Protein AF-0000000068242937 (afdb_homodimer)

Radius of gyration: 44.59 Å; Cα contacts (8 Å, |Δi|>4): 2232; chains: 2; bounding box: 60×172×94 Å

InterPro domains:
  IPR029035 DHS-like NAD/FAD-binding domain superfamily [SSF52467] (7-217)

Sequence (1218 aa):
MIARNAFDYTVDRILRRRCVPVAGAGISMTSKPRSGEWVHNVKWMVTTLKKELFKLRFARYKAEAHGTICKCWCSHELEALGHKITGDICKGVCFFCDITKAASANQLGCLSELYLWEFVSPDIGYKSLVDILKIDQYRDLCPTPAHYYIAKLSREGLINEVITTNYDCNFEKAYVELSGGSNSDVISCLDDYRKKGAEIGEDNVNRLKVFKVNGCAEKLTDTTVEKRYESILLTERQLQKWRNRQWAADVFRDRLRSKSLMFVGFGSDEPQVHHTLQTVLDEYIDELENNNHDVLETHSAPIVAVYDAYPTFHQQQIVNTYALHHKKSPLDGDKLIIRHPDRGPNLTADELWKSIYERVARTLIVEALKTSILSMNASFTSVLPFSEVILHQVISTLEGTLKDDSDYCTATPTWLDSISGVISDQEAYSALAASLSKLNGRKAKEYDPINENKALVSELVTLLFLFEGLLSPSSEQELEGGIALSFKHSEAKFTGDKLLYLNADPSFVSSGDEVNVPRGNNHLALALGQAGARIRPSLRRVVNKDTAAGSITPKIIVTLGWQHIFYQKPYDGNKDTVAETILDAVDSPTNYFYANQPSIKRRTYLREAMIARNAFDYTVDRILRRRCVPVAGAGISMTSKPRSGEWVHNVKWMVTTLKKELFKLRFARYKAEAHGTICKCWCSHELEALGHKITGDICKGVCFFCDITKAASANQLGCLSELYLWEFVSPDIGYKSLVDILKIDQYRDLCPTPAHYYIAKLSREGLINEVITTNYDCNFEKAYVELSGGSNSDVISCLDDYRKKGAEIGEDNVNRLKVFKVNGCAEKLTDTTVEKRYESILLTERQLQKWRNRQWAADVFRDRLRSKSLMFVGFGSDEPQVHHTLQTVLDEYIDELENNNHDVLETHSAPIVAVYDAYPTFHQQQIVNTYALHHKKSPLDGDKLIIRHPDRGPNLTADELWKSIYERVARTLIVEALKTSILSMNASFTSVLPFSEVILHQVISTLEGTLKDDSDYCTATPTWLDSISGVISDQEAYSALAASLSKLNGRKAKEYDPINENKALVSELVTLLFLFEGLLSPSSEQELEGGIALSFKHSEAKFTGDKLLYLNADPSFVSSGDEVNVPRGNNHLALALGQAGARIRPSLRRVVNKDTAAGSITPKIIVTLGWQHIFYQKPYDGNKDTVAETILDAVDSPTNYFYANQPSIKRRTYLREA

Structure (mmCIF, N/CA/C/O backbone):
data_AF-0000000068242937-model_v1
#
loop_
_entity.id
_entity.type
_entity.pdbx_description
1 polymer 'Uncharacterized protein'
#
loop_
_atom_site.group_PDB
_atom_site.id
_atom_site.type_symbol
_atom_site.label_atom_id
_atom_site.label_alt_id
_atom_site.label_comp_id
_atom_site.label_asym_id
_atom_site.label_entity_id
_atom_site.label_seq_id
_atom_site.pdbx_PDB_ins_code
_atom_site.Cartn_x
_atom_site.Cartn_y
_atom_site.Cartn_z
_atom_site.occupancy
_atom_site.B_iso_or_equiv
_atom_site.auth_seq_id
_atom_site.auth_comp_id
_atom_site.auth_asym_id
_atom_site.auth_atom_id
_atom_site.pdbx_PDB_model_num
ATOM 1 N N . MET A 1 1 ? 24.203 -28.625 -11.43 1 56.53 1 MET A N 1
ATOM 2 C CA . MET A 1 1 ? 24.141 -27.828 -12.648 1 56.53 1 MET A CA 1
ATOM 3 C C . MET A 1 1 ? 23.281 -26.594 -12.445 1 56.53 1 MET A C 1
ATOM 5 O O . MET A 1 1 ? 22.219 -26.672 -11.82 1 56.53 1 MET A O 1
ATOM 9 N N . ILE A 1 2 ? 23.766 -25.469 -12.703 1 71.31 2 ILE A N 1
ATOM 10 C CA . ILE A 1 2 ? 23.062 -24.203 -12.586 1 71.31 2 ILE A CA 1
ATOM 11 C C . ILE A 1 2 ? 21.953 -24.125 -13.625 1 71.31 2 ILE A C 1
ATOM 13 O O . ILE A 1 2 ? 22.172 -24.422 -14.805 1 71.31 2 ILE A O 1
ATOM 17 N N . ALA A 1 3 ? 20.797 -23.875 -13.133 1 84.75 3 ALA A N 1
ATOM 18 C CA . ALA A 1 3 ? 19.656 -23.75 -14.039 1 84.75 3 ALA A CA 1
ATOM 19 C C . ALA A 1 3 ? 19.922 -22.688 -15.102 1 84.75 3 ALA A C 1
ATOM 21 O O . ALA A 1 3 ? 20.516 -21.641 -14.812 1 84.75 3 ALA A O 1
ATOM 22 N N . ARG A 1 4 ? 19.547 -22.969 -16.266 1 85.5 4 ARG A N 1
ATOM 23 C CA . ARG A 1 4 ? 19.797 -22.062 -17.375 1 85.5 4 ARG A CA 1
ATOM 24 C C . ARG A 1 4 ? 18.844 -20.875 -17.344 1 85.5 4 ARG A C 1
ATOM 26 O O . ARG A 1 4 ? 19.156 -19.797 -17.875 1 85.5 4 ARG A O 1
ATOM 33 N N . ASN A 1 5 ? 17.656 -21.031 -16.875 1 92.38 5 ASN A N 1
ATOM 34 C CA . ASN A 1 5 ? 16.625 -20 -16.797 1 92.38 5 ASN A CA 1
ATOM 35 C C . ASN A 1 5 ? 15.641 -20.281 -15.664 1 92.38 5 ASN A C 1
ATOM 37 O O . ASN A 1 5 ? 15.805 -21.25 -14.914 1 92.38 5 ASN A O 1
ATOM 41 N N . ALA A 1 6 ? 14.742 -19.422 -15.508 1 95.31 6 ALA A N 1
ATOM 42 C CA . ALA A 1 6 ? 13.789 -19.5 -14.398 1 95.31 6 ALA A CA 1
ATOM 43 C C . ALA A 1 6 ? 12.898 -20.734 -14.539 1 95.31 6 ALA A C 1
ATOM 45 O O . ALA A 1 6 ? 12.516 -21.344 -13.539 1 95.31 6 ALA A O 1
ATOM 46 N N . PHE A 1 7 ? 12.578 -21.125 -15.75 1 95.81 7 PHE A N 1
ATOM 47 C CA . PHE A 1 7 ? 11.75 -22.312 -15.992 1 95.81 7 PHE A CA 1
ATOM 48 C C . PHE A 1 7 ? 12.461 -23.578 -15.516 1 95.81 7 PHE A C 1
ATOM 50 O O . PHE A 1 7 ? 11.883 -24.359 -14.766 1 95.81 7 PHE A O 1
ATOM 57 N N . ASP A 1 8 ? 13.719 -23.75 -15.898 1 94.56 8 ASP A N 1
ATOM 58 C CA . ASP A 1 8 ? 14.5 -24.906 -15.484 1 94.56 8 ASP A CA 1
ATOM 59 C C . ASP A 1 8 ? 14.695 -24.922 -13.969 1 94.56 8 ASP A C 1
ATOM 61 O O . ASP A 1 8 ? 14.695 -26 -13.352 1 94.56 8 ASP A O 1
ATOM 65 N N . TYR A 1 9 ? 14.906 -23.719 -13.5 1 96 9 TYR A N 1
ATOM 66 C CA . TYR A 1 9 ? 15.039 -23.594 -12.055 1 96 9 TYR A CA 1
ATOM 67 C C . TYR A 1 9 ? 13.781 -24.094 -11.344 1 96 9 TYR A C 1
ATOM 69 O O . TYR A 1 9 ? 13.867 -24.844 -10.367 1 96 9 TYR A O 1
ATOM 77 N N . THR A 1 10 ? 12.688 -23.75 -11.812 1 96.81 10 THR A N 1
ATOM 78 C CA . THR A 1 10 ? 11.414 -24.125 -11.219 1 96.81 10 THR A CA 1
ATOM 79 C C . THR A 1 10 ? 11.211 -25.641 -11.297 1 96.81 10 THR A C 1
ATOM 81 O O . THR A 1 10 ? 10.797 -26.266 -10.312 1 96.81 10 THR A O 1
ATOM 84 N N . VAL A 1 11 ? 11.461 -26.188 -12.453 1 96.56 11 VAL A N 1
ATOM 85 C CA . VAL A 1 11 ? 11.328 -27.625 -12.641 1 96.56 11 VAL A CA 1
ATOM 86 C C . VAL A 1 11 ? 12.219 -28.359 -11.641 1 96.56 11 VAL A C 1
ATOM 88 O O . VAL A 1 11 ? 11.789 -29.328 -11.008 1 96.56 11 VAL A O 1
ATOM 91 N N . ASP A 1 12 ? 13.406 -27.875 -11.5 1 95.56 12 ASP A N 1
ATOM 92 C CA . ASP A 1 12 ? 14.352 -28.469 -10.562 1 95.56 12 ASP A CA 1
ATOM 93 C C . ASP A 1 12 ? 13.828 -28.391 -9.125 1 95.56 12 ASP A C 1
ATOM 95 O O . ASP A 1 12 ? 13.914 -29.375 -8.375 1 95.56 12 ASP A O 1
ATOM 99 N N . ARG A 1 13 ? 13.305 -27.281 -8.781 1 96.12 13 ARG A N 1
ATOM 100 C CA . ARG A 1 13 ? 12.789 -27.094 -7.43 1 96.12 13 ARG A CA 1
ATOM 101 C C . ARG A 1 13 ? 11.57 -27.984 -7.184 1 96.12 13 ARG A C 1
ATOM 103 O O . ARG A 1 13 ? 11.359 -28.469 -6.074 1 96.12 13 ARG A O 1
ATOM 110 N N . ILE A 1 14 ? 10.75 -28.156 -8.18 1 97.31 14 ILE A N 1
ATOM 111 C CA . ILE A 1 14 ? 9.594 -29.047 -8.055 1 97.31 14 ILE A CA 1
ATOM 112 C C . ILE A 1 14 ? 10.062 -30.469 -7.832 1 97.31 14 ILE A C 1
ATOM 114 O O . ILE A 1 14 ? 9.586 -31.156 -6.922 1 97.31 14 ILE A O 1
ATOM 118 N N . LEU A 1 15 ? 11.031 -30.938 -8.617 1 96.31 15 LEU A N 1
ATOM 119 C CA . LEU A 1 15 ? 11.547 -32.312 -8.539 1 96.31 15 LEU A CA 1
ATOM 120 C C . LEU A 1 15 ? 12.188 -32.562 -7.18 1 96.31 15 LEU A C 1
ATOM 122 O O . LEU A 1 15 ? 12.195 -33.688 -6.695 1 96.31 15 LEU A O 1
ATOM 126 N N . ARG A 1 16 ? 12.617 -31.516 -6.516 1 94.56 16 ARG A N 1
ATOM 127 C CA . ARG A 1 16 ? 13.25 -31.641 -5.211 1 94.56 16 ARG A CA 1
ATOM 128 C C . ARG A 1 16 ? 12.258 -31.359 -4.086 1 94.56 16 ARG A C 1
ATOM 130 O O . ARG A 1 16 ? 12.641 -31.297 -2.916 1 94.56 16 ARG A O 1
ATOM 137 N N . ARG A 1 17 ? 11.031 -31.156 -4.387 1 94.12 17 ARG A N 1
ATOM 138 C CA . ARG A 1 17 ? 9.953 -30.922 -3.432 1 94.12 17 ARG A CA 1
ATOM 139 C C . ARG A 1 17 ? 10.188 -29.641 -2.645 1 94.12 17 ARG A C 1
ATOM 141 O O . ARG A 1 17 ? 9.992 -29.609 -1.428 1 94.12 17 ARG A O 1
ATOM 148 N N . ARG A 1 18 ? 10.688 -28.594 -3.387 1 94.5 18 ARG A N 1
ATOM 149 C CA . ARG A 1 18 ? 11.031 -27.328 -2.744 1 94.5 18 ARG A CA 1
ATOM 150 C C . ARG A 1 18 ? 10.281 -26.156 -3.381 1 94.5 18 ARG A C 1
ATOM 152 O O . ARG A 1 18 ? 10.656 -25 -3.195 1 94.5 18 ARG A O 1
ATOM 159 N N . CYS A 1 19 ? 9.312 -26.484 -4.129 1 96.5 19 CYS A N 1
ATOM 160 C CA . CYS A 1 19 ? 8.555 -25.438 -4.801 1 96.5 19 CYS A CA 1
ATOM 161 C C . CYS A 1 19 ? 7.164 -25.297 -4.199 1 96.5 19 CYS A C 1
ATOM 163 O O . CYS A 1 19 ? 6.484 -26.297 -3.955 1 96.5 19 CYS A O 1
ATOM 165 N N . VAL A 1 20 ? 6.75 -24.078 -3.896 1 95.94 20 VAL A N 1
ATOM 166 C CA . VAL A 1 20 ? 5.402 -23.766 -3.434 1 95.94 20 VAL A CA 1
ATOM 167 C C . VAL A 1 20 ? 4.742 -22.766 -4.375 1 95.94 20 VAL A C 1
ATOM 169 O O . VAL A 1 20 ? 5.125 -21.594 -4.406 1 95.94 20 VAL A O 1
ATOM 172 N N . PRO A 1 21 ? 3.73 -23.188 -5.094 1 96.62 21 PRO A N 1
ATOM 173 C CA . PRO A 1 21 ? 3.01 -22.234 -5.934 1 96.62 21 PRO A CA 1
ATOM 174 C C . PRO A 1 21 ? 2.215 -21.219 -5.121 1 96.62 21 PRO A C 1
ATOM 176 O O . PRO A 1 21 ? 1.569 -21.578 -4.133 1 96.62 21 PRO A O 1
ATOM 179 N N . VAL A 1 22 ? 2.344 -20 -5.465 1 93.56 22 VAL A N 1
ATOM 180 C CA . VAL A 1 22 ? 1.523 -18.906 -4.973 1 93.56 22 VAL A CA 1
ATOM 181 C C . VAL A 1 22 ? 0.642 -18.359 -6.098 1 93.56 22 VAL A C 1
ATOM 183 O O . VAL A 1 22 ? 1.12 -17.656 -6.988 1 93.56 22 VAL A O 1
ATOM 186 N N . ALA A 1 23 ? -0.646 -18.625 -6.023 1 94.38 23 ALA A N 1
ATOM 187 C CA . ALA A 1 23 ? -1.532 -18.375 -7.156 1 94.38 23 ALA A CA 1
ATOM 188 C C . ALA A 1 23 ? -2.465 -17.203 -6.879 1 94.38 23 ALA A C 1
ATOM 190 O O . ALA A 1 23 ? -3.041 -17.109 -5.793 1 94.38 23 ALA A O 1
ATOM 191 N N . GLY A 1 24 ? -2.533 -16.375 -7.863 1 91.88 24 GLY A N 1
ATOM 192 C CA . GLY A 1 24 ? -3.508 -15.289 -7.824 1 91.88 24 GLY A CA 1
ATOM 193 C C . GLY A 1 24 ? -4.691 -15.523 -8.742 1 91.88 24 GLY A C 1
ATOM 194 O O . GLY A 1 24 ? -4.871 -16.625 -9.266 1 91.88 24 GLY A O 1
ATOM 195 N N . ALA A 1 25 ? -5.496 -14.484 -8.977 1 91.06 25 ALA A N 1
ATOM 196 C CA . ALA A 1 25 ? -6.758 -14.578 -9.703 1 91.06 25 ALA A CA 1
ATOM 197 C C . ALA A 1 25 ? -6.52 -14.969 -11.164 1 91.06 25 ALA A C 1
ATOM 199 O O . ALA A 1 25 ? -7.395 -15.555 -11.805 1 91.06 25 ALA A O 1
ATOM 200 N N . GLY A 1 26 ? -5.332 -14.758 -11.695 1 92 26 GLY A N 1
ATOM 201 C CA . GLY A 1 26 ? -5.047 -15.023 -13.094 1 92 26 GLY A CA 1
ATOM 202 C C . GLY A 1 26 ? -5.168 -16.5 -13.461 1 92 26 GLY A C 1
ATOM 203 O O . GLY A 1 26 ? -5.492 -16.828 -14.602 1 92 26 GLY A O 1
ATOM 204 N N . ILE A 1 27 ? -4.941 -17.359 -12.531 1 94.94 27 ILE A N 1
ATOM 205 C CA . ILE A 1 27 ? -4.945 -18.797 -12.812 1 94.94 27 ILE A CA 1
ATOM 206 C C . ILE A 1 27 ? -6.375 -19.266 -13.062 1 94.94 27 ILE A C 1
ATOM 208 O O . ILE A 1 27 ? -6.598 -20.266 -13.742 1 94.94 27 ILE A O 1
ATOM 212 N N . SER A 1 28 ? -7.371 -18.5 -12.5 1 95.56 28 SER A N 1
ATOM 213 C CA . SER A 1 28 ? -8.766 -18.922 -12.57 1 95.56 28 SER A CA 1
ATOM 214 C C . SER A 1 28 ? -9.555 -18.062 -13.562 1 95.56 28 SER A C 1
ATOM 216 O O . SER A 1 28 ? -10.781 -18.156 -13.633 1 95.56 28 SER A O 1
ATOM 218 N N . MET A 1 29 ? -8.906 -17.25 -14.336 1 91.75 29 MET A N 1
ATOM 219 C CA . MET A 1 29 ? -9.586 -16.297 -15.219 1 91.75 29 MET A CA 1
ATOM 220 C C . MET A 1 29 ? -10.422 -17.031 -16.266 1 91.75 29 MET A C 1
ATOM 222 O O . MET A 1 29 ? -11.477 -16.547 -16.672 1 91.75 29 MET A O 1
ATOM 226 N N . THR A 1 30 ? -9.961 -18.219 -16.688 1 92.06 30 THR A N 1
ATOM 227 C CA . THR A 1 30 ? -10.656 -18.938 -17.75 1 92.06 30 THR A CA 1
ATOM 228 C C . THR A 1 30 ? -11.586 -20 -17.156 1 92.06 30 THR A C 1
ATOM 230 O O . THR A 1 30 ? -12.141 -20.812 -17.891 1 92.06 30 THR A O 1
ATOM 233 N N . SER A 1 31 ? -11.711 -19.984 -15.844 1 95.19 31 SER A N 1
ATOM 234 C CA . SER A 1 31 ? -12.609 -20.953 -15.211 1 95.19 31 SER A CA 1
ATOM 235 C C . SER A 1 31 ? -14.055 -20.734 -15.664 1 95.19 31 SER A C 1
ATOM 237 O O . SER A 1 31 ? -14.539 -19.594 -15.695 1 95.19 31 SER A O 1
ATOM 239 N N . LYS A 1 32 ? -14.719 -21.75 -16.016 1 89.94 32 LYS A N 1
ATOM 240 C CA . LYS A 1 32 ? -16.109 -21.656 -16.438 1 89.94 32 LYS A CA 1
ATOM 241 C C . LYS A 1 32 ? -17.047 -21.625 -15.25 1 89.94 32 LYS A C 1
ATOM 243 O O . LYS A 1 32 ? -16.984 -22.469 -14.359 1 89.94 32 LYS A O 1
ATOM 248 N N . PRO A 1 33 ? -17.906 -20.625 -15.25 1 89.31 33 PRO A N 1
ATOM 249 C CA . PRO A 1 33 ? -18.906 -20.578 -14.18 1 89.31 33 PRO A CA 1
ATOM 250 C C . PRO A 1 33 ? -20.109 -21.484 -14.453 1 89.31 33 PRO A C 1
ATOM 252 O O . PRO A 1 33 ? -20.516 -21.656 -15.609 1 89.31 33 PRO A O 1
ATOM 255 N N . ARG A 1 34 ? -20.656 -22.109 -13.469 1 85.44 34 ARG A N 1
ATOM 256 C CA . ARG A 1 34 ? -21.844 -22.953 -13.633 1 85.44 34 ARG A CA 1
ATOM 257 C C . ARG A 1 34 ? -23.078 -22.125 -13.969 1 85.44 34 ARG A C 1
ATOM 259 O O . ARG A 1 34 ? -23.953 -22.562 -14.711 1 85.44 34 ARG A O 1
ATOM 266 N N . SER A 1 35 ? -23.109 -20.906 -13.391 1 84.69 35 SER A N 1
ATOM 267 C CA . SER A 1 35 ? -24.25 -20.016 -13.586 1 84.69 35 SER A CA 1
ATOM 268 C C . SER A 1 35 ? -24.219 -19.375 -14.969 1 84.69 35 SER A C 1
ATOM 270 O O . SER A 1 35 ? -25.234 -18.844 -15.43 1 84.69 35 SER A O 1
ATOM 272 N N . GLY A 1 36 ? -23.078 -19.422 -15.656 1 86.31 36 GLY A N 1
ATOM 273 C CA . GLY A 1 36 ? -22.953 -18.781 -16.953 1 86.31 36 GLY A CA 1
ATOM 274 C C . GLY A 1 36 ? -22.562 -17.312 -16.859 1 86.31 36 GLY A C 1
ATOM 275 O O . GLY A 1 36 ? -22.234 -16.688 -17.859 1 86.31 36 GLY A O 1
ATOM 276 N N . GLU A 1 37 ? -22.531 -16.766 -15.688 1 90.19 37 GLU A N 1
ATOM 277 C CA . GLU A 1 37 ? -22.156 -15.367 -15.492 1 90.19 37 GLU A CA 1
ATOM 278 C C . GLU A 1 37 ? -20.672 -15.242 -15.141 1 90.19 37 GLU A C 1
ATOM 280 O O . GLU A 1 37 ? -20.203 -15.844 -14.172 1 90.19 37 GLU A O 1
ATOM 285 N N . TRP A 1 38 ? -19.969 -14.477 -15.859 1 90.88 38 TRP A N 1
ATOM 286 C CA . TRP A 1 38 ? -18.547 -14.273 -15.641 1 90.88 38 TRP A CA 1
ATOM 287 C C . TRP A 1 38 ? -18.297 -13.133 -14.656 1 90.88 38 TRP A C 1
ATOM 289 O O . TRP A 1 38 ? -17.828 -12.062 -15.047 1 90.88 38 TRP A O 1
ATOM 299 N N . VAL A 1 39 ? -18.453 -13.453 -13.43 1 93 39 VAL A N 1
ATOM 300 C CA . VAL A 1 39 ? -18.438 -12.398 -12.414 1 93 39 VAL A CA 1
ATOM 301 C C . VAL A 1 39 ? -17.109 -12.414 -11.672 1 93 39 VAL A C 1
ATOM 303 O O . VAL A 1 39 ? -16.781 -11.461 -10.961 1 93 39 VAL A O 1
ATOM 306 N N . HIS A 1 40 ? -16.312 -13.492 -11.914 1 92 40 HIS A N 1
ATOM 307 C CA . HIS A 1 40 ? -15.102 -13.68 -11.117 1 92 40 HIS A CA 1
ATOM 308 C C . HIS A 1 40 ? -13.906 -12.984 -11.758 1 92 40 HIS A C 1
ATOM 310 O O . HIS A 1 40 ? -12.867 -13.609 -11.977 1 92 40 HIS A O 1
ATOM 316 N N . ASN A 1 41 ? -14 -11.727 -12.078 1 90.56 41 ASN A N 1
ATOM 317 C CA . ASN A 1 41 ? -12.906 -10.906 -12.586 1 90.56 41 ASN A CA 1
ATOM 318 C C . ASN A 1 41 ? -12.969 -9.484 -12.031 1 90.56 41 ASN A C 1
ATOM 320 O O . ASN A 1 41 ? -14.055 -8.961 -11.781 1 90.56 41 ASN A O 1
ATOM 324 N N . VAL A 1 42 ? -11.852 -8.844 -11.969 1 89.5 42 VAL A N 1
ATOM 325 C CA . VAL A 1 42 ? -11.703 -7.562 -11.289 1 89.5 42 VAL A CA 1
ATOM 326 C C . VAL A 1 42 ? -12.484 -6.484 -12.039 1 89.5 42 VAL A C 1
ATOM 328 O O . VAL A 1 42 ? -13.094 -5.609 -11.43 1 89.5 42 VAL A O 1
ATOM 331 N N . LYS A 1 43 ? -12.453 -6.551 -13.359 1 91 43 LYS A N 1
ATOM 332 C CA . LYS A 1 43 ? -13.141 -5.539 -14.156 1 91 43 LYS A CA 1
ATOM 333 C C . LYS A 1 43 ? -14.641 -5.531 -13.859 1 91 43 LYS A C 1
ATOM 335 O O . LYS A 1 43 ? -15.242 -4.469 -13.688 1 91 43 LYS A O 1
ATOM 340 N N . TRP A 1 44 ? -15.156 -6.688 -13.82 1 95 44 TRP A N 1
ATOM 341 C CA . TRP A 1 44 ? -16.578 -6.797 -13.508 1 95 44 TRP A CA 1
ATOM 342 C C . TRP A 1 44 ? -16.859 -6.305 -12.094 1 95 44 TRP A C 1
ATOM 344 O O . TRP A 1 44 ? -17.844 -5.586 -11.867 1 95 44 TRP A O 1
ATOM 354 N N . MET A 1 45 ? -16.078 -6.711 -11.133 1 96.19 45 MET A N 1
ATOM 355 C CA . MET A 1 45 ? -16.266 -6.324 -9.734 1 96.19 45 MET A CA 1
ATOM 356 C C . MET A 1 45 ? -16.203 -4.812 -9.578 1 96.19 45 MET A C 1
ATOM 358 O O . MET A 1 45 ? -17.031 -4.219 -8.883 1 96.19 45 MET A O 1
ATOM 362 N N . VAL A 1 46 ? -15.219 -4.184 -10.234 1 96.38 46 VAL A N 1
ATOM 363 C CA . VAL A 1 46 ? -15.016 -2.742 -10.164 1 96.38 46 VAL A CA 1
ATOM 364 C C . VAL A 1 46 ? -16.219 -2.018 -10.766 1 96.38 46 VAL A C 1
ATOM 366 O O . VAL A 1 46 ? -16.734 -1.071 -10.172 1 96.38 46 VAL A O 1
ATOM 369 N N . THR A 1 47 ? -16.656 -2.471 -11.883 1 96 47 THR A N 1
ATOM 370 C CA . THR A 1 47 ? -17.797 -1.852 -12.555 1 96 47 THR A CA 1
ATOM 371 C C . THR A 1 47 ? -19.062 -1.975 -11.711 1 96 47 THR A C 1
ATOM 373 O O . THR A 1 47 ? -19.828 -1.021 -11.594 1 96 47 THR A O 1
ATOM 376 N N . THR A 1 48 ? -19.25 -3.119 -11.148 1 97.56 48 THR A N 1
ATOM 377 C CA . THR A 1 48 ? -20.422 -3.373 -10.32 1 97.56 48 THR A CA 1
ATOM 378 C C . THR A 1 48 ? -20.422 -2.459 -9.102 1 97.56 48 THR A C 1
ATOM 380 O O . THR A 1 48 ? -21.438 -1.832 -8.789 1 97.56 48 THR A O 1
ATOM 383 N N . LEU A 1 49 ? -19.312 -2.387 -8.414 1 98 49 LEU A N 1
ATOM 384 C CA . LEU A 1 49 ? -19.203 -1.555 -7.219 1 98 49 LEU A CA 1
ATOM 385 C C . LEU A 1 49 ? -19.344 -0.077 -7.57 1 98 49 LEU A C 1
ATOM 387 O O . LEU A 1 49 ? -19.984 0.685 -6.836 1 98 49 LEU A O 1
ATOM 391 N N . LYS A 1 50 ? -18.672 0.337 -8.672 1 96.94 50 LYS A N 1
ATOM 392 C CA . LYS A 1 50 ? -18.766 1.725 -9.109 1 96.94 50 LYS A CA 1
ATOM 393 C C . LYS A 1 50 ? -20.234 2.129 -9.312 1 96.94 50 LYS A C 1
ATOM 395 O O . LYS A 1 50 ? -20.672 3.16 -8.797 1 96.94 50 LYS A O 1
ATOM 400 N N . LYS A 1 51 ? -20.984 1.333 -10.008 1 95.94 51 LYS A N 1
ATOM 401 C CA . LYS A 1 51 ? -22.391 1.617 -10.297 1 95.94 51 LYS A CA 1
ATOM 402 C C . LYS A 1 51 ? -23.203 1.704 -9.016 1 95.94 51 LYS A C 1
ATOM 404 O O . LYS A 1 51 ? -23.984 2.641 -8.836 1 95.94 51 LYS A O 1
ATOM 409 N N . GLU A 1 52 ? -23.016 0.747 -8.148 1 97.19 52 GLU A N 1
ATOM 410 C CA . GLU A 1 52 ? -23.797 0.708 -6.918 1 97.19 52 GLU A CA 1
ATOM 411 C C . GLU A 1 52 ? -23.438 1.867 -5.996 1 97.19 52 GLU A C 1
ATOM 413 O O . GLU A 1 52 ? -24.297 2.422 -5.312 1 97.19 52 GLU A O 1
ATOM 418 N N . LEU A 1 53 ? -22.188 2.227 -5.938 1 97.69 53 LEU A N 1
ATOM 419 C CA . LEU A 1 53 ? -21.734 3.326 -5.098 1 97.69 53 LEU A CA 1
ATOM 420 C C . LEU A 1 53 ? -22.312 4.652 -5.57 1 97.69 53 LEU A C 1
ATOM 422 O O . LEU A 1 53 ? -22.719 5.488 -4.758 1 97.69 53 LEU A O 1
ATOM 426 N N . PHE A 1 54 ? -22.297 4.855 -6.867 1 95.25 54 PHE A N 1
ATOM 427 C CA . PHE A 1 54 ? -22.891 6.07 -7.41 1 95.25 54 PHE A CA 1
ATOM 428 C C . PHE A 1 54 ? -24.359 6.16 -7.039 1 95.25 54 PHE A C 1
ATOM 430 O O . PHE A 1 54 ? -24.859 7.234 -6.691 1 95.25 54 PHE A O 1
ATOM 437 N N . LYS A 1 55 ? -25.062 5.043 -7.121 1 94.75 55 LYS A N 1
ATOM 438 C CA . LYS A 1 55 ? -26.484 5 -6.781 1 94.75 55 LYS A CA 1
ATOM 439 C C . LYS A 1 55 ? -26.703 5.344 -5.312 1 94.75 55 LYS A C 1
ATOM 441 O O . LYS A 1 55 ? -27.531 6.195 -4.984 1 94.75 55 LYS A O 1
ATOM 446 N N . LEU A 1 56 ? -25.984 4.695 -4.426 1 94.88 56 LEU A N 1
ATOM 447 C CA . LEU A 1 56 ? -26.141 4.891 -2.99 1 94.88 56 LEU A CA 1
ATOM 448 C C . LEU A 1 56 ? -25.797 6.324 -2.598 1 94.88 56 LEU A C 1
ATOM 450 O O . LEU A 1 56 ? -26.5 6.949 -1.813 1 94.88 56 LEU A O 1
ATOM 454 N N . ARG A 1 57 ? -24.688 6.855 -3.127 1 94.56 57 ARG A N 1
ATOM 455 C CA . ARG A 1 57 ? -24.25 8.195 -2.766 1 94.56 57 ARG A CA 1
ATOM 456 C C . ARG A 1 57 ? -25.188 9.258 -3.33 1 94.56 57 ARG A C 1
ATOM 458 O O . ARG A 1 57 ? -25.406 10.289 -2.695 1 94.56 57 ARG A O 1
ATOM 465 N N . PHE A 1 58 ? -25.641 9.023 -4.496 1 92.69 58 PHE A N 1
ATOM 466 C CA . PHE A 1 58 ? -26.562 9.977 -5.094 1 92.69 58 PHE A CA 1
ATOM 467 C C . PHE A 1 58 ? -27.859 10.062 -4.285 1 92.69 58 PHE A C 1
ATOM 469 O O . PHE A 1 58 ? -28.453 11.133 -4.18 1 92.69 58 PHE A O 1
ATOM 476 N N . ALA A 1 59 ? -28.281 8.984 -3.74 1 92.69 59 ALA A N 1
ATOM 477 C CA . ALA A 1 59 ? -29.516 8.945 -2.945 1 92.69 59 ALA A CA 1
ATOM 478 C C . ALA A 1 59 ? -29.422 9.898 -1.756 1 92.69 59 ALA A C 1
ATOM 480 O O . ALA A 1 59 ? -30.438 10.422 -1.297 1 92.69 59 ALA A O 1
ATOM 481 N N . ARG A 1 60 ? -28.219 10.219 -1.295 1 91.31 60 ARG A N 1
ATOM 482 C CA . ARG A 1 60 ? -28.094 11.117 -0.15 1 91.31 60 ARG A CA 1
ATOM 483 C C . ARG A 1 60 ? -27.438 12.43 -0.555 1 91.31 60 ARG A C 1
ATOM 485 O O . ARG A 1 60 ? -27.031 13.219 0.303 1 91.31 60 ARG A O 1
ATOM 492 N N . TYR A 1 61 ? -27.266 12.633 -1.837 1 91.06 61 TYR A N 1
ATOM 493 C CA . TYR A 1 61 ? -26.641 13.844 -2.346 1 91.06 61 TYR A CA 1
ATOM 494 C C . TYR A 1 61 ? -27.578 15.031 -2.271 1 91.06 61 TYR A C 1
ATOM 496 O O . TYR A 1 61 ? -28.75 14.938 -2.668 1 91.06 61 TYR A O 1
ATOM 504 N N . LYS A 1 62 ? -27.109 16.062 -1.681 1 89 62 LYS A N 1
ATOM 505 C CA . LYS A 1 62 ? -27.766 17.359 -1.666 1 89 62 LYS A CA 1
ATOM 506 C C . LYS A 1 62 ? -26.844 18.469 -2.174 1 89 62 LYS A C 1
ATOM 508 O O . LYS A 1 62 ? -25.75 18.672 -1.626 1 89 62 LYS A O 1
ATOM 513 N N . ALA A 1 63 ? -27.25 19.188 -3.117 1 83.31 63 ALA A N 1
ATOM 514 C CA . ALA A 1 63 ? -26.422 20.203 -3.748 1 83.31 63 ALA A CA 1
ATOM 515 C C . ALA A 1 63 ? -25.953 21.25 -2.732 1 83.31 63 ALA A C 1
ATOM 517 O O . ALA A 1 63 ? -24.828 21.734 -2.807 1 83.31 63 ALA A O 1
ATOM 518 N N . GLU A 1 64 ? -26.812 21.625 -1.789 1 83.12 64 GLU A N 1
ATOM 519 C CA . GLU A 1 64 ? -26.516 22.656 -0.801 1 83.12 64 GLU A CA 1
ATOM 520 C C . GLU A 1 64 ? -25.438 22.172 0.172 1 83.12 64 GLU A C 1
ATOM 522 O O . GLU A 1 64 ? -24.562 22.953 0.565 1 83.12 64 GLU A O 1
ATOM 527 N N . ALA A 1 65 ? -25.469 20.922 0.438 1 85.75 65 ALA A N 1
ATOM 528 C CA . ALA A 1 65 ? -24.578 20.391 1.463 1 85.75 65 ALA A CA 1
ATOM 529 C C . ALA A 1 65 ? -23.297 19.844 0.842 1 85.75 65 ALA A C 1
ATOM 531 O O . ALA A 1 65 ? -22.234 19.891 1.468 1 85.75 65 ALA A O 1
ATOM 532 N N . HIS A 1 66 ? -23.453 19.344 -0.418 1 88.44 66 HIS A N 1
ATOM 533 C CA . HIS A 1 66 ? -22.344 18.578 -0.968 1 88.44 66 HIS A CA 1
ATOM 534 C C . HIS A 1 66 ? -21.688 19.312 -2.135 1 88.44 66 HIS A C 1
ATOM 536 O O . HIS A 1 66 ? -20.625 18.906 -2.617 1 88.44 66 HIS A O 1
ATOM 542 N N . GLY A 1 67 ? -22.234 20.406 -2.498 1 84.12 67 GLY A N 1
ATOM 543 C CA . GLY A 1 67 ? -21.641 21.219 -3.551 1 84.12 67 GLY A CA 1
ATOM 544 C C . GLY A 1 67 ? -21.953 20.688 -4.945 1 84.12 67 GLY A C 1
ATOM 545 O O . GLY A 1 67 ? -22.766 19.797 -5.109 1 84.12 67 GLY A O 1
ATOM 546 N N . THR A 1 68 ? -21.219 21.266 -5.941 1 83.69 68 THR A N 1
ATOM 547 C CA . THR A 1 68 ? -21.5 20.953 -7.34 1 83.69 68 THR A CA 1
ATOM 548 C C . THR A 1 68 ? -20.766 19.688 -7.762 1 83.69 68 THR A C 1
ATOM 550 O O . THR A 1 68 ? -19.734 19.328 -7.18 1 83.69 68 THR A O 1
ATOM 553 N N . ILE A 1 69 ? -21.391 19.031 -8.758 1 87.19 69 ILE A N 1
ATOM 554 C CA . ILE A 1 69 ? -20.812 17.812 -9.305 1 87.19 69 ILE A CA 1
ATOM 555 C C . ILE A 1 69 ? -19.938 18.141 -10.508 1 87.19 69 ILE A C 1
ATOM 557 O O . ILE A 1 69 ? -20.297 18.984 -11.344 1 87.19 69 ILE A O 1
ATOM 561 N N . CYS A 1 70 ? -18.781 17.531 -10.555 1 83.25 70 CYS A N 1
ATOM 562 C CA . CYS A 1 70 ? -17.828 17.859 -11.602 1 83.25 70 CYS A CA 1
ATOM 563 C C . CYS A 1 70 ? -18.328 17.422 -12.969 1 83.25 70 CYS A C 1
ATOM 565 O O . CYS A 1 70 ? -19 16.391 -13.086 1 83.25 70 CYS A O 1
ATOM 567 N N . LYS A 1 71 ? -18 18.203 -14.031 1 76.25 71 LYS A N 1
ATOM 568 C CA . LYS A 1 71 ? -18.406 17.922 -15.406 1 76.25 71 LYS A CA 1
ATOM 569 C C . LYS A 1 71 ? -17.516 16.859 -16.047 1 76.25 71 LYS A C 1
ATOM 571 O O . LYS A 1 71 ? -17.875 16.281 -17.078 1 76.25 71 LYS A O 1
ATOM 576 N N . CYS A 1 72 ? -16.578 16.641 -15.43 1 70.81 72 CYS A N 1
ATOM 577 C CA . CYS A 1 72 ? -15.609 15.727 -16.016 1 70.81 72 CYS A CA 1
ATOM 578 C C . CYS A 1 72 ? -16.172 14.305 -16.078 1 70.81 72 CYS A C 1
ATOM 580 O O . CYS A 1 72 ? -17.078 14.031 -16.875 1 70.81 72 CYS A O 1
ATOM 582 N N . TRP A 1 73 ? -16 13.352 -15.047 1 76 73 TRP A N 1
ATOM 583 C CA . TRP A 1 73 ? -16.312 11.93 -15.086 1 76 73 TRP A CA 1
ATOM 584 C C . TRP A 1 73 ? -17.562 11.617 -14.266 1 76 73 TRP A C 1
ATOM 586 O O . TRP A 1 73 ? -18.391 10.789 -14.664 1 76 73 TRP A O 1
ATOM 596 N N . CYS A 1 74 ? -17.812 12.375 -13.297 1 86.88 74 CYS A N 1
ATOM 597 C CA . CYS A 1 74 ? -18.844 11.992 -12.344 1 86.88 74 CYS A CA 1
ATOM 598 C C . CYS A 1 74 ? -20.234 12.32 -12.875 1 86.88 74 CYS A C 1
ATOM 600 O O . CYS A 1 74 ? -21.172 11.547 -12.695 1 86.88 74 CYS A O 1
ATOM 602 N N . SER A 1 75 ? -20.344 13.438 -13.648 1 82.31 75 SER A N 1
ATOM 603 C CA . SER A 1 75 ? -21.625 13.805 -14.234 1 82.31 75 SER A CA 1
ATOM 604 C C . SER A 1 75 ? -22.047 12.812 -15.312 1 82.31 75 SER A C 1
ATOM 606 O O . SER A 1 75 ? -23.234 12.477 -15.43 1 82.31 75 SER A O 1
ATOM 608 N N . HIS A 1 76 ? -21.078 12.383 -16.016 1 82.81 76 HIS A N 1
ATOM 609 C CA . HIS A 1 76 ? -21.344 11.43 -17.094 1 82.81 76 HIS A CA 1
ATOM 610 C C . HIS A 1 76 ? -21.828 10.102 -16.531 1 82.81 76 HIS A C 1
ATOM 612 O O . HIS A 1 76 ? -22.734 9.477 -17.078 1 82.81 76 HIS A O 1
ATOM 618 N N . GLU A 1 77 ? -21.203 9.727 -15.477 1 86.31 77 GLU A N 1
ATOM 619 C CA . GLU A 1 77 ? -21.594 8.469 -14.852 1 86.31 77 GLU A CA 1
ATOM 620 C C . GLU A 1 77 ? -23 8.547 -14.281 1 86.31 77 GLU A C 1
ATOM 622 O O . GLU A 1 77 ? -23.766 7.59 -14.375 1 86.31 77 GLU A O 1
ATOM 627 N N . LEU A 1 78 ? -23.328 9.641 -13.688 1 88.44 78 LEU A N 1
ATOM 628 C CA . LEU A 1 78 ? -24.641 9.82 -13.102 1 88.44 78 LEU A CA 1
ATOM 629 C C . LEU A 1 78 ? -25.719 9.922 -14.18 1 88.44 78 LEU A C 1
ATOM 631 O O . LEU A 1 78 ? -26.828 9.406 -14.016 1 88.44 78 LEU A O 1
ATOM 635 N N . GLU A 1 79 ? -25.344 10.523 -15.281 1 86.19 79 GLU A N 1
ATOM 636 C CA . GLU A 1 79 ? -26.281 10.586 -16.406 1 86.19 79 GLU A CA 1
ATOM 637 C C . GLU A 1 79 ? -26.547 9.203 -16.969 1 86.19 79 GLU A C 1
ATOM 639 O O . GLU A 1 79 ? -27.688 8.883 -17.344 1 86.19 79 GLU A O 1
ATOM 644 N N . ALA A 1 80 ? -25.5 8.523 -17.047 1 84.56 80 ALA A N 1
ATOM 645 C CA . ALA A 1 80 ? -25.625 7.16 -17.547 1 84.56 80 ALA A CA 1
ATOM 646 C C . ALA A 1 80 ? -26.516 6.324 -16.625 1 84.56 80 ALA A C 1
ATOM 648 O O . ALA A 1 80 ? -27.188 5.395 -17.094 1 84.56 80 ALA A O 1
ATOM 649 N N . LEU A 1 81 ? -26.578 6.766 -15.367 1 85 81 LEU A N 1
ATOM 650 C CA . LEU A 1 81 ? -27.406 6.055 -14.398 1 85 81 LEU A CA 1
ATOM 651 C C . LEU A 1 81 ? -28.812 6.629 -14.375 1 85 81 LEU A C 1
ATOM 653 O O . LEU A 1 81 ? -29.672 6.176 -13.602 1 85 81 LEU A O 1
ATOM 657 N N . GLY A 1 82 ? -29.016 7.688 -15.203 1 79.94 82 GLY A N 1
ATOM 658 C CA . GLY A 1 82 ? -30.359 8.203 -15.383 1 79.94 82 GLY A CA 1
ATOM 659 C C . GLY A 1 82 ? -30.625 9.453 -14.562 1 79.94 82 GLY A C 1
ATOM 660 O O . GLY A 1 82 ? -31.781 9.867 -14.43 1 79.94 82 GLY A O 1
ATOM 661 N N . HIS A 1 83 ? -29.5 9.961 -14.023 1 78.25 83 HIS A N 1
ATOM 662 C CA . HIS A 1 83 ? -29.719 11.156 -13.211 1 78.25 83 HIS A CA 1
ATOM 663 C C . HIS A 1 83 ? -29.391 12.422 -13.992 1 78.25 83 HIS A C 1
ATOM 665 O O . HIS A 1 83 ? -28.438 12.438 -14.781 1 78.25 83 HIS A O 1
ATOM 671 N N . LYS A 1 84 ? -30.266 13.461 -14.016 1 70.31 84 LYS A N 1
ATOM 672 C CA . LYS A 1 84 ? -30.031 14.719 -14.719 1 70.31 84 LYS A CA 1
ATOM 673 C C . LYS A 1 84 ? -29.266 15.703 -13.844 1 70.31 84 LYS A C 1
ATOM 675 O O . LYS A 1 84 ? -29.719 16.062 -12.75 1 70.31 84 LYS A O 1
ATOM 680 N N . ILE A 1 85 ? -28.062 15.867 -14.133 1 69.06 85 ILE A N 1
ATOM 681 C CA . ILE A 1 85 ? -27.234 16.75 -13.336 1 69.06 85 ILE A CA 1
ATOM 682 C C . ILE A 1 85 ? -27.078 18.094 -14.047 1 69.06 85 ILE A C 1
ATOM 684 O O . ILE A 1 85 ? -26.766 18.141 -15.242 1 69.06 85 ILE A O 1
ATOM 688 N N . THR A 1 86 ? -27.797 19.141 -13.641 1 57.84 86 THR A N 1
ATOM 689 C CA . THR A 1 86 ? -27.734 20.484 -14.195 1 57.84 86 THR A CA 1
ATOM 690 C C . THR A 1 86 ? -26.672 21.312 -13.484 1 57.84 86 THR A C 1
ATOM 692 O O . THR A 1 86 ? -26.672 21.406 -12.25 1 57.84 86 THR A O 1
ATOM 695 N N . GLY A 1 87 ? -25.5 20.859 -13.211 1 55.12 87 GLY A N 1
ATOM 696 C CA . GLY A 1 87 ? -24.766 21.812 -12.391 1 55.12 87 GLY A CA 1
ATOM 697 C C . GLY A 1 87 ? -23.516 22.328 -13.062 1 55.12 87 GLY A C 1
ATOM 698 O O . GLY A 1 87 ? -23.078 21.797 -14.086 1 55.12 87 GLY A O 1
ATOM 699 N N . ASP A 1 88 ? -23 23.453 -12.586 1 57.19 88 ASP A N 1
ATOM 700 C CA . ASP A 1 88 ? -21.859 24.297 -12.938 1 57.19 88 ASP A CA 1
ATOM 701 C C . ASP A 1 88 ? -20.562 23.5 -12.891 1 57.19 88 ASP A C 1
ATOM 703 O O . ASP A 1 88 ? -20.516 22.406 -12.312 1 57.19 88 ASP A O 1
ATOM 707 N N . ILE A 1 89 ? -19.5 24.125 -13.477 1 58.28 89 ILE A N 1
ATOM 708 C CA . ILE A 1 89 ? -18.141 23.656 -13.68 1 58.28 89 ILE A CA 1
ATOM 709 C C . ILE A 1 89 ? -17.484 23.406 -12.32 1 58.28 89 ILE A C 1
ATOM 711 O O . ILE A 1 89 ? -17.391 24.312 -11.492 1 58.28 89 ILE A O 1
ATOM 715 N N . CYS A 1 90 ? -17.516 22.172 -12.023 1 61.59 90 CYS A N 1
ATOM 716 C CA . CYS A 1 90 ? -16.75 21.828 -10.828 1 61.59 90 CYS A CA 1
ATOM 717 C C . CYS A 1 90 ? -15.266 22.109 -11.031 1 61.59 90 CYS A C 1
ATOM 719 O O . CYS A 1 90 ? -14.672 21.672 -12.016 1 61.59 90 CYS A O 1
ATOM 721 N N . LYS A 1 91 ? -14.758 23.188 -10.422 1 59.22 91 LYS A N 1
ATOM 722 C CA . LYS A 1 91 ? -13.352 23.578 -10.484 1 59.22 91 LYS A CA 1
ATOM 723 C C . LYS A 1 91 ? -12.453 22.531 -9.828 1 59.22 91 LYS A C 1
ATOM 725 O O . LYS A 1 91 ? -11.234 22.562 -10.016 1 59.22 91 LYS A O 1
ATOM 730 N N . GLY A 1 92 ? -13.133 21.422 -9.125 1 70.31 92 GLY A N 1
ATOM 731 C CA . GLY A 1 92 ? -12.227 20.562 -8.383 1 70.31 92 GLY A CA 1
ATOM 732 C C . GLY A 1 92 ? -12.797 19.188 -8.086 1 70.31 92 GLY A C 1
ATOM 733 O O . GLY A 1 92 ? -13.516 18.625 -8.914 1 70.31 92 GLY A O 1
ATOM 734 N N . VAL A 1 93 ? -12.391 18.609 -7.012 1 84.62 93 VAL A N 1
ATOM 735 C CA . VAL A 1 93 ? -12.805 17.281 -6.539 1 84.62 93 VAL A CA 1
ATOM 736 C C . VAL A 1 93 ? -14.227 17.359 -5.984 1 84.62 93 VAL A C 1
ATOM 738 O O . VAL A 1 93 ? -14.516 18.188 -5.113 1 84.62 93 VAL A O 1
ATOM 741 N N . CYS A 1 94 ? -15.141 16.672 -6.641 1 89.44 94 CYS A N 1
ATOM 742 C CA . CYS A 1 94 ? -16.531 16.719 -6.188 1 89.44 94 CYS A CA 1
ATOM 743 C C . CYS A 1 94 ? -16.844 15.547 -5.262 1 89.44 94 CYS A C 1
ATOM 745 O O . CYS A 1 94 ? -15.945 14.766 -4.918 1 89.44 94 CYS A O 1
ATOM 747 N N . PHE A 1 95 ? -18.172 15.414 -4.914 1 91.19 95 PHE A N 1
ATOM 748 C CA . PHE A 1 95 ? -18.672 14.477 -3.914 1 91.19 95 PHE A CA 1
ATOM 749 C C . PHE A 1 95 ? -18.484 13.039 -4.383 1 91.19 95 PHE A C 1
ATOM 751 O O . PHE A 1 95 ? -18.438 12.117 -3.566 1 91.19 95 PHE A O 1
ATOM 758 N N . PHE A 1 96 ? -18.234 12.812 -5.734 1 92.94 96 PHE A N 1
ATOM 759 C CA . PHE A 1 96 ? -18.234 11.469 -6.309 1 92.94 96 PHE A CA 1
ATOM 760 C C . PHE A 1 96 ? -16.844 11.109 -6.828 1 92.94 96 PHE A C 1
ATOM 762 O O . PHE A 1 96 ? -16.609 9.969 -7.23 1 92.94 96 PHE A O 1
ATOM 769 N N . CYS A 1 97 ? -15.906 11.977 -6.723 1 91.31 97 CYS A N 1
ATOM 770 C CA . CYS A 1 97 ? -14.641 11.844 -7.441 1 91.31 97 CYS A CA 1
ATOM 771 C C . CYS A 1 97 ? -13.797 10.719 -6.852 1 91.31 97 CYS A C 1
ATOM 773 O O . CYS A 1 97 ? -13.016 10.086 -7.566 1 91.31 97 CYS A O 1
ATOM 775 N N . ASP A 1 98 ? -13.922 10.5 -5.535 1 92.75 98 ASP A N 1
ATOM 776 C CA . ASP A 1 98 ? -13.141 9.406 -4.949 1 92.75 98 ASP A CA 1
ATOM 777 C C . ASP A 1 98 ? -13.539 8.062 -5.551 1 92.75 98 ASP A C 1
ATOM 779 O O . ASP A 1 98 ? -12.695 7.191 -5.758 1 92.75 98 ASP A O 1
ATOM 783 N N . ILE A 1 99 ? -14.82 7.879 -5.922 1 95.25 99 ILE A N 1
ATOM 784 C CA . ILE A 1 99 ? -15.305 6.664 -6.562 1 95.25 99 ILE A CA 1
ATOM 785 C C . ILE A 1 99 ? -14.703 6.543 -7.961 1 95.25 99 ILE A C 1
ATOM 787 O O . ILE A 1 99 ? -14.18 5.488 -8.328 1 95.25 99 ILE A O 1
ATOM 791 N N . THR A 1 100 ? -14.75 7.625 -8.688 1 92.19 100 THR A N 1
ATOM 792 C CA . THR A 1 100 ? -14.266 7.641 -10.062 1 92.19 100 THR A CA 1
ATOM 793 C C . THR A 1 100 ? -12.766 7.371 -10.117 1 92.19 100 THR A C 1
ATOM 795 O O . THR A 1 100 ? -12.289 6.633 -10.977 1 92.19 100 THR A O 1
ATOM 798 N N . LYS A 1 101 ? -12.102 8.023 -9.227 1 89.75 101 LYS A N 1
ATOM 799 C CA . LYS A 1 101 ? -10.656 7.84 -9.18 1 89.75 101 LYS A CA 1
ATOM 800 C C . LYS A 1 101 ? -10.297 6.391 -8.859 1 89.75 101 LYS A C 1
ATOM 802 O O . LYS A 1 101 ? -9.422 5.805 -9.508 1 89.75 101 LYS A O 1
ATOM 807 N N . ALA A 1 102 ? -10.93 5.789 -7.871 1 92.56 102 ALA A N 1
ATOM 808 C CA . ALA A 1 102 ? -10.664 4.406 -7.492 1 92.56 102 ALA A CA 1
ATOM 809 C C . 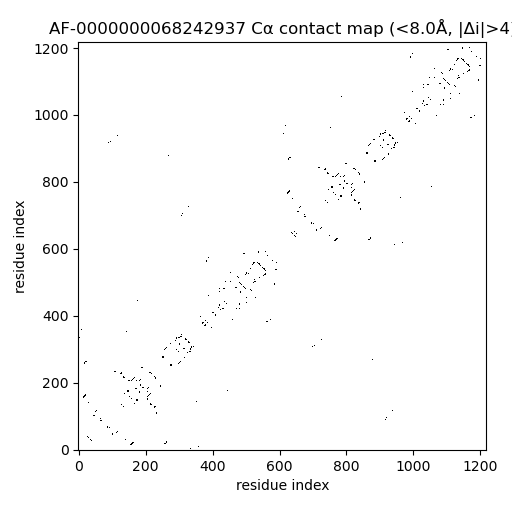ALA A 1 102 ? -11.031 3.447 -8.625 1 92.56 102 ALA A C 1
ATOM 811 O O . ALA A 1 102 ? -10.297 2.494 -8.898 1 92.56 102 ALA A O 1
ATOM 812 N N . ALA A 1 103 ? -12.141 3.693 -9.258 1 93.44 103 ALA A N 1
ATOM 813 C CA . ALA A 1 103 ? -12.609 2.83 -10.336 1 93.44 103 ALA A CA 1
ATOM 814 C C . ALA A 1 103 ? -11.68 2.906 -11.539 1 93.44 103 ALA A C 1
ATOM 816 O O . ALA A 1 103 ? -11.352 1.885 -12.148 1 93.44 103 ALA A O 1
ATOM 817 N N . SER A 1 104 ? -11.258 4.125 -11.883 1 88.88 104 SER A N 1
ATOM 818 C CA . SER A 1 104 ? -10.391 4.316 -13.031 1 88.88 104 SER A CA 1
ATOM 819 C C . SER A 1 104 ? -9.039 3.641 -12.828 1 88.88 104 SER A C 1
ATOM 821 O O . SER A 1 104 ? -8.406 3.189 -13.781 1 88.88 104 SER A O 1
ATOM 823 N N . ALA A 1 105 ? -8.672 3.494 -11.633 1 85.12 105 ALA A N 1
ATOM 824 C CA . ALA A 1 105 ? -7.387 2.873 -11.305 1 85.12 105 ALA A CA 1
ATOM 825 C C . ALA A 1 105 ? -7.562 1.395 -10.977 1 85.12 105 ALA A C 1
ATOM 827 O O . ALA A 1 105 ? -6.609 0.724 -10.578 1 85.12 105 ALA A O 1
ATOM 828 N N . ASN A 1 106 ? -8.727 0.827 -11.039 1 88.94 106 ASN A N 1
ATOM 829 C CA . ASN A 1 106 ? -9.062 -0.562 -10.742 1 88.94 106 ASN A CA 1
ATOM 830 C C . ASN A 1 106 ? -8.664 -0.942 -9.312 1 88.94 106 ASN A C 1
ATOM 832 O O . ASN A 1 106 ? -8.109 -2.016 -9.086 1 88.94 106 ASN A O 1
ATOM 836 N N . GLN A 1 107 ? -8.875 0.005 -8.43 1 89.69 107 GLN A N 1
ATOM 837 C CA . GLN A 1 107 ? -8.578 -0.25 -7.023 1 89.69 107 GLN A CA 1
ATOM 838 C C . GLN A 1 107 ? -9.758 -0.9 -6.316 1 89.69 107 GLN A C 1
ATOM 840 O O . GLN A 1 107 ? -10.5 -0.23 -5.594 1 89.69 107 GLN A O 1
ATOM 845 N N . LEU A 1 108 ? -9.859 -2.164 -6.426 1 92.75 108 LEU A N 1
ATOM 846 C CA . LEU A 1 108 ? -10.984 -2.924 -5.895 1 92.75 108 LEU A CA 1
ATOM 847 C C . LEU A 1 108 ? -11.07 -2.779 -4.379 1 92.75 108 LEU A C 1
ATOM 849 O O . LEU A 1 108 ? -12.164 -2.664 -3.822 1 92.75 108 LEU A O 1
ATOM 853 N N . GLY A 1 109 ? -9.898 -2.822 -3.656 1 91.38 109 GLY A N 1
ATOM 854 C CA . GLY A 1 109 ? -9.891 -2.674 -2.209 1 91.38 109 GLY A CA 1
ATOM 855 C C . GLY A 1 109 ? -10.477 -1.354 -1.742 1 91.38 109 GLY A C 1
ATOM 856 O O . GLY A 1 109 ? -11.25 -1.319 -0.786 1 91.38 109 GLY A O 1
ATOM 857 N N . CYS A 1 110 ? -10.164 -0.287 -2.455 1 92.69 110 CYS A N 1
ATOM 858 C CA . CYS A 1 110 ? -10.68 1.038 -2.129 1 92.69 110 CYS A CA 1
ATOM 859 C C . CYS A 1 110 ? -12.18 1.111 -2.365 1 92.69 110 CYS A C 1
ATOM 861 O O . CYS A 1 110 ? -12.922 1.599 -1.512 1 92.69 110 CYS A O 1
ATOM 863 N N . LEU A 1 111 ? -12.617 0.606 -3.492 1 96.81 111 LEU A N 1
ATOM 864 C CA . LEU A 1 111 ? -14.039 0.645 -3.824 1 96.81 111 LEU A CA 1
ATOM 865 C C . LEU A 1 111 ? -14.852 -0.177 -2.832 1 96.81 111 LEU A C 1
ATOM 867 O O . LEU A 1 111 ? -15.953 0.222 -2.443 1 96.81 111 LEU A O 1
ATOM 871 N N . SER A 1 112 ? -14.281 -1.322 -2.479 1 97.06 112 SER A N 1
ATOM 872 C CA . SER A 1 112 ? -14.961 -2.172 -1.507 1 97.06 112 SER A CA 1
ATOM 873 C C . SER A 1 112 ? -15.125 -1.462 -0.167 1 97.06 112 SER A C 1
ATOM 875 O O . SER A 1 112 ? -16.156 -1.58 0.483 1 97.06 112 SER A O 1
ATOM 877 N N . GLU A 1 113 ? -14.125 -0.777 0.233 1 94.94 113 GLU A N 1
ATOM 878 C CA . GLU A 1 113 ? -14.188 -0.06 1.503 1 94.94 113 GLU A CA 1
ATOM 879 C C . GLU A 1 113 ? -15.133 1.135 1.415 1 94.94 113 GLU A C 1
ATOM 881 O O . GLU A 1 113 ? -15.883 1.41 2.354 1 94.94 113 GLU A O 1
ATOM 886 N N . LEU A 1 114 ? -15.094 1.896 0.308 1 97.38 114 LEU A N 1
ATOM 887 C CA . LEU A 1 114 ? -16.062 2.963 0.079 1 97.38 114 LEU A CA 1
ATOM 888 C C . LEU A 1 114 ? -17.484 2.438 0.197 1 97.38 114 LEU A C 1
ATOM 890 O O . LEU A 1 114 ? -18.344 3.096 0.782 1 97.38 114 LEU A O 1
ATOM 894 N N . TYR A 1 115 ? -17.75 1.239 -0.387 1 97.81 115 TYR A N 1
ATOM 895 C CA . TYR A 1 115 ? -19.062 0.604 -0.326 1 97.81 115 TYR A CA 1
ATOM 896 C C . TYR A 1 115 ? -19.438 0.279 1.112 1 97.81 115 TYR A C 1
ATOM 898 O O . TY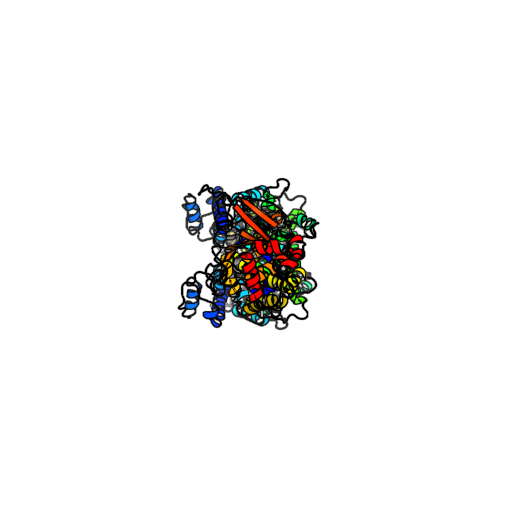R A 1 115 ? -20.578 0.524 1.531 1 97.81 115 TYR A O 1
ATOM 906 N N . LEU A 1 116 ? -18.484 -0.23 1.84 1 96.62 116 LEU A N 1
ATOM 907 C CA . LEU A 1 116 ? -18.734 -0.605 3.227 1 96.62 116 LEU A CA 1
ATOM 908 C C . LEU A 1 116 ? -19.109 0.614 4.062 1 96.62 116 LEU A C 1
ATOM 910 O O . LEU A 1 116 ? -19.906 0.512 4.992 1 96.62 116 LEU A O 1
ATOM 914 N N . TRP A 1 117 ? -18.5 1.733 3.744 1 96.31 117 TRP A N 1
ATOM 915 C CA . TRP A 1 117 ? -18.719 2.947 4.523 1 96.31 117 TRP A CA 1
ATOM 916 C C . TRP A 1 117 ? -20.156 3.443 4.359 1 96.31 117 TRP A C 1
ATOM 918 O O . TRP A 1 117 ? -20.625 4.281 5.133 1 96.31 117 TRP A O 1
ATOM 928 N N . GLU A 1 118 ? -20.875 2.971 3.363 1 95.88 118 GLU A N 1
ATOM 929 C CA . GLU A 1 118 ? -22.25 3.395 3.109 1 95.88 118 GLU A CA 1
ATOM 930 C C . GLU A 1 118 ? -23.219 2.742 4.09 1 95.88 118 GLU A C 1
ATOM 932 O O . GLU A 1 118 ? -24.391 3.129 4.168 1 95.88 118 GLU A O 1
ATOM 937 N N . PHE A 1 119 ? -22.734 1.823 4.879 1 94.81 119 PHE A N 1
ATOM 938 C CA . PHE A 1 119 ? -23.578 1.095 5.812 1 94.81 119 PHE A CA 1
ATOM 939 C C . PHE A 1 119 ? -23.266 1.481 7.25 1 94.81 119 PHE A C 1
ATOM 941 O O . PHE A 1 119 ? -22.109 1.713 7.594 1 94.81 119 PHE A O 1
ATOM 948 N N . VAL A 1 120 ? -24.281 1.511 8.078 1 89.94 120 VAL A N 1
ATOM 949 C CA . VAL A 1 120 ? -24.109 1.861 9.484 1 89.94 120 VAL A CA 1
ATOM 950 C C . VAL A 1 120 ? -23.453 0.7 10.234 1 89.94 120 VAL A C 1
ATOM 952 O O . VAL A 1 120 ? -22.531 0.902 11.023 1 89.94 120 VAL A O 1
ATOM 955 N N . SER A 1 121 ? -23.906 -0.483 9.914 1 89.25 121 SER A N 1
ATOM 956 C CA . SER A 1 121 ? -23.375 -1.686 10.539 1 89.25 121 SER A CA 1
ATOM 957 C C . SER A 1 121 ? -22.375 -2.387 9.617 1 89.25 121 SER A C 1
ATOM 959 O O . SER A 1 121 ? -22.719 -2.75 8.492 1 89.25 121 SER A O 1
ATOM 961 N N . PRO A 1 122 ? -21.188 -2.605 10.109 1 88.31 122 PRO A N 1
ATOM 962 C CA . PRO A 1 122 ? -20.188 -3.295 9.281 1 88.31 122 PRO A CA 1
ATOM 963 C C . PRO A 1 122 ? -20.625 -4.699 8.883 1 88.31 122 PRO A C 1
ATOM 965 O O . PRO A 1 122 ? -20.328 -5.152 7.773 1 88.31 122 PRO A O 1
ATOM 968 N N . ASP A 1 123 ? -21.344 -5.387 9.766 1 90.44 123 ASP A N 1
ATOM 969 C CA . ASP A 1 123 ? -21.781 -6.746 9.469 1 90.44 123 ASP A CA 1
ATOM 970 C C . ASP A 1 123 ? -22.719 -6.77 8.273 1 90.44 123 ASP A C 1
ATOM 972 O O . ASP A 1 123 ? -22.594 -7.621 7.387 1 90.44 123 ASP A O 1
ATOM 976 N N . ILE A 1 124 ? -23.594 -5.824 8.305 1 94.31 124 ILE A N 1
ATOM 977 C CA . ILE A 1 124 ? -24.531 -5.719 7.188 1 94.31 124 ILE A CA 1
ATOM 978 C C . ILE A 1 124 ? -23.766 -5.312 5.922 1 94.31 124 ILE A C 1
ATOM 980 O O . ILE A 1 124 ? -24.078 -5.797 4.828 1 94.31 124 ILE A O 1
ATOM 984 N N . GLY A 1 125 ? -22.844 -4.449 6.09 1 95.44 125 GLY A N 1
ATOM 985 C CA . GLY A 1 125 ? -22.031 -4.004 4.965 1 95.44 125 GLY A CA 1
ATOM 986 C C . GLY A 1 125 ? -21.25 -5.129 4.312 1 95.44 125 GLY A C 1
ATOM 987 O O . GLY A 1 125 ? -21.234 -5.25 3.086 1 95.44 125 GLY A O 1
ATOM 988 N N . TYR A 1 126 ? -20.625 -5.961 5.152 1 95.88 126 TYR A N 1
ATOM 989 C CA . TYR A 1 126 ? -19.844 -7.074 4.629 1 95.88 126 TYR A CA 1
ATOM 990 C C . TYR A 1 126 ? -20.734 -8.07 3.895 1 95.88 126 TYR A C 1
ATOM 992 O O . TYR A 1 126 ? -20.359 -8.578 2.834 1 95.88 126 TYR A O 1
ATOM 1000 N N . LYS A 1 127 ? -21.828 -8.398 4.496 1 96.31 127 LYS A N 1
ATOM 1001 C CA . LYS A 1 127 ? -22.766 -9.297 3.828 1 96.31 127 LYS A CA 1
ATOM 1002 C C . LYS A 1 127 ? -23.203 -8.727 2.477 1 96.31 127 LYS A C 1
ATOM 1004 O O . LYS A 1 127 ? -23.188 -9.438 1.47 1 96.31 127 LYS A O 1
ATOM 1009 N N . SER A 1 128 ? -23.547 -7.434 2.477 1 97.62 128 SER A N 1
ATOM 1010 C CA . SER A 1 128 ? -23.969 -6.781 1.243 1 97.62 128 SER A CA 1
ATOM 1011 C C . SER A 1 128 ? -22.859 -6.797 0.198 1 97.62 128 SER A C 1
ATOM 1013 O O . SER A 1 128 ? -23.125 -6.984 -0.992 1 97.62 128 SER A O 1
ATOM 1015 N N . LEU A 1 129 ? -21.672 -6.578 0.631 1 97.88 129 LEU A N 1
ATOM 1016 C CA . LEU A 1 129 ? -20.516 -6.559 -0.256 1 97.88 129 LEU A CA 1
ATOM 1017 C C . LEU A 1 129 ? -20.312 -7.922 -0.904 1 97.88 129 LEU A C 1
ATOM 1019 O O . LEU A 1 129 ? -20.094 -8.016 -2.115 1 97.88 129 LEU A O 1
ATOM 1023 N N . VAL A 1 130 ? -20.375 -8.984 -0.135 1 97.5 130 VAL A N 1
ATOM 1024 C CA . VAL A 1 130 ? -20.203 -10.344 -0.625 1 97.5 130 VAL A CA 1
ATOM 1025 C C . VAL A 1 130 ? -21.328 -10.688 -1.595 1 97.5 130 VAL A C 1
ATOM 1027 O O . VAL A 1 130 ? -21.094 -11.32 -2.629 1 97.5 130 VAL A O 1
ATOM 1030 N N . ASP A 1 131 ? -22.484 -10.211 -1.29 1 97.12 131 ASP A N 1
ATOM 1031 C CA . ASP A 1 131 ? -23.656 -10.5 -2.111 1 97.12 131 ASP A CA 1
ATOM 1032 C C . ASP A 1 131 ? -23.578 -9.789 -3.461 1 97.12 131 ASP A C 1
ATOM 1034 O O . ASP A 1 131 ? -23.812 -10.398 -4.504 1 97.12 131 ASP A O 1
ATOM 1038 N N . ILE A 1 132 ? -23.25 -8.539 -3.414 1 97.81 132 ILE A N 1
ATOM 1039 C CA . ILE A 1 132 ? -23.266 -7.758 -4.648 1 97.81 132 ILE A CA 1
ATOM 1040 C C . ILE A 1 132 ? -22.156 -8.258 -5.582 1 97.81 132 ILE A C 1
ATOM 1042 O O . ILE A 1 132 ? -22.312 -8.219 -6.805 1 97.81 132 ILE A O 1
ATOM 1046 N N . LEU A 1 133 ? -21.078 -8.758 -5.027 1 97.56 133 LEU A N 1
ATOM 1047 C CA . LEU A 1 133 ? -19.969 -9.242 -5.832 1 97.56 133 LEU A CA 1
ATOM 1048 C C . LEU A 1 133 ? -20.125 -10.727 -6.129 1 97.56 133 LEU A C 1
ATOM 1050 O O . LEU A 1 133 ? -19.266 -11.328 -6.793 1 97.56 133 LEU A O 1
ATOM 1054 N N . LYS A 1 134 ? -21.125 -11.336 -5.594 1 96.31 134 LYS A N 1
ATOM 1055 C CA . LYS A 1 134 ? -21.5 -12.727 -5.852 1 96.31 134 LYS A CA 1
ATOM 1056 C C . LYS A 1 134 ? -20.328 -13.664 -5.566 1 96.31 134 LYS A C 1
ATOM 1058 O O . LYS A 1 134 ? -20 -14.523 -6.387 1 96.31 134 LYS A O 1
ATOM 1063 N N . ILE A 1 135 ? -19.656 -13.461 -4.469 1 96.5 135 ILE A N 1
ATOM 1064 C CA . ILE A 1 135 ? -18.469 -14.234 -4.109 1 96.5 135 ILE A CA 1
ATOM 1065 C C . ILE A 1 135 ? -18.875 -15.68 -3.826 1 96.5 135 ILE A C 1
ATOM 1067 O O . ILE A 1 135 ? -18.078 -16.594 -4.047 1 96.5 135 ILE A O 1
ATOM 1071 N N . ASP A 1 136 ? -20.062 -15.906 -3.338 1 93.31 136 ASP A N 1
ATOM 1072 C CA . ASP A 1 136 ? -20.562 -17.25 -3.027 1 93.31 136 ASP A CA 1
ATOM 1073 C C . ASP A 1 136 ? -20.562 -18.141 -4.27 1 93.31 136 ASP A C 1
ATOM 1075 O O . ASP A 1 136 ? -20.422 -19.359 -4.168 1 93.31 136 ASP A O 1
ATOM 1079 N N . GLN A 1 137 ? -20.641 -17.562 -5.438 1 94.44 137 GLN A N 1
ATOM 1080 C CA . GLN A 1 137 ? -20.703 -18.328 -6.684 1 94.44 137 GLN A CA 1
ATOM 1081 C C . GLN A 1 137 ? -19.328 -18.844 -7.082 1 94.44 137 GLN A C 1
ATOM 1083 O O . GLN A 1 137 ? -19.219 -19.719 -7.941 1 94.44 137 GLN A O 1
ATOM 1088 N N . TYR A 1 138 ? -18.312 -18.344 -6.449 1 95.5 138 TYR A N 1
ATOM 1089 C CA . TYR A 1 138 ? -16.953 -18.719 -6.828 1 95.5 138 TYR A CA 1
ATOM 1090 C C . TYR A 1 138 ? -16.672 -20.172 -6.453 1 95.5 138 TYR A C 1
ATOM 1092 O O . TYR A 1 138 ? -15.742 -20.797 -6.992 1 95.5 138 TYR A O 1
ATOM 1100 N N . ARG A 1 139 ? -17.391 -20.766 -5.48 1 93.31 139 ARG A N 1
ATOM 1101 C CA . ARG A 1 139 ? -17.219 -22.156 -5.086 1 93.31 139 ARG A CA 1
ATOM 1102 C C . ARG A 1 139 ? -17.609 -23.094 -6.219 1 93.31 139 ARG A C 1
ATOM 1104 O O . ARG A 1 139 ? -17.156 -24.25 -6.258 1 93.31 139 ARG A O 1
ATOM 1111 N N . ASP A 1 140 ? -18.359 -22.547 -7.152 1 93.88 140 ASP A N 1
ATOM 1112 C CA . ASP A 1 140 ? -18.922 -23.391 -8.203 1 93.88 140 ASP A CA 1
ATOM 1113 C C . ASP A 1 140 ? -18.109 -23.281 -9.492 1 93.88 140 ASP A C 1
ATOM 1115 O O . ASP A 1 140 ? -18.453 -23.859 -10.508 1 93.88 140 ASP A O 1
ATOM 1119 N N . LEU A 1 141 ? -17.078 -22.562 -9.469 1 95.69 141 LEU A N 1
ATOM 1120 C CA . LEU A 1 141 ? -16.219 -22.453 -10.641 1 95.69 141 LEU A CA 1
ATOM 1121 C C . LEU A 1 141 ? -15.547 -23.781 -10.938 1 95.69 141 LEU A C 1
ATOM 1123 O O . LEU A 1 141 ? -15.336 -24.594 -10.031 1 95.69 141 LEU A O 1
ATOM 1127 N N . CYS A 1 142 ? -15.25 -24 -12.195 1 95.62 142 CYS A N 1
ATOM 1128 C CA . CYS A 1 142 ? -14.578 -25.219 -12.609 1 95.62 142 CYS A CA 1
ATOM 1129 C C . CYS A 1 142 ? -13.062 -25.016 -12.68 1 95.62 142 CYS A C 1
ATOM 1131 O O . CYS A 1 142 ? -12.594 -23.969 -13.102 1 95.62 142 CYS A O 1
ATOM 1133 N N . PRO A 1 143 ? -12.344 -26.062 -12.234 1 96.38 143 PRO A N 1
ATOM 1134 C CA . PRO A 1 143 ? -10.891 -25.953 -12.312 1 96.38 143 PRO A CA 1
ATOM 1135 C C . PRO A 1 143 ? -10.391 -25.781 -13.75 1 96.38 143 PRO A C 1
ATOM 1137 O O . PRO A 1 143 ? -10.992 -26.328 -14.688 1 96.38 143 PRO A O 1
ATOM 1140 N N . THR A 1 144 ? -9.344 -25.031 -13.898 1 97.25 144 THR A N 1
ATOM 1141 C CA . THR A 1 144 ? -8.664 -24.875 -15.18 1 97.25 144 THR A CA 1
ATOM 1142 C C . THR A 1 144 ? -7.574 -25.938 -15.336 1 97.25 144 THR A C 1
ATOM 1144 O O . THR A 1 144 ? -7.262 -26.656 -14.383 1 97.25 144 THR A O 1
ATOM 1147 N N . PRO A 1 145 ? -6.98 -26.125 -16.578 1 96.62 145 PRO A N 1
ATOM 1148 C CA . PRO A 1 145 ? -5.895 -27.078 -16.766 1 96.62 145 PRO A CA 1
ATOM 1149 C C . PRO A 1 145 ? -4.738 -26.859 -15.789 1 96.62 145 PRO A C 1
ATOM 1151 O O . PRO A 1 145 ? -4.141 -27.828 -15.312 1 96.62 145 PRO A O 1
ATOM 1154 N N . ALA A 1 146 ? -4.457 -25.656 -15.492 1 97.88 146 ALA A N 1
ATOM 1155 C CA . ALA A 1 146 ? -3.373 -25.359 -14.555 1 97.88 146 ALA A CA 1
ATOM 1156 C C . ALA A 1 146 ? -3.625 -26.016 -13.203 1 97.88 146 ALA A C 1
ATOM 1158 O O . ALA A 1 146 ? -2.711 -26.578 -12.602 1 97.88 146 ALA A O 1
ATOM 1159 N N . HIS A 1 147 ? -4.863 -25.922 -12.742 1 97.69 147 HIS A N 1
ATOM 1160 C CA . HIS A 1 147 ? -5.219 -26.547 -11.477 1 97.69 147 HIS A CA 1
ATOM 1161 C C . HIS A 1 147 ? -4.992 -28.062 -11.531 1 97.69 147 HIS A C 1
ATOM 1163 O O . HIS A 1 147 ? -4.469 -28.641 -10.586 1 97.69 147 HIS A O 1
ATOM 1169 N N . TYR A 1 148 ? -5.348 -28.641 -12.617 1 96.25 148 TYR A N 1
ATOM 1170 C CA . TYR A 1 148 ? -5.207 -30.094 -12.766 1 96.25 148 TYR A CA 1
ATOM 1171 C C . TYR A 1 148 ? -3.738 -30.484 -12.805 1 96.25 148 TYR A C 1
ATOM 1173 O O . TYR A 1 148 ? -3.352 -31.5 -12.211 1 96.25 148 TYR A O 1
ATOM 1181 N N . TYR A 1 149 ? -2.906 -29.734 -13.5 1 97.19 149 TYR A N 1
ATOM 1182 C CA . TYR A 1 149 ? -1.485 -30.062 -13.562 1 97.19 149 TYR A CA 1
ATOM 1183 C C . TYR A 1 149 ? -0.842 -29.953 -12.18 1 97.19 149 TYR A C 1
ATOM 1185 O O . TYR A 1 149 ? 0.002 -30.781 -11.82 1 97.19 149 TYR A O 1
ATOM 1193 N N . ILE A 1 150 ? -1.227 -28.953 -11.422 1 97.5 150 ILE A N 1
ATOM 1194 C CA . ILE A 1 150 ? -0.701 -28.797 -10.07 1 97.5 150 ILE A CA 1
ATOM 1195 C C . ILE A 1 150 ? -1.166 -29.969 -9.211 1 97.5 150 ILE A C 1
ATOM 1197 O O . ILE A 1 150 ? -0.39 -30.516 -8.422 1 97.5 150 IL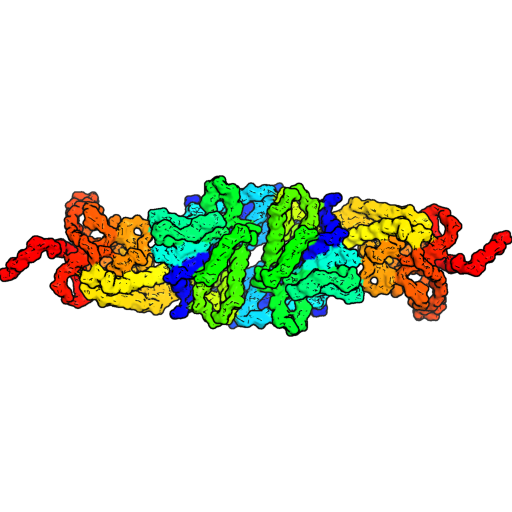E A O 1
ATOM 1201 N N . ALA A 1 151 ? -2.41 -30.344 -9.383 1 95.81 151 ALA A N 1
ATOM 1202 C CA . ALA A 1 151 ? -2.943 -31.5 -8.656 1 95.81 151 ALA A CA 1
ATOM 1203 C C . ALA A 1 151 ? -2.195 -32.781 -9.023 1 95.81 151 ALA A C 1
ATOM 1205 O O . ALA A 1 151 ? -1.939 -33.625 -8.156 1 95.81 151 ALA A O 1
ATOM 1206 N N . LYS A 1 152 ? -1.901 -32.938 -10.328 1 95.56 152 LYS A N 1
ATOM 1207 C CA . LYS A 1 152 ? -1.126 -34.094 -10.766 1 95.56 152 LYS A CA 1
ATOM 1208 C C . LYS A 1 152 ? 0.238 -34.156 -10.078 1 95.56 152 LYS A C 1
ATOM 1210 O O . LYS A 1 152 ? 0.682 -35.188 -9.625 1 95.56 152 LYS A O 1
ATOM 1215 N N . LEU A 1 153 ? 0.869 -33 -10 1 97.06 153 LEU A N 1
ATOM 1216 C CA . LEU A 1 153 ? 2.182 -32.938 -9.367 1 97.06 153 LEU A CA 1
ATOM 1217 C C . LEU A 1 153 ? 2.078 -33.188 -7.867 1 97.06 153 LEU A C 1
ATOM 1219 O O . LEU A 1 153 ? 3.006 -33.75 -7.266 1 97.06 153 LEU A O 1
ATOM 1223 N N . SER A 1 154 ? 0.959 -32.781 -7.352 1 94.62 154 SER A N 1
ATOM 1224 C CA . SER A 1 154 ? 0.718 -33.125 -5.953 1 94.62 154 SER A CA 1
ATOM 1225 C C . SER A 1 154 ? 0.579 -34.625 -5.758 1 94.62 154 SER A C 1
ATOM 1227 O O . SER A 1 154 ? 1.142 -35.188 -4.816 1 94.62 154 SER A O 1
ATOM 1229 N N . ARG A 1 155 ? -0.153 -35.281 -6.637 1 92.94 155 ARG A N 1
ATOM 1230 C CA . ARG A 1 155 ? -0.324 -36.75 -6.578 1 92.94 155 ARG A CA 1
ATOM 1231 C C . ARG A 1 155 ? 1.012 -37.438 -6.738 1 92.94 155 ARG A C 1
ATOM 1233 O O . ARG A 1 155 ? 1.214 -38.531 -6.18 1 92.94 155 ARG A O 1
ATOM 1240 N N . GLU A 1 156 ? 1.938 -36.844 -7.477 1 94.88 156 GLU A N 1
ATOM 1241 C CA . GLU A 1 156 ? 3.285 -37.375 -7.633 1 94.88 156 GLU A CA 1
ATOM 1242 C C . GLU A 1 156 ? 4.109 -37.188 -6.367 1 94.88 156 GLU A C 1
ATOM 1244 O O . GLU A 1 156 ? 5.227 -37.688 -6.262 1 94.88 156 GLU A O 1
ATOM 1249 N N . GLY A 1 157 ? 3.58 -36.406 -5.367 1 92.38 157 GLY A N 1
ATOM 1250 C CA . GLY A 1 157 ? 4.297 -36.094 -4.137 1 92.38 157 GLY A CA 1
ATOM 1251 C C . GLY A 1 157 ? 5.312 -35 -4.285 1 92.38 157 GLY A C 1
ATOM 1252 O O . GLY A 1 157 ? 6.176 -34.812 -3.422 1 92.38 157 GLY A O 1
ATOM 1253 N N . LEU A 1 158 ? 5.184 -34.25 -5.332 1 95.56 158 LEU A N 1
ATOM 1254 C CA . LEU A 1 158 ? 6.211 -33.25 -5.641 1 95.56 158 LEU A CA 1
ATOM 1255 C C . LEU A 1 158 ? 5.793 -31.859 -5.145 1 95.56 158 LEU A C 1
ATOM 1257 O O . LEU A 1 158 ? 6.645 -31.047 -4.801 1 95.56 158 LEU A O 1
ATOM 1261 N N . ILE A 1 159 ? 4.516 -31.5 -5.176 1 95.38 159 ILE A N 1
ATOM 1262 C CA . ILE A 1 159 ? 3.938 -30.266 -4.637 1 95.38 159 ILE A CA 1
ATOM 1263 C C . ILE A 1 159 ? 2.912 -30.609 -3.559 1 95.38 159 ILE A C 1
ATOM 1265 O O . ILE A 1 159 ? 1.874 -31.219 -3.848 1 95.38 159 ILE A O 1
ATOM 1269 N N . ASN A 1 160 ? 3.193 -30.188 -2.369 1 90.88 160 ASN A N 1
ATOM 1270 C CA . ASN A 1 160 ? 2.32 -30.609 -1.277 1 90.88 160 ASN A CA 1
ATOM 1271 C C . ASN A 1 160 ? 1.519 -29.438 -0.722 1 90.88 160 ASN A C 1
ATOM 1273 O O . ASN A 1 160 ? 0.635 -29.625 0.117 1 90.88 160 ASN A O 1
ATOM 1277 N N . GLU A 1 161 ? 1.777 -28.312 -1.17 1 93.31 161 GLU A N 1
ATOM 1278 C CA . GLU A 1 161 ? 1.044 -27.141 -0.683 1 93.31 161 GLU A CA 1
ATOM 1279 C C . GLU A 1 161 ? 0.937 -26.062 -1.761 1 93.31 161 GLU A C 1
ATOM 1281 O O . GLU A 1 161 ? 1.79 -25.984 -2.646 1 93.31 161 GLU A O 1
ATOM 1286 N N . VAL A 1 162 ? -0.126 -25.344 -1.698 1 95.06 162 VAL A N 1
ATOM 1287 C CA . VAL A 1 162 ? -0.359 -24.172 -2.535 1 95.06 162 VAL A CA 1
ATOM 1288 C C . VAL A 1 162 ? -0.887 -23.031 -1.682 1 95.06 162 VAL A C 1
ATOM 1290 O O . VAL A 1 162 ? -1.688 -23.234 -0.769 1 95.06 162 VAL A O 1
ATOM 1293 N N . ILE A 1 163 ? -0.396 -21.844 -1.93 1 91.5 163 ILE A N 1
ATOM 1294 C CA . ILE A 1 163 ? -0.92 -20.625 -1.312 1 91.5 163 ILE A CA 1
ATOM 1295 C C . ILE A 1 163 ? -1.69 -19.812 -2.35 1 91.5 163 ILE A C 1
ATOM 1297 O O . ILE A 1 163 ? -1.206 -19.594 -3.463 1 91.5 163 ILE A O 1
ATOM 1301 N N . THR A 1 164 ? -2.885 -19.359 -2.029 1 92.06 164 THR A N 1
ATOM 1302 C CA . THR A 1 164 ? -3.652 -18.609 -3.016 1 92.06 164 THR A CA 1
ATOM 1303 C C . THR A 1 164 ? -4.438 -17.484 -2.35 1 92.06 164 THR A C 1
ATOM 1305 O O . THR A 1 164 ? -4.789 -17.578 -1.173 1 92.06 164 THR A O 1
ATOM 1308 N N . THR A 1 165 ? -4.602 -16.438 -3.111 1 89.44 165 THR A N 1
ATOM 1309 C CA . THR A 1 165 ? -5.438 -15.336 -2.67 1 89.44 165 THR A CA 1
ATOM 1310 C C . THR A 1 165 ? -6.852 -15.469 -3.229 1 89.44 165 THR A C 1
ATOM 1312 O O . THR A 1 165 ? -7.695 -14.594 -3.006 1 89.44 165 THR A O 1
ATOM 1315 N N . ASN A 1 166 ? -7.094 -16.531 -3.975 1 92.06 166 ASN A N 1
ATOM 1316 C CA . ASN A 1 166 ? -8.398 -16.719 -4.598 1 92.06 166 ASN A CA 1
ATOM 1317 C C . ASN A 1 166 ? -9.414 -17.266 -3.598 1 92.06 166 ASN A C 1
ATOM 1319 O O . ASN A 1 166 ? -9.055 -17.984 -2.664 1 92.06 166 ASN A O 1
ATOM 1323 N N . TYR A 1 167 ? -10.633 -16.969 -3.906 1 94.38 167 TYR A N 1
ATOM 1324 C CA . TYR A 1 167 ? -11.719 -17.438 -3.049 1 94.38 167 TYR A CA 1
ATOM 1325 C C . TYR A 1 167 ? -12.273 -18.766 -3.545 1 94.38 167 TYR A C 1
ATOM 1327 O O . TYR A 1 167 ? -12.945 -19.484 -2.801 1 94.38 167 TYR A O 1
ATOM 1335 N N . ASP A 1 168 ? -12.031 -19.047 -4.773 1 96.19 168 ASP A N 1
ATOM 1336 C CA . ASP A 1 168 ? -12.656 -20.219 -5.406 1 96.19 168 ASP A CA 1
ATOM 1337 C C . ASP A 1 168 ? -12.109 -21.516 -4.82 1 96.19 168 ASP A C 1
ATOM 1339 O O . ASP A 1 168 ? -11.219 -21.5 -3.971 1 96.19 168 ASP A O 1
ATOM 1343 N N . CYS A 1 169 ? -12.695 -22.641 -5.262 1 96.06 169 CYS A N 1
ATOM 1344 C CA . CYS A 1 169 ? -12.328 -23.953 -4.73 1 96.06 169 CYS A CA 1
ATOM 1345 C C . CYS A 1 169 ? -11.734 -24.844 -5.82 1 96.06 169 CYS A C 1
ATOM 1347 O O . CYS A 1 169 ? -11.898 -26.062 -5.793 1 96.06 169 CYS A O 1
ATOM 1349 N N . ASN A 1 170 ? -11.078 -24.188 -6.766 1 97.19 170 ASN A N 1
ATOM 1350 C CA . ASN A 1 170 ? -10.617 -24.906 -7.949 1 97.19 170 ASN A CA 1
ATOM 1351 C C . ASN A 1 170 ? -9.477 -25.859 -7.617 1 97.19 170 ASN A C 1
ATOM 1353 O O . ASN A 1 170 ? -9.406 -26.969 -8.172 1 97.19 170 ASN A O 1
ATOM 1357 N N . PHE A 1 171 ? -8.578 -25.469 -6.727 1 97.12 171 PHE A N 1
ATOM 1358 C CA . PHE A 1 171 ? -7.48 -26.359 -6.352 1 97.12 171 PHE A CA 1
ATOM 1359 C C . PHE A 1 171 ? -8.008 -27.609 -5.668 1 97.12 171 PHE A C 1
ATOM 1361 O O . PHE A 1 171 ? -7.574 -28.719 -5.98 1 97.12 171 PHE A O 1
ATOM 1368 N N . GLU A 1 172 ? -8.914 -27.469 -4.758 1 94.44 172 GLU A N 1
ATOM 1369 C CA . GLU A 1 172 ? -9.531 -28.562 -4.02 1 94.44 172 GLU A CA 1
ATOM 1370 C C . GLU A 1 172 ? -10.281 -29.516 -4.961 1 94.44 172 GLU A C 1
ATOM 1372 O O . GLU A 1 172 ? -10.117 -30.734 -4.879 1 94.44 172 GLU A O 1
ATOM 1377 N N . LYS A 1 173 ? -11.008 -28.938 -5.77 1 94.19 173 LYS A N 1
ATOM 1378 C CA . LYS A 1 173 ? -11.812 -29.719 -6.699 1 94.19 173 LYS A CA 1
ATOM 1379 C C . LYS A 1 173 ? -10.93 -30.531 -7.645 1 94.19 173 LYS A C 1
ATOM 1381 O O . LYS A 1 173 ? -11.188 -31.703 -7.887 1 94.19 173 LYS A O 1
ATOM 1386 N N . ALA A 1 174 ? -9.93 -29.844 -8.219 1 95.25 174 ALA A N 1
ATOM 1387 C CA . ALA A 1 174 ? -9.016 -30.547 -9.117 1 95.25 174 ALA A CA 1
ATOM 1388 C C . ALA A 1 174 ? -8.352 -31.734 -8.406 1 95.25 174 ALA A C 1
ATOM 1390 O O . ALA A 1 174 ? -8.219 -32.812 -8.977 1 95.25 174 ALA A O 1
ATOM 1391 N N . TYR A 1 175 ? -7.941 -31.531 -7.188 1 94.31 175 TYR A N 1
ATOM 1392 C CA . TYR A 1 175 ? -7.273 -32.594 -6.426 1 94.31 175 TYR A CA 1
ATOM 1393 C C . TYR A 1 175 ? -8.227 -33.75 -6.137 1 94.31 175 TYR A C 1
ATOM 1395 O O . TYR A 1 175 ? -7.852 -34.906 -6.27 1 94.31 175 TYR A O 1
ATOM 1403 N N . VAL A 1 176 ? -9.445 -33.438 -5.738 1 91.62 176 VAL A N 1
ATOM 1404 C CA . VAL A 1 176 ? -10.445 -34.469 -5.418 1 91.62 176 VAL A CA 1
ATOM 1405 C C . VAL A 1 176 ? -10.766 -35.281 -6.664 1 91.62 176 VAL A C 1
ATOM 1407 O O . VAL A 1 176 ? -10.852 -36.5 -6.594 1 91.62 176 VAL A O 1
ATOM 1410 N N . GLU A 1 177 ? -10.898 -34.656 -7.734 1 90.69 177 GLU A N 1
ATOM 1411 C CA . GLU A 1 177 ? -11.227 -35.344 -8.984 1 90.69 177 GLU A CA 1
ATOM 1412 C C . GLU A 1 177 ? -10.109 -36.281 -9.398 1 90.69 177 GLU A C 1
ATOM 1414 O O . GLU A 1 177 ? -10.375 -37.406 -9.844 1 90.69 177 GLU A O 1
ATOM 1419 N N . LEU A 1 178 ? -8.922 -35.875 -9.258 1 91.62 178 LEU A N 1
ATOM 1420 C CA . LEU A 1 178 ? -7.785 -36.656 -9.719 1 91.62 178 LEU A CA 1
ATOM 1421 C C . LEU A 1 178 ? -7.445 -37.75 -8.719 1 91.62 178 LEU A C 1
ATOM 1423 O O . LEU A 1 178 ? -6.809 -38.75 -9.078 1 91.62 178 LEU A O 1
ATOM 1427 N N . SER A 1 179 ? -7.809 -37.562 -7.438 1 87.19 179 SER A N 1
ATOM 1428 C CA . SER A 1 179 ? -7.457 -38.531 -6.402 1 87.19 179 SER A CA 1
ATOM 1429 C C . SER A 1 179 ? -8.555 -39.562 -6.219 1 87.19 179 SER A C 1
ATOM 1431 O O . SER A 1 179 ? -8.414 -40.5 -5.426 1 87.19 179 SER A O 1
ATOM 1433 N N . GLY A 1 180 ? -9.617 -39.531 -6.941 1 77.75 180 GLY A N 1
ATOM 1434 C CA . GLY A 1 180 ? -10.727 -40.469 -6.773 1 77.75 180 GLY A CA 1
ATOM 1435 C C . GLY A 1 180 ? -11.516 -40.219 -5.496 1 77.75 180 GLY A C 1
ATOM 1436 O O . GLY A 1 180 ? -12.07 -41.188 -4.926 1 77.75 180 GLY A O 1
ATOM 1437 N N . GLY A 1 181 ? -11.375 -39.094 -4.91 1 73.44 181 GLY A N 1
ATOM 1438 C CA . GLY A 1 181 ? -12.273 -38.75 -3.812 1 73.44 181 GLY A CA 1
ATOM 1439 C C . GLY A 1 181 ? -11.547 -38.312 -2.564 1 73.44 181 GLY A C 1
ATOM 1440 O O . GLY A 1 181 ? -12.172 -37.844 -1.609 1 73.44 181 GLY A O 1
ATOM 1441 N N . SER A 1 182 ? -10.25 -38.406 -2.527 1 71.56 182 SER A N 1
ATOM 1442 C CA . SER A 1 182 ? -9.531 -37.906 -1.362 1 71.56 182 SER A CA 1
ATOM 1443 C C . SER A 1 182 ? -9.531 -36.375 -1.323 1 71.56 182 SER A C 1
ATOM 1445 O O . SER A 1 182 ? -9.312 -35.75 -2.346 1 71.56 182 SER A O 1
ATOM 1447 N N . ASN A 1 183 ? -9.773 -35.906 -0.144 1 74 183 ASN A N 1
ATOM 1448 C CA . ASN A 1 183 ? -9.914 -34.438 -0.04 1 74 183 ASN A CA 1
ATOM 1449 C C . ASN A 1 183 ? -8.578 -33.781 0.26 1 74 183 ASN A C 1
ATOM 1451 O O . ASN A 1 183 ? -7.695 -34.375 0.867 1 74 183 ASN A O 1
ATOM 1455 N N . SER A 1 184 ? -8.391 -32.625 -0.247 1 78.94 184 SER A N 1
ATOM 1456 C CA . SER A 1 184 ? -7.281 -31.766 0.148 1 78.94 184 SER A CA 1
ATOM 1457 C C . SER A 1 184 ? -7.539 -31.125 1.508 1 78.94 184 SER A C 1
ATOM 1459 O O . SER A 1 184 ? -8.656 -31.188 2.025 1 78.94 184 SER A O 1
ATOM 1461 N N . ASP A 1 185 ? -6.5 -30.656 2.127 1 80.19 185 ASP A N 1
ATOM 1462 C CA . ASP A 1 185 ? -6.621 -29.875 3.355 1 80.19 185 ASP A CA 1
ATOM 1463 C C . ASP A 1 185 ? -6.684 -28.375 3.053 1 80.19 185 ASP A C 1
ATOM 1465 O O . ASP A 1 185 ? -5.715 -27.797 2.562 1 80.19 185 ASP A O 1
ATOM 1469 N N . VAL A 1 186 ? -7.844 -27.875 3.363 1 79.69 186 VAL A N 1
ATOM 1470 C CA . VAL A 1 186 ? -8.039 -26.453 3.088 1 79.69 186 VAL A CA 1
ATOM 1471 C C . VAL A 1 186 ? -7.801 -25.641 4.363 1 79.69 186 VAL A C 1
ATOM 1473 O O . VAL A 1 186 ? -8.406 -25.922 5.402 1 79.69 186 VAL A O 1
ATOM 1476 N N . ILE A 1 187 ? -6.906 -24.688 4.352 1 77.56 187 ILE A N 1
ATOM 1477 C CA . ILE A 1 187 ? -6.586 -23.812 5.477 1 77.56 187 ILE A CA 1
ATOM 1478 C C . ILE A 1 187 ? -6.898 -22.359 5.113 1 77.56 187 ILE A C 1
ATOM 1480 O O . ILE A 1 187 ? -6.258 -21.781 4.23 1 77.56 187 ILE A O 1
ATOM 1484 N N . SER A 1 188 ? -7.875 -21.797 5.723 1 72.62 188 SER A N 1
ATOM 1485 C CA . SER A 1 188 ? -8.289 -20.438 5.375 1 72.62 188 SER A CA 1
ATOM 1486 C C . SER A 1 188 ? -8.32 -19.547 6.609 1 72.62 188 SER A C 1
ATOM 1488 O O . SER A 1 188 ? -8.656 -18.359 6.512 1 72.62 188 SER A O 1
ATOM 1490 N N . CYS A 1 189 ? -8.016 -20.062 7.781 1 70.62 189 CYS A N 1
ATOM 1491 C CA . CYS A 1 189 ? -7.977 -19.312 9.031 1 70.62 189 CYS A CA 1
ATOM 1492 C C . CYS A 1 189 ? -7.051 -19.969 10.039 1 70.62 189 CYS A C 1
ATOM 1494 O O . CYS A 1 189 ? -6.504 -21.047 9.773 1 70.62 189 CYS A O 1
ATOM 1496 N N . LEU A 1 190 ? -6.895 -19.266 11.172 1 67.06 190 LEU A N 1
ATOM 1497 C CA . LEU A 1 190 ? -6 -19.75 12.211 1 67.06 190 LEU A CA 1
ATOM 1498 C C . LEU A 1 190 ? -6.473 -21.109 12.742 1 67.06 190 LEU A C 1
ATOM 1500 O O . LEU A 1 190 ? -5.66 -21.984 13.016 1 67.06 190 LEU A O 1
ATOM 1504 N N . ASP A 1 191 ? -7.742 -21.219 12.867 1 69.75 191 ASP A N 1
ATOM 1505 C CA . ASP A 1 191 ? -8.289 -22.469 13.383 1 69.75 191 ASP A CA 1
ATOM 1506 C C . ASP A 1 191 ? -8 -23.641 12.445 1 69.75 191 ASP A C 1
ATOM 1508 O O . ASP A 1 191 ? -7.68 -24.734 12.891 1 69.75 191 ASP A O 1
ATOM 1512 N N . ASP A 1 192 ? -8.195 -23.391 11.141 1 73.44 192 ASP A N 1
ATOM 1513 C CA . ASP A 1 192 ? -7.844 -24.406 10.148 1 73.44 192 ASP A CA 1
ATOM 1514 C C . ASP A 1 192 ? -6.367 -24.781 10.242 1 73.44 192 ASP A C 1
ATOM 1516 O O . ASP A 1 192 ? -6.004 -25.953 10.141 1 73.44 192 ASP A O 1
ATOM 1520 N N . TYR A 1 193 ? -5.574 -23.781 10.445 1 72.62 193 TYR A N 1
ATOM 1521 C CA . TYR A 1 193 ? -4.129 -23.969 10.484 1 72.62 193 TYR A CA 1
ATOM 1522 C C . TYR A 1 193 ? -3.727 -24.844 11.664 1 72.62 193 TYR A C 1
ATOM 1524 O O . TYR A 1 193 ? -2.889 -25.734 11.531 1 72.62 193 TYR A O 1
ATOM 1532 N N . ARG A 1 194 ? -4.301 -24.578 12.75 1 66.56 194 ARG A N 1
ATOM 1533 C CA . ARG A 1 194 ? -4.02 -25.359 13.953 1 66.56 194 ARG A CA 1
ATOM 1534 C C . ARG A 1 194 ? -4.422 -26.812 13.773 1 66.56 194 ARG A C 1
ATOM 1536 O O . ARG A 1 194 ? -3.715 -27.719 14.219 1 66.56 194 ARG A O 1
ATOM 1543 N N . LYS A 1 195 ? -5.477 -27.031 13.078 1 66.06 195 LYS A N 1
ATOM 1544 C CA . LYS A 1 195 ? -6.035 -28.359 12.922 1 66.06 195 LYS A CA 1
ATOM 1545 C C . LYS A 1 195 ? -5.348 -29.125 11.789 1 66.06 195 LYS A C 1
ATOM 1547 O O . LYS A 1 195 ? -5.07 -30.312 11.906 1 66.06 195 LYS A O 1
ATOM 1552 N N . LYS A 1 196 ? -5.078 -28.406 10.734 1 71.19 196 LYS A N 1
ATOM 1553 C CA . LYS A 1 196 ? -4.707 -29.094 9.5 1 71.19 196 LYS A CA 1
ATOM 1554 C C . LYS A 1 196 ? -3.273 -28.766 9.094 1 71.19 196 LYS A C 1
ATOM 1556 O O . LYS A 1 196 ? -2.693 -29.438 8.242 1 71.19 196 LYS A O 1
ATOM 1561 N N . GLY A 1 197 ? -2.758 -27.766 9.727 1 67.81 197 GLY A N 1
ATOM 1562 C CA . GLY A 1 197 ? -1.453 -27.297 9.289 1 67.81 197 GLY A CA 1
ATOM 1563 C C . GLY A 1 197 ? -0.366 -28.344 9.422 1 67.81 197 GLY A C 1
ATOM 1564 O O . GLY A 1 197 ? 0.487 -28.484 8.539 1 67.81 197 GLY A O 1
ATOM 1565 N N . ALA A 1 198 ? -0.38 -29.078 10.492 1 59.91 198 ALA A N 1
ATOM 1566 C CA . ALA A 1 198 ? 0.688 -30.047 10.773 1 59.91 198 ALA A CA 1
ATOM 1567 C C . ALA A 1 198 ? 0.217 -31.469 10.539 1 59.91 198 ALA A C 1
ATOM 1569 O O . ALA A 1 198 ? 0.997 -32.406 10.672 1 59.91 198 ALA A O 1
ATOM 1570 N N . GLU A 1 199 ? -1.049 -31.594 10.164 1 55.12 199 GLU A N 1
ATOM 1571 C CA . GLU A 1 199 ? -1.592 -32.938 10.07 1 55.12 199 GLU A CA 1
ATOM 1572 C C . GLU A 1 199 ? -1.032 -33.688 8.859 1 55.12 199 GLU A C 1
ATOM 1574 O O . GLU A 1 199 ? -0.955 -33.125 7.766 1 55.12 199 GLU A O 1
ATOM 1579 N N . ILE A 1 200 ? -0.259 -34.719 9.172 1 52.44 200 ILE A N 1
ATOM 1580 C CA . ILE A 1 200 ? 0.106 -35.688 8.125 1 52.44 200 ILE A CA 1
ATOM 1581 C C . ILE A 1 200 ? -1.014 -36.688 7.941 1 52.44 200 ILE A C 1
ATOM 1583 O O . ILE A 1 200 ? -1.556 -37.219 8.922 1 52.44 200 ILE A O 1
ATOM 1587 N N . GLY A 1 201 ? -1.822 -36.531 6.887 1 50 201 GLY A N 1
ATOM 1588 C CA . GLY A 1 201 ? -2.965 -37.438 6.684 1 50 201 GLY A CA 1
ATOM 1589 C C . GLY A 1 201 ? -2.701 -38.844 7.113 1 50 201 GLY A C 1
ATOM 1590 O O . GLY A 1 201 ? -1.547 -39.281 7.215 1 50 201 GLY A O 1
ATOM 1591 N N . GLU A 1 202 ? -3.779 -39.531 7.898 1 46.22 202 GLU A N 1
ATOM 1592 C CA . GLU A 1 202 ? -3.736 -40.906 8.375 1 46.22 202 GLU A CA 1
ATOM 1593 C C . GLU A 1 202 ? -3.068 -41.812 7.352 1 46.22 202 GLU A C 1
ATOM 1595 O O . GLU A 1 202 ? -2.385 -42.781 7.723 1 46.22 202 GLU A O 1
ATOM 1600 N N . ASP A 1 203 ? -3.5 -41.75 6.141 1 46.06 203 ASP A N 1
ATOM 1601 C CA . ASP A 1 203 ? -3.049 -42.781 5.191 1 46.06 203 ASP A CA 1
ATOM 1602 C C . ASP A 1 203 ? -1.69 -42.406 4.602 1 46.06 203 ASP A C 1
ATOM 1604 O O . ASP A 1 203 ? -1.315 -42.906 3.537 1 46.06 203 ASP A O 1
ATOM 1608 N N . ASN A 1 204 ? -0.897 -41.688 5.281 1 47.19 204 ASN A N 1
ATOM 1609 C CA . ASN A 1 204 ? 0.473 -41.406 4.867 1 47.19 204 ASN A CA 1
ATOM 1610 C C . ASN A 1 204 ? 0.519 -40.719 3.502 1 47.19 204 ASN A C 1
ATOM 1612 O O . ASN A 1 204 ? 1.451 -40.938 2.727 1 47.19 204 ASN A O 1
ATOM 1616 N N . VAL A 1 205 ? -0.712 -40.406 2.984 1 52.84 205 VAL A N 1
ATOM 1617 C CA . VAL A 1 205 ? -0.716 -39.812 1.661 1 52.84 205 VAL A CA 1
ATOM 1618 C C . VAL A 1 205 ? -0.559 -38.281 1.791 1 52.84 205 VAL A C 1
ATOM 1620 O O . VAL A 1 205 ? -1.249 -37.656 2.592 1 52.84 205 VAL A O 1
ATOM 1623 N N . ASN A 1 206 ? 0.534 -37.781 1.439 1 63.31 206 ASN A N 1
ATOM 1624 C CA . ASN A 1 206 ? 0.861 -36.344 1.408 1 63.31 206 ASN A CA 1
ATOM 1625 C C . ASN A 1 206 ? -0.193 -35.562 0.648 1 63.31 206 ASN A C 1
ATOM 1627 O O . ASN A 1 206 ? -0.126 -35.438 -0.577 1 63.31 206 ASN A O 1
ATOM 1631 N N . ARG A 1 207 ? -1.343 -35.188 1.324 1 80 207 ARG A N 1
ATOM 1632 C CA . ARG A 1 207 ? -2.453 -34.438 0.764 1 80 207 ARG A CA 1
ATOM 1633 C C . ARG A 1 207 ? -2.031 -33 0.448 1 80 207 ARG A C 1
ATOM 1635 O O . ARG A 1 207 ? -1.116 -32.469 1.078 1 80 207 ARG A O 1
ATOM 1642 N N . LEU A 1 208 ? -2.68 -32.562 -0.638 1 90.94 208 LEU A N 1
ATOM 1643 C CA . LEU A 1 208 ? -2.443 -31.172 -1.008 1 90.94 208 LEU A CA 1
ATOM 1644 C C . LEU A 1 208 ? -3.027 -30.234 0.034 1 90.94 208 LEU A C 1
ATOM 1646 O O . LEU A 1 208 ? -4.203 -30.344 0.389 1 90.94 208 LEU A O 1
ATOM 1650 N N . LYS A 1 209 ? -2.223 -29.453 0.62 1 92.12 209 LYS A N 1
ATOM 1651 C CA . LYS A 1 209 ? -2.676 -28.375 1.501 1 92.12 209 LYS A CA 1
ATOM 1652 C C . LYS A 1 209 ? -2.904 -27.078 0.722 1 92.12 209 LYS A C 1
ATOM 1654 O O . LYS A 1 209 ? -2.004 -26.609 0.032 1 92.12 209 LYS A O 1
ATOM 1659 N N . VAL A 1 210 ? -4.102 -26.562 0.821 1 94.12 210 VAL A N 1
ATOM 1660 C CA . VAL A 1 210 ? -4.43 -25.312 0.128 1 94.12 210 VAL A CA 1
ATOM 1661 C C . VAL A 1 210 ? -4.602 -24.188 1.143 1 94.12 210 VAL A C 1
ATOM 1663 O O . VAL A 1 210 ? -5.598 -24.141 1.869 1 94.12 210 VAL A O 1
ATOM 1666 N N . PHE A 1 211 ? -3.682 -23.25 1.182 1 91.94 211 PHE A N 1
ATOM 1667 C CA . PHE A 1 211 ? -3.752 -22.078 2.053 1 91.94 211 PHE A CA 1
ATOM 1668 C C . PHE A 1 211 ? -4.473 -20.938 1.362 1 91.94 211 PHE A C 1
ATOM 1670 O O . PHE A 1 211 ? -3.92 -20.297 0.463 1 91.94 211 PHE A O 1
ATOM 1677 N N . LYS A 1 212 ? -5.633 -20.656 1.76 1 91.44 212 LYS A N 1
ATOM 1678 C CA . LYS A 1 212 ? -6.422 -19.547 1.219 1 91.44 212 LYS A CA 1
ATOM 1679 C C . LYS A 1 212 ? -6.34 -18.312 2.121 1 91.44 212 LYS A C 1
ATOM 1681 O O . LYS A 1 212 ? -7.223 -18.094 2.949 1 91.44 212 LYS A O 1
ATOM 1686 N N . VAL A 1 213 ? -5.539 -17.438 1.832 1 86.38 213 VAL A N 1
ATOM 1687 C CA . VAL A 1 213 ? -5.125 -16.391 2.771 1 86.38 213 VAL A CA 1
ATOM 1688 C C . VAL A 1 213 ? -6.129 -15.242 2.746 1 86.38 213 VAL A C 1
ATOM 1690 O O . VAL A 1 213 ? -6.199 -14.453 3.689 1 86.38 213 VAL A O 1
ATOM 1693 N N . ASN A 1 214 ? -6.973 -15.07 1.684 1 88.25 214 ASN A N 1
ATOM 1694 C CA . ASN A 1 214 ? -7.938 -13.977 1.605 1 88.25 214 ASN A CA 1
ATOM 1695 C C . ASN A 1 214 ? -9.359 -14.461 1.888 1 88.25 214 ASN A C 1
ATOM 1697 O O . ASN A 1 214 ? -10.312 -13.68 1.815 1 88.25 214 ASN A O 1
ATOM 1701 N N . GLY A 1 215 ? -9.461 -15.742 2.24 1 89.81 215 GLY A N 1
ATOM 1702 C CA . GLY A 1 215 ? -10.773 -16.297 2.537 1 89.81 215 GLY A CA 1
ATOM 1703 C C . GLY A 1 215 ? -11.203 -17.359 1.558 1 89.81 215 GLY A C 1
ATOM 1704 O O . GLY A 1 215 ? -10.555 -17.578 0.531 1 89.81 215 GLY A O 1
ATOM 1705 N N . CYS A 1 216 ? -12.297 -18.031 1.834 1 93.5 216 CYS A N 1
ATOM 1706 C CA . CYS A 1 216 ? -12.797 -19.156 1.056 1 93.5 216 CYS A CA 1
ATOM 1707 C C . CYS A 1 216 ? -14.289 -19.031 0.804 1 93.5 216 CYS A C 1
ATOM 1709 O O . CYS A 1 216 ? -15.07 -18.891 1.746 1 93.5 216 CYS A O 1
ATOM 1711 N N . ALA A 1 217 ? -14.625 -19.125 -0.439 1 94.75 217 ALA A N 1
ATOM 1712 C CA . ALA A 1 217 ? -16.031 -18.984 -0.813 1 94.75 217 ALA A CA 1
ATOM 1713 C C . ALA A 1 217 ? -16.875 -20.125 -0.22 1 94.75 217 ALA A C 1
ATOM 1715 O O . ALA A 1 217 ? -18.047 -19.922 0.085 1 94.75 217 ALA A O 1
ATOM 1716 N N . GLU A 1 218 ? -16.297 -21.266 -0.008 1 93.25 218 GLU A N 1
ATOM 1717 C CA . GLU A 1 218 ? -17.016 -22.406 0.557 1 93.25 218 GLU A CA 1
ATOM 1718 C C . GLU A 1 218 ? -17.5 -22.109 1.97 1 93.25 218 GLU A C 1
ATOM 1720 O O . GLU A 1 218 ? -18.562 -22.578 2.379 1 93.25 218 GLU A O 1
ATOM 1725 N N . LYS A 1 219 ? -16.828 -21.312 2.686 1 91 219 LYS A N 1
ATOM 1726 C CA . LYS A 1 219 ? -17.141 -21.016 4.078 1 91 219 LYS A CA 1
ATOM 1727 C C . LYS A 1 219 ? -18.359 -20.094 4.176 1 91 219 LYS A C 1
ATOM 1729 O O . LYS A 1 219 ? -18.969 -19.984 5.242 1 91 219 LYS A O 1
ATOM 1734 N N . LEU A 1 220 ? -18.656 -19.453 3.113 1 93.19 220 LEU A N 1
ATOM 1735 C CA . LEU A 1 220 ? -19.812 -18.547 3.109 1 93.19 220 LEU A CA 1
ATOM 1736 C C . LEU A 1 220 ? -21.109 -19.312 3.275 1 93.19 220 LEU A C 1
ATOM 1738 O O . LEU A 1 220 ? -22.125 -18.75 3.699 1 93.19 220 LEU A O 1
ATOM 1742 N N . THR A 1 221 ? -21.094 -20.594 2.971 1 88.75 221 THR A N 1
ATOM 1743 C CA . THR A 1 221 ? -22.297 -21.422 3.053 1 88.75 221 THR A CA 1
ATOM 1744 C C . THR A 1 221 ? -22.469 -21.984 4.457 1 88.75 221 THR A C 1
ATOM 1746 O O . THR A 1 221 ? -23.547 -22.453 4.816 1 88.75 221 THR A O 1
ATOM 1749 N N . ASP A 1 222 ? -21.469 -21.938 5.203 1 87.12 222 ASP A N 1
ATOM 1750 C CA . ASP A 1 222 ? -21.516 -22.438 6.57 1 87.12 222 ASP A CA 1
ATOM 1751 C C . ASP A 1 222 ? -22.125 -21.406 7.516 1 87.12 222 ASP A C 1
ATOM 1753 O O . ASP A 1 222 ? -21.438 -20.5 7.988 1 87.12 222 ASP A O 1
ATOM 1757 N N . THR A 1 223 ? -23.25 -21.562 7.93 1 85.5 223 THR A N 1
ATOM 1758 C CA . THR A 1 223 ? -24 -20.594 8.727 1 85.5 223 THR A CA 1
ATOM 1759 C C . THR A 1 223 ? -23.531 -20.609 10.18 1 85.5 223 THR A C 1
ATOM 1761 O O . THR A 1 223 ? -23.875 -19.734 10.969 1 85.5 223 THR A O 1
ATOM 1764 N N . THR A 1 224 ? -22.734 -21.609 10.57 1 81.38 224 THR A N 1
ATOM 1765 C CA . THR A 1 224 ? -22.25 -21.719 11.945 1 81.38 224 THR A CA 1
ATOM 1766 C C . THR A 1 224 ? -21.109 -20.734 12.195 1 81.38 224 THR A C 1
ATOM 1768 O O . THR A 1 224 ? -20.75 -20.469 13.344 1 81.38 224 THR A O 1
ATOM 1771 N N . VAL A 1 225 ? -20.672 -20.25 11.125 1 78.38 225 VAL A N 1
ATOM 1772 C CA . VAL A 1 225 ? -19.547 -19.312 11.258 1 78.38 225 VAL A CA 1
ATOM 1773 C C . VAL A 1 225 ? -20.078 -17.891 11.406 1 78.38 225 VAL A C 1
ATOM 1775 O O . VAL A 1 225 ? -20.719 -17.359 10.492 1 78.38 225 VAL A O 1
ATOM 1778 N N . GLU A 1 226 ? -19.984 -17.203 12.523 1 75.69 226 GLU A N 1
ATOM 1779 C CA . GLU A 1 226 ? -20.547 -15.898 12.844 1 75.69 226 GLU A CA 1
ATOM 1780 C C . GLU A 1 226 ? -20 -14.812 11.922 1 75.69 226 GLU A C 1
ATOM 1782 O O . GLU A 1 226 ? -20.75 -13.984 11.406 1 75.69 226 GLU A O 1
ATOM 1787 N N . LYS A 1 227 ? -18.703 -14.695 11.641 1 85.31 227 LYS A N 1
ATOM 1788 C CA . LYS A 1 227 ? -18.078 -13.641 10.844 1 85.31 227 LYS A CA 1
ATOM 1789 C C . LYS A 1 227 ? -17.594 -14.18 9.508 1 85.31 227 LYS A C 1
ATOM 1791 O O . LYS A 1 227 ? -16.484 -13.852 9.062 1 85.31 227 LYS A O 1
ATOM 1796 N N . ARG A 1 228 ? -18.656 -14.945 8.859 1 88.94 228 ARG A N 1
ATOM 1797 C CA . ARG A 1 228 ? -18.25 -15.609 7.621 1 88.94 228 ARG A CA 1
ATOM 1798 C C . ARG A 1 228 ? -18.062 -14.602 6.496 1 88.94 228 ARG A C 1
ATOM 1800 O O . ARG A 1 228 ? -17.156 -14.758 5.66 1 88.94 228 ARG A O 1
ATOM 1807 N N . TYR A 1 229 ? -18.797 -13.523 6.5 1 93.38 229 TYR A N 1
ATOM 1808 C CA . TYR A 1 229 ? -18.672 -12.539 5.43 1 93.38 229 TYR A CA 1
ATOM 1809 C C . TYR A 1 229 ? -17.422 -11.688 5.613 1 93.38 229 TYR A C 1
ATOM 1811 O O . TYR A 1 229 ? -16.75 -11.352 4.637 1 93.38 229 TYR A O 1
ATOM 1819 N N . GLU A 1 230 ? -17.141 -11.383 6.801 1 90.81 230 GLU A N 1
ATOM 1820 C CA . GLU A 1 230 ? -15.953 -10.586 7.109 1 90.81 230 GLU A CA 1
ATOM 1821 C C . GLU A 1 230 ? -14.68 -11.383 6.844 1 90.81 230 GLU A C 1
ATOM 1823 O O . GLU A 1 230 ? -13.602 -10.797 6.672 1 90.81 230 GLU A O 1
ATOM 1828 N N . SER A 1 231 ? -14.828 -12.688 6.805 1 88.94 231 SER A N 1
ATOM 1829 C CA . SER A 1 231 ? -13.656 -13.531 6.602 1 88.94 231 SER A CA 1
ATOM 1830 C C . SER A 1 231 ? -13.148 -13.438 5.168 1 88.94 231 SER A C 1
ATOM 1832 O O . SER A 1 231 ? -12.016 -13.844 4.879 1 88.94 231 SER A O 1
ATOM 1834 N N . ILE A 1 232 ? -13.961 -12.914 4.254 1 92.44 232 ILE A N 1
ATOM 1835 C CA . ILE A 1 232 ? -13.547 -12.656 2.879 1 92.44 232 ILE A CA 1
ATOM 1836 C C . ILE A 1 232 ? -12.867 -11.297 2.793 1 92.44 232 ILE A C 1
ATOM 1838 O O . ILE A 1 232 ? -13.5 -10.258 3.004 1 92.44 232 ILE A O 1
ATOM 1842 N N . LEU A 1 233 ? -11.602 -11.289 2.506 1 90.38 233 LEU A N 1
ATOM 1843 C CA . LEU A 1 233 ? -10.867 -10.031 2.463 1 90.38 233 LEU A CA 1
ATOM 1844 C C . LEU A 1 233 ? -11.117 -9.297 1.146 1 90.38 233 LEU A C 1
ATOM 1846 O O . LEU A 1 233 ? -10.781 -9.812 0.075 1 90.38 233 LEU A O 1
ATOM 1850 N N . LEU A 1 234 ? -11.75 -8.156 1.232 1 91.62 234 LEU A N 1
ATOM 1851 C CA . LEU A 1 234 ? -12.094 -7.387 0.041 1 91.62 234 LEU A CA 1
ATOM 1852 C C . LEU A 1 234 ? -11.648 -5.938 0.183 1 91.62 234 LEU A C 1
ATOM 1854 O O . LEU A 1 234 ? -11.156 -5.336 -0.776 1 91.62 234 LEU A O 1
ATOM 1858 N N . THR A 1 235 ? -11.719 -5.406 1.328 1 91.81 235 THR A N 1
ATOM 1859 C CA . THR A 1 235 ? -11.508 -3.979 1.531 1 91.81 235 THR A CA 1
ATOM 1860 C C . THR A 1 235 ? -10.023 -3.672 1.737 1 91.81 235 THR A C 1
ATOM 1862 O O . THR A 1 235 ? -9.258 -4.547 2.143 1 91.81 235 THR A O 1
ATOM 1865 N N . GLU A 1 236 ? -9.719 -2.428 1.426 1 86.88 236 GLU A N 1
ATOM 1866 C CA . GLU A 1 236 ? -8.344 -1.968 1.629 1 86.88 236 GLU A CA 1
ATOM 1867 C C . GLU A 1 236 ? -7.922 -2.127 3.086 1 86.88 236 GLU A C 1
ATOM 1869 O O . GLU A 1 236 ? -6.781 -2.512 3.367 1 86.88 236 GLU A O 1
ATOM 1874 N N . ARG A 1 237 ? -8.805 -1.864 3.975 1 84.12 237 ARG A N 1
ATOM 1875 C CA . ARG A 1 237 ? -8.508 -1.967 5.398 1 84.12 237 ARG A CA 1
ATOM 1876 C C . ARG A 1 237 ? -8.195 -3.406 5.793 1 84.12 237 ARG A C 1
ATOM 1878 O O . ARG A 1 237 ? -7.246 -3.662 6.535 1 84.12 237 ARG A O 1
ATOM 1885 N N . GLN A 1 238 ? -8.984 -4.348 5.348 1 84 238 GLN A N 1
ATOM 1886 C CA . GLN A 1 238 ? -8.742 -5.758 5.637 1 84 238 GLN A CA 1
ATOM 1887 C C . GLN A 1 238 ? -7.379 -6.203 5.121 1 84 238 GLN A C 1
ATOM 1889 O O . GLN A 1 238 ? -6.66 -6.934 5.809 1 84 238 GLN A O 1
ATOM 1894 N N . LEU A 1 239 ? -7.078 -5.742 3.957 1 79.31 239 LEU A N 1
ATOM 1895 C CA . LEU A 1 239 ? -5.832 -6.145 3.312 1 79.31 239 LEU A CA 1
ATOM 1896 C C . LEU A 1 239 ? -4.629 -5.539 4.027 1 79.31 239 LEU A C 1
ATOM 1898 O O . LEU A 1 239 ? -3.561 -6.148 4.074 1 79.31 239 LEU A O 1
ATOM 1902 N N . GLN A 1 240 ? -4.867 -4.371 4.586 1 73.06 240 GLN A N 1
ATOM 1903 C CA . GLN A 1 240 ? -3.799 -3.713 5.332 1 73.06 240 GLN A CA 1
ATOM 1904 C C . GLN A 1 240 ? -3.596 -4.367 6.695 1 73.06 240 GLN A C 1
ATOM 1906 O O . GLN A 1 240 ? -2.477 -4.406 7.211 1 73.06 240 GLN A O 1
ATOM 1911 N N . LYS A 1 241 ? -4.734 -4.781 7.375 1 66.62 241 LYS A N 1
ATOM 1912 C CA . LYS A 1 241 ? -4.715 -5.355 8.719 1 66.62 241 LYS A CA 1
ATOM 1913 C C . LYS A 1 241 ? -4.387 -6.844 8.672 1 66.62 241 LYS A C 1
ATOM 1915 O O . LYS A 1 241 ? -4.492 -7.539 9.688 1 66.62 241 LYS A O 1
ATOM 1920 N N . TRP A 1 242 ? -3.771 -7.301 7.781 1 59.06 242 TRP A N 1
ATOM 1921 C CA . TRP A 1 242 ? -3.533 -8.734 7.625 1 59.06 242 TRP A CA 1
ATOM 1922 C C . TRP A 1 242 ? -2.977 -9.336 8.914 1 59.06 242 TRP A C 1
ATOM 1924 O O . TRP A 1 242 ? -2.682 -10.531 8.969 1 59.06 242 TRP A O 1
ATOM 1934 N N . ARG A 1 243 ? -2.66 -8.461 9.938 1 49.28 243 ARG A N 1
ATOM 1935 C CA . ARG A 1 243 ? -2.045 -8.906 11.188 1 49.28 243 ARG A CA 1
ATOM 1936 C C . ARG A 1 243 ? -2.912 -9.953 11.883 1 49.28 243 ARG A C 1
ATOM 1938 O O . ARG A 1 243 ? -2.395 -10.922 12.445 1 49.28 243 ARG A O 1
ATOM 1945 N N . ASN A 1 244 ? -4.211 -9.703 11.688 1 52.19 244 ASN A N 1
ATOM 1946 C CA . ASN A 1 244 ? -5.027 -10.727 12.344 1 52.19 244 ASN A CA 1
ATOM 1947 C C . ASN A 1 244 ? -4.965 -12.055 11.594 1 52.19 244 ASN A C 1
ATOM 1949 O O . ASN A 1 244 ? -5.504 -13.062 12.055 1 52.19 244 ASN A O 1
ATOM 1953 N N . ARG A 1 245 ? -4.227 -11.93 10.547 1 62.91 245 ARG A N 1
ATOM 1954 C CA . ARG A 1 245 ? -3.945 -13.172 9.844 1 62.91 245 ARG A CA 1
ATOM 1955 C C . ARG A 1 245 ? -2.459 -13.508 9.891 1 62.91 245 ARG A C 1
ATOM 1957 O O . ARG A 1 245 ? -1.834 -13.75 8.859 1 62.91 245 ARG A O 1
ATOM 1964 N N . GLN A 1 246 ? -1.977 -13.312 11.125 1 67.25 246 GLN A N 1
ATOM 1965 C CA . GLN A 1 246 ? -0.575 -13.555 11.445 1 67.25 246 GLN A CA 1
ATOM 1966 C C . GLN A 1 246 ? -0.138 -14.938 10.969 1 67.25 246 GLN A C 1
ATOM 1968 O O . GLN A 1 246 ? 1.006 -15.125 10.547 1 67.25 246 GLN A O 1
ATOM 1973 N N . TRP A 1 247 ? -1.188 -15.805 10.859 1 75.19 247 TRP A N 1
ATOM 1974 C CA . TRP A 1 247 ? -0.838 -17.156 10.43 1 75.19 247 TRP A CA 1
ATOM 1975 C C . TRP A 1 247 ? -0.381 -17.172 8.977 1 75.19 247 TRP A C 1
ATOM 1977 O O . TRP A 1 247 ? 0.552 -17.891 8.617 1 75.19 247 TRP A O 1
ATOM 1987 N N . ALA A 1 248 ? -1.057 -16.359 8.188 1 75.38 248 ALA A N 1
ATOM 1988 C CA . ALA A 1 248 ? -0.703 -16.281 6.77 1 75.38 248 ALA A CA 1
ATOM 1989 C C . ALA A 1 248 ? 0.692 -15.703 6.582 1 75.38 248 ALA A C 1
ATOM 1991 O O . ALA A 1 248 ? 1.473 -16.188 5.762 1 75.38 248 ALA A O 1
ATOM 1992 N N . ALA A 1 249 ? 0.974 -14.68 7.332 1 75.69 249 ALA A N 1
ATOM 1993 C CA . ALA A 1 249 ? 2.305 -14.078 7.285 1 75.69 249 ALA A CA 1
ATOM 1994 C C . ALA A 1 249 ? 3.375 -15.086 7.703 1 75.69 249 ALA A C 1
ATOM 1996 O O . ALA A 1 249 ? 4.457 -15.125 7.117 1 75.69 249 ALA A O 1
ATOM 1997 N N . ASP A 1 250 ? 3.047 -15.859 8.664 1 77.5 250 ASP A N 1
ATOM 1998 C CA . ASP A 1 250 ? 3.99 -16.859 9.156 1 77.5 250 ASP A CA 1
ATOM 1999 C C . ASP A 1 250 ? 4.242 -17.938 8.109 1 77.5 250 ASP A C 1
ATOM 2001 O O . ASP A 1 250 ? 5.371 -18.406 7.949 1 77.5 250 ASP A O 1
ATOM 2005 N N . VAL A 1 251 ? 3.201 -18.312 7.426 1 79.12 251 VAL A N 1
ATOM 2006 C CA . VAL A 1 251 ? 3.34 -19.312 6.363 1 79.12 251 VAL A CA 1
ATOM 2007 C C . VAL A 1 251 ? 4.258 -18.766 5.27 1 79.12 251 VAL A C 1
ATOM 2009 O O . VAL A 1 251 ? 5.172 -19.469 4.816 1 79.12 251 VAL A O 1
ATOM 2012 N N . PHE A 1 252 ? 4.047 -17.547 4.891 1 78.44 252 PHE A N 1
ATOM 2013 C CA . PHE A 1 252 ? 4.875 -16.938 3.857 1 78.44 252 PHE A CA 1
ATOM 2014 C C . PHE A 1 252 ? 6.328 -16.844 4.309 1 78.44 252 PHE A C 1
ATOM 2016 O O . PHE A 1 252 ? 7.238 -17.156 3.541 1 78.44 252 PHE A O 1
ATOM 2023 N N . ARG A 1 253 ? 6.484 -16.422 5.523 1 78 253 ARG A N 1
ATOM 2024 C CA . ARG A 1 253 ? 7.828 -16.266 6.062 1 78 253 ARG A CA 1
ATOM 2025 C C . ARG A 1 253 ? 8.578 -17.594 6.082 1 78 253 ARG A C 1
ATOM 2027 O O . ARG A 1 253 ? 9.734 -17.656 5.652 1 78 253 ARG A O 1
ATOM 2034 N N . ASP A 1 254 ? 7.938 -18.547 6.547 1 82.75 254 ASP A N 1
ATOM 2035 C CA . ASP A 1 254 ? 8.555 -19.859 6.668 1 82.75 254 ASP A CA 1
ATOM 2036 C C . ASP A 1 254 ? 8.875 -20.453 5.293 1 82.75 254 ASP A C 1
ATOM 2038 O O . ASP A 1 254 ? 9.969 -20.969 5.082 1 82.75 254 ASP A O 1
ATOM 2042 N N . ARG A 1 255 ? 7.98 -20.359 4.402 1 86.5 255 ARG A N 1
ATOM 2043 C CA . ARG A 1 255 ? 8.172 -20.953 3.084 1 86.5 255 ARG A CA 1
ATOM 2044 C C . ARG A 1 255 ? 9.211 -20.188 2.279 1 86.5 255 ARG A C 1
ATOM 2046 O O . ARG A 1 255 ? 9.984 -20.781 1.523 1 86.5 255 ARG A O 1
ATOM 2053 N N . LEU A 1 256 ? 9.258 -18.922 2.41 1 82.06 256 LEU A N 1
ATOM 2054 C CA . LEU A 1 256 ? 10.211 -18.109 1.666 1 82.06 256 LEU A CA 1
ATOM 2055 C C . LEU A 1 256 ? 11.641 -18.406 2.102 1 82.06 256 LEU A C 1
ATOM 2057 O O . LEU A 1 256 ? 12.586 -18.219 1.329 1 82.06 256 LEU A O 1
ATOM 2061 N N . ARG A 1 257 ? 11.812 -18.875 3.273 1 79.56 257 ARG A N 1
ATOM 2062 C CA . ARG A 1 257 ? 13.141 -19.156 3.809 1 79.56 257 ARG A CA 1
ATOM 2063 C C . ARG A 1 257 ? 13.641 -20.516 3.322 1 79.56 257 ARG A C 1
ATOM 2065 O O . ARG A 1 257 ? 14.852 -20.703 3.15 1 79.56 257 ARG A O 1
ATOM 2072 N N . SER A 1 258 ? 12.703 -21.375 3.072 1 86.12 258 SER A N 1
ATOM 2073 C CA . SER A 1 258 ? 13.133 -22.766 2.885 1 86.12 258 SER A CA 1
ATOM 2074 C C . SER A 1 258 ? 12.789 -23.266 1.486 1 86.12 258 SER A C 1
ATOM 2076 O O . SER A 1 258 ? 13.352 -24.266 1.022 1 86.12 258 SER A O 1
ATOM 2078 N N . LYS A 1 259 ? 11.891 -22.578 0.823 1 91.81 259 LYS A N 1
ATOM 2079 C CA . LYS A 1 259 ? 11.406 -23.062 -0.465 1 91.81 259 LYS A CA 1
ATOM 2080 C C . LYS A 1 259 ? 11.383 -21.953 -1.503 1 91.81 259 LYS A C 1
ATOM 2082 O O . LYS A 1 259 ? 11.609 -20.781 -1.172 1 91.81 259 LYS A O 1
ATOM 2087 N N . SER A 1 260 ? 11.25 -22.359 -2.713 1 93.88 260 SER A N 1
ATOM 2088 C CA . SER A 1 260 ? 11.062 -21.422 -3.811 1 93.88 260 SER A CA 1
ATOM 2089 C C . SER A 1 260 ? 9.586 -21.141 -4.051 1 93.88 260 SER A C 1
ATOM 2091 O O . SER A 1 260 ? 8.836 -22.031 -4.449 1 93.88 260 SER A O 1
ATOM 2093 N N . LEU A 1 261 ? 9.211 -19.953 -3.768 1 93.38 261 LEU A N 1
ATOM 2094 C CA . LEU A 1 261 ? 7.836 -19.547 -4.051 1 93.38 261 LEU A CA 1
ATOM 2095 C C . LEU A 1 261 ? 7.668 -19.188 -5.523 1 93.38 261 LEU A C 1
ATOM 2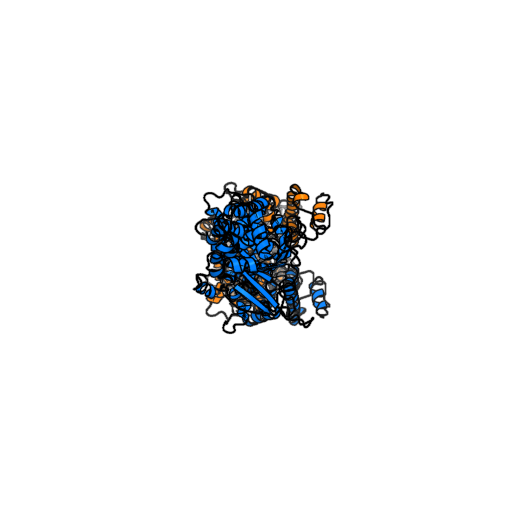097 O O . LEU A 1 261 ? 8.406 -18.359 -6.055 1 93.38 261 LEU A O 1
ATOM 2101 N N . MET A 1 262 ? 6.762 -19.844 -6.152 1 95.81 262 MET A N 1
ATOM 2102 C CA . MET A 1 262 ? 6.473 -19.578 -7.559 1 95.81 262 MET A CA 1
ATOM 2103 C C . MET A 1 262 ? 5.164 -18.812 -7.707 1 95.81 262 MET A C 1
ATOM 2105 O O . MET A 1 262 ? 4.082 -19.391 -7.641 1 95.81 262 MET A O 1
ATOM 2109 N N . PHE A 1 263 ? 5.309 -17.547 -8.086 1 93.5 263 PHE A N 1
ATOM 2110 C CA . PHE A 1 263 ? 4.141 -16.688 -8.25 1 93.5 263 PHE A CA 1
ATOM 2111 C C . PHE A 1 263 ? 3.557 -16.844 -9.648 1 93.5 263 PHE A C 1
ATOM 2113 O O . PHE A 1 263 ? 4.254 -16.641 -10.641 1 93.5 263 PHE A O 1
ATOM 2120 N N . VAL A 1 264 ? 2.242 -17.172 -9.703 1 94.94 264 VAL A N 1
ATOM 2121 C CA . VAL A 1 264 ? 1.557 -17.359 -10.977 1 94.94 264 VAL A CA 1
ATOM 2122 C C . VAL A 1 264 ? 0.162 -16.734 -10.906 1 94.94 264 VAL A C 1
ATOM 2124 O O . VAL A 1 264 ? -0.57 -16.953 -9.938 1 94.94 264 VAL A O 1
ATOM 2127 N N . GLY A 1 265 ? -0.148 -16.031 -11.961 1 90.5 265 GLY A N 1
ATOM 2128 C CA . GLY A 1 265 ? -1.439 -15.367 -11.953 1 90.5 265 GLY A CA 1
ATOM 2129 C C . GLY A 1 265 ? -1.553 -14.297 -10.883 1 90.5 265 GLY A C 1
ATOM 2130 O O . GLY A 1 265 ? -2.658 -13.914 -10.492 1 90.5 265 GLY A O 1
ATOM 2131 N N . PHE A 1 266 ? -0.472 -13.828 -10.43 1 80.94 266 PHE A N 1
ATOM 2132 C CA . PHE A 1 266 ? -0.399 -12.914 -9.305 1 80.94 266 PHE A CA 1
ATOM 2133 C C . PHE A 1 266 ? -0.062 -11.5 -9.773 1 80.94 266 PHE A C 1
ATOM 2135 O O . PHE A 1 266 ? 1.089 -11.211 -10.109 1 80.94 266 PHE A O 1
ATOM 2142 N N . GLY A 1 267 ? -1.034 -10.734 -9.953 1 72.12 267 GLY A N 1
ATOM 2143 C CA . GLY A 1 267 ? -0.816 -9.352 -10.352 1 72.12 267 GLY A CA 1
ATOM 2144 C C . GLY A 1 267 ? -1.188 -8.352 -9.273 1 72.12 267 GLY A C 1
ATOM 2145 O O . GLY A 1 267 ? -1.289 -7.152 -9.531 1 72.12 267 GLY A O 1
ATOM 2146 N N . SER A 1 268 ? -1.351 -8.938 -8.133 1 61.84 268 SER A N 1
ATOM 2147 C CA . SER A 1 268 ? -1.985 -8.164 -7.07 1 61.84 268 SER A CA 1
ATOM 2148 C C . SER A 1 268 ? -0.999 -7.191 -6.426 1 61.84 268 SER A C 1
ATOM 2150 O O . SER A 1 268 ? 0.188 -7.5 -6.301 1 61.84 268 SER A O 1
ATOM 2152 N N . ASP A 1 269 ? -1.42 -6.035 -6.305 1 64.5 269 ASP A N 1
ATOM 2153 C CA . ASP A 1 269 ? -0.673 -5.023 -5.57 1 64.5 269 ASP A CA 1
ATOM 2154 C C . ASP A 1 269 ? -1.087 -4.992 -4.102 1 64.5 269 ASP A C 1
ATOM 2156 O O . ASP A 1 269 ? -0.993 -3.953 -3.443 1 64.5 269 ASP A O 1
ATOM 2160 N N . GLU A 1 270 ? -1.484 -6.129 -3.609 1 69.38 270 GLU A N 1
ATOM 2161 C CA . GLU A 1 270 ? -1.948 -6.16 -2.227 1 69.38 270 GLU A CA 1
ATOM 2162 C C . GLU A 1 270 ? -0.821 -5.816 -1.257 1 69.38 270 GLU A C 1
ATOM 2164 O O . GLU A 1 270 ? 0.225 -6.473 -1.258 1 69.38 270 GLU A O 1
ATOM 2169 N N . PRO A 1 271 ? -1.043 -4.887 -0.418 1 64.69 271 PRO A N 1
ATOM 2170 C CA . PRO A 1 271 ? 0.026 -4.324 0.41 1 64.69 271 PRO A CA 1
ATOM 2171 C C . PRO A 1 271 ? 0.61 -5.336 1.391 1 64.69 271 PRO A C 1
ATOM 2173 O O . PRO A 1 271 ? 1.824 -5.367 1.604 1 64.69 271 PRO A O 1
ATOM 2176 N N . GLN A 1 272 ? -0.188 -6.219 1.902 1 63.22 272 GLN A N 1
ATOM 2177 C CA . GLN A 1 272 ? 0.323 -7.113 2.938 1 63.22 272 GLN A CA 1
ATOM 2178 C C . GLN A 1 272 ? 1.21 -8.195 2.336 1 63.22 272 GLN A C 1
ATOM 2180 O O . GLN A 1 272 ? 2.209 -8.594 2.939 1 63.22 272 GLN A O 1
ATOM 2185 N N . VAL A 1 273 ? 0.761 -8.664 1.191 1 66.25 273 VAL A N 1
ATOM 2186 C CA . VAL A 1 273 ? 1.584 -9.672 0.539 1 66.25 273 VAL A CA 1
ATOM 2187 C C . VAL A 1 273 ? 2.957 -9.094 0.211 1 66.25 273 VAL A C 1
ATOM 2189 O O . VAL A 1 273 ? 3.986 -9.711 0.501 1 66.25 273 VAL A O 1
ATOM 2192 N N . HIS A 1 274 ? 2.887 -7.914 -0.171 1 69.75 274 HIS A N 1
ATOM 2193 C CA . HIS A 1 274 ? 4.141 -7.273 -0.547 1 69.75 274 HIS A CA 1
ATOM 2194 C C . HIS A 1 274 ? 4.98 -6.941 0.682 1 69.75 274 HIS A C 1
ATOM 2196 O O . HIS A 1 274 ? 6.199 -7.133 0.676 1 69.75 274 HIS A O 1
ATOM 2202 N N . HIS A 1 275 ? 4.289 -6.523 1.706 1 67.5 275 HIS A N 1
ATOM 2203 C CA . HIS A 1 275 ? 5.008 -6.207 2.936 1 67.5 275 HIS A CA 1
ATOM 2204 C C . HIS A 1 275 ? 5.66 -7.453 3.527 1 67.5 275 HIS A C 1
ATOM 2206 O O . HIS A 1 275 ? 6.812 -7.402 3.965 1 67.5 275 HIS A O 1
ATOM 2212 N N . THR A 1 276 ? 4.918 -8.484 3.535 1 67.81 276 THR A N 1
ATOM 2213 C CA . THR A 1 276 ? 5.441 -9.727 4.102 1 67.81 276 THR A CA 1
ATOM 2214 C C . THR A 1 276 ? 6.609 -10.25 3.271 1 67.81 276 THR A C 1
ATOM 2216 O O . THR A 1 276 ? 7.637 -10.656 3.822 1 67.81 276 THR A O 1
ATOM 2219 N N . LEU A 1 277 ? 6.422 -10.18 2.033 1 72.81 277 LEU A N 1
ATOM 2220 C CA . LEU A 1 277 ? 7.477 -10.656 1.142 1 72.81 277 LEU A CA 1
ATOM 2221 C C . LEU A 1 277 ? 8.75 -9.836 1.327 1 72.81 277 LEU A C 1
ATOM 2223 O O . LEU A 1 277 ? 9.844 -10.391 1.434 1 72.81 277 LEU A O 1
ATOM 2227 N N . GLN A 1 278 ? 8.562 -8.586 1.438 1 71.06 278 GLN A N 1
ATOM 2228 C CA . GLN A 1 278 ? 9.719 -7.699 1.594 1 71.06 278 GLN A CA 1
ATOM 2229 C C . GLN A 1 278 ? 10.414 -7.934 2.932 1 71.06 278 GLN A C 1
ATOM 2231 O O . GLN A 1 278 ? 11.641 -7.922 3.01 1 71.06 278 GLN A O 1
ATOM 2236 N N . THR A 1 279 ? 9.617 -8.102 3.92 1 68 279 THR A N 1
ATOM 2237 C CA . THR A 1 279 ? 10.172 -8.328 5.25 1 68 279 THR A CA 1
ATOM 2238 C C . THR A 1 279 ? 11.016 -9.602 5.281 1 68 279 THR A C 1
ATOM 2240 O O . THR A 1 279 ? 12.086 -9.625 5.895 1 68 279 THR A O 1
ATOM 2243 N N . VAL A 1 280 ? 10.523 -10.586 4.66 1 67.94 280 VAL A N 1
ATOM 2244 C CA . VAL A 1 280 ? 11.242 -11.852 4.652 1 67.94 280 VAL A CA 1
ATOM 2245 C C . VAL A 1 280 ? 12.516 -11.719 3.818 1 67.94 280 VAL A C 1
ATOM 2247 O O . VAL A 1 280 ? 13.578 -12.211 4.211 1 67.94 280 VAL A O 1
ATOM 2250 N N . LEU A 1 281 ? 12.398 -11.047 2.736 1 70.5 281 LEU A N 1
ATOM 2251 C CA . LEU A 1 281 ? 13.57 -10.883 1.877 1 70.5 281 LEU A CA 1
ATOM 2252 C C . LEU A 1 281 ? 14.648 -10.062 2.572 1 70.5 281 LEU A C 1
ATOM 2254 O O . LEU A 1 281 ? 15.844 -10.297 2.375 1 70.5 281 LEU A O 1
ATOM 2258 N N . ASP A 1 282 ? 14.258 -9.164 3.381 1 69.31 282 ASP A N 1
ATOM 2259 C CA . ASP A 1 282 ? 15.211 -8.32 4.094 1 69.31 282 ASP A CA 1
ATOM 2260 C C . ASP A 1 282 ? 15.977 -9.125 5.141 1 69.31 282 ASP A C 1
ATOM 2262 O O . ASP A 1 282 ? 17.109 -8.781 5.477 1 69.31 282 ASP A O 1
ATOM 2266 N N . GLU A 1 283 ? 15.383 -10.109 5.613 1 63.34 283 GLU A N 1
ATOM 2267 C CA . GLU A 1 283 ? 16.047 -10.961 6.594 1 63.34 283 GLU A CA 1
ATOM 2268 C C . GLU A 1 283 ? 17.203 -11.719 5.969 1 63.34 283 GLU A C 1
ATOM 2270 O O . GLU A 1 283 ? 18.125 -12.148 6.672 1 63.34 283 GLU A O 1
ATOM 2275 N N . TYR A 1 284 ? 17.203 -11.852 4.656 1 61.41 284 TYR A N 1
ATOM 2276 C CA . TYR A 1 284 ? 18.281 -12.555 3.963 1 61.41 284 TYR A CA 1
ATOM 2277 C C . TYR A 1 284 ? 19.562 -11.734 3.973 1 61.41 284 TYR A C 1
ATOM 2279 O O . TYR A 1 284 ? 20.672 -12.289 3.949 1 61.41 284 TYR A O 1
ATOM 2287 N N . ILE A 1 285 ? 19.484 -10.453 3.885 1 57.25 285 ILE A N 1
ATOM 2288 C CA . ILE A 1 285 ? 20.641 -9.57 3.848 1 57.25 285 ILE A CA 1
ATOM 2289 C C . ILE A 1 285 ? 21.406 -9.672 5.16 1 57.25 285 ILE A C 1
ATOM 2291 O O . ILE A 1 285 ? 22.641 -9.727 5.164 1 57.25 285 ILE A O 1
ATOM 2295 N N . ASP A 1 286 ? 20.734 -9.695 6.164 1 55.06 286 ASP A N 1
ATOM 2296 C CA . ASP A 1 286 ? 21.391 -9.555 7.461 1 55.06 286 ASP A CA 1
ATOM 2297 C C . ASP A 1 286 ? 22.078 -10.859 7.871 1 55.06 286 ASP A C 1
ATOM 2299 O O . ASP A 1 286 ? 23.094 -10.836 8.57 1 55.06 286 ASP A O 1
ATOM 2303 N N . GLU A 1 287 ? 21.656 -11.922 7.184 1 54.88 287 GLU A N 1
ATOM 2304 C CA . GLU A 1 287 ? 22.062 -13.141 7.871 1 54.88 287 GLU A CA 1
ATOM 2305 C C . GLU A 1 287 ? 22.922 -14.023 6.965 1 54.88 287 GLU A C 1
ATOM 2307 O O . GLU A 1 287 ? 23.625 -14.914 7.445 1 54.88 287 GLU A O 1
ATOM 2312 N N . LEU A 1 288 ? 22.891 -13.719 5.66 1 58.03 288 LEU A N 1
ATOM 2313 C CA . LEU A 1 288 ? 23.547 -14.742 4.863 1 58.03 288 LEU A CA 1
ATOM 2314 C C . LEU A 1 288 ? 25.047 -14.492 4.801 1 58.03 288 LEU A C 1
ATOM 2316 O O . LEU A 1 288 ? 25.484 -13.359 4.559 1 58.03 288 LEU A O 1
ATOM 2320 N N . GLU A 1 289 ? 25.844 -15.289 5.387 1 57.09 289 GLU A N 1
ATOM 2321 C CA . GLU A 1 289 ? 27.297 -15.242 5.387 1 57.09 289 GLU A CA 1
ATOM 2322 C C . GLU A 1 289 ? 27.844 -15.141 3.965 1 57.09 289 GLU A C 1
ATOM 2324 O O . GLU A 1 289 ? 28.734 -14.328 3.697 1 57.09 289 GLU A O 1
ATOM 2329 N N . ASN A 1 290 ? 27.469 -16.141 3.021 1 60.47 290 ASN A N 1
ATOM 2330 C CA . ASN A 1 290 ? 27.938 -16.125 1.638 1 60.47 290 ASN A CA 1
ATOM 2331 C C . ASN A 1 290 ? 26.797 -15.844 0.667 1 60.47 290 ASN A C 1
ATOM 2333 O O . ASN A 1 290 ? 26.031 -16.75 0.309 1 60.47 290 ASN A O 1
ATOM 2337 N N . ASN A 1 291 ? 26.625 -14.5 0.262 1 63.91 291 ASN A N 1
ATOM 2338 C CA . ASN A 1 291 ? 25.438 -14.133 -0.511 1 63.91 291 ASN A CA 1
ATOM 2339 C C . ASN A 1 291 ? 25.812 -13.625 -1.901 1 63.91 291 ASN A C 1
ATOM 2341 O O . ASN A 1 291 ? 25.047 -12.875 -2.518 1 63.91 291 ASN A O 1
ATOM 2345 N N . ASN A 1 292 ? 27 -14.156 -2.363 1 75.62 292 ASN A N 1
ATOM 2346 C CA . ASN A 1 292 ? 27.406 -13.656 -3.674 1 75.62 292 ASN A CA 1
ATOM 2347 C C . ASN A 1 292 ? 27.281 -14.734 -4.746 1 75.62 292 ASN A C 1
ATOM 2349 O O . ASN A 1 292 ? 28.266 -15.133 -5.355 1 75.62 292 ASN A O 1
ATOM 2353 N N . HIS A 1 293 ? 26.156 -15.336 -4.879 1 82.31 293 HIS A N 1
ATOM 2354 C CA . HIS A 1 293 ? 25.859 -16.328 -5.895 1 82.31 293 HIS A CA 1
ATOM 2355 C C . HIS A 1 293 ? 24.859 -15.805 -6.91 1 82.31 293 HIS A C 1
ATOM 2357 O O . HIS A 1 293 ? 24.094 -14.891 -6.609 1 82.31 293 HIS A O 1
ATOM 2363 N N . ASP A 1 294 ? 25.016 -16.375 -8.062 1 90.38 294 ASP A N 1
ATOM 2364 C CA . ASP A 1 294 ? 23.984 -16.094 -9.047 1 90.38 294 ASP A CA 1
ATOM 2365 C C . ASP A 1 294 ? 22.594 -16.484 -8.523 1 90.38 294 ASP A C 1
ATOM 2367 O O . ASP A 1 294 ? 22.453 -17.484 -7.82 1 90.38 294 ASP A O 1
ATOM 2371 N N . VAL A 1 295 ? 21.641 -15.68 -8.812 1 91.81 295 VAL A N 1
ATOM 2372 C CA . VAL A 1 295 ? 20.312 -15.844 -8.242 1 91.81 295 VAL A CA 1
ATOM 2373 C C . VAL A 1 295 ? 19.781 -17.234 -8.586 1 91.81 295 VAL A C 1
ATOM 2375 O O . VAL A 1 295 ? 19.047 -17.828 -7.793 1 91.81 295 VAL A O 1
ATOM 2378 N N . LEU A 1 296 ? 20.188 -17.828 -9.742 1 93.44 296 LEU A N 1
ATOM 2379 C CA . LEU A 1 296 ? 19.688 -19.125 -10.164 1 93.44 296 LEU A CA 1
ATOM 2380 C C . LEU A 1 296 ? 20.453 -20.25 -9.484 1 93.44 296 LEU A C 1
ATOM 2382 O O . LEU A 1 296 ? 20.078 -21.422 -9.586 1 93.44 296 LEU A O 1
ATOM 2386 N N . GLU A 1 297 ? 21.469 -19.891 -8.773 1 91.06 297 GLU A N 1
ATOM 2387 C CA . GLU A 1 297 ? 22.266 -20.875 -8.047 1 91.06 297 GLU A CA 1
ATOM 2388 C C . GLU A 1 297 ? 21.797 -20.984 -6.594 1 91.06 297 GLU A C 1
ATOM 2390 O O . GLU A 1 297 ? 22.172 -21.938 -5.887 1 91.06 297 GLU A O 1
ATOM 2395 N N . THR A 1 298 ? 20.953 -20.078 -6.262 1 88.38 298 THR A N 1
ATOM 2396 C CA . THR A 1 298 ? 20.484 -20.094 -4.883 1 88.38 298 THR A CA 1
ATOM 2397 C C . THR A 1 298 ? 19.375 -21.125 -4.703 1 88.38 298 THR A C 1
ATOM 2399 O O . THR A 1 298 ? 18.797 -21.594 -5.684 1 88.38 298 THR A O 1
ATOM 2402 N N . HIS A 1 299 ? 19.047 -21.484 -3.5 1 85.38 299 HIS A N 1
ATOM 2403 C CA . HIS A 1 299 ? 18.188 -22.625 -3.236 1 85.38 299 HIS A CA 1
ATOM 2404 C C . HIS A 1 299 ? 16.719 -22.188 -3.102 1 85.38 299 HIS A C 1
ATOM 2406 O O . HIS A 1 299 ? 15.812 -23 -3.297 1 85.38 299 HIS A O 1
ATOM 2412 N N . SER A 1 300 ? 16.484 -20.969 -2.771 1 88.81 300 SER A N 1
ATOM 2413 C CA . SER A 1 300 ? 15.117 -20.594 -2.438 1 88.81 300 SER A CA 1
ATOM 2414 C C . SER A 1 300 ? 14.719 -19.297 -3.135 1 88.81 300 SER A C 1
ATOM 2416 O O . SER A 1 300 ? 14.078 -18.422 -2.527 1 88.81 300 SER A O 1
ATOM 2418 N N . ALA A 1 301 ? 15.133 -19.109 -4.375 1 91.69 301 ALA A N 1
ATOM 2419 C CA . ALA A 1 301 ? 14.773 -17.906 -5.121 1 91.69 301 ALA A CA 1
ATOM 2420 C C . ALA A 1 301 ? 13.281 -17.906 -5.465 1 91.69 301 ALA A C 1
ATOM 2422 O O . ALA A 1 301 ? 12.727 -18.938 -5.832 1 91.69 301 ALA A O 1
ATOM 2423 N N . PRO A 1 302 ? 12.664 -16.766 -5.234 1 92.75 302 PRO A N 1
ATOM 2424 C CA . PRO A 1 302 ? 11.297 -16.656 -5.738 1 92.75 302 PRO A CA 1
ATOM 2425 C C . PRO A 1 302 ? 11.234 -16.562 -7.262 1 92.75 302 PRO A C 1
ATOM 2427 O O . PRO A 1 302 ? 12.117 -15.977 -7.887 1 92.75 302 PRO A O 1
ATOM 2430 N N . ILE A 1 303 ? 10.281 -17.188 -7.836 1 95.56 303 ILE A N 1
ATOM 2431 C CA . ILE A 1 303 ? 10.07 -17.141 -9.281 1 95.56 303 ILE A CA 1
ATOM 2432 C C . ILE A 1 303 ? 8.742 -16.438 -9.57 1 95.56 303 ILE A C 1
ATOM 2434 O O . ILE A 1 303 ? 7.742 -16.672 -8.891 1 95.56 303 ILE A O 1
ATOM 2438 N N . VAL A 1 304 ? 8.805 -15.539 -10.547 1 94.69 304 VAL A N 1
ATOM 2439 C CA . VAL A 1 304 ? 7.586 -14.836 -10.938 1 94.69 304 VAL A CA 1
ATOM 2440 C C . VAL A 1 304 ? 7.242 -15.164 -12.391 1 94.69 304 VAL A C 1
ATOM 2442 O O . VAL A 1 304 ? 8.016 -14.852 -13.297 1 94.69 304 VAL A O 1
ATOM 2445 N N . ALA A 1 305 ? 6.117 -15.812 -12.555 1 95.88 305 ALA A N 1
ATOM 2446 C CA . ALA A 1 305 ? 5.594 -16.016 -13.906 1 95.88 305 ALA A CA 1
ATOM 2447 C C . ALA A 1 305 ? 4.664 -14.883 -14.312 1 95.88 305 ALA A C 1
ATOM 2449 O O . ALA A 1 305 ? 3.699 -14.578 -13.609 1 95.88 305 ALA A O 1
ATOM 2450 N N . VAL A 1 306 ? 4.957 -14.305 -15.445 1 92.94 306 VAL A N 1
ATOM 2451 C CA . VAL A 1 306 ? 4.188 -13.133 -15.852 1 92.94 306 VAL A CA 1
ATOM 2452 C C . VAL A 1 306 ? 3.338 -13.469 -17.078 1 92.94 306 VAL A C 1
ATOM 2454 O O . VAL A 1 306 ? 3.785 -14.188 -17.969 1 92.94 306 VAL A O 1
ATOM 2457 N N . TYR A 1 307 ? 2.117 -12.969 -17.078 1 92.19 307 TYR A N 1
ATOM 2458 C CA . TYR A 1 307 ? 1.195 -13.156 -18.203 1 92.19 307 TYR A CA 1
ATOM 2459 C C . TYR A 1 307 ? 1.61 -12.312 -19.406 1 92.19 307 TYR A C 1
ATOM 2461 O O . TYR A 1 307 ? 1.642 -12.812 -20.531 1 92.19 307 TYR A O 1
ATOM 2469 N N . ASP A 1 308 ? 1.937 -11.023 -19.141 1 89.38 308 ASP A N 1
ATOM 2470 C CA . ASP A 1 308 ? 2.348 -10.102 -20.188 1 89.38 308 ASP A CA 1
ATOM 2471 C C . ASP A 1 308 ? 3.836 -10.25 -20.5 1 89.38 308 ASP A C 1
ATOM 2473 O O . ASP A 1 308 ? 4.543 -11 -19.828 1 89.38 308 ASP A O 1
ATOM 2477 N N . ALA A 1 309 ? 4.227 -9.508 -21.5 1 88.44 309 ALA A N 1
ATOM 2478 C CA . ALA A 1 309 ? 5.625 -9.562 -21.906 1 88.44 309 ALA A CA 1
ATOM 2479 C C . ALA A 1 309 ? 6.539 -9.023 -20.812 1 88.44 309 ALA A C 1
ATOM 2481 O O . ALA A 1 309 ? 7.676 -9.477 -20.656 1 88.44 309 ALA A O 1
ATOM 2482 N N . TYR A 1 310 ? 6.027 -8.117 -20.078 1 90.81 310 TYR A N 1
ATOM 2483 C CA . TYR A 1 310 ? 6.848 -7.5 -19.047 1 90.81 310 TYR A CA 1
ATOM 2484 C C . TYR A 1 310 ? 6.102 -7.465 -17.719 1 90.81 310 TYR A C 1
ATOM 2486 O O . TYR A 1 310 ? 4.875 -7.355 -17.688 1 90.81 310 TYR A O 1
ATOM 2494 N N . PRO A 1 311 ? 6.867 -7.559 -16.672 1 91.62 311 PRO A N 1
ATOM 2495 C CA . PRO A 1 311 ? 6.289 -7.633 -15.336 1 91.62 311 PRO A CA 1
ATOM 2496 C C . PRO A 1 311 ? 5.781 -6.285 -14.836 1 91.62 311 PRO A C 1
ATOM 2498 O O . PRO A 1 311 ? 6.211 -5.238 -15.32 1 91.62 311 PRO A O 1
ATOM 2501 N N . THR A 1 312 ? 4.84 -6.352 -13.953 1 89.5 312 THR A N 1
ATOM 2502 C CA . THR A 1 312 ? 4.406 -5.164 -13.227 1 89.5 312 THR A CA 1
ATOM 2503 C C . THR A 1 312 ? 5.477 -4.711 -12.234 1 89.5 312 THR A C 1
ATOM 2505 O O . THR A 1 312 ? 6.449 -5.43 -11.992 1 89.5 312 THR A O 1
ATOM 2508 N N . PHE A 1 313 ? 5.309 -3.541 -11.664 1 90.25 313 PHE A N 1
ATOM 2509 C CA . PHE A 1 313 ? 6.254 -3.012 -10.688 1 90.25 313 PHE A CA 1
ATOM 2510 C C . PHE A 1 313 ? 6.414 -3.971 -9.516 1 90.25 313 PHE A C 1
ATOM 2512 O O . PHE A 1 313 ? 7.535 -4.277 -9.109 1 90.25 313 PHE A O 1
ATOM 2519 N N . HIS A 1 314 ? 5.363 -4.426 -9 1 87.12 314 HIS A N 1
ATOM 2520 C CA . HIS A 1 314 ? 5.41 -5.254 -7.797 1 87.12 314 HIS A CA 1
ATOM 2521 C C . HIS A 1 314 ? 6.031 -6.613 -8.086 1 87.12 314 HIS A C 1
ATOM 2523 O O . HIS A 1 314 ? 6.707 -7.191 -7.234 1 87.12 314 HIS A O 1
ATOM 2529 N N . GLN A 1 315 ? 5.789 -7.152 -9.234 1 90.12 315 GLN A N 1
ATOM 2530 C CA . GLN A 1 315 ? 6.445 -8.391 -9.641 1 90.12 315 GLN A CA 1
ATOM 2531 C C . GLN A 1 315 ? 7.957 -8.211 -9.727 1 90.12 315 GLN A C 1
ATOM 2533 O O . GLN A 1 315 ? 8.711 -9.078 -9.281 1 90.12 315 GLN A O 1
ATOM 2538 N N . GLN A 1 316 ? 8.328 -7.082 -10.242 1 92.44 316 GLN A N 1
ATOM 2539 C CA . GLN A 1 316 ? 9.75 -6.766 -10.305 1 92.44 316 GLN A CA 1
ATOM 2540 C C . GLN A 1 316 ? 10.344 -6.59 -8.914 1 92.44 316 GLN A C 1
ATOM 2542 O O . GLN A 1 316 ? 11.484 -6.984 -8.664 1 92.44 316 GLN A O 1
ATOM 2547 N N . GLN A 1 317 ? 9.562 -5.965 -8.078 1 89.31 317 GLN A N 1
ATOM 2548 C CA . GLN A 1 317 ? 10.047 -5.711 -6.73 1 89.31 317 GLN A CA 1
ATOM 2549 C C . GLN A 1 317 ? 10.438 -7.012 -6.035 1 89.31 317 GLN A C 1
ATOM 2551 O O . GLN A 1 317 ? 11.445 -7.062 -5.32 1 89.31 317 GLN A O 1
ATOM 2556 N N . ILE A 1 318 ? 9.711 -8.078 -6.246 1 88.5 318 ILE A N 1
ATOM 2557 C CA . ILE A 1 318 ? 9.969 -9.375 -5.617 1 88.5 318 ILE A CA 1
ATOM 2558 C C . ILE A 1 318 ? 11.328 -9.906 -6.062 1 88.5 318 ILE A C 1
ATOM 2560 O O . ILE A 1 318 ? 12.18 -10.227 -5.23 1 88.5 318 ILE A O 1
ATOM 2564 N N . VAL A 1 319 ? 11.562 -9.906 -7.328 1 92.56 319 VAL A N 1
ATOM 2565 C CA . VAL A 1 319 ? 12.742 -10.578 -7.863 1 92.56 319 VAL A CA 1
ATOM 2566 C C . VAL A 1 319 ? 13.953 -9.656 -7.742 1 92.56 319 VAL A C 1
ATOM 2568 O O . VAL A 1 319 ? 15.078 -10.125 -7.523 1 92.56 319 VAL A O 1
ATOM 2571 N N . ASN A 1 320 ? 13.75 -8.32 -7.922 1 92.25 320 ASN A N 1
ATOM 2572 C CA . ASN A 1 320 ? 14.867 -7.387 -7.812 1 92.25 320 ASN A CA 1
ATOM 2573 C C . ASN A 1 320 ? 15.383 -7.297 -6.379 1 92.25 320 ASN A C 1
ATOM 2575 O O . ASN A 1 320 ? 16.578 -7.145 -6.152 1 92.25 320 ASN A O 1
ATOM 2579 N N . THR A 1 321 ? 14.469 -7.32 -5.449 1 87.69 321 THR A N 1
ATOM 2580 C CA . THR A 1 321 ? 14.883 -7.305 -4.051 1 87.69 321 THR A CA 1
ATOM 2581 C C . THR A 1 321 ? 15.711 -8.539 -3.715 1 87.69 321 THR A C 1
ATOM 2583 O O . THR A 1 321 ? 16.703 -8.453 -2.98 1 87.69 321 THR A O 1
ATOM 2586 N N . TYR A 1 322 ? 15.297 -9.695 -4.211 1 89.31 322 TYR A N 1
ATOM 2587 C CA . TYR A 1 322 ? 16.047 -10.922 -3.979 1 89.31 322 TYR A CA 1
ATOM 2588 C C . TYR A 1 322 ? 17.453 -10.812 -4.551 1 89.31 322 TYR A C 1
ATOM 2590 O O . TYR A 1 322 ? 18.438 -11.219 -3.912 1 89.31 322 TYR A O 1
ATOM 2598 N N . ALA A 1 323 ? 17.547 -10.281 -5.781 1 90.62 323 ALA A N 1
ATOM 2599 C CA . ALA A 1 323 ? 18.859 -10.094 -6.398 1 90.62 323 ALA A CA 1
ATOM 2600 C C . ALA A 1 323 ? 19.734 -9.172 -5.551 1 90.62 323 ALA A C 1
ATOM 2602 O O . ALA A 1 323 ? 20.906 -9.469 -5.32 1 90.62 323 ALA A O 1
ATOM 2603 N N . LEU A 1 324 ? 19.141 -8.133 -5.117 1 86.38 324 LEU A N 1
ATOM 2604 C CA . LEU A 1 324 ? 19.859 -7.172 -4.301 1 86.38 324 LEU A CA 1
ATOM 2605 C C . LEU A 1 324 ? 20.375 -7.82 -3.018 1 86.38 324 LEU A C 1
ATOM 2607 O O . LEU A 1 324 ? 21.5 -7.551 -2.584 1 86.38 324 LEU A O 1
ATOM 2611 N N . HIS A 1 325 ? 19.578 -8.602 -2.457 1 83.25 325 HIS A N 1
ATOM 2612 C CA . HIS A 1 325 ? 19.938 -9.242 -1.196 1 83.25 325 HIS A CA 1
ATOM 2613 C C . HIS A 1 325 ? 21.031 -10.281 -1.396 1 83.25 325 HIS A C 1
ATOM 2615 O O . HIS A 1 325 ? 21.656 -10.719 -0.429 1 83.25 325 HIS A O 1
ATOM 2621 N N . HIS A 1 326 ? 21.234 -10.664 -2.555 1 85.31 326 HIS A N 1
ATOM 2622 C CA . HIS A 1 326 ? 22.328 -11.578 -2.871 1 85.31 326 HIS A CA 1
ATOM 2623 C C . HIS A 1 326 ? 23.484 -10.852 -3.541 1 85.31 326 HIS A C 1
ATOM 2625 O O . HIS A 1 326 ? 24.266 -11.453 -4.293 1 85.31 326 HIS A O 1
ATOM 2631 N N . LYS A 1 327 ? 23.484 -9.508 -3.346 1 84 327 LYS A N 1
ATOM 2632 C CA . LYS A 1 327 ? 24.562 -8.617 -3.742 1 84 327 LYS A CA 1
ATOM 2633 C C . LYS A 1 327 ? 24.75 -8.609 -5.258 1 84 327 LYS A C 1
ATOM 2635 O O . LYS A 1 327 ? 25.875 -8.586 -5.75 1 84 327 LYS A O 1
ATOM 2640 N N . LYS A 1 328 ? 23.672 -8.844 -5.926 1 89.31 328 LYS A N 1
ATOM 2641 C CA . LYS A 1 328 ? 23.656 -8.711 -7.379 1 89.31 328 LYS A CA 1
ATOM 2642 C C . LYS A 1 328 ? 22.938 -7.441 -7.812 1 89.31 328 LYS A C 1
ATOM 2644 O O . LYS A 1 328 ? 22.312 -6.762 -6.992 1 89.31 328 LYS A O 1
ATOM 2649 N N . SER A 1 329 ? 23.172 -7.125 -9.062 1 91.88 329 SER A N 1
ATOM 2650 C CA . SER A 1 329 ? 22.391 -6 -9.586 1 91.88 329 SER A CA 1
ATOM 2651 C C . SER A 1 329 ? 20.906 -6.285 -9.547 1 91.88 329 SER A C 1
ATOM 2653 O O . SER A 1 329 ? 20.469 -7.414 -9.781 1 91.88 329 SER A O 1
ATOM 2655 N N . PRO A 1 330 ? 20.188 -5.246 -9.203 1 92 330 PRO A N 1
ATOM 2656 C CA . PRO A 1 330 ? 18.734 -5.461 -9.172 1 92 330 PRO A CA 1
ATOM 2657 C C . PRO A 1 330 ? 18.188 -6.008 -10.492 1 92 330 PRO A C 1
ATOM 2659 O O . PRO A 1 330 ? 17.281 -6.84 -10.484 1 92 330 PRO A O 1
ATOM 2662 N N . LEU A 1 331 ? 18.75 -5.68 -11.555 1 93.12 331 LEU A N 1
ATOM 2663 C CA . LEU A 1 331 ? 18.266 -6.098 -12.867 1 93.12 331 LEU A CA 1
ATOM 2664 C C . LEU A 1 331 ? 18.516 -7.582 -13.094 1 93.12 331 LEU A C 1
ATOM 2666 O O . LEU A 1 331 ? 17.922 -8.188 -13.992 1 93.12 331 LEU A O 1
ATOM 2670 N N . ASP A 1 332 ? 19.359 -8.18 -12.273 1 93.88 332 ASP A N 1
ATOM 2671 C CA . ASP A 1 332 ? 19.562 -9.625 -12.336 1 93.88 332 ASP A CA 1
ATOM 2672 C C . ASP A 1 332 ? 18.312 -10.383 -11.891 1 93.88 332 ASP A C 1
ATOM 2674 O O . ASP A 1 332 ? 18.172 -11.578 -12.148 1 93.88 332 ASP A O 1
ATOM 2678 N N . GLY A 1 333 ? 17.422 -9.633 -11.258 1 94.5 333 GLY A N 1
ATOM 2679 C CA . GLY A 1 333 ? 16.141 -10.234 -10.891 1 94.5 333 GLY A CA 1
ATOM 2680 C C . GLY A 1 333 ? 15.344 -10.727 -12.078 1 94.5 333 GLY A C 1
ATOM 2681 O O . GLY A 1 333 ? 14.523 -11.641 -11.945 1 94.5 333 GLY A O 1
ATOM 2682 N N . ASP A 1 334 ? 15.656 -10.203 -13.203 1 94.5 334 ASP A N 1
ATOM 2683 C CA . ASP A 1 334 ? 14.945 -10.578 -14.422 1 94.5 334 ASP A CA 1
ATOM 2684 C C . ASP A 1 334 ? 15.172 -12.047 -14.758 1 94.5 334 ASP A C 1
ATOM 2686 O O . ASP A 1 334 ? 14.336 -12.672 -15.414 1 94.5 334 ASP A O 1
ATOM 2690 N N . LYS A 1 335 ? 16.266 -12.617 -14.297 1 95.31 335 LYS A N 1
ATOM 2691 C CA . LYS A 1 335 ? 16.578 -14.023 -14.523 1 95.31 335 LYS A CA 1
ATOM 2692 C C . LYS A 1 335 ? 15.562 -14.922 -13.82 1 95.31 335 LYS A C 1
ATOM 2694 O O . LYS A 1 335 ? 15.453 -16.109 -14.133 1 95.31 335 LYS A O 1
ATOM 2699 N N . LEU A 1 336 ? 14.836 -14.375 -12.867 1 96.31 336 LEU A N 1
ATOM 2700 C CA . LEU A 1 336 ? 13.914 -15.141 -12.039 1 96.31 336 LEU A CA 1
ATOM 2701 C C . LEU A 1 336 ? 12.484 -15 -12.555 1 96.31 336 LEU A C 1
ATOM 2703 O O . LEU A 1 336 ? 11.531 -15.391 -11.875 1 96.31 336 LEU A O 1
ATOM 2707 N N . ILE A 1 337 ? 12.352 -14.477 -13.742 1 95.19 337 ILE A N 1
ATOM 2708 C CA . ILE A 1 337 ? 11.031 -14.258 -14.336 1 95.19 337 ILE A CA 1
ATOM 2709 C C . ILE A 1 337 ? 10.797 -15.266 -15.453 1 95.19 337 ILE A C 1
ATOM 2711 O O . ILE A 1 337 ? 11.672 -15.5 -16.281 1 95.19 337 ILE A O 1
ATOM 2715 N N . ILE A 1 338 ? 9.625 -15.922 -15.398 1 95.75 338 ILE A N 1
ATOM 2716 C CA . ILE A 1 338 ? 9.18 -16.75 -16.516 1 95.75 338 ILE A CA 1
ATOM 2717 C C . ILE A 1 338 ? 8.188 -15.961 -17.375 1 95.75 338 ILE A C 1
ATOM 2719 O O . ILE A 1 338 ? 7.168 -15.477 -16.875 1 95.75 338 ILE A O 1
ATOM 2723 N N . ARG A 1 339 ? 8.469 -15.75 -18.578 1 92.12 339 ARG A N 1
ATOM 2724 C CA . ARG A 1 339 ? 7.605 -15.078 -19.547 1 92.12 339 ARG A CA 1
ATOM 2725 C C . ARG A 1 339 ? 7.676 -15.766 -20.906 1 92.12 339 ARG A C 1
ATOM 2727 O O . ARG A 1 339 ? 8.508 -16.641 -21.125 1 92.12 339 ARG A O 1
ATOM 2734 N N . HIS A 1 340 ? 6.758 -15.375 -21.75 1 89.38 340 HIS A N 1
ATOM 2735 C CA . HIS A 1 340 ? 6.809 -15.93 -23.094 1 89.38 340 HIS A CA 1
ATOM 2736 C C . HIS A 1 340 ? 8.109 -15.555 -23.797 1 89.38 340 HIS A C 1
ATOM 2738 O O . HIS A 1 340 ? 8.547 -14.406 -23.734 1 89.38 340 HIS A O 1
ATOM 2744 N N . PRO A 1 341 ? 8.742 -16.422 -24.438 1 82.12 341 PRO A N 1
ATOM 2745 C CA . PRO A 1 341 ? 10.055 -16.172 -25.031 1 82.12 341 PRO A CA 1
ATOM 2746 C C . PRO A 1 341 ? 10.023 -15.102 -26.125 1 82.12 341 PRO A C 1
ATOM 2748 O O . PRO A 1 341 ? 10.992 -14.344 -26.281 1 82.12 341 PRO A O 1
ATOM 2751 N N . ASP A 1 342 ? 8.969 -14.922 -26.906 1 78.25 342 ASP A N 1
ATOM 2752 C CA . ASP A 1 342 ? 8.898 -13.961 -28.016 1 78.25 342 ASP A CA 1
ATOM 2753 C C . ASP A 1 342 ? 8.43 -12.594 -27.516 1 78.25 342 ASP A C 1
ATOM 2755 O O . ASP A 1 342 ? 8.289 -11.664 -28.312 1 78.25 342 ASP A O 1
ATOM 2759 N N . ARG A 1 343 ? 8.352 -12.305 -26.312 1 77.06 343 ARG A N 1
ATOM 2760 C CA . ARG A 1 343 ? 7.992 -11.047 -25.672 1 77.06 343 ARG A CA 1
ATOM 2761 C C . ARG A 1 343 ? 6.742 -10.445 -26.297 1 77.06 343 ARG A C 1
ATOM 2763 O O . ARG A 1 343 ? 6.426 -9.273 -26.062 1 77.06 343 ARG A O 1
ATOM 2770 N N . GLY A 1 344 ? 6.012 -11 -27.188 1 75.06 344 GLY A N 1
ATOM 2771 C CA . GLY A 1 344 ? 4.781 -10.539 -27.812 1 75.06 344 GLY A CA 1
ATOM 2772 C C . GLY A 1 344 ? 3.547 -11.242 -27.281 1 75.06 344 GLY A C 1
ATOM 2773 O O . GLY A 1 344 ? 2.711 -10.625 -26.625 1 75.06 344 GLY A O 1
ATOM 2774 N N . PRO A 1 345 ? 3.639 -12.484 -27.391 1 81.94 345 PRO A N 1
ATOM 2775 C CA . PRO A 1 345 ? 2.463 -13.234 -26.922 1 81.94 345 PRO A CA 1
ATOM 2776 C C . PRO A 1 345 ? 2.381 -13.328 -25.406 1 81.94 345 PRO A C 1
ATOM 2778 O O . PRO A 1 345 ? 3.396 -13.188 -24.719 1 81.94 345 PRO A O 1
ATOM 2781 N N . ASN A 1 346 ? 1.181 -13.461 -24.891 1 89.88 346 ASN A N 1
ATOM 2782 C CA . ASN A 1 346 ? 0.955 -13.695 -23.469 1 89.88 346 ASN A CA 1
ATOM 2783 C C . ASN A 1 346 ? 1.271 -15.133 -23.078 1 89.88 346 ASN A C 1
ATOM 2785 O O . ASN A 1 346 ? 1.262 -16.031 -23.922 1 89.88 346 ASN A O 1
ATOM 2789 N N . LEU A 1 347 ? 1.661 -15.391 -21.906 1 92.38 347 LEU A N 1
ATOM 2790 C CA . LEU A 1 347 ? 1.846 -16.719 -21.344 1 92.38 347 LEU A CA 1
ATOM 2791 C C . LEU A 1 347 ? 0.79 -17.016 -20.281 1 92.38 347 LEU A C 1
ATOM 2793 O O . LEU A 1 347 ? 0.84 -16.453 -19.188 1 92.38 347 LEU A O 1
ATOM 2797 N N . THR A 1 348 ? -0.14 -17.859 -20.625 1 94 348 THR A N 1
ATOM 2798 C CA . THR A 1 348 ? -1.198 -18.203 -19.672 1 94 348 THR A CA 1
ATOM 2799 C C . THR A 1 348 ? -0.693 -19.188 -18.625 1 94 348 THR A C 1
ATOM 2801 O O . THR A 1 348 ? 0.274 -19.922 -18.875 1 94 348 THR A O 1
ATOM 2804 N N . ALA A 1 349 ? -1.353 -19.219 -17.469 1 96 349 ALA A N 1
ATOM 2805 C CA . ALA A 1 349 ? -1.018 -20.203 -16.438 1 96 349 ALA A CA 1
ATOM 2806 C C . ALA A 1 349 ? -1.196 -21.625 -16.953 1 96 349 ALA A C 1
ATOM 2808 O O . ALA A 1 349 ? -0.425 -22.516 -16.594 1 96 349 ALA A O 1
ATOM 2809 N N . ASP A 1 350 ? -2.186 -21.844 -17.75 1 96.25 350 ASP A N 1
ATOM 2810 C CA . ASP A 1 350 ? -2.467 -23.156 -18.312 1 96.25 350 ASP A CA 1
ATOM 2811 C C . ASP A 1 350 ? -1.301 -23.656 -19.172 1 96.25 350 ASP A C 1
ATOM 2813 O O . ASP A 1 350 ? -0.856 -24.797 -19.016 1 96.25 350 ASP A O 1
ATOM 2817 N N . GLU A 1 351 ? -0.862 -22.797 -20.016 1 94.62 351 GLU A N 1
ATOM 2818 C CA . GLU A 1 351 ? 0.26 -23.156 -20.891 1 94.62 351 GLU A CA 1
ATOM 2819 C C . GLU A 1 351 ? 1.528 -23.391 -20.062 1 94.62 351 GLU A C 1
ATOM 2821 O O . GLU A 1 351 ? 2.283 -24.328 -20.344 1 94.62 351 GLU A O 1
ATOM 2826 N N . LEU A 1 352 ? 1.764 -22.578 -19.125 1 96.06 352 LEU A N 1
ATOM 2827 C CA . LEU A 1 352 ? 2.963 -22.688 -18.297 1 96.06 352 LEU A CA 1
ATOM 2828 C C . LEU A 1 352 ? 2.977 -24.016 -17.547 1 96.06 352 LEU A C 1
ATOM 2830 O O . LEU A 1 352 ? 3.967 -24.75 -17.594 1 96.06 352 LEU A O 1
ATOM 2834 N N . TRP A 1 353 ? 1.925 -24.312 -16.844 1 97.12 353 TRP A N 1
ATOM 2835 C CA . TRP A 1 353 ? 1.9 -25.516 -16 1 97.12 353 TRP A CA 1
ATOM 2836 C C . TRP A 1 353 ? 1.854 -26.781 -16.859 1 97.12 353 TRP A C 1
ATOM 2838 O O . TRP A 1 353 ? 2.359 -27.828 -16.453 1 97.12 353 TRP A O 1
ATOM 2848 N N . LYS A 1 354 ? 1.235 -26.656 -18.031 1 96.06 354 LYS A N 1
ATOM 2849 C CA . LYS A 1 354 ? 1.336 -27.766 -18.984 1 96.06 354 LYS A CA 1
ATOM 2850 C C . LYS A 1 354 ? 2.793 -28.062 -19.312 1 96.06 354 LYS A C 1
ATOM 2852 O O . LYS A 1 354 ? 3.213 -29.219 -19.297 1 96.06 354 LYS A O 1
ATOM 2857 N N . SER A 1 355 ? 3.52 -27.016 -19.609 1 95.81 355 SER A N 1
ATOM 2858 C CA . SER A 1 355 ? 4.926 -27.156 -19.969 1 95.81 355 SER A CA 1
ATOM 2859 C C . SER A 1 355 ? 5.742 -27.703 -18.797 1 95.81 355 SER A C 1
ATOM 2861 O O . SER A 1 355 ? 6.629 -28.531 -18.984 1 95.81 355 SER A O 1
ATOM 2863 N N . ILE A 1 356 ? 5.469 -27.203 -17.625 1 97.19 356 ILE A N 1
ATOM 2864 C CA . ILE A 1 356 ? 6.172 -27.672 -16.438 1 97.19 356 ILE A CA 1
ATOM 2865 C C . ILE A 1 356 ? 5.895 -29.156 -16.219 1 97.19 356 ILE A C 1
ATOM 2867 O O . ILE A 1 356 ? 6.816 -29.938 -15.984 1 97.19 356 ILE A O 1
ATOM 2871 N N . TYR A 1 357 ? 4.605 -29.531 -16.312 1 97.12 357 TYR A N 1
ATOM 2872 C CA . TYR A 1 357 ? 4.227 -30.922 -16.094 1 97.12 357 TYR A CA 1
ATOM 2873 C C . TYR A 1 357 ? 4.91 -31.844 -17.109 1 97.12 357 TYR A C 1
ATOM 2875 O O . TYR A 1 357 ? 5.367 -32.938 -16.75 1 97.12 357 TYR A O 1
ATOM 2883 N N . GLU A 1 358 ? 4.969 -31.438 -18.344 1 95.62 358 GLU A N 1
ATOM 2884 C CA . GLU A 1 358 ? 5.605 -32.219 -19.391 1 95.62 358 GLU A CA 1
ATOM 2885 C C . GLU A 1 358 ? 7.062 -32.531 -19.047 1 95.62 358 GLU A C 1
ATOM 2887 O O . GLU A 1 358 ? 7.535 -33.656 -19.234 1 95.62 358 GLU A O 1
ATOM 2892 N N . ARG A 1 359 ? 7.73 -31.5 -18.641 1 96.06 359 ARG A N 1
ATOM 2893 C CA . ARG A 1 359 ? 9.141 -31.641 -18.297 1 96.06 359 ARG A CA 1
ATOM 2894 C C . ARG A 1 359 ? 9.312 -32.562 -17.078 1 96.06 359 ARG A C 1
ATOM 2896 O O . ARG A 1 359 ? 10.219 -33.406 -17.047 1 96.06 359 ARG A O 1
ATOM 2903 N N . VAL A 1 360 ? 8.531 -32.406 -16.109 1 97.12 360 VAL A N 1
ATOM 2904 C CA . VAL A 1 360 ? 8.609 -33.219 -14.891 1 97.12 360 VAL A CA 1
ATOM 2905 C C . VAL A 1 360 ? 8.25 -34.656 -15.211 1 97.12 360 VAL A C 1
ATOM 2907 O O . VAL A 1 360 ? 8.922 -35.594 -14.742 1 97.12 360 VAL A O 1
ATOM 2910 N N . ALA A 1 361 ? 7.156 -34.875 -16.016 1 96.44 361 ALA A N 1
ATOM 2911 C CA . ALA A 1 361 ? 6.734 -36.219 -16.406 1 96.44 361 ALA A CA 1
ATOM 2912 C C . ALA A 1 361 ? 7.855 -36.938 -17.125 1 96.44 361 ALA A C 1
ATOM 2914 O O . ALA A 1 361 ? 8.078 -38.125 -16.875 1 96.44 361 ALA A O 1
ATOM 2915 N N . ARG A 1 362 ? 8.562 -36.281 -18 1 96.19 362 ARG A N 1
ATOM 2916 C CA . ARG A 1 362 ? 9.695 -36.906 -18.672 1 96.19 362 ARG A CA 1
ATOM 2917 C C . ARG A 1 362 ? 10.719 -37.406 -17.656 1 96.19 362 ARG A C 1
ATOM 2919 O O . ARG A 1 362 ? 11.211 -38.531 -17.766 1 96.19 362 ARG A O 1
ATOM 2926 N N . THR A 1 363 ? 11.047 -36.5 -16.734 1 96.56 363 THR A N 1
ATOM 2927 C CA . THR A 1 363 ? 12.047 -36.844 -15.734 1 96.56 363 THR A CA 1
ATOM 2928 C C . THR A 1 363 ? 11.594 -38.031 -14.914 1 96.56 363 THR A C 1
ATOM 2930 O O . THR A 1 363 ? 12.383 -38.938 -14.641 1 96.56 363 THR A O 1
ATOM 2933 N N . LEU A 1 364 ? 10.359 -38.094 -14.531 1 97.25 364 LEU A N 1
ATOM 2934 C CA . LEU A 1 364 ? 9.828 -39.188 -13.734 1 97.25 364 LEU A CA 1
ATOM 2935 C C . LEU A 1 364 ? 9.844 -40.469 -14.523 1 97.25 364 LEU A C 1
ATOM 2937 O O . LEU A 1 364 ? 10.133 -41.531 -13.961 1 97.25 364 LEU A O 1
ATOM 2941 N N . ILE A 1 365 ? 9.516 -40.438 -15.797 1 96.44 365 ILE A N 1
ATOM 2942 C CA . ILE A 1 365 ? 9.5 -41.594 -16.656 1 96.44 365 ILE A CA 1
ATOM 2943 C C . ILE A 1 365 ? 10.914 -42.156 -16.812 1 96.44 365 ILE A C 1
ATOM 2945 O O . ILE A 1 365 ? 11.133 -43.375 -16.719 1 96.44 365 ILE A O 1
ATOM 2949 N N . VAL A 1 366 ? 11.875 -41.25 -17.031 1 96.75 366 VAL A N 1
ATOM 2950 C CA . VAL A 1 366 ? 13.266 -41.688 -17.141 1 96.75 366 VAL A CA 1
ATOM 2951 C C . VAL A 1 366 ? 13.727 -42.344 -15.844 1 96.75 366 VAL A C 1
ATOM 2953 O O . VAL A 1 366 ? 14.406 -43.375 -15.867 1 96.75 366 VAL A O 1
ATOM 2956 N N . GLU A 1 367 ? 13.359 -41.75 -14.773 1 95.88 367 GLU A N 1
ATOM 2957 C CA . GLU A 1 367 ? 13.703 -42.344 -13.477 1 95.88 367 GLU A CA 1
ATOM 2958 C C . GLU A 1 367 ? 13.062 -43.719 -13.297 1 95.88 367 GLU A C 1
ATOM 2960 O O . GLU A 1 367 ? 13.672 -44.625 -12.727 1 95.88 367 GLU A O 1
ATOM 2965 N N . ALA A 1 368 ? 11.828 -43.844 -13.703 1 94.31 368 ALA A N 1
ATOM 2966 C CA . ALA A 1 368 ? 11.141 -45.125 -13.633 1 94.31 368 ALA A CA 1
ATOM 2967 C C . ALA A 1 368 ? 11.875 -46.188 -14.445 1 94.31 368 ALA A C 1
ATOM 2969 O O . ALA A 1 368 ? 12.031 -47.344 -14 1 94.31 368 ALA A O 1
ATOM 2970 N N . LEU A 1 369 ? 12.328 -45.844 -15.602 1 94.5 369 LEU A N 1
ATOM 2971 C CA . LEU A 1 369 ? 13.07 -46.75 -16.469 1 94.5 369 LEU A CA 1
ATOM 2972 C C . LEU A 1 369 ? 14.391 -47.156 -15.828 1 94.5 369 LEU A C 1
ATOM 2974 O O . LEU A 1 369 ? 14.773 -48.312 -15.867 1 94.5 369 LEU A O 1
ATOM 2978 N N . LYS A 1 370 ? 15.031 -46.188 -15.258 1 94.12 370 LYS A N 1
ATOM 2979 C CA . LYS A 1 370 ? 16.297 -46.469 -14.594 1 94.12 370 LYS A CA 1
ATOM 2980 C C . LYS A 1 370 ? 16.109 -47.406 -13.398 1 94.12 370 LYS A C 1
ATOM 2982 O O . LYS A 1 370 ? 16.938 -48.25 -13.133 1 94.12 370 LYS A O 1
ATOM 2987 N N . THR A 1 371 ? 15.094 -47.188 -12.727 1 91.5 371 THR A N 1
ATOM 2988 C CA . THR A 1 371 ? 14.781 -48.031 -11.586 1 91.5 371 THR A CA 1
ATOM 2989 C C . THR A 1 371 ? 14.477 -49.469 -12.047 1 91.5 371 THR A C 1
ATOM 2991 O O . THR A 1 371 ? 14.828 -50.438 -11.367 1 91.5 371 THR A O 1
ATOM 2994 N N . SER A 1 372 ? 13.82 -49.594 -13.18 1 87.5 372 SER A N 1
ATOM 2995 C CA . SER A 1 372 ? 13.398 -50.906 -13.695 1 87.5 372 SER A CA 1
ATOM 2996 C C . SER A 1 372 ? 14.594 -51.719 -14.172 1 87.5 372 SER A C 1
ATOM 2998 O O . SER A 1 372 ? 14.523 -52.938 -14.258 1 87.5 372 SER A O 1
ATOM 3000 N N . ILE A 1 373 ? 15.672 -51.062 -14.477 1 86.5 373 ILE A N 1
ATOM 3001 C CA . ILE A 1 373 ? 16.875 -51.75 -14.945 1 86.5 373 ILE A CA 1
ATOM 3002 C C . ILE A 1 373 ? 17.578 -52.406 -13.758 1 86.5 373 ILE A C 1
ATOM 3004 O O . ILE A 1 373 ? 18.281 -53.406 -13.938 1 86.5 373 ILE A O 1
ATOM 3008 N N . LEU A 1 374 ? 17.281 -51.938 -12.656 1 82.62 374 LEU A N 1
ATOM 3009 C CA . LEU A 1 374 ? 17.969 -52.438 -11.484 1 82.62 374 LEU A CA 1
ATOM 3010 C C . LEU A 1 374 ? 17.516 -53.875 -11.18 1 82.62 374 LEU A C 1
ATOM 3012 O O . LEU A 1 374 ? 16.328 -54.188 -11.305 1 82.62 374 LEU A O 1
ATOM 3016 N N . SER A 1 375 ? 18.422 -54.75 -10.883 1 66.19 375 SER A N 1
ATOM 3017 C CA . SER A 1 375 ? 18.266 -56.188 -10.711 1 66.19 375 SER A CA 1
ATOM 3018 C C . SER A 1 375 ? 17.188 -56.5 -9.664 1 66.19 375 SER A C 1
ATOM 3020 O O . SER A 1 375 ? 16.453 -57.469 -9.805 1 66.19 375 SER A O 1
ATOM 3022 N N . MET A 1 376 ? 17.172 -55.719 -8.719 1 57.94 376 MET A N 1
ATOM 3023 C CA . MET A 1 376 ? 16.219 -55.938 -7.641 1 57.94 376 MET A CA 1
ATOM 3024 C C . MET A 1 376 ? 14.781 -55.781 -8.133 1 57.94 376 MET A C 1
ATOM 3026 O O . MET A 1 376 ? 13.852 -56.312 -7.523 1 57.94 376 MET A O 1
ATOM 3030 N N . ASN A 1 377 ? 14.578 -55.094 -9.125 1 59.56 377 ASN A N 1
ATOM 3031 C CA . ASN A 1 377 ? 13.25 -54.844 -9.688 1 59.56 377 ASN A CA 1
ATOM 3032 C C . ASN A 1 377 ? 13.008 -55.656 -10.945 1 59.56 377 ASN A C 1
ATOM 3034 O O . ASN A 1 377 ? 12.281 -55.25 -11.844 1 59.56 377 ASN A O 1
ATOM 3038 N N . ALA A 1 378 ? 13.523 -56.875 -10.953 1 64.38 378 ALA A N 1
ATOM 3039 C CA . ALA A 1 378 ? 13.938 -57.625 -12.125 1 64.38 378 ALA A CA 1
ATOM 3040 C C . ALA A 1 378 ? 12.766 -58.406 -12.719 1 64.38 378 ALA A C 1
ATOM 3042 O O . ALA A 1 378 ? 12.953 -59.25 -13.609 1 64.38 378 ALA A O 1
ATOM 3043 N N . SER A 1 379 ? 11.57 -58.062 -12.242 1 75.56 379 SER A N 1
ATOM 3044 C CA . SER A 1 379 ? 10.531 -58.969 -12.75 1 75.56 379 SER A CA 1
ATOM 3045 C C . SER A 1 379 ? 10.336 -58.781 -14.25 1 75.56 379 SER A C 1
ATOM 3047 O O . SER A 1 379 ? 10.242 -59.781 -14.992 1 75.56 379 SER A O 1
ATOM 3049 N N . PHE A 1 380 ? 10.352 -57.562 -14.68 1 82.44 380 PHE A N 1
ATOM 3050 C CA . PHE A 1 380 ? 10.164 -57.281 -16.094 1 82.44 380 PHE A CA 1
ATOM 3051 C C . PHE A 1 380 ? 11.438 -57.594 -16.891 1 82.44 380 PHE A C 1
ATOM 3053 O O . PHE A 1 380 ? 11.375 -58.219 -17.938 1 82.44 380 PHE A O 1
ATOM 3060 N N . THR A 1 381 ? 12.547 -57.25 -16.375 1 84.19 381 THR A N 1
ATOM 3061 C CA . THR A 1 381 ? 13.812 -57.438 -17.078 1 84.19 381 THR A CA 1
ATOM 3062 C C . THR A 1 381 ? 14.219 -58.906 -17.109 1 84.19 381 THR A C 1
ATOM 3064 O O . THR A 1 381 ? 15.008 -59.312 -17.953 1 84.19 381 THR A O 1
ATOM 3067 N N . SER A 1 382 ? 13.656 -59.656 -16.188 1 83.06 382 SER A N 1
ATOM 3068 C CA . SER A 1 382 ? 13.969 -61.062 -16.156 1 83.06 382 SER A CA 1
ATOM 3069 C C . SER A 1 382 ? 13.219 -61.844 -17.25 1 83.06 382 SER A C 1
ATOM 3071 O O . SER A 1 382 ? 13.625 -62.938 -17.641 1 83.06 382 SER A O 1
ATOM 3073 N N . VAL A 1 383 ? 12.195 -61.281 -17.719 1 85.62 383 VAL A N 1
ATOM 3074 C CA . VAL A 1 383 ? 11.32 -61.969 -18.641 1 85.62 383 VAL A CA 1
ATOM 3075 C C . VAL A 1 383 ? 11.562 -61.469 -20.078 1 85.62 383 VAL A C 1
ATOM 3077 O O . VAL A 1 383 ? 11.555 -62.281 -21.016 1 85.62 383 VAL A O 1
ATOM 3080 N N . LEU A 1 384 ? 11.75 -60.281 -20.281 1 88.94 384 LEU A N 1
ATOM 3081 C CA . LEU A 1 384 ? 11.961 -59.719 -21.609 1 88.94 384 LEU A CA 1
ATOM 3082 C C . LEU A 1 384 ? 13.398 -59.938 -22.062 1 88.94 384 LEU A C 1
ATOM 3084 O O . LEU A 1 384 ? 14.336 -59.469 -21.422 1 88.94 384 LEU A O 1
ATOM 3088 N N . PRO A 1 385 ? 13.5 -60.625 -23.141 1 90.25 385 PRO A N 1
ATOM 3089 C CA . PRO A 1 385 ? 14.859 -60.781 -23.672 1 90.25 385 PRO A CA 1
ATOM 3090 C C . PRO A 1 385 ? 15.531 -59.469 -24.016 1 90.25 385 PRO A C 1
ATOM 3092 O O . PRO A 1 385 ? 14.883 -58.562 -24.531 1 90.25 385 PRO A O 1
ATOM 3095 N N . PHE A 1 386 ? 16.875 -59.375 -23.688 1 90.25 386 PHE A N 1
ATOM 3096 C CA . PHE A 1 386 ? 17.719 -58.219 -23.984 1 90.25 386 PHE A CA 1
ATOM 3097 C C . PHE A 1 386 ? 17.172 -56.969 -23.312 1 90.25 386 PHE A C 1
ATOM 3099 O O . PHE A 1 386 ? 17.281 -55.844 -23.859 1 90.25 386 PHE A O 1
ATOM 3106 N N . SER A 1 387 ? 16.453 -57.125 -22.234 1 88.88 387 SER A N 1
ATOM 3107 C CA . SER A 1 387 ? 15.727 -56.062 -21.578 1 88.88 387 SER A CA 1
ATOM 3108 C C . SER A 1 387 ? 16.672 -54.938 -21.172 1 88.88 387 SER A C 1
ATOM 3110 O O . SER A 1 387 ? 16.359 -53.75 -21.375 1 88.88 387 SER A O 1
ATOM 3112 N N . GLU A 1 388 ? 17.828 -55.188 -20.641 1 88.12 388 GLU A N 1
ATOM 3113 C CA . GLU A 1 388 ? 18.781 -54.156 -20.188 1 88.12 388 GLU A CA 1
ATOM 3114 C C . GLU A 1 388 ? 19.219 -53.281 -21.344 1 88.12 388 GLU A C 1
ATOM 3116 O O . GLU A 1 388 ? 19.25 -52.062 -21.219 1 88.12 388 GLU A O 1
ATOM 3121 N N . VAL A 1 389 ? 19.547 -53.938 -22.406 1 91.56 389 VAL A N 1
ATOM 3122 C CA . VAL A 1 389 ? 20.016 -53.219 -23.578 1 91.56 389 VAL A CA 1
ATOM 3123 C C . VAL A 1 389 ? 18.875 -52.344 -24.125 1 91.56 389 VAL A C 1
ATOM 3125 O O . VAL A 1 389 ? 19.094 -51.188 -24.484 1 91.56 389 VAL A O 1
ATOM 3128 N N . ILE A 1 390 ? 17.75 -52.938 -24.234 1 93.94 390 ILE A N 1
ATOM 3129 C CA . ILE A 1 390 ? 16.594 -52.219 -24.797 1 93.94 390 ILE A CA 1
ATOM 3130 C C . ILE A 1 390 ? 16.25 -51.031 -23.906 1 93.94 390 ILE A C 1
ATOM 3132 O O . ILE A 1 390 ? 16.031 -49.938 -24.422 1 93.94 390 ILE A O 1
ATOM 3136 N N . LEU A 1 391 ? 16.172 -51.219 -22.641 1 93.88 391 LEU A N 1
ATOM 3137 C CA . LEU A 1 391 ? 15.828 -50.156 -21.703 1 93.88 391 LEU A CA 1
ATOM 3138 C C . LEU A 1 391 ? 16.875 -49.031 -21.75 1 93.88 391 LEU A C 1
ATOM 3140 O O . LEU A 1 391 ? 16.547 -47.844 -21.703 1 93.88 391 LEU A O 1
ATOM 3144 N N . HIS A 1 392 ? 18.125 -49.375 -21.891 1 94.94 392 HIS A N 1
ATOM 3145 C CA . HIS A 1 392 ? 19.172 -48.375 -22.031 1 94.94 392 HIS A CA 1
ATOM 3146 C C . HIS A 1 392 ? 19 -47.562 -23.312 1 94.94 392 HIS A C 1
ATOM 3148 O O . HIS A 1 392 ? 19.297 -46.344 -23.344 1 94.94 392 HIS A O 1
ATOM 3154 N N . GLN A 1 393 ? 18.641 -48.219 -24.312 1 95.19 393 GLN A N 1
ATOM 3155 C CA . GLN A 1 393 ? 18.406 -47.531 -25.562 1 95.19 393 GLN A CA 1
ATOM 3156 C C . GLN A 1 393 ? 17.25 -46.531 -25.422 1 95.19 393 GLN A C 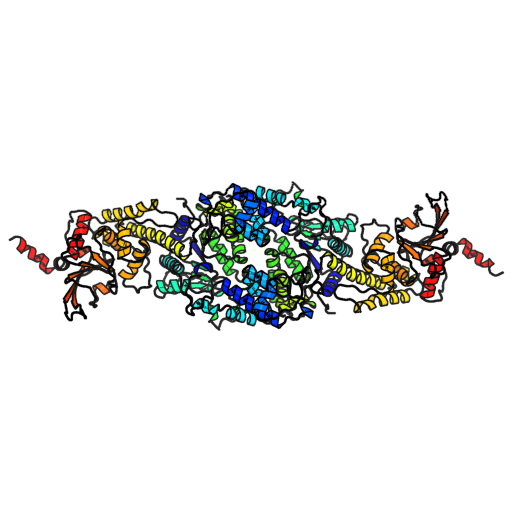1
ATOM 3158 O O . GLN A 1 393 ? 17.328 -45.406 -25.906 1 95.19 393 GLN A O 1
ATOM 3163 N N . VAL A 1 394 ? 16.188 -47 -24.797 1 95.75 394 VAL A N 1
ATOM 3164 C CA . VAL A 1 394 ? 15.039 -46.125 -24.562 1 95.75 394 VAL A CA 1
ATOM 3165 C C . VAL A 1 394 ? 15.477 -44.906 -23.766 1 95.75 394 VAL A C 1
ATOM 3167 O O . VAL A 1 394 ? 15.164 -43.781 -24.156 1 95.75 394 VAL A O 1
ATOM 3170 N N . ILE A 1 395 ? 16.203 -45.094 -22.672 1 96.69 395 ILE A N 1
ATOM 3171 C CA . ILE A 1 395 ? 16.656 -44.031 -21.812 1 96.69 395 ILE A CA 1
ATOM 3172 C C . ILE A 1 395 ? 17.547 -43.062 -22.594 1 96.69 395 ILE A C 1
ATOM 3174 O O . ILE A 1 395 ? 17.422 -41.844 -22.469 1 96.69 395 ILE A O 1
ATOM 3178 N N . SER A 1 396 ? 18.375 -43.625 -23.406 1 96.25 396 SER A N 1
ATOM 3179 C CA . SER A 1 396 ? 19.297 -42.812 -24.203 1 96.25 396 SER A CA 1
ATOM 3180 C C . SER A 1 396 ? 18.531 -41.906 -25.172 1 96.25 396 SER A C 1
ATOM 3182 O O . SER A 1 396 ? 18.938 -40.781 -25.422 1 96.25 396 SER A O 1
ATOM 3184 N N . THR A 1 397 ? 17.531 -42.406 -25.766 1 95.56 397 THR A N 1
ATOM 3185 C CA . THR A 1 397 ? 16.734 -41.625 -26.688 1 95.56 397 THR A CA 1
ATOM 3186 C C . THR A 1 397 ? 16.016 -40.5 -25.953 1 95.56 397 THR A C 1
ATOM 3188 O O . THR A 1 397 ? 15.891 -39.375 -26.469 1 95.56 397 THR A O 1
ATOM 3191 N N . LEU A 1 398 ? 15.531 -40.781 -24.812 1 95.5 398 LEU A N 1
ATOM 3192 C CA . LEU A 1 398 ? 14.828 -39.781 -24.031 1 95.5 398 LEU A CA 1
ATOM 3193 C C . LEU A 1 398 ? 15.797 -38.719 -23.516 1 95.5 398 LEU A C 1
ATOM 3195 O O . LEU A 1 398 ? 15.531 -37.5 -23.641 1 95.5 398 LEU A O 1
ATOM 3199 N N . GLU A 1 399 ? 16.891 -39.094 -22.969 1 94.38 399 GLU A N 1
ATOM 3200 C CA . GLU A 1 399 ? 17.875 -38.188 -22.422 1 94.38 399 GLU A CA 1
ATOM 3201 C C . GLU A 1 399 ? 18.594 -37.406 -23.531 1 94.38 399 GLU A C 1
ATOM 3203 O O . GLU A 1 399 ? 19.062 -36.281 -23.328 1 94.38 399 GLU A O 1
ATOM 3208 N N . GLY A 1 400 ? 18.656 -38 -24.656 1 91.19 400 GLY A N 1
ATOM 3209 C CA . GLY A 1 400 ? 19.297 -37.344 -25.797 1 91.19 400 GLY A CA 1
ATOM 3210 C C . GLY A 1 400 ? 18.531 -36.125 -26.266 1 91.19 400 GLY A C 1
ATOM 3211 O O . GLY A 1 400 ? 19.109 -35.25 -26.906 1 91.19 400 GLY A O 1
ATOM 3212 N N . THR A 1 401 ? 17.297 -36.094 -25.953 1 91.94 401 THR A N 1
ATOM 3213 C CA . THR A 1 401 ? 16.469 -34.969 -26.406 1 91.94 401 THR A CA 1
ATOM 3214 C C . THR A 1 401 ? 16.594 -33.781 -25.453 1 91.94 401 THR A C 1
ATOM 3216 O O . THR A 1 401 ? 16.094 -32.688 -25.734 1 91.94 401 THR A O 1
ATOM 3219 N N . LEU A 1 402 ? 17.328 -33.938 -24.375 1 90.31 402 LEU A N 1
ATOM 3220 C CA . LEU A 1 402 ? 17.453 -32.875 -23.359 1 90.31 402 LEU A CA 1
ATOM 3221 C C . LEU A 1 402 ? 18.078 -31.625 -23.969 1 90.31 402 LEU A C 1
ATOM 3223 O O . LEU A 1 402 ? 17.688 -30.516 -23.609 1 90.31 402 LEU A O 1
ATOM 3227 N N . LYS A 1 403 ? 18.984 -31.812 -24.875 1 87.31 403 LYS A N 1
ATOM 3228 C CA . LYS A 1 403 ? 19.688 -30.688 -25.484 1 87.31 403 LYS A CA 1
ATOM 3229 C C . LYS A 1 403 ? 18.766 -29.891 -26.406 1 87.31 403 LYS A C 1
ATOM 3231 O O . LYS A 1 403 ? 19.016 -28.719 -26.688 1 87.31 403 LYS A O 1
ATOM 3236 N N . ASP A 1 404 ? 17.719 -30.547 -26.812 1 89 404 ASP A N 1
ATOM 3237 C CA . ASP A 1 404 ? 16.812 -29.922 -27.766 1 89 404 ASP A CA 1
ATOM 3238 C C . ASP A 1 404 ? 15.68 -29.203 -27.031 1 89 404 ASP A C 1
ATOM 3240 O O . ASP A 1 404 ? 14.797 -28.625 -27.672 1 89 404 ASP A O 1
ATOM 3244 N N . ASP A 1 405 ? 15.742 -29.25 -25.766 1 89.69 405 ASP A N 1
ATOM 3245 C CA . ASP A 1 405 ? 14.742 -28.5 -25 1 89.69 405 ASP A CA 1
ATOM 3246 C C . ASP A 1 405 ? 14.828 -27 -25.281 1 89.69 405 ASP A C 1
ATOM 3248 O O . ASP A 1 405 ? 15.922 -26.469 -25.438 1 89.69 405 ASP A O 1
ATOM 3252 N N . SER A 1 406 ? 13.766 -26.375 -25.609 1 79.38 406 SER A N 1
ATOM 3253 C CA . SER A 1 406 ? 13.742 -24.938 -25.828 1 79.38 406 SER A CA 1
ATOM 3254 C C . SER A 1 406 ? 12.797 -24.25 -24.844 1 79.38 406 SER A C 1
ATOM 3256 O O . SER A 1 406 ? 11.617 -24.594 -24.766 1 79.38 406 SER A O 1
ATOM 3258 N N . ASP A 1 407 ? 13.266 -23.156 -24.234 1 76.44 407 ASP A N 1
ATOM 3259 C CA . ASP A 1 407 ? 12.539 -22.297 -23.297 1 76.44 407 ASP A CA 1
ATOM 3260 C C . ASP A 1 407 ? 11.586 -23.125 -22.438 1 76.44 407 ASP A C 1
ATOM 3262 O O . ASP A 1 407 ? 12.016 -23.844 -21.531 1 76.44 407 ASP A O 1
ATOM 3266 N N . TYR A 1 408 ? 10.273 -23.234 -22.922 1 82.06 408 TYR A N 1
ATOM 3267 C CA . TYR A 1 408 ? 9.273 -23.922 -22.109 1 82.06 408 TYR A CA 1
ATOM 3268 C C . TYR A 1 408 ? 8.766 -25.172 -22.812 1 82.06 408 TYR A C 1
ATOM 3270 O O . TYR A 1 408 ? 7.898 -25.875 -22.281 1 82.06 408 TYR A O 1
ATOM 3278 N N . CYS A 1 409 ? 9.477 -25.547 -23.906 1 85.12 409 CYS A N 1
ATOM 3279 C CA . CYS A 1 409 ? 9.047 -26.703 -24.656 1 85.12 409 CYS A CA 1
ATOM 3280 C C . CYS A 1 409 ? 9.938 -27.906 -24.359 1 85.12 409 CYS A C 1
ATOM 3282 O O . CYS A 1 409 ? 11.164 -27.797 -24.344 1 85.12 409 CYS A O 1
ATOM 3284 N N . THR A 1 410 ? 9.312 -29.016 -24.156 1 91.5 410 THR A N 1
ATOM 3285 C CA . THR A 1 410 ? 10.008 -30.266 -23.891 1 91.5 410 THR A CA 1
ATOM 3286 C C . THR A 1 410 ? 10.148 -31.078 -25.172 1 91.5 410 THR A C 1
ATOM 3288 O O . THR A 1 410 ? 9.156 -31.438 -25.797 1 91.5 410 THR A O 1
ATOM 3291 N N . ALA A 1 411 ? 11.391 -31.344 -25.484 1 92.25 411 ALA A N 1
ATOM 3292 C CA . ALA A 1 411 ? 11.648 -32.094 -26.703 1 92.25 411 ALA A CA 1
ATOM 3293 C C . ALA A 1 411 ? 11.289 -33.562 -26.531 1 92.25 411 ALA A C 1
ATOM 3295 O O . ALA A 1 411 ? 11.375 -34.094 -25.422 1 92.25 411 ALA A O 1
ATOM 3296 N N . THR A 1 412 ? 10.812 -34.188 -27.594 1 92.38 412 THR A N 1
ATOM 3297 C CA . THR A 1 412 ? 10.453 -35.594 -27.594 1 92.38 412 THR A CA 1
ATOM 3298 C C . THR A 1 412 ? 11.219 -36.344 -28.688 1 92.38 412 THR A C 1
ATOM 3300 O O . THR A 1 412 ? 11.508 -35.781 -29.75 1 92.38 412 THR A O 1
ATOM 3303 N N . PRO A 1 413 ? 11.648 -37.531 -28.375 1 92.88 413 PRO A N 1
ATOM 3304 C CA . PRO A 1 413 ? 12.258 -38.312 -29.453 1 92.88 413 PRO A CA 1
ATOM 3305 C C . PRO A 1 413 ? 11.266 -38.656 -30.562 1 92.88 413 PRO A C 1
ATOM 3307 O O . PRO A 1 413 ? 10.055 -38.656 -30.344 1 92.88 413 PRO A O 1
ATOM 3310 N N . THR A 1 414 ? 11.742 -39.031 -31.688 1 88.5 414 THR A N 1
ATOM 3311 C CA . THR A 1 414 ? 10.945 -39.25 -32.875 1 88.5 414 THR A CA 1
ATOM 3312 C C . THR A 1 414 ? 9.922 -40.344 -32.688 1 88.5 414 THR A C 1
ATOM 3314 O O . THR A 1 414 ? 8.781 -40.25 -33.125 1 88.5 414 THR A O 1
ATOM 3317 N N . TRP A 1 415 ? 10.359 -41.438 -32.031 1 88.62 415 TRP A N 1
ATOM 3318 C CA . TRP A 1 415 ? 9.453 -42.562 -31.844 1 88.62 415 TRP A CA 1
ATOM 3319 C C . TRP A 1 415 ? 8.273 -42.188 -30.969 1 88.62 415 TRP A C 1
ATOM 3321 O O . TRP A 1 415 ? 7.164 -42.688 -31.141 1 88.62 415 TRP A O 1
ATOM 3331 N N . LEU A 1 416 ? 8.461 -41.375 -30.016 1 88.56 416 LEU A N 1
ATOM 3332 C CA . LEU A 1 416 ? 7.395 -40.969 -29.094 1 88.56 416 LEU A CA 1
ATOM 3333 C C . LEU A 1 416 ? 6.465 -39.969 -29.766 1 88.56 416 LEU A C 1
ATOM 3335 O O . LEU A 1 416 ? 5.262 -39.969 -29.516 1 88.56 416 LEU A O 1
ATOM 3339 N N . ASP A 1 417 ? 6.945 -39.094 -30.594 1 83.88 417 ASP A N 1
ATOM 3340 C CA . ASP A 1 417 ? 6.137 -38.156 -31.375 1 83.88 417 ASP A CA 1
ATOM 3341 C C . ASP A 1 417 ? 5.145 -38.906 -32.281 1 83.88 417 ASP A C 1
ATOM 3343 O O . ASP A 1 417 ? 4.016 -38.438 -32.469 1 83.88 417 ASP A O 1
ATOM 3347 N N . SER A 1 418 ? 5.586 -39.938 -32.781 1 72.69 418 SER A N 1
ATOM 3348 C CA . SER A 1 418 ? 4.781 -40.719 -33.719 1 72.69 418 SER A CA 1
ATOM 3349 C C . SER A 1 418 ? 3.623 -41.406 -33 1 72.69 418 SER A C 1
ATOM 3351 O O . SER A 1 418 ? 2.613 -41.75 -33.625 1 72.69 418 SER A O 1
ATOM 3353 N N . ILE A 1 419 ? 3.77 -41.625 -31.703 1 71.75 419 ILE A N 1
ATOM 3354 C CA . ILE A 1 419 ? 2.783 -42.375 -30.969 1 71.75 419 ILE A CA 1
ATOM 3355 C C . ILE A 1 419 ? 1.811 -41.438 -30.25 1 71.75 419 ILE A C 1
ATOM 3357 O O . ILE A 1 419 ? 0.701 -41.844 -29.891 1 71.75 419 ILE A O 1
ATOM 3361 N N . SER A 1 420 ? 2.16 -40.156 -29.906 1 67.88 420 SER A N 1
ATOM 3362 C CA . SER A 1 420 ? 1.321 -39.219 -29.203 1 67.88 420 SER A CA 1
ATOM 3363 C C . SER A 1 420 ? -0.073 -39.125 -29.812 1 67.88 420 SER A C 1
ATOM 3365 O O . SER A 1 420 ? -1.068 -39.031 -29.094 1 67.88 420 SER A O 1
ATOM 3367 N N . GLY A 1 421 ? -0.214 -39.25 -31.016 1 64.19 421 GLY A N 1
ATOM 3368 C CA . GLY A 1 421 ? -1.514 -39.25 -31.672 1 64.19 421 GLY A CA 1
ATOM 3369 C C . GLY A 1 421 ? -2.242 -40.594 -31.547 1 64.19 421 GLY A C 1
ATOM 3370 O O . GLY A 1 421 ? -3.445 -40.656 -31.797 1 64.19 421 GLY A O 1
ATOM 3371 N N . VAL A 1 422 ? -1.557 -41.531 -30.984 1 63.19 422 VAL A N 1
ATOM 3372 C CA . VAL A 1 422 ? -2.109 -42.875 -30.922 1 63.19 422 VAL A CA 1
ATOM 3373 C C . VAL A 1 422 ? -2.809 -43.062 -29.578 1 63.19 422 VAL A C 1
ATOM 3375 O O . VAL A 1 422 ? -3.869 -43.719 -29.5 1 63.19 422 VAL A O 1
ATOM 3378 N N . ILE A 1 423 ? -2.229 -42.469 -28.578 1 63.88 423 ILE A N 1
ATOM 3379 C CA . ILE A 1 423 ? -2.719 -42.781 -27.234 1 63.88 423 ILE A CA 1
ATOM 3380 C C . ILE A 1 423 ? -3.633 -41.656 -26.75 1 63.88 423 ILE A C 1
ATOM 3382 O O . ILE A 1 423 ? -4.652 -41.906 -26.109 1 63.88 423 ILE A O 1
ATOM 3386 N N . SER A 1 424 ? -3.254 -40.438 -26.969 1 65.19 424 SER A N 1
ATOM 3387 C CA . SER A 1 424 ? -4.039 -39.312 -26.484 1 65.19 424 SER A CA 1
ATOM 3388 C C . SER A 1 424 ? -3.711 -38.031 -27.25 1 65.19 424 SER A C 1
ATOM 3390 O O . SER A 1 424 ? -2.686 -37.969 -27.938 1 65.19 424 SER A O 1
ATOM 3392 N N . ASP A 1 425 ? -4.633 -37.125 -27.156 1 66.5 425 ASP A N 1
ATOM 3393 C CA . ASP A 1 425 ? -4.453 -35.844 -27.781 1 66.5 425 ASP A CA 1
ATOM 3394 C C . ASP A 1 425 ? -3.586 -34.906 -26.922 1 66.5 425 ASP A C 1
ATOM 3396 O O . ASP A 1 425 ? -3.33 -33.781 -27.281 1 66.5 425 ASP A O 1
ATOM 3400 N N . GLN A 1 426 ? -3.043 -35.5 -25.922 1 78.06 426 GLN A N 1
ATOM 3401 C CA . GLN A 1 426 ? -2.188 -34.75 -25.031 1 78.06 426 GLN A CA 1
ATOM 3402 C C . GLN A 1 426 ? -0.738 -34.75 -25.5 1 78.06 426 GLN A C 1
ATOM 3404 O O . GLN A 1 426 ? -0.411 -35.406 -26.5 1 78.06 426 GLN A O 1
ATOM 3409 N N . GLU A 1 427 ? 0.029 -33.938 -24.922 1 85.31 427 GLU A N 1
ATOM 3410 C CA . GLU A 1 427 ? 1.466 -34 -25.188 1 85.31 427 GLU A CA 1
ATOM 3411 C C . GLU A 1 427 ? 2.043 -35.344 -24.812 1 85.31 427 GLU A C 1
ATOM 3413 O O . GLU A 1 427 ? 1.44 -36.094 -24.047 1 85.31 427 GLU A O 1
ATOM 3418 N N . ALA A 1 428 ? 3.164 -35.656 -25.328 1 88.25 428 ALA A N 1
ATOM 3419 C CA . ALA A 1 428 ? 3.713 -37 -25.328 1 88.25 428 ALA A CA 1
ATOM 3420 C C . ALA A 1 428 ? 3.832 -37.562 -23.922 1 88.25 428 ALA A C 1
ATOM 3422 O O . ALA A 1 428 ? 3.299 -38.625 -23.625 1 88.25 428 ALA A O 1
ATOM 3423 N N . TYR A 1 429 ? 4.438 -36.844 -23.109 1 92.75 429 TYR A N 1
ATOM 3424 C CA . TYR A 1 429 ? 4.699 -37.375 -21.766 1 92.75 429 TYR A CA 1
ATOM 3425 C C . TYR A 1 429 ? 3.434 -37.344 -20.922 1 92.75 429 TYR A C 1
ATOM 3427 O O . TYR A 1 429 ? 3.205 -38.25 -20.109 1 92.75 429 TYR A O 1
ATOM 3435 N N . SER A 1 430 ? 2.658 -36.344 -21.109 1 91.31 430 SER A N 1
ATOM 3436 C CA . SER A 1 430 ? 1.358 -36.281 -20.453 1 91.31 430 SER A CA 1
ATOM 3437 C C . SER A 1 430 ? 0.477 -37.469 -20.891 1 91.31 430 SER A C 1
ATOM 3439 O O . SER A 1 430 ? -0.275 -38 -20.078 1 91.31 430 SER A O 1
ATOM 3441 N N . ALA A 1 431 ? 0.583 -37.781 -22.109 1 89.25 431 ALA A N 1
ATOM 3442 C CA . ALA A 1 431 ? -0.187 -38.906 -22.641 1 89.25 431 ALA A CA 1
ATOM 3443 C C . ALA A 1 431 ? 0.247 -40.219 -22 1 89.25 431 ALA A C 1
ATOM 3445 O O . ALA A 1 431 ? -0.589 -41.094 -21.703 1 89.25 431 ALA A O 1
ATOM 3446 N N . LEU A 1 432 ? 1.542 -40.406 -21.891 1 91.56 432 LEU A N 1
ATOM 3447 C CA . LEU A 1 432 ? 2.057 -41.594 -21.25 1 91.56 432 LEU A CA 1
ATOM 3448 C C . LEU A 1 432 ? 1.567 -41.719 -19.812 1 91.56 432 LEU A C 1
ATOM 3450 O O . LEU A 1 432 ? 1.153 -42.781 -19.359 1 91.56 432 LEU A O 1
ATOM 3454 N N . ALA A 1 433 ? 1.581 -40.594 -19.156 1 92.12 433 ALA A N 1
ATOM 3455 C CA . ALA A 1 433 ? 1.121 -40.562 -17.766 1 92.12 433 ALA A CA 1
ATOM 3456 C C . ALA A 1 433 ? -0.37 -40.875 -17.688 1 92.12 433 ALA A C 1
ATOM 3458 O O . ALA A 1 433 ? -0.805 -41.625 -16.797 1 92.12 433 ALA A O 1
ATOM 3459 N N . ALA A 1 434 ? -1.103 -40.281 -18.547 1 88.88 434 ALA A N 1
ATOM 3460 C CA . ALA A 1 434 ? -2.549 -40.5 -18.562 1 88.88 434 ALA A CA 1
ATOM 3461 C C . ALA A 1 434 ? -2.893 -41.938 -18.875 1 88.88 434 ALA A C 1
ATOM 3463 O O . ALA A 1 434 ? -3.916 -42.469 -18.406 1 88.88 434 ALA A O 1
ATOM 3464 N N . SER A 1 435 ? -2.062 -42.656 -19.578 1 89.44 435 SER A N 1
ATOM 3465 C CA . SER A 1 435 ? -2.289 -44.031 -19.969 1 89.44 435 SER A CA 1
ATOM 3466 C C . SER A 1 435 ? -2.238 -44.969 -18.75 1 89.44 435 SER A C 1
ATOM 3468 O O . SER A 1 435 ? -2.852 -46.031 -18.75 1 89.44 435 SER A O 1
ATOM 3470 N N . LEU A 1 436 ? -1.52 -44.531 -17.797 1 91.69 436 LEU A N 1
ATOM 3471 C CA . LEU A 1 436 ? -1.388 -45.375 -16.609 1 91.69 436 LEU A CA 1
ATOM 3472 C C . LEU A 1 436 ? -2.738 -45.594 -15.93 1 91.69 436 LEU A C 1
ATOM 3474 O O . LEU A 1 436 ? -3.084 -46.688 -15.539 1 91.69 436 LEU A O 1
ATOM 3478 N N . SER A 1 437 ? -3.436 -44.531 -15.836 1 89.88 437 SER A N 1
ATOM 3479 C CA . SER A 1 437 ? -4.758 -44.625 -15.227 1 89.88 437 SER A CA 1
ATOM 3480 C C . SER A 1 437 ? -5.691 -45.5 -16.062 1 89.88 437 SER A C 1
ATOM 3482 O O . SER A 1 437 ? -6.469 -46.281 -15.516 1 89.88 437 SER A O 1
ATOM 3484 N N . LYS A 1 438 ? -5.59 -45.344 -17.328 1 86.25 438 LYS A N 1
ATOM 3485 C CA . LYS A 1 438 ? -6.391 -46.156 -18.219 1 86.25 438 LYS A CA 1
ATOM 3486 C C . LYS A 1 438 ? -6.039 -47.656 -18.078 1 86.25 438 LYS A C 1
ATOM 3488 O O . LYS A 1 438 ? -6.926 -48.5 -18.062 1 86.25 438 LYS A O 1
ATOM 3493 N N . LEU A 1 439 ? -4.816 -47.906 -18.062 1 88.44 439 LEU A N 1
ATOM 3494 C CA . LEU A 1 439 ? -4.332 -49.281 -17.969 1 88.44 439 LEU A CA 1
ATOM 3495 C C . LEU A 1 439 ? -4.734 -49.906 -16.641 1 88.44 439 LEU A C 1
ATOM 3497 O O . LEU A 1 439 ? -5.008 -51.094 -16.578 1 88.44 439 LEU A O 1
ATOM 3501 N N . ASN A 1 440 ? -4.742 -49.094 -15.641 1 88.88 440 ASN A N 1
ATOM 3502 C CA . ASN A 1 440 ? -5.109 -49.594 -14.312 1 88.88 440 ASN A CA 1
ATOM 3503 C C . ASN A 1 440 ? -6.625 -49.656 -14.141 1 88.88 440 ASN A C 1
ATOM 3505 O O . ASN A 1 440 ? -7.121 -49.969 -13.062 1 88.88 440 ASN A O 1
ATOM 3509 N N . GLY A 1 441 ? -7.359 -49.281 -15.148 1 81.25 441 GLY A N 1
ATOM 3510 C CA . GLY A 1 441 ? -8.812 -49.406 -15.141 1 81.25 441 GLY A CA 1
ATOM 3511 C C . GLY A 1 441 ? -9.484 -48.312 -14.32 1 81.25 441 GLY A C 1
ATOM 3512 O O . GLY A 1 441 ? -10.57 -48.531 -13.789 1 81.25 441 GLY A O 1
ATOM 3513 N N . ARG A 1 442 ? -8.812 -47.25 -14.148 1 82.81 442 ARG A N 1
ATOM 3514 C CA . ARG A 1 442 ? -9.391 -46.156 -13.367 1 82.81 442 ARG A CA 1
ATOM 3515 C C . ARG A 1 442 ? -10.43 -45.406 -14.18 1 82.81 442 ARG A C 1
ATOM 3517 O O . ARG A 1 442 ? -10.477 -45.5 -15.406 1 82.81 442 ARG A O 1
ATOM 3524 N N . LYS A 1 443 ? -11.266 -44.688 -13.406 1 77.12 443 LYS A N 1
ATOM 3525 C CA . LYS A 1 443 ? -12.211 -43.781 -14.062 1 77.12 443 LYS A CA 1
ATOM 3526 C C . LYS A 1 443 ? -11.477 -42.656 -14.789 1 77.12 443 LYS A C 1
ATOM 3528 O O . LYS A 1 443 ? -10.336 -42.312 -14.453 1 77.12 443 LYS A O 1
ATOM 3533 N N . ALA A 1 444 ? -12.078 -42.094 -15.75 1 68.5 444 ALA A N 1
ATOM 3534 C CA . ALA A 1 444 ? -11.484 -41.156 -16.703 1 68.5 444 ALA A CA 1
ATOM 3535 C C . ALA A 1 444 ? -10.836 -39.969 -15.984 1 68.5 444 ALA A C 1
ATOM 3537 O O . ALA A 1 444 ? -9.797 -39.469 -16.438 1 68.5 444 ALA A O 1
ATOM 3538 N N . LYS A 1 445 ? -11.148 -39.531 -14.844 1 80.75 445 LYS A N 1
ATOM 3539 C CA . LYS A 1 445 ? -10.594 -38.312 -14.266 1 80.75 445 LYS A CA 1
ATOM 3540 C C . LYS A 1 445 ? -9.555 -38.656 -13.203 1 80.75 445 LYS A C 1
ATOM 3542 O O . LYS A 1 445 ? -8.797 -37.781 -12.781 1 80.75 445 LYS A O 1
ATOM 3547 N N . GLU A 1 446 ? -9.375 -39.812 -12.984 1 88.44 446 GLU A N 1
ATOM 3548 C CA . GLU A 1 446 ? -8.43 -40.188 -11.938 1 88.44 446 GLU A CA 1
ATOM 3549 C C . GLU A 1 446 ? -7.004 -40.25 -12.484 1 88.44 446 GLU A C 1
ATOM 3551 O O . GLU A 1 446 ? -6.797 -40.562 -13.664 1 88.44 446 GLU A O 1
ATOM 3556 N N . TYR A 1 447 ? -6.125 -39.906 -11.617 1 91.88 447 TYR A N 1
ATOM 3557 C CA . TYR A 1 447 ? -4.715 -39.875 -11.992 1 91.88 447 TYR A CA 1
ATOM 3558 C C . TYR A 1 447 ? -3.902 -40.875 -11.188 1 91.88 447 TYR A C 1
ATOM 3560 O O . TYR A 1 447 ? -3.912 -40.844 -9.953 1 91.88 447 TYR A O 1
ATOM 3568 N N . ASP A 1 448 ? -3.281 -41.812 -11.859 1 92.31 448 ASP A N 1
ATOM 3569 C CA . ASP A 1 448 ? -2.318 -42.688 -11.234 1 92.31 448 ASP A CA 1
ATOM 3570 C C . ASP A 1 448 ? -0.892 -42.188 -11.398 1 92.31 448 ASP A C 1
ATOM 3572 O O . ASP A 1 448 ? -0.375 -42.125 -12.508 1 92.31 448 ASP A O 1
ATOM 3576 N N . PRO A 1 449 ? -0.285 -41.844 -10.305 1 94.19 449 PRO A N 1
ATOM 3577 C CA . PRO A 1 449 ? 1.044 -41.25 -10.367 1 94.19 449 PRO A CA 1
ATOM 3578 C C . PRO A 1 449 ? 2.08 -42.156 -11.031 1 94.19 449 PRO A C 1
ATOM 3580 O O . PRO A 1 449 ? 2.066 -43.375 -10.828 1 94.19 449 PRO A O 1
ATOM 3583 N N . ILE A 1 450 ? 2.984 -41.562 -11.773 1 95.69 450 ILE A N 1
ATOM 3584 C CA . ILE A 1 450 ? 4.098 -42.281 -12.398 1 95.69 450 ILE A CA 1
ATOM 3585 C C . ILE A 1 450 ? 4.969 -42.906 -11.32 1 95.69 450 ILE A C 1
ATOM 3587 O O . ILE A 1 450 ? 5.355 -44.094 -11.453 1 95.69 450 ILE A O 1
ATOM 3591 N N . ASN A 1 451 ? 5.172 -42.25 -10.281 1 93 451 ASN A N 1
ATOM 3592 C CA . ASN A 1 451 ? 6.059 -42.688 -9.211 1 93 451 ASN A CA 1
ATOM 3593 C C . ASN A 1 451 ? 5.531 -43.938 -8.531 1 93 451 ASN A C 1
ATOM 3595 O O . ASN A 1 451 ? 6.309 -44.719 -7.977 1 93 451 ASN A O 1
ATOM 3599 N N . GLU A 1 452 ? 4.297 -44.156 -8.578 1 91.38 452 GLU A N 1
ATOM 3600 C CA . GLU A 1 452 ? 3.697 -45.312 -7.953 1 91.38 452 GLU A CA 1
ATOM 3601 C C . GLU A 1 452 ? 3.504 -46.438 -8.969 1 91.38 452 GLU A C 1
ATOM 3603 O O . GLU A 1 452 ? 3.115 -47.562 -8.602 1 91.38 452 GLU A O 1
ATOM 3608 N N . ASN A 1 453 ? 3.752 -46.188 -10.172 1 92.81 453 ASN A N 1
ATOM 3609 C CA . ASN A 1 453 ? 3.551 -47.125 -11.258 1 92.81 453 ASN A CA 1
ATOM 3610 C C . ASN A 1 453 ? 4.793 -47.25 -12.141 1 92.81 453 ASN A C 1
ATOM 3612 O O . ASN A 1 453 ? 4.691 -47.219 -13.367 1 92.81 453 ASN A O 1
ATOM 3616 N N . LYS A 1 454 ? 5.906 -47.281 -11.523 1 92.31 454 LYS A N 1
ATOM 3617 C CA . LYS A 1 454 ? 7.18 -47.281 -12.242 1 92.31 454 LYS A CA 1
ATOM 3618 C C . LYS A 1 454 ? 7.312 -48.5 -13.156 1 92.31 454 LYS A C 1
ATOM 3620 O O . LYS A 1 454 ? 7.781 -48.375 -14.289 1 92.31 454 LYS A O 1
ATOM 3625 N N . ALA A 1 455 ? 6.949 -49.656 -12.648 1 89.94 455 ALA A N 1
ATOM 3626 C CA . ALA A 1 455 ? 7.047 -50.875 -13.453 1 89.94 455 ALA A CA 1
ATOM 3627 C C . ALA A 1 455 ? 6.133 -50.781 -14.672 1 89.94 455 ALA A C 1
ATOM 3629 O O . ALA A 1 455 ? 6.551 -51.125 -15.789 1 89.94 455 ALA A O 1
ATOM 3630 N N . LEU A 1 456 ? 4.961 -50.375 -14.422 1 92.12 456 LEU A N 1
ATOM 3631 C CA . LEU A 1 456 ? 3.961 -50.312 -15.484 1 92.12 456 LEU A CA 1
ATOM 3632 C C . LEU A 1 456 ? 4.391 -49.344 -16.578 1 92.12 456 LEU A C 1
ATOM 3634 O O . LEU A 1 456 ? 4.289 -49.656 -17.766 1 92.12 456 LEU A O 1
ATOM 3638 N N . VAL A 1 457 ? 4.836 -48.156 -16.156 1 94.88 457 VAL A N 1
ATOM 3639 C CA . VAL A 1 457 ? 5.219 -47.156 -17.141 1 94.88 457 VAL A CA 1
ATOM 3640 C C . VAL A 1 457 ? 6.445 -47.625 -17.906 1 94.88 457 VAL A C 1
ATOM 3642 O O . VAL A 1 457 ? 6.578 -47.375 -19.109 1 94.88 457 VAL A O 1
ATOM 3645 N N . SER A 1 458 ? 7.34 -48.312 -17.281 1 93.56 458 SER A N 1
ATOM 3646 C CA . SER A 1 458 ? 8.523 -48.844 -17.938 1 93.56 458 SER A CA 1
ATOM 3647 C C . SER A 1 458 ? 8.148 -49.875 -19.016 1 93.56 458 SER A C 1
ATOM 3649 O O . SER A 1 458 ? 8.711 -49.844 -20.109 1 93.56 458 SER A O 1
ATOM 3651 N N . GLU A 1 459 ? 7.223 -50.781 -18.672 1 93.31 459 GLU A N 1
ATOM 3652 C CA . GLU A 1 459 ? 6.75 -51.75 -19.641 1 93.31 459 GLU A CA 1
ATOM 3653 C C . GLU A 1 459 ? 6.066 -51.094 -20.828 1 93.31 459 GLU A C 1
ATOM 3655 O O . GLU A 1 459 ? 6.32 -51.469 -21.984 1 93.31 459 GLU A O 1
ATOM 3660 N N . LEU A 1 460 ? 5.238 -50.156 -20.516 1 93.25 460 LEU A N 1
ATOM 3661 C CA . LEU A 1 460 ? 4.5 -49.469 -21.562 1 93.25 460 LEU A CA 1
ATOM 3662 C C . LEU A 1 460 ? 5.453 -48.75 -22.516 1 93.25 460 LEU A C 1
ATOM 3664 O O . LEU A 1 460 ? 5.348 -48.875 -23.734 1 93.25 460 LEU A O 1
ATOM 3668 N N . VAL A 1 461 ? 6.344 -47.938 -21.969 1 94.69 461 VAL A N 1
ATOM 3669 C CA . VAL A 1 461 ? 7.266 -47.125 -22.75 1 94.69 461 VAL A CA 1
ATOM 3670 C C . VAL A 1 461 ? 8.156 -48.031 -23.609 1 94.69 461 VAL A C 1
ATOM 3672 O O . VAL A 1 461 ? 8.43 -47.719 -24.766 1 94.69 461 VAL A O 1
ATOM 3675 N N . THR A 1 462 ? 8.641 -49.125 -23.031 1 93.5 462 THR A N 1
ATOM 3676 C CA . THR A 1 462 ? 9.477 -50.062 -23.766 1 93.5 462 THR A CA 1
ATOM 3677 C C . THR A 1 462 ? 8.703 -50.656 -24.938 1 93.5 462 THR A C 1
ATOM 3679 O O . THR A 1 462 ? 9.242 -50.781 -26.047 1 93.5 462 THR A O 1
ATOM 3682 N N . LEU A 1 463 ? 7.496 -51.062 -24.625 1 92.94 463 LEU A N 1
ATOM 3683 C CA . LEU A 1 463 ? 6.645 -51.656 -25.672 1 92.94 463 LEU A CA 1
ATOM 3684 C C . LEU A 1 463 ? 6.449 -50.656 -26.812 1 92.94 463 LEU A C 1
ATOM 3686 O O . LEU A 1 463 ? 6.559 -51.031 -27.984 1 92.94 463 LEU A O 1
ATOM 3690 N N . LEU A 1 464 ? 6.141 -49.438 -26.5 1 92.12 464 LEU A N 1
ATOM 3691 C CA . LEU A 1 464 ? 5.918 -48.406 -27.5 1 92.12 464 LEU A CA 1
ATOM 3692 C C . LEU A 1 464 ? 7.195 -48.125 -28.297 1 92.12 464 LEU A C 1
ATOM 3694 O O . LEU A 1 464 ? 7.137 -47.875 -29.5 1 92.12 464 LEU A O 1
ATOM 3698 N N . PHE A 1 465 ? 8.297 -48.125 -27.641 1 93.12 465 PHE A N 1
ATOM 3699 C CA . PHE A 1 465 ? 9.586 -47.969 -28.297 1 93.12 465 PHE A CA 1
ATOM 3700 C C . PHE A 1 465 ? 9.828 -49.094 -29.297 1 93.12 465 PHE A C 1
ATOM 3702 O O . PHE A 1 465 ? 10.305 -48.844 -30.406 1 93.12 465 PHE A O 1
ATOM 3709 N N . LEU A 1 466 ? 9.492 -50.312 -28.938 1 92.69 466 LEU A N 1
ATOM 3710 C CA . LEU A 1 466 ? 9.688 -51.5 -29.781 1 92.69 466 LEU A CA 1
ATOM 3711 C C . LEU A 1 466 ? 8.773 -51.438 -31.016 1 92.69 466 LEU A C 1
ATOM 3713 O O . LEU A 1 466 ? 9.086 -52 -32.062 1 92.69 466 LEU A O 1
ATOM 3717 N N . PHE A 1 467 ? 7.688 -50.781 -30.875 1 90.12 467 PHE A N 1
ATOM 3718 C CA . PHE A 1 467 ? 6.703 -50.719 -31.953 1 90.12 467 PHE A CA 1
ATOM 3719 C C . PHE A 1 467 ? 6.895 -49.469 -32.781 1 90.12 467 PHE A C 1
ATOM 3721 O O . PHE A 1 467 ? 5.977 -49.031 -33.5 1 90.12 467 PHE A O 1
ATOM 3728 N N . GLU A 1 468 ? 7.953 -48.75 -32.688 1 88.44 468 GLU A N 1
ATOM 3729 C CA . GLU A 1 468 ? 8.219 -47.562 -33.469 1 88.44 468 GLU A CA 1
ATOM 3730 C C . GLU A 1 468 ? 7.902 -47.781 -34.938 1 88.44 468 GLU A C 1
ATOM 3732 O O . GLU A 1 468 ? 8.414 -48.719 -35.562 1 88.44 468 GLU A O 1
ATOM 3737 N N . GLY A 1 469 ? 7.059 -46.906 -35.438 1 81.94 469 GLY A N 1
ATOM 3738 C CA . GLY A 1 469 ? 6.758 -46.906 -36.844 1 81.94 469 GLY A CA 1
ATOM 3739 C C . GLY A 1 469 ? 5.742 -47.969 -37.25 1 81.94 469 GLY A C 1
ATOM 3740 O O . GLY A 1 469 ? 5.336 -48.062 -38.406 1 81.94 469 GLY A O 1
ATOM 3741 N N . LEU A 1 470 ? 5.273 -48.844 -36.312 1 85.25 470 LEU A N 1
ATOM 3742 C CA . LEU A 1 470 ? 4.406 -49.969 -36.625 1 85.25 470 LEU A CA 1
ATOM 3743 C C . LEU A 1 470 ? 2.953 -49.656 -36.312 1 85.25 470 LEU A C 1
ATOM 3745 O O . LEU A 1 470 ? 2.039 -50.344 -36.75 1 85.25 470 LEU A O 1
ATOM 3749 N N . LEU A 1 471 ? 2.779 -48.656 -35.5 1 84.44 471 LEU A N 1
ATOM 3750 C CA . LEU A 1 471 ? 1.446 -48.406 -34.969 1 84.44 471 LEU A CA 1
ATOM 3751 C C . LEU A 1 471 ? 0.682 -47.438 -35.875 1 84.44 471 LEU A C 1
ATOM 3753 O O . LEU A 1 471 ? 1.279 -46.531 -36.469 1 84.44 471 LEU A O 1
ATOM 3757 N N . SER A 1 472 ? -0.604 -47.656 -35.938 1 77.81 472 SER A N 1
ATOM 3758 C CA . SER A 1 472 ? -1.499 -46.75 -36.656 1 77.81 472 SER A CA 1
ATOM 3759 C C . SER A 1 472 ? -2.154 -45.75 -35.719 1 77.81 472 SER A C 1
ATOM 3761 O O . SER A 1 472 ? -2.291 -46.031 -34.531 1 77.81 472 SER A O 1
ATOM 3763 N N . PRO A 1 473 ? -2.426 -44.562 -36.25 1 68.81 473 PRO A N 1
ATOM 3764 C CA . PRO A 1 473 ? -3.1 -43.562 -35.375 1 68.81 473 PRO A CA 1
ATOM 3765 C C . PRO A 1 473 ? -4.422 -44.094 -34.812 1 68.81 473 PRO A C 1
ATOM 3767 O O . PRO A 1 473 ? -5.074 -44.938 -35.438 1 68.81 473 PRO A O 1
ATOM 3770 N N . SER A 1 474 ? -4.551 -43.906 -33.469 1 57.88 474 SER A N 1
ATOM 3771 C CA . SER A 1 474 ? -5.645 -44.438 -32.656 1 57.88 474 SER A CA 1
ATOM 3772 C C . SER A 1 474 ? -6.992 -44.219 -33.344 1 57.88 474 SER A C 1
ATOM 3774 O O . SER A 1 474 ? -7.312 -43.094 -33.719 1 57.88 474 SER A O 1
ATOM 3776 N N . SER A 1 475 ? -7.531 -45.188 -33.938 1 49.62 475 SER A N 1
ATOM 3777 C CA . SER A 1 475 ? -8.961 -45.156 -34.188 1 49.62 475 SER A CA 1
ATOM 3778 C C . SER A 1 475 ? -9.773 -45.125 -32.906 1 49.62 475 SER A C 1
ATOM 3780 O O . SER A 1 475 ? -9.32 -45.594 -31.875 1 49.62 475 SER A O 1
ATOM 3782 N N . GLU A 1 476 ? -10.68 -44.25 -32.719 1 47.25 476 GLU A N 1
ATOM 3783 C CA . GLU A 1 476 ? -11.625 -43.906 -31.656 1 47.25 476 GLU A CA 1
ATOM 3784 C C . GLU A 1 476 ? -12.086 -45.156 -30.891 1 47.25 476 GLU A C 1
ATOM 3786 O O . GLU A 1 476 ? -13.031 -45.062 -30.109 1 47.25 476 GLU A O 1
ATOM 3791 N N . GLN A 1 477 ? -11.602 -46.344 -31.047 1 44.66 477 GLN A N 1
ATOM 3792 C CA . GLN A 1 477 ? -12.445 -47.312 -30.391 1 44.66 477 GLN A CA 1
ATOM 3793 C C . GLN A 1 477 ? -12.117 -47.406 -28.891 1 44.66 477 GLN A C 1
ATOM 3795 O O . GLN A 1 477 ? -11 -47.75 -28.531 1 44.66 477 GLN A O 1
ATOM 3800 N N . GLU A 1 478 ? -12.688 -46.562 -28.125 1 47.78 478 GLU A N 1
ATOM 3801 C CA . GLU A 1 478 ? -12.617 -46.5 -26.672 1 47.78 478 GLU A CA 1
ATOM 3802 C C . GLU A 1 478 ? -13 -47.812 -26.031 1 47.78 478 GLU A C 1
ATOM 3804 O O . GLU A 1 478 ? -14.094 -48.344 -26.281 1 47.78 478 GLU A O 1
ATOM 3809 N N . LEU A 1 479 ? -12.125 -48.75 -25.859 1 49.12 479 LEU A N 1
ATOM 3810 C CA . LEU A 1 479 ? -12.477 -49.875 -25.016 1 49.12 479 LEU A CA 1
ATOM 3811 C C . LEU A 1 479 ? -12.617 -49.438 -23.562 1 49.12 479 LEU A C 1
ATOM 3813 O O . LEU A 1 479 ? -11.93 -48.5 -23.109 1 49.12 479 LEU A O 1
ATOM 3817 N N . GLU A 1 480 ? -13.727 -49.781 -23.109 1 55.41 480 GLU A N 1
ATOM 3818 C CA . GLU A 1 480 ? -13.922 -49.594 -21.672 1 55.41 480 GLU A CA 1
ATOM 3819 C C . GLU A 1 480 ? -12.789 -50.219 -20.875 1 55.41 480 GLU A C 1
ATOM 3821 O O . GLU A 1 480 ? -12.625 -51.469 -20.875 1 55.41 480 GLU A O 1
ATOM 3826 N N . GLY A 1 481 ? -11.672 -49.562 -20.547 1 65.31 481 GLY A N 1
ATOM 3827 C CA . GLY A 1 481 ? -10.578 -50.031 -19.703 1 65.31 481 GLY A CA 1
ATOM 3828 C C . GLY A 1 481 ? -9.367 -50.5 -20.5 1 65.31 481 GLY A C 1
ATOM 3829 O O . GLY A 1 481 ? -9.5 -51.188 -21.516 1 65.31 481 GLY A O 1
ATOM 3830 N N . GLY A 1 482 ? -8.211 -49.938 -20.328 1 79.06 482 GLY A N 1
ATOM 3831 C CA . GLY A 1 482 ? -6.98 -50.312 -21.016 1 79.06 482 GLY A CA 1
ATOM 3832 C C . GLY A 1 482 ? -6.715 -49.469 -22.25 1 79.06 482 GLY A C 1
ATOM 3833 O O . GLY A 1 482 ? -7.238 -48.375 -22.391 1 79.06 482 GLY A O 1
ATOM 3834 N N . ILE A 1 483 ? -5.789 -49.938 -23.078 1 84.25 483 ILE A N 1
ATOM 3835 C CA . ILE A 1 483 ? -5.383 -49.25 -24.297 1 84.25 483 ILE A CA 1
ATOM 3836 C C . ILE A 1 483 ? -5.344 -50.25 -25.469 1 84.25 483 ILE A C 1
ATOM 3838 O O . ILE A 1 483 ? -4.918 -51.375 -25.312 1 84.25 483 ILE A O 1
ATOM 3842 N N . ALA A 1 484 ? -5.93 -49.844 -26.516 1 82.38 484 ALA A N 1
ATOM 3843 C CA . ALA A 1 484 ? -5.871 -50.625 -27.734 1 82.38 484 ALA A CA 1
ATOM 3844 C C . ALA A 1 484 ? -4.895 -50.031 -28.75 1 82.38 484 ALA A C 1
ATOM 3846 O O . ALA A 1 484 ? -4.992 -48.875 -29.094 1 82.38 484 ALA A O 1
ATOM 3847 N N . LEU A 1 485 ? -3.9 -50.812 -29.125 1 84.75 485 LEU A N 1
ATOM 3848 C CA . LEU A 1 485 ? -2.947 -50.406 -30.141 1 84.75 485 LEU A CA 1
ATOM 3849 C C . LEU A 1 485 ? -3.266 -51.062 -31.484 1 84.75 485 LEU A C 1
ATOM 3851 O O . LEU A 1 485 ? -3.457 -52.281 -31.562 1 84.75 485 LEU A O 1
ATOM 3855 N N . SER A 1 486 ? -3.418 -50.219 -32.406 1 82.88 486 SER A N 1
ATOM 3856 C CA . SER A 1 486 ? -3.652 -50.719 -33.781 1 82.88 486 SER A CA 1
ATOM 3857 C C . SER A 1 486 ? -2.383 -50.656 -34.625 1 82.88 486 SER A C 1
ATOM 3859 O O . SER A 1 486 ? -1.605 -49.719 -34.5 1 82.88 486 SER A O 1
ATOM 3861 N N . PHE A 1 487 ? -2.244 -51.688 -35.438 1 84.31 487 PHE A N 1
ATOM 3862 C CA . PHE A 1 487 ? -1.021 -51.781 -36.219 1 84.31 487 PHE A CA 1
ATOM 3863 C C . PHE A 1 487 ? -1.299 -51.469 -37.688 1 84.31 487 PHE A C 1
ATOM 3865 O O . PHE A 1 487 ? -2.385 -51.781 -38.188 1 84.31 487 PHE A O 1
ATOM 3872 N N . LYS A 1 488 ? -0.246 -50.906 -38.281 1 77.69 488 LYS A N 1
ATOM 3873 C CA . LYS A 1 488 ? -0.319 -50.656 -39.719 1 77.69 488 LYS A CA 1
ATOM 3874 C C . LYS A 1 488 ? -0.276 -51.938 -40.531 1 77.69 488 LYS A C 1
ATOM 3876 O O . LYS A 1 488 ? 0.458 -52.875 -40.188 1 77.69 488 LYS A O 1
ATOM 3881 N N . HIS A 1 489 ? -1.223 -52.156 -41.5 1 66.62 489 HIS A N 1
ATOM 3882 C CA . HIS A 1 489 ? -1.364 -53.344 -42.344 1 66.62 489 HIS A CA 1
ATOM 3883 C C . HIS A 1 489 ? -0.061 -53.688 -43.062 1 66.62 489 HIS A C 1
ATOM 3885 O O . HIS A 1 489 ? 0.324 -54.844 -43.156 1 66.62 489 HIS A O 1
ATOM 3891 N N . SER A 1 490 ? 0.456 -52.75 -43.688 1 58.5 490 SER A N 1
ATOM 3892 C CA . SER A 1 490 ? 1.551 -53 -44.625 1 58.5 490 SER A CA 1
ATOM 3893 C C . SER A 1 490 ? 2.826 -53.406 -43.875 1 58.5 490 SER A C 1
ATOM 3895 O O . SER A 1 490 ? 3.609 -54.219 -44.406 1 58.5 490 SER A O 1
ATOM 3897 N N . GLU A 1 491 ? 3.033 -52.906 -42.781 1 55.22 491 GLU A N 1
ATOM 3898 C CA . GLU A 1 491 ? 4.371 -53 -42.188 1 55.22 491 GLU A CA 1
ATOM 3899 C C . GLU A 1 491 ? 4.488 -54.156 -41.25 1 55.22 491 GLU A C 1
ATOM 3901 O O . GLU A 1 491 ? 5.555 -54.781 -41.125 1 55.22 491 GLU A O 1
ATOM 3906 N N . ALA A 1 492 ? 3.4 -54.5 -40.5 1 54.06 492 ALA A N 1
ATOM 3907 C CA . ALA A 1 492 ? 3.533 -55.5 -39.469 1 54.06 492 ALA A CA 1
ATOM 3908 C C . ALA A 1 492 ? 3.195 -56.906 -40 1 54.06 492 ALA A C 1
ATOM 3910 O O . ALA A 1 492 ? 3.17 -57.875 -39.25 1 54.06 492 ALA A O 1
ATOM 3911 N N . LYS A 1 493 ? 3.318 -57.188 -41.375 1 61.88 493 LYS A N 1
ATOM 3912 C CA . LYS A 1 493 ? 3.107 -58.469 -42.031 1 61.88 493 LYS A CA 1
ATOM 3913 C C . LYS A 1 493 ? 1.839 -59.125 -41.5 1 61.88 493 LYS A C 1
ATOM 3915 O O . LYS A 1 493 ? 1.792 -60.375 -41.375 1 61.88 493 LYS A O 1
ATOM 3920 N N . PHE A 1 494 ? 0.914 -58.344 -40.969 1 60 494 PHE A N 1
ATOM 3921 C CA . PHE A 1 494 ? -0.301 -58.938 -40.406 1 60 494 PHE A CA 1
ATOM 3922 C C . PHE A 1 494 ? -1.294 -59.25 -41.531 1 60 494 PHE A C 1
ATOM 3924 O O . PHE A 1 494 ? -1.35 -58.531 -42.531 1 60 494 PHE A O 1
ATOM 3931 N N . THR A 1 495 ? -1.773 -60.469 -41.531 1 55.03 495 THR A N 1
ATOM 3932 C CA . THR A 1 495 ? -2.938 -60.781 -42.344 1 55.03 495 THR A CA 1
ATOM 3933 C C . THR A 1 495 ? -4.188 -60.125 -41.781 1 55.03 495 THR A C 1
ATOM 3935 O O . THR A 1 495 ? -4.738 -60.562 -40.781 1 55.03 495 THR A O 1
ATOM 3938 N N . GLY A 1 496 ? -4.578 -58.75 -42.156 1 58.34 496 GLY A N 1
ATOM 3939 C CA . GLY A 1 496 ? -5.77 -58.031 -41.75 1 58.34 496 GLY A CA 1
ATOM 3940 C C . GLY A 1 496 ? -5.496 -57 -40.656 1 58.34 496 GLY A C 1
ATOM 3941 O O . GLY A 1 496 ? -4.336 -56.719 -40.344 1 58.34 496 GLY A O 1
ATOM 3942 N N . ASP A 1 497 ? -6.562 -56.375 -40.094 1 65.19 497 ASP A N 1
ATOM 3943 C CA . ASP A 1 497 ? -6.488 -55.344 -39.062 1 65.19 497 ASP A CA 1
ATOM 3944 C C . ASP A 1 497 ? -6.324 -56 -37.688 1 65.19 497 ASP A C 1
ATOM 3946 O O . ASP A 1 497 ? -7.191 -56.75 -37.219 1 65.19 497 ASP A O 1
ATOM 3950 N N . LYS A 1 498 ? -5.074 -56 -37.094 1 75.19 498 LYS A N 1
ATOM 3951 C CA . LYS A 1 498 ? -4.844 -56.594 -35.781 1 75.19 498 LYS A CA 1
ATOM 3952 C C . LYS A 1 498 ? -4.754 -55.531 -34.688 1 75.19 498 LYS A C 1
ATOM 3954 O O . LYS A 1 498 ? -4.285 -54.438 -34.938 1 75.19 498 LYS A O 1
ATOM 3959 N N . LEU A 1 499 ? -5.312 -55.906 -33.594 1 81.62 499 LEU A N 1
ATOM 3960 C CA . LEU A 1 499 ? -5.301 -55.031 -32.438 1 81.62 499 LEU A CA 1
ATOM 3961 C C . LEU A 1 499 ? -4.598 -55.719 -31.25 1 81.62 499 LEU A C 1
ATOM 3963 O O . LEU A 1 499 ? -4.711 -56.938 -31.078 1 81.62 499 LEU A O 1
ATOM 3967 N N . LEU A 1 500 ? -3.791 -54.938 -30.594 1 87.19 500 LEU A N 1
ATOM 3968 C CA . LEU A 1 500 ? -3.211 -55.375 -29.328 1 87.19 500 LEU A CA 1
ATOM 3969 C C . LEU A 1 500 ? -3.84 -54.625 -28.156 1 87.19 500 LEU A C 1
ATOM 3971 O O . LEU A 1 500 ? -3.787 -53.406 -28.094 1 87.19 500 LEU A O 1
ATOM 3975 N N . TYR A 1 501 ? -4.422 -55.406 -27.266 1 85.88 501 TYR A N 1
ATOM 3976 C CA . TYR A 1 501 ? -5.012 -54.781 -26.062 1 85.88 501 TYR A CA 1
ATOM 3977 C C . TYR A 1 501 ? -4.031 -54.812 -24.906 1 85.88 501 TYR A C 1
ATOM 3979 O O . TYR A 1 501 ? -3.389 -55.844 -24.656 1 85.88 501 TYR A O 1
ATOM 3987 N N . LEU A 1 502 ? -3.895 -53.688 -24.312 1 89.06 502 LEU A N 1
ATOM 3988 C CA . LEU A 1 502 ? -3.045 -53.594 -23.141 1 89.06 502 LEU A CA 1
ATOM 3989 C C . LEU A 1 502 ? -3.883 -53.344 -21.891 1 89.06 502 LEU A C 1
ATOM 3991 O O . LEU A 1 502 ? -4.828 -52.562 -21.906 1 89.06 502 LEU A O 1
ATOM 3995 N N . ASN A 1 503 ? -3.59 -54.031 -20.844 1 87.81 503 ASN A N 1
ATOM 3996 C CA . ASN A 1 503 ? -4.309 -53.875 -19.594 1 87.81 503 ASN A CA 1
ATOM 3997 C C . ASN A 1 503 ? -3.428 -54.25 -18.391 1 87.81 503 ASN A C 1
ATOM 3999 O O . ASN A 1 503 ? -2.633 -55.188 -18.469 1 87.81 503 ASN A O 1
ATOM 4003 N N . ALA A 1 504 ? -3.543 -53.438 -17.359 1 87.88 504 ALA A N 1
ATOM 4004 C CA . ALA A 1 504 ? -2.77 -53.688 -16.156 1 87.88 504 ALA A CA 1
ATOM 4005 C C . ALA A 1 504 ? -3.684 -54.094 -15 1 87.88 504 ALA A C 1
ATOM 4007 O O . ALA A 1 504 ? -3.209 -54.438 -13.914 1 87.88 504 ALA A O 1
ATOM 4008 N N . ASP A 1 505 ? -4.969 -54.031 -15.227 1 80.44 505 ASP A N 1
ATOM 4009 C CA . ASP A 1 505 ? -5.938 -54.406 -14.211 1 80.44 505 ASP A CA 1
ATOM 4010 C C . ASP A 1 505 ? -6.059 -55.938 -14.125 1 80.44 505 ASP A C 1
ATOM 4012 O O . ASP A 1 505 ? -6.477 -56.594 -15.086 1 80.44 505 ASP A O 1
ATOM 4016 N N . PRO A 1 506 ? -5.832 -56.469 -13.047 1 69.75 506 PRO A N 1
ATOM 4017 C CA . PRO A 1 506 ? -5.895 -57.938 -12.922 1 69.75 506 PRO A CA 1
ATOM 4018 C C . PRO A 1 506 ? -7.305 -58.469 -13.133 1 69.75 506 PRO A C 1
ATOM 4020 O O . PRO A 1 506 ? -7.465 -59.625 -13.547 1 69.75 506 PRO A O 1
ATOM 4023 N N . SER A 1 507 ? -8.289 -57.656 -12.789 1 66.56 507 SER A N 1
ATOM 4024 C CA . SER A 1 507 ? -9.664 -58.094 -12.93 1 66.56 507 SER A CA 1
ATOM 4025 C C . SER A 1 507 ? -10.039 -58.312 -14.398 1 66.56 507 SER A C 1
ATOM 4027 O O . SER A 1 507 ? -10.914 -59.125 -14.711 1 66.56 507 SER A O 1
ATOM 4029 N N . PHE A 1 508 ? -9.531 -57.469 -15.188 1 62.12 508 PHE A N 1
ATOM 4030 C CA . PHE A 1 508 ? -9.781 -57.625 -16.609 1 62.12 508 PHE A CA 1
ATOM 4031 C C . PHE A 1 508 ? -9.305 -58.969 -17.125 1 62.12 508 PHE A C 1
ATOM 4033 O O . PHE A 1 508 ? -9.969 -59.594 -17.953 1 62.12 508 PHE A O 1
ATOM 4040 N N . VAL A 1 509 ? -8.219 -59.312 -16.531 1 56.03 509 VAL A N 1
ATOM 4041 C CA . VAL A 1 509 ? -7.582 -60.562 -16.969 1 56.03 509 VAL A CA 1
ATOM 4042 C C . VAL A 1 509 ? -8.438 -61.75 -16.547 1 56.03 509 VAL A C 1
ATOM 4044 O O . VAL A 1 509 ? -8.539 -62.719 -17.281 1 56.03 509 VAL A O 1
ATOM 4047 N N . SER A 1 510 ? -9.094 -61.438 -15.367 1 51.31 510 SER A N 1
ATOM 4048 C CA . SER A 1 510 ? -9.836 -62.594 -14.836 1 51.31 510 SER A CA 1
ATOM 4049 C C . SER A 1 510 ? -11.305 -62.531 -15.25 1 51.31 510 SER A C 1
ATOM 4051 O O . SER A 1 510 ? -11.984 -63.562 -15.281 1 51.31 510 SER A O 1
ATOM 4053 N N . SER A 1 511 ? -11.797 -61.188 -15.328 1 50.25 511 SER A N 1
ATOM 4054 C CA . SER A 1 511 ? -13.25 -61.062 -15.422 1 50.25 511 SER A CA 1
ATOM 4055 C C . SER A 1 511 ? -13.734 -61.312 -16.844 1 50.25 511 SER A C 1
ATOM 4057 O O . SER A 1 511 ? -13.047 -60.969 -17.812 1 50.25 511 SER A O 1
ATOM 4059 N N . GLY A 1 512 ? -14.422 -62.25 -17.109 1 41.91 512 GLY A N 1
ATOM 4060 C CA . GLY A 1 512 ? -15.102 -62.688 -18.312 1 41.91 512 GLY A CA 1
ATOM 4061 C C . GLY A 1 512 ? -15.883 -61.562 -19 1 41.91 512 GLY A C 1
ATOM 4062 O O . GLY A 1 512 ? -16.828 -61.844 -19.734 1 41.91 512 GLY A O 1
ATOM 4063 N N . ASP A 1 513 ? -15.617 -60.312 -18.703 1 43.69 513 ASP A N 1
ATOM 4064 C CA . ASP A 1 513 ? -16.594 -59.312 -19.156 1 43.69 513 ASP A CA 1
ATOM 4065 C C . ASP A 1 513 ? -16.453 -59.062 -20.656 1 43.69 513 ASP A C 1
ATOM 4067 O O . ASP A 1 513 ? -15.398 -59.344 -21.25 1 43.69 513 ASP A O 1
ATOM 4071 N N . GLU A 1 514 ? -17.625 -58.562 -21.312 1 42.47 514 GLU A N 1
ATOM 4072 C CA . GLU A 1 514 ? -17.953 -58.25 -22.703 1 42.47 514 GLU A CA 1
ATOM 4073 C C . GLU A 1 514 ? -17.031 -57.156 -23.234 1 42.47 514 GLU A C 1
ATOM 4075 O O . GLU A 1 514 ? -16.906 -56.094 -22.641 1 42.47 514 GLU A O 1
ATOM 4080 N N . VAL A 1 515 ? -15.938 -57.469 -23.625 1 44.56 515 VAL A N 1
ATOM 4081 C CA . VAL A 1 515 ? -15.125 -56.438 -24.266 1 44.56 515 VAL A CA 1
ATOM 4082 C C . VAL A 1 515 ? -15.609 -56.219 -25.703 1 44.56 515 VAL A C 1
ATOM 4084 O O . VAL A 1 515 ? -15.852 -57.188 -26.438 1 44.56 515 VAL A O 1
ATOM 4087 N N . ASN A 1 516 ? -16.188 -55.125 -25.891 1 43 516 ASN A N 1
ATOM 4088 C CA . ASN A 1 516 ? -16.547 -54.719 -27.25 1 43 516 ASN A CA 1
ATOM 4089 C C . ASN A 1 516 ? -15.32 -54.594 -28.141 1 43 516 ASN A C 1
ATOM 4091 O O . ASN A 1 516 ? -14.562 -53.625 -28 1 43 516 ASN A O 1
ATOM 4095 N N . VAL A 1 517 ? -14.727 -55.594 -28.516 1 45.59 517 VAL A N 1
ATOM 4096 C CA . VAL A 1 517 ? -13.555 -55.531 -29.375 1 45.59 517 VAL A CA 1
ATOM 4097 C C . VAL A 1 517 ? -13.992 -55.438 -30.844 1 45.59 517 VAL A C 1
ATOM 4099 O O . VAL A 1 517 ? -14.984 -56.062 -31.234 1 45.59 517 VAL A O 1
ATOM 4102 N N . PRO A 1 518 ? -13.414 -54.469 -31.562 1 44.12 518 PRO A N 1
ATOM 4103 C CA . PRO A 1 518 ? -13.812 -54.344 -32.969 1 44.12 518 PRO A CA 1
ATOM 4104 C C . PRO A 1 518 ? -13.68 -55.656 -33.75 1 44.12 518 PRO A C 1
ATOM 4106 O O . PRO A 1 518 ? -13.164 -56.625 -33.219 1 44.12 518 PRO A O 1
ATOM 4109 N N . ARG A 1 519 ? -13.594 -55.531 -35.219 1 46.34 519 ARG A N 1
ATOM 4110 C CA . ARG A 1 519 ? -13.57 -56.5 -36.312 1 46.34 519 ARG A CA 1
ATOM 4111 C C . ARG A 1 519 ? -12.258 -57.281 -36.312 1 46.34 519 ARG A C 1
ATOM 4113 O O . ARG A 1 519 ? -11.203 -56.75 -35.969 1 46.34 519 ARG A O 1
ATOM 4120 N N . GLY A 1 520 ? -12.117 -58.75 -36.125 1 52.84 520 GLY A N 1
ATOM 4121 C CA . GLY A 1 520 ? -11.102 -59.781 -36.219 1 52.84 520 GLY A CA 1
ATOM 4122 C C . GLY A 1 520 ? -11.312 -60.906 -35.219 1 52.84 520 GLY A C 1
ATOM 4123 O O . GLY A 1 520 ? -12.102 -60.781 -34.281 1 52.84 520 GLY A O 1
ATOM 4124 N N . ASN A 1 521 ? -10.922 -62.219 -35.531 1 58.38 521 ASN A N 1
ATOM 4125 C CA . ASN A 1 521 ? -11.383 -63.406 -34.812 1 58.38 521 ASN A CA 1
ATOM 4126 C C . ASN A 1 521 ? -10.586 -63.656 -33.531 1 58.38 521 ASN A C 1
ATOM 4128 O O . ASN A 1 521 ? -11.133 -64.125 -32.531 1 58.38 521 ASN A O 1
ATOM 4132 N N . ASN A 1 522 ? -9.164 -63.375 -33.562 1 67.31 522 ASN A N 1
ATOM 4133 C CA . ASN A 1 522 ? -8.375 -63.656 -32.375 1 67.31 522 ASN A CA 1
ATOM 4134 C C . ASN A 1 522 ? -7.504 -62.469 -31.969 1 67.31 522 ASN A C 1
ATOM 4136 O O . ASN A 1 522 ? -6.637 -62.031 -32.719 1 67.31 522 ASN A O 1
ATOM 4140 N N . HIS A 1 523 ? -7.781 -61.969 -30.734 1 80.88 523 HIS A N 1
ATOM 4141 C CA . HIS A 1 523 ? -7.027 -60.781 -30.297 1 80.88 523 HIS A CA 1
ATOM 4142 C C . HIS A 1 523 ? -6.203 -61.094 -29.062 1 80.88 523 HIS A C 1
ATOM 4144 O O . HIS A 1 523 ? -6.609 -61.906 -28.219 1 80.88 523 HIS A O 1
ATOM 4150 N N . LEU A 1 524 ? -5.043 -60.438 -29.031 1 87.5 524 LEU A N 1
ATOM 4151 C CA . LEU A 1 524 ? -4.16 -60.594 -27.891 1 87.5 524 LEU A CA 1
ATOM 4152 C C . LEU A 1 524 ? -4.387 -59.5 -26.875 1 87.5 524 LEU A C 1
ATOM 4154 O O . LEU A 1 524 ? -4.445 -58.312 -27.234 1 87.5 524 LEU A O 1
ATOM 4158 N N . ALA A 1 525 ? -4.598 -59.844 -25.656 1 87 525 ALA A N 1
ATOM 4159 C CA . ALA A 1 525 ? -4.52 -58.938 -24.516 1 87 525 ALA A CA 1
ATOM 4160 C C . ALA A 1 525 ? -3.246 -59.188 -23.703 1 87 525 ALA A C 1
ATOM 4162 O O . ALA A 1 525 ? -3.051 -60.281 -23.156 1 87 525 ALA A O 1
ATOM 4163 N N . LEU A 1 526 ? -2.439 -58.188 -23.75 1 89.94 526 LEU A N 1
ATOM 4164 C CA . LEU A 1 526 ? -1.193 -58.312 -23 1 89.94 526 LEU A CA 1
ATOM 4165 C C . LEU A 1 526 ? -1.346 -57.719 -21.609 1 89.94 526 LEU A C 1
ATOM 4167 O O . LEU A 1 526 ? -1.734 -56.531 -21.469 1 89.94 526 LEU A O 1
ATOM 4171 N N . ALA A 1 527 ? -1.087 -58.469 -20.609 1 87.75 527 ALA A N 1
ATOM 4172 C CA . ALA A 1 527 ? -1.118 -58 -19.234 1 87.75 527 ALA A CA 1
ATOM 4173 C C . ALA A 1 527 ? 0.17 -57.281 -18.859 1 87.75 527 ALA A C 1
ATOM 4175 O O . ALA A 1 527 ? 1.244 -57.875 -18.828 1 87.75 527 ALA A O 1
ATOM 4176 N N . LEU A 1 528 ? 0.007 -56 -18.594 1 88.44 528 LEU A N 1
ATOM 4177 C CA . LEU A 1 528 ? 1.149 -55.156 -18.203 1 88.44 528 LEU A CA 1
ATOM 4178 C C . LEU A 1 528 ? 1.218 -55 -16.688 1 88.44 528 LEU A C 1
ATOM 4180 O O . LEU A 1 528 ? 0.21 -55.156 -16 1 88.44 528 LEU A O 1
ATOM 4184 N N . GLY A 1 529 ? 2.383 -54.625 -16.188 1 80.69 529 GLY A N 1
ATOM 4185 C CA . GLY A 1 529 ? 2.568 -54.344 -14.781 1 80.69 529 GLY A CA 1
ATOM 4186 C C . GLY A 1 529 ? 2.574 -55.562 -13.898 1 80.69 529 GLY A C 1
ATOM 4187 O O . GLY A 1 529 ? 2.605 -55.469 -12.672 1 80.69 529 GLY A O 1
ATOM 4188 N N . GLN A 1 530 ? 2.521 -56.688 -14.5 1 70.81 530 GLN A N 1
ATOM 4189 C CA . GLN A 1 530 ? 2.395 -57.938 -13.75 1 70.81 530 GLN A CA 1
ATOM 4190 C C . GLN A 1 530 ? 3.51 -58.906 -14.109 1 70.81 530 GLN A C 1
ATOM 4192 O O . GLN A 1 530 ? 3.314 -60.125 -14.07 1 70.81 530 GLN A O 1
ATOM 4197 N N . ALA A 1 531 ? 4.535 -58.312 -14.508 1 68.94 531 ALA A N 1
ATOM 4198 C CA . ALA A 1 531 ? 5.609 -59.188 -14.984 1 68.94 531 ALA A CA 1
ATOM 4199 C C . ALA A 1 531 ? 6.102 -60.094 -13.875 1 68.94 531 ALA A C 1
ATOM 4201 O O . ALA A 1 531 ? 6.59 -61.219 -14.148 1 68.94 531 ALA A O 1
ATOM 4202 N N . GLY A 1 532 ? 5.941 -59.719 -12.664 1 62.81 532 GLY A N 1
ATOM 4203 C CA . GLY A 1 532 ? 6.379 -60.562 -11.562 1 62.81 532 GLY A CA 1
ATOM 4204 C C . GLY A 1 532 ? 5.273 -61.438 -11.016 1 62.81 532 GLY A C 1
ATOM 4205 O O . GLY A 1 532 ? 5.531 -62.344 -10.195 1 62.81 532 GLY A O 1
ATOM 4206 N N . ALA A 1 533 ? 4.129 -61.188 -11.531 1 65.56 533 ALA A N 1
ATOM 4207 C CA . ALA A 1 533 ? 2.998 -61.938 -10.977 1 65.56 533 ALA A CA 1
ATOM 4208 C C . ALA A 1 533 ? 2.705 -63.188 -11.805 1 65.56 533 ALA A C 1
ATOM 4210 O O . ALA A 1 533 ? 3.062 -63.25 -12.984 1 65.56 533 ALA A O 1
ATOM 4211 N N . ARG A 1 534 ? 2.332 -64.25 -11.164 1 68.88 534 ARG A N 1
ATOM 4212 C CA . ARG A 1 534 ? 1.932 -65.5 -11.852 1 68.88 534 ARG A CA 1
ATOM 4213 C C . ARG A 1 534 ? 0.577 -65.312 -12.531 1 68.88 534 ARG A C 1
ATOM 4215 O O . ARG A 1 534 ? -0.463 -65.312 -11.867 1 68.88 534 ARG A O 1
ATOM 4222 N N . ILE A 1 535 ? 0.664 -64.812 -13.773 1 74.12 535 ILE A N 1
ATOM 4223 C CA . ILE A 1 535 ? -0.549 -64.688 -14.57 1 74.12 535 ILE A CA 1
ATOM 4224 C C . ILE A 1 535 ? -0.806 -66 -15.328 1 74.12 535 ILE A C 1
ATOM 4226 O O . ILE A 1 535 ? 0.125 -66.625 -15.859 1 74.12 535 ILE A O 1
ATOM 4230 N N . ARG A 1 536 ? -2.01 -66.438 -15.234 1 79.75 536 ARG A N 1
ATOM 4231 C CA . ARG A 1 536 ? -2.395 -67.625 -16.047 1 79.75 536 ARG A CA 1
ATOM 4232 C C . ARG A 1 536 ? -2.947 -67.188 -17.406 1 79.75 536 ARG A C 1
ATOM 4234 O O . ARG A 1 536 ? -3.773 -66.25 -17.469 1 79.75 536 ARG A O 1
ATOM 4241 N N . PRO A 1 537 ? -2.301 -67.688 -18.406 1 86.12 537 PRO A N 1
ATOM 4242 C CA . PRO A 1 537 ? -2.883 -67.312 -19.719 1 86.12 537 PRO A CA 1
ATOM 4243 C C . PRO A 1 537 ? -4.359 -67.688 -19.812 1 86.12 537 PRO A C 1
ATOM 4245 O O . PRO A 1 537 ? -4.781 -68.75 -19.25 1 86.12 537 PRO A O 1
ATOM 4248 N N . SER A 1 538 ? -5.094 -66.938 -20.438 1 83.44 538 SER A N 1
ATOM 4249 C CA . SER A 1 538 ? -6.523 -67.188 -20.562 1 83.44 538 SER A CA 1
ATOM 4250 C C . SER A 1 538 ? -7.004 -67 -21.984 1 83.44 538 SER A C 1
ATOM 4252 O O . SER A 1 538 ? -6.438 -66.188 -22.734 1 83.44 538 SER A O 1
ATOM 4254 N N . LEU A 1 539 ? -7.922 -67.875 -22.375 1 82.5 539 LEU A N 1
ATOM 4255 C CA . LEU A 1 539 ? -8.594 -67.75 -23.672 1 82.5 539 LEU A CA 1
ATOM 4256 C C . LEU A 1 539 ? -10.102 -67.625 -23.5 1 82.5 539 LEU A C 1
ATOM 4258 O O . LEU A 1 539 ? -10.742 -68.5 -22.891 1 82.5 539 LEU A O 1
ATOM 4262 N N . ARG A 1 540 ? -10.523 -66.5 -23.891 1 78.12 540 ARG A N 1
ATOM 4263 C CA . ARG A 1 540 ? -11.945 -66.188 -23.719 1 78.12 540 ARG A CA 1
ATOM 4264 C C . ARG A 1 540 ? -12.625 -66 -25.078 1 78.12 540 ARG A C 1
ATOM 4266 O O . ARG A 1 540 ? -12.07 -65.312 -25.953 1 78.12 540 ARG A O 1
ATOM 4273 N N . ARG A 1 541 ? -13.742 -66.625 -25.141 1 70.81 541 ARG A N 1
ATOM 4274 C CA . ARG A 1 541 ? -14.562 -66.438 -26.328 1 70.81 541 ARG A CA 1
ATOM 4275 C C . ARG A 1 541 ? -15.656 -65.438 -26.078 1 70.81 541 ARG A C 1
ATOM 4277 O O . ARG A 1 541 ? -16.406 -65.5 -25.109 1 70.81 541 ARG A O 1
ATOM 4284 N N . VAL A 1 542 ? -15.461 -64.312 -26.594 1 64.62 542 VAL A N 1
ATOM 4285 C CA . VAL A 1 542 ? -16.438 -63.281 -26.391 1 64.62 542 VAL A CA 1
ATOM 4286 C C . VAL A 1 542 ? -17.344 -63.156 -27.625 1 64.62 542 VAL A C 1
ATOM 4288 O O . VAL A 1 542 ? -16.891 -63.438 -28.734 1 64.62 542 VAL A O 1
ATOM 4291 N N . VAL A 1 543 ? -18.594 -63.062 -27.375 1 58.34 543 VAL A N 1
ATOM 4292 C CA . VAL A 1 543 ? -19.578 -62.938 -28.438 1 58.34 543 VAL A CA 1
ATOM 4293 C C . VAL A 1 543 ? -19.703 -61.469 -28.859 1 58.34 543 VAL A C 1
ATOM 4295 O O . VAL A 1 543 ? -19.859 -60.594 -28 1 58.34 543 VAL A O 1
ATOM 4298 N N . ASN A 1 544 ? -19.125 -61.062 -29.891 1 53.5 544 ASN A N 1
ATOM 4299 C CA . ASN A 1 544 ? -19.344 -59.719 -30.422 1 53.5 544 ASN A CA 1
ATOM 4300 C C . ASN A 1 544 ? -20.656 -59.656 -31.203 1 53.5 544 ASN A C 1
ATOM 4302 O O . ASN A 1 544 ? -20.875 -60.406 -32.125 1 53.5 544 ASN A O 1
ATOM 4306 N N . LYS A 1 545 ? -21.656 -59 -30.562 1 53.03 545 LYS A N 1
ATOM 4307 C CA . LYS A 1 545 ? -22.922 -58.75 -31.266 1 53.03 545 LYS A CA 1
ATOM 4308 C C . LYS A 1 545 ? -22.812 -57.562 -32.188 1 53.03 545 LYS A C 1
ATOM 4310 O O . LYS A 1 545 ? -22.531 -56.438 -31.766 1 53.03 545 LYS A O 1
ATOM 4315 N N . ASP A 1 546 ? -22.344 -57.781 -33.219 1 47.25 546 ASP A N 1
ATOM 4316 C CA . ASP A 1 546 ? -22.547 -56.688 -34.188 1 47.25 546 ASP A CA 1
ATOM 4317 C C . ASP A 1 546 ? -24.031 -56.438 -34.406 1 47.25 546 ASP A C 1
ATOM 4319 O O . ASP A 1 546 ? -24.719 -57.25 -35.031 1 47.25 546 ASP A O 1
ATOM 4323 N N . THR A 1 547 ? -24.547 -55.5 -33.562 1 49 547 THR A N 1
ATOM 4324 C CA . THR A 1 547 ? -25.969 -55.188 -33.688 1 49 547 THR A CA 1
ATOM 4325 C C . THR A 1 547 ? -26.312 -54.875 -35.156 1 49 547 THR A C 1
ATOM 4327 O O . THR A 1 547 ? -27.484 -54.969 -35.562 1 49 547 THR A O 1
ATOM 4330 N N . ALA A 1 548 ? -25.469 -54.156 -35.875 1 50.66 548 ALA A N 1
ATOM 4331 C CA . ALA A 1 548 ? -25.859 -53.719 -37.188 1 50.66 548 ALA A CA 1
ATOM 4332 C C . ALA A 1 548 ? -25.984 -54.906 -38.156 1 50.66 548 ALA A C 1
ATOM 4334 O O . ALA A 1 548 ? -26.875 -54.938 -39 1 50.66 548 ALA A O 1
ATOM 4335 N N . ALA A 1 549 ? -25.016 -55.812 -38.188 1 50.94 549 ALA A N 1
ATOM 4336 C CA . ALA A 1 549 ? -25.062 -56.844 -39.188 1 50.94 549 ALA A CA 1
ATOM 4337 C C . ALA A 1 549 ? -25.75 -58.094 -38.688 1 50.94 549 ALA A C 1
ATOM 4339 O O . ALA A 1 549 ? -25.984 -59.031 -39.438 1 50.94 549 ALA A O 1
ATOM 4340 N N . GLY A 1 550 ? -26.375 -58.094 -37.594 1 50.25 550 GLY A N 1
ATOM 4341 C CA . GLY A 1 550 ? -27.094 -59.25 -37.062 1 50.25 550 GLY A CA 1
ATOM 4342 C C . GLY A 1 550 ? -26.203 -60.438 -36.844 1 50.25 550 GLY A C 1
ATOM 4343 O O . GLY A 1 550 ? -26.688 -61.562 -36.594 1 50.25 550 GLY A O 1
ATOM 4344 N N . SER A 1 551 ? -24.984 -60.406 -37.406 1 48.16 551 SER A N 1
ATOM 4345 C CA . SER A 1 551 ? -24.156 -61.594 -37.312 1 48.16 551 SER A CA 1
ATOM 4346 C C . SER A 1 551 ? -23.375 -61.625 -36 1 48.16 551 SER A C 1
ATOM 4348 O O . SER A 1 551 ? -23 -60.594 -35.469 1 48.16 551 SER A O 1
ATOM 4350 N N . ILE A 1 552 ? -23.5 -62.688 -35.25 1 52.69 552 ILE A N 1
ATOM 4351 C CA . ILE A 1 552 ? -22.766 -63 -34.031 1 52.69 552 ILE A CA 1
ATOM 4352 C C . ILE A 1 552 ? -21.406 -63.594 -34.375 1 52.69 552 ILE A C 1
ATOM 4354 O O . ILE A 1 552 ? -21.328 -64.688 -35 1 52.69 552 ILE A O 1
ATOM 4358 N N . THR A 1 553 ? -20.422 -62.875 -34.688 1 55.84 553 THR A N 1
ATOM 4359 C CA . THR A 1 553 ? -19.125 -63.469 -34.906 1 55.84 553 THR A CA 1
ATOM 4360 C C . THR A 1 553 ? -18.359 -63.656 -33.594 1 55.84 553 THR A C 1
ATOM 4362 O O . THR A 1 553 ? -18.266 -62.719 -32.812 1 55.84 553 THR A O 1
ATOM 4365 N N . PRO A 1 554 ? -18.094 -64.875 -33.25 1 57.41 554 PRO A N 1
ATOM 4366 C CA . PRO A 1 554 ? -17.328 -65.188 -32.031 1 57.41 554 PRO A CA 1
ATOM 4367 C C . PRO A 1 554 ? -15.891 -64.625 -32.125 1 57.41 554 PRO A C 1
ATOM 4369 O O . PRO A 1 554 ? -15.273 -64.688 -33.188 1 57.41 554 PRO A O 1
ATOM 4372 N N . LYS A 1 555 ? -15.508 -63.75 -31.203 1 69 555 LYS A N 1
ATOM 4373 C CA . LYS A 1 555 ? -14.117 -63.312 -31.109 1 69 555 LYS A CA 1
ATOM 4374 C C . LYS A 1 555 ? -13.422 -63.938 -29.891 1 69 555 LYS A C 1
ATOM 4376 O O . LYS A 1 555 ? -14.062 -64.25 -28.875 1 69 555 LYS A O 1
ATOM 4381 N N . ILE A 1 556 ? -12.188 -64.438 -30.141 1 76.31 556 ILE A N 1
ATOM 4382 C CA . ILE A 1 556 ? -11.391 -65.062 -29.062 1 76.31 556 ILE A CA 1
ATOM 4383 C C . ILE A 1 556 ? -10.375 -64 -28.562 1 76.31 556 ILE A C 1
ATOM 4385 O O . ILE A 1 556 ? -9.672 -63.406 -29.344 1 76.31 556 ILE A O 1
ATOM 4389 N N . ILE A 1 557 ? -10.406 -63.781 -27.297 1 80.75 557 ILE A N 1
ATOM 4390 C CA . ILE A 1 557 ? -9.391 -62.938 -26.656 1 80.75 557 ILE A CA 1
ATOM 4391 C C . ILE A 1 557 ? -8.438 -63.812 -25.844 1 80.75 557 ILE A C 1
ATOM 4393 O O . ILE A 1 557 ? -8.867 -64.562 -24.969 1 80.75 557 ILE A O 1
ATOM 4397 N N . VAL A 1 558 ? -7.223 -63.719 -26.25 1 86.38 558 VAL A N 1
ATOM 4398 C CA . VAL A 1 558 ? -6.18 -64.438 -25.531 1 86.38 558 VAL A CA 1
ATOM 4399 C C . VAL A 1 558 ? -5.402 -63.469 -24.641 1 86.38 558 VAL A C 1
ATOM 4401 O O . VAL A 1 558 ? -4.867 -62.469 -25.125 1 86.38 558 VAL A O 1
ATOM 4404 N N . THR A 1 559 ? -5.375 -63.719 -23.375 1 88.69 559 THR A N 1
ATOM 4405 C CA . THR A 1 559 ? -4.609 -62.906 -22.438 1 88.69 559 THR A CA 1
ATOM 4406 C C . THR A 1 559 ? -3.283 -63.562 -22.094 1 88.69 559 THR A C 1
ATOM 4408 O O . THR A 1 559 ? -3.268 -64.688 -21.594 1 88.69 559 THR A O 1
ATOM 4411 N N . LEU A 1 560 ? -2.246 -62.875 -22.375 1 89.44 560 LEU A N 1
ATOM 4412 C CA . LEU A 1 560 ? -0.915 -63.406 -22.109 1 89.44 560 LEU A CA 1
ATOM 4413 C C . LEU A 1 560 ? -0.095 -62.438 -21.281 1 89.44 560 LEU A C 1
ATOM 4415 O O . LEU A 1 560 ? -0.334 -61.219 -21.328 1 89.44 560 LEU A O 1
ATOM 4419 N N . GLY A 1 561 ? 0.787 -62.875 -20.453 1 89.31 561 GLY A N 1
ATOM 4420 C CA . GLY A 1 561 ? 1.85 -62.094 -19.844 1 89.31 561 GLY A CA 1
ATOM 4421 C C . GLY A 1 561 ? 3.15 -62.156 -20.625 1 89.31 561 GLY A C 1
ATOM 4422 O O . GLY A 1 561 ? 3.262 -62.875 -21.609 1 89.31 561 GLY A O 1
ATOM 4423 N N . TRP A 1 562 ? 4.035 -61.375 -20.172 1 90.12 562 TRP A N 1
ATOM 4424 C CA . TRP A 1 562 ? 5.328 -61.344 -20.844 1 90.12 562 TRP A CA 1
ATOM 4425 C C . TRP A 1 562 ? 5.969 -62.719 -20.891 1 90.12 562 TRP A C 1
ATOM 4427 O O . TRP A 1 562 ? 6.574 -63.094 -21.891 1 90.12 562 TRP A O 1
ATOM 4437 N N . GLN A 1 563 ? 5.84 -63.469 -19.844 1 87.81 563 GLN A N 1
ATOM 4438 C CA . GLN A 1 563 ? 6.461 -64.812 -19.734 1 87.81 563 GLN A CA 1
ATOM 4439 C C . GLN A 1 563 ? 5.859 -65.75 -20.734 1 87.81 563 GLN A C 1
ATOM 4441 O O . GLN A 1 563 ? 6.52 -66.75 -21.141 1 87.81 563 GLN A O 1
ATOM 4446 N N . HIS A 1 564 ? 4.641 -65.562 -21.125 1 90.38 564 HIS A N 1
ATOM 4447 C CA . HIS A 1 564 ? 3.951 -66.438 -22.062 1 90.38 564 HIS A CA 1
ATOM 4448 C C . HIS A 1 564 ? 4.375 -66.125 -23.5 1 90.38 564 HIS A C 1
ATOM 4450 O O . HIS A 1 564 ? 4.293 -67.062 -24.344 1 90.38 564 HIS A O 1
ATOM 4456 N N . ILE A 1 565 ? 4.742 -65 -23.672 1 91.69 565 ILE A N 1
ATOM 4457 C CA . ILE A 1 565 ? 5.211 -64.625 -25 1 91.69 565 ILE A CA 1
ATOM 4458 C C . ILE A 1 565 ? 6.656 -65.062 -25.188 1 91.69 565 ILE A C 1
ATOM 4460 O O . ILE A 1 565 ? 7.02 -65.625 -26.234 1 91.69 565 ILE A O 1
ATOM 4464 N N . PHE A 1 566 ? 7.418 -64.875 -24.172 1 90.62 566 PHE A N 1
ATOM 4465 C CA . PHE A 1 566 ? 8.828 -65.25 -24.219 1 90.62 566 PHE A CA 1
ATOM 4466 C C . PHE A 1 566 ? 9.086 -66.5 -23.391 1 90.62 566 PHE A C 1
ATOM 4468 O O . PHE A 1 566 ? 9.922 -66.5 -22.484 1 90.62 566 PHE A O 1
ATOM 4475 N N . TYR A 1 567 ? 8.422 -67.562 -23.75 1 85.94 567 TYR A N 1
ATOM 4476 C CA . TYR A 1 567 ? 8.461 -68.812 -22.984 1 85.94 567 TYR A CA 1
ATOM 4477 C C . TYR A 1 567 ? 9.672 -69.688 -23.375 1 85.94 567 TYR A C 1
ATOM 4479 O O . TYR A 1 567 ? 10.086 -70.562 -22.625 1 85.94 567 TYR A O 1
ATOM 4487 N N . GLN A 1 568 ? 10.211 -69.562 -24.609 1 79.06 568 GLN A N 1
ATOM 4488 C CA . GLN A 1 568 ? 11.312 -70.375 -25.109 1 79.06 568 GLN A CA 1
ATOM 4489 C C . GLN A 1 568 ? 12.664 -69.75 -24.734 1 79.06 568 GLN A C 1
ATOM 4491 O O . GLN A 1 568 ? 12.93 -68.562 -25.062 1 79.06 568 GLN A O 1
ATOM 4496 N N . LYS A 1 569 ? 13.461 -70.5 -23.859 1 78.31 569 LYS A N 1
ATOM 4497 C CA . LYS A 1 569 ? 14.805 -70.062 -23.5 1 78.31 569 LYS A CA 1
ATOM 4498 C C . LYS A 1 569 ? 15.867 -71.062 -24.031 1 78.31 569 LYS A C 1
ATOM 4500 O O . LYS A 1 569 ? 15.641 -72.25 -24.078 1 78.31 569 LYS A O 1
ATOM 4505 N N . PRO A 1 570 ? 17.078 -70.562 -24.625 1 76.69 570 PRO A N 1
ATOM 4506 C CA . PRO A 1 570 ? 17.609 -69.188 -24.641 1 76.69 570 PRO A CA 1
ATOM 4507 C C . PRO A 1 570 ? 17.094 -68.375 -25.812 1 76.69 570 PRO A C 1
ATOM 4509 O O . PRO A 1 570 ? 16.688 -68.938 -26.828 1 76.69 570 PRO A O 1
ATOM 4512 N N . TYR A 1 571 ? 16.938 -67.125 -25.641 1 80.62 571 TYR A N 1
ATOM 4513 C CA . TYR A 1 571 ? 16.484 -66.25 -26.719 1 80.62 571 TYR A CA 1
ATOM 4514 C C . TYR A 1 571 ? 17.656 -65.75 -27.516 1 80.62 571 TYR A C 1
ATOM 4516 O O . TYR A 1 571 ? 18.578 -65.125 -26.953 1 80.62 571 TYR A O 1
ATOM 4524 N N . ASP A 1 572 ? 17.625 -66.188 -28.781 1 80.5 572 ASP A N 1
ATOM 4525 C CA . ASP A 1 572 ? 18.672 -65.688 -29.672 1 80.5 572 ASP A CA 1
ATOM 4526 C C . ASP A 1 572 ? 18.141 -64.562 -30.547 1 80.5 572 ASP A C 1
ATOM 4528 O O . ASP A 1 572 ? 16.984 -64.625 -30.984 1 80.5 572 ASP A O 1
ATOM 4532 N N . GLY A 1 573 ? 18.812 -63.375 -30.469 1 87.5 573 GLY A N 1
ATOM 4533 C CA . GLY A 1 573 ? 18.391 -62.281 -31.328 1 87.5 573 GLY A CA 1
ATOM 4534 C C . GLY A 1 573 ? 18.734 -60.906 -30.734 1 87.5 573 GLY A C 1
ATOM 4535 O O . GLY A 1 573 ? 19.781 -60.75 -30.125 1 87.5 573 GLY A O 1
ATOM 4536 N N . ASN A 1 574 ? 17.984 -60 -31.156 1 89.56 574 ASN A N 1
ATOM 4537 C CA . ASN A 1 574 ? 18.188 -58.594 -30.766 1 89.56 574 ASN A CA 1
ATOM 4538 C C . ASN A 1 574 ? 16.844 -57.875 -30.562 1 89.56 574 ASN A C 1
ATOM 4540 O O . ASN A 1 574 ? 15.812 -58.531 -30.391 1 89.56 574 ASN A O 1
ATOM 4544 N N . LYS A 1 575 ? 16.906 -56.625 -30.438 1 91.12 575 LYS A N 1
ATOM 4545 C CA . LYS A 1 575 ? 15.734 -55.781 -30.219 1 91.12 575 LYS A CA 1
ATOM 4546 C C . LYS A 1 575 ? 14.672 -56.062 -31.281 1 91.12 575 LYS A C 1
ATOM 4548 O O . LYS A 1 575 ? 13.477 -56.156 -30.969 1 91.12 575 LYS A O 1
ATOM 4553 N N . ASP A 1 576 ? 15.094 -56.25 -32.5 1 91.12 576 ASP A N 1
ATOM 4554 C CA . ASP A 1 576 ? 14.164 -56.469 -33.594 1 91.12 576 ASP A CA 1
ATOM 4555 C C . ASP A 1 576 ? 13.453 -57.812 -33.469 1 91.12 576 ASP A C 1
ATOM 4557 O O . ASP A 1 576 ? 12.266 -57.938 -33.781 1 91.12 576 ASP A O 1
ATOM 4561 N N . THR A 1 577 ? 14.25 -58.812 -33 1 92.44 577 THR A N 1
ATOM 4562 C CA . THR A 1 577 ? 13.656 -60.125 -32.812 1 92.44 577 THR A CA 1
ATOM 4563 C C . THR A 1 577 ? 12.625 -60.125 -31.703 1 92.44 577 THR A C 1
ATOM 4565 O O . THR A 1 577 ? 11.641 -60.875 -31.75 1 92.44 577 THR A O 1
ATOM 4568 N N . VAL A 1 578 ? 12.938 -59.344 -30.781 1 93.56 578 VAL A N 1
ATOM 4569 C CA . VAL A 1 578 ? 11.984 -59.219 -29.672 1 93.56 578 VAL A CA 1
ATOM 4570 C C . VAL A 1 578 ? 10.68 -58.625 -30.188 1 93.56 578 VAL A C 1
ATOM 4572 O O . VAL A 1 578 ? 9.594 -59.125 -29.891 1 93.56 578 VAL A O 1
ATOM 4575 N N . ALA A 1 579 ? 10.734 -57.531 -30.969 1 92.94 579 ALA A N 1
ATOM 4576 C CA . ALA A 1 579 ? 9.555 -56.906 -31.562 1 92.94 579 ALA A CA 1
ATOM 4577 C C . ALA A 1 579 ? 8.797 -57.875 -32.469 1 92.94 579 ALA A C 1
ATOM 4579 O O . ALA A 1 579 ? 7.566 -57.938 -32.438 1 92.94 579 ALA A O 1
ATOM 4580 N N . GLU A 1 580 ? 9.539 -58.625 -33.156 1 91 580 GLU A N 1
ATOM 4581 C CA . GLU A 1 580 ? 8.945 -59.625 -34.062 1 91 580 GLU A CA 1
ATOM 4582 C C . GLU A 1 580 ? 8.188 -60.688 -33.312 1 91 580 GLU A C 1
ATOM 4584 O O . GLU A 1 580 ? 7.137 -61.156 -33.75 1 91 580 GLU A O 1
ATOM 4589 N N . THR A 1 581 ? 8.82 -61.125 -32.219 1 93.12 581 THR A N 1
ATOM 4590 C CA . THR A 1 581 ? 8.18 -62.125 -31.391 1 93.12 581 THR A CA 1
ATOM 4591 C C . THR A 1 581 ? 6.848 -61.625 -30.844 1 93.12 581 THR A C 1
ATOM 4593 O O . THR A 1 581 ? 5.863 -62.375 -30.812 1 93.12 581 THR A O 1
ATOM 4596 N N . ILE A 1 582 ? 6.855 -60.438 -30.438 1 93 582 ILE A N 1
ATOM 4597 C CA . ILE A 1 582 ? 5.625 -59.844 -29.906 1 93 582 ILE A CA 1
ATOM 4598 C C . ILE A 1 582 ? 4.586 -59.75 -31.016 1 93 582 ILE A C 1
ATOM 4600 O O . ILE A 1 582 ? 3.41 -60.031 -30.812 1 93 582 ILE A O 1
ATOM 4604 N N . LEU A 1 583 ? 5.023 -59.344 -32.188 1 91.44 583 LEU A N 1
ATOM 4605 C CA . LEU A 1 583 ? 4.121 -59.219 -33.312 1 91.44 583 LEU A CA 1
ATOM 4606 C C . LEU A 1 583 ? 3.566 -60.562 -33.719 1 91.44 583 LEU A C 1
ATOM 4608 O O . LEU A 1 583 ? 2.412 -60.656 -34.156 1 91.44 583 LEU A O 1
ATOM 4612 N N . ASP A 1 584 ? 4.422 -61.5 -33.594 1 90.88 584 ASP A N 1
ATOM 4613 C CA . ASP A 1 584 ? 3.977 -62.844 -33.875 1 90.88 584 ASP A CA 1
ATOM 4614 C C . ASP A 1 584 ? 2.896 -63.281 -32.875 1 90.88 584 ASP A C 1
ATOM 4616 O O . ASP A 1 584 ? 1.943 -63.969 -33.25 1 90.88 584 ASP A O 1
ATOM 4620 N N . ALA A 1 585 ? 3.121 -62.938 -31.703 1 91.94 585 ALA A N 1
ATOM 4621 C CA . ALA A 1 585 ? 2.121 -63.25 -30.688 1 91.94 585 ALA A CA 1
ATOM 4622 C C . ALA A 1 585 ? 0.806 -62.531 -30.969 1 91.94 585 ALA A C 1
ATOM 4624 O O . ALA A 1 585 ? -0.272 -63.062 -30.703 1 91.94 585 ALA A O 1
ATOM 4625 N N . VAL A 1 586 ? 0.845 -61.312 -31.453 1 90.38 586 VAL A N 1
ATOM 4626 C CA . VAL A 1 586 ? -0.342 -60.562 -31.812 1 90.38 586 VAL A CA 1
ATOM 4627 C C . VAL A 1 586 ? -1.06 -61.219 -32.969 1 90.38 586 VAL A C 1
ATOM 4629 O O . VAL A 1 586 ? -2.291 -61.25 -33.031 1 90.38 586 VAL A O 1
ATOM 4632 N N . ASP A 1 587 ? -0.313 -61.688 -33.844 1 87.5 587 ASP A N 1
ATOM 4633 C CA . ASP A 1 587 ? -0.864 -62.312 -35.062 1 87.5 587 ASP A CA 1
ATOM 4634 C C . ASP A 1 587 ? -1.486 -63.656 -34.75 1 87.5 587 ASP A C 1
ATOM 4636 O O . ASP A 1 587 ? -2.496 -64.062 -35.344 1 87.5 587 ASP A O 1
ATOM 4640 N N . SER A 1 588 ? -0.798 -64.438 -33.812 1 87.75 588 SER A N 1
ATOM 4641 C CA . SER A 1 588 ? -1.256 -65.75 -33.5 1 87.75 588 SER A CA 1
ATOM 4642 C C . SER A 1 588 ? -1.247 -66 -31.984 1 87.75 588 SER A C 1
ATOM 4644 O O . SER A 1 588 ? -0.553 -66.875 -31.484 1 87.75 588 SER A O 1
ATOM 4646 N N . PRO A 1 589 ? -2.127 -65.25 -31.359 1 90.5 589 PRO A N 1
ATOM 4647 C CA . PRO A 1 589 ? -2.107 -65.375 -29.906 1 90.5 589 PRO A CA 1
ATOM 4648 C C . PRO A 1 589 ? -2.459 -66.75 -29.391 1 90.5 589 PRO A C 1
ATOM 4650 O O . PRO A 1 589 ? -1.986 -67.125 -28.328 1 90.5 589 PRO A O 1
ATOM 4653 N N . THR A 1 590 ? -3.217 -67.5 -30.094 1 88.12 590 THR A N 1
ATOM 4654 C CA . THR A 1 590 ? -3.631 -68.875 -29.656 1 88.12 590 THR A CA 1
ATOM 4655 C C . THR A 1 590 ? -2.438 -69.812 -29.609 1 88.12 590 THR A C 1
ATOM 4657 O O . THR A 1 590 ? -2.375 -70.688 -28.734 1 88.12 590 THR A O 1
ATOM 4660 N N . ASN A 1 591 ? -1.54 -69.562 -30.578 1 89.25 591 ASN A N 1
ATOM 4661 C CA . ASN A 1 591 ? -0.33 -70.375 -30.578 1 89.25 591 ASN A CA 1
ATOM 4662 C C . ASN A 1 591 ? 0.45 -70.25 -29.281 1 89.25 591 ASN A C 1
ATOM 4664 O O . ASN A 1 591 ? 0.981 -71.188 -28.734 1 89.25 591 ASN A O 1
ATOM 4668 N N . TYR A 1 592 ? 0.458 -69.125 -28.828 1 91.5 592 TYR A N 1
ATOM 4669 C CA . TYR A 1 592 ? 1.205 -68.812 -27.609 1 91.5 592 TYR A CA 1
ATOM 4670 C C . TYR A 1 592 ? 0.439 -69.312 -26.375 1 91.5 592 TYR A C 1
ATOM 4672 O O . TYR A 1 592 ? 1.041 -69.688 -25.391 1 91.5 592 TYR A O 1
ATOM 4680 N N . PHE A 1 593 ? -0.883 -69.188 -26.453 1 89.88 593 PHE A N 1
ATOM 4681 C CA . PHE A 1 593 ? -1.697 -69.75 -25.375 1 89.88 593 PHE A CA 1
ATOM 4682 C C . PHE A 1 593 ? -1.441 -71.25 -25.203 1 89.88 593 PHE A C 1
ATOM 4684 O O . PHE A 1 593 ? -1.181 -71.75 -24.094 1 89.88 593 PHE A O 1
ATOM 4691 N N . TYR A 1 594 ? -1.436 -71.938 -26.266 1 88.5 594 TYR A N 1
ATOM 4692 C CA . TYR A 1 594 ? -1.302 -73.375 -26.234 1 88.5 594 TYR A CA 1
ATOM 4693 C C . TYR A 1 594 ? 0.13 -73.812 -25.906 1 88.5 594 TYR A C 1
ATOM 4695 O O . TYR A 1 594 ? 0.358 -74.812 -25.281 1 88.5 594 TYR A O 1
ATOM 4703 N N . ALA A 1 595 ? 1.059 -73 -26.328 1 87.62 595 ALA A N 1
ATOM 4704 C CA . ALA A 1 595 ? 2.457 -73.312 -26.016 1 87.62 595 ALA A CA 1
ATOM 4705 C C . ALA A 1 595 ? 2.701 -73.25 -24.516 1 87.62 595 ALA A C 1
ATOM 4707 O O . ALA A 1 595 ? 3.646 -73.875 -24.016 1 87.62 595 ALA A O 1
ATOM 4708 N N . ASN A 1 596 ? 1.878 -72.625 -23.828 1 87.69 596 ASN A N 1
ATOM 4709 C CA . ASN A 1 596 ? 2.064 -72.438 -22.391 1 87.69 596 ASN A CA 1
ATOM 4710 C C . ASN A 1 596 ? 1.182 -73.438 -21.594 1 87.69 596 ASN A C 1
ATOM 4712 O O . ASN A 1 596 ? 1.109 -73.312 -20.359 1 87.69 596 ASN A O 1
ATOM 4716 N N . GLN A 1 597 ? 0.527 -74.438 -22.156 1 80.19 597 GLN A N 1
ATOM 4717 C CA . GLN A 1 597 ? -0.29 -75.438 -21.484 1 80.19 597 GLN A CA 1
ATOM 4718 C C . GLN A 1 597 ? 0.538 -76.625 -21.109 1 80.19 597 GLN A C 1
ATOM 4720 O O . GLN A 1 597 ? 1.4 -77.062 -21.891 1 80.19 597 GLN A O 1
ATOM 4725 N N . PRO A 1 598 ? 0.582 -77.188 -19.859 1 66.75 598 PRO A N 1
ATOM 4726 C CA . PRO A 1 598 ? 1.375 -78.312 -19.422 1 66.75 598 PRO A CA 1
ATOM 4727 C C . PRO A 1 598 ? 1.231 -79.562 -20.359 1 66.75 598 PRO A C 1
ATOM 4729 O O . PRO A 1 598 ? 2.193 -80.312 -20.562 1 66.75 598 PRO A O 1
ATOM 4732 N N . SER A 1 599 ? 0.068 -80.062 -20.766 1 55 599 SER A N 1
ATOM 4733 C CA . SER A 1 599 ? -0.179 -81.375 -21.438 1 55 599 SER A CA 1
ATOM 4734 C C . SER A 1 599 ? 0.514 -81.438 -22.797 1 55 599 SER A C 1
ATOM 4736 O O . SER A 1 599 ? 0.91 -82.5 -23.25 1 55 599 SER A O 1
ATOM 4738 N N . ILE A 1 600 ? 0.562 -80.438 -23.547 1 48.78 600 ILE A N 1
ATOM 4739 C CA . ILE A 1 600 ? 1.063 -80.5 -24.906 1 48.78 600 ILE A CA 1
ATOM 4740 C C . ILE A 1 600 ? 2.59 -80.5 -24.906 1 48.78 600 ILE A C 1
ATOM 4742 O O . ILE A 1 600 ? 3.227 -80.75 -25.922 1 48.78 600 ILE A O 1
ATOM 4746 N N . LYS A 1 601 ? 3.322 -79.938 -23.906 1 48.81 601 LYS A N 1
ATOM 4747 C CA . LYS A 1 601 ? 4.773 -80.062 -23.844 1 48.81 601 LYS A CA 1
ATOM 4748 C C . LYS A 1 601 ? 5.188 -81.5 -23.891 1 48.81 601 LYS A C 1
ATOM 4750 O O . LYS A 1 601 ? 6.363 -81.812 -24.078 1 48.81 601 LYS A O 1
ATOM 4755 N N . ARG A 1 602 ? 4.328 -82.438 -23.594 1 44.56 602 ARG A N 1
ATOM 4756 C CA . ARG A 1 602 ? 4.727 -83.812 -23.641 1 44.56 602 ARG A CA 1
ATOM 4757 C C . ARG A 1 602 ? 4.734 -84.312 -25.062 1 44.56 602 ARG A C 1
ATOM 4759 O O . ARG A 1 602 ? 5.246 -85.438 -25.344 1 44.56 602 ARG A O 1
ATOM 4766 N N . ARG A 1 603 ? 4.027 -83.75 -26.016 1 39.34 603 ARG A N 1
ATOM 4767 C CA . ARG A 1 603 ? 4 -84.438 -27.281 1 39.34 603 ARG A CA 1
ATOM 4768 C C . ARG A 1 603 ? 5.18 -84.062 -28.156 1 39.34 603 ARG A C 1
ATOM 4770 O O . ARG A 1 603 ? 5.133 -84.188 -29.375 1 39.34 603 ARG A O 1
ATOM 4777 N N . THR A 1 604 ? 6.148 -83.312 -27.766 1 35.5 604 THR A N 1
ATOM 4778 C CA . THR A 1 604 ? 7.328 -83.188 -28.625 1 35.5 604 THR A CA 1
ATOM 4779 C C . THR A 1 604 ? 7.836 -84.562 -29.062 1 35.5 604 THR A C 1
ATOM 4781 O O . THR A 1 604 ? 8.82 -84.625 -29.797 1 35.5 604 THR A O 1
ATOM 4784 N N . TYR A 1 605 ? 7.363 -85.625 -28.594 1 34.19 605 TYR A N 1
ATOM 4785 C CA . TYR A 1 605 ? 7.871 -86.812 -29.188 1 34.19 605 TYR A CA 1
ATOM 4786 C C . TYR A 1 605 ? 7.453 -86.938 -30.656 1 34.19 605 TYR A C 1
ATOM 4788 O O . TYR A 1 605 ? 7.996 -87.75 -31.406 1 34.19 605 TYR A O 1
ATOM 4796 N N . LEU A 1 606 ? 6.352 -86.312 -31.016 1 31.78 606 LEU A N 1
ATOM 4797 C CA . LEU A 1 606 ? 5.93 -86.625 -32.375 1 31.78 606 LEU A CA 1
ATOM 4798 C C . LEU A 1 606 ? 6.695 -85.75 -33.406 1 31.78 606 LEU A C 1
ATOM 4800 O O . LEU A 1 606 ? 6.523 -85.938 -34.594 1 31.78 606 LEU A O 1
ATOM 4804 N N . ARG A 1 607 ? 7.312 -84.625 -33.094 1 34.28 607 ARG A N 1
ATOM 4805 C CA . ARG A 1 607 ? 8.008 -83.938 -34.188 1 34.28 607 ARG A CA 1
ATOM 4806 C C . ARG A 1 607 ? 9.273 -84.688 -34.594 1 34.28 607 ARG A C 1
ATOM 4808 O O . ARG A 1 607 ? 9.992 -84.25 -35.5 1 34.28 607 ARG A O 1
ATOM 4815 N N . GLU A 1 608 ? 9.734 -85.625 -33.75 1 30.64 608 GLU A N 1
ATOM 4816 C CA . GLU A 1 608 ? 10.891 -86.312 -34.281 1 30.64 608 GLU A CA 1
ATOM 4817 C C . GLU A 1 608 ? 10.477 -87.25 -35.438 1 30.64 608 GLU A C 1
ATOM 4819 O O . GLU A 1 608 ? 11.336 -87.875 -36.094 1 30.64 608 GLU A O 1
ATOM 4824 N N . ALA A 1 609 ? 9.156 -87.5 -35.688 1 28.81 609 ALA A N 1
ATOM 4825 C CA . ALA A 1 609 ? 9.109 -88.312 -36.906 1 28.81 609 ALA A CA 1
ATOM 4826 C C . ALA A 1 609 ? 9.141 -87.5 -38.156 1 28.81 609 ALA A C 1
ATOM 4828 O O . ALA A 1 609 ? 8.547 -86.375 -38.188 1 28.81 609 ALA A O 1
ATOM 4829 N N . MET B 1 1 ? -18.078 21.438 26.938 1 56.91 1 MET B N 1
ATOM 4830 C CA . MET B 1 1 ? -18.891 21.734 25.766 1 56.91 1 MET B CA 1
ATOM 4831 C C . MET B 1 1 ? -18.375 20.969 24.547 1 56.91 1 MET B C 1
ATOM 4833 O O . MET B 1 1 ? -17.172 20.859 24.328 1 56.91 1 MET B O 1
ATOM 4837 N N . ILE B 1 2 ? -19.203 20.266 23.922 1 71.19 2 ILE B N 1
ATOM 4838 C CA . ILE B 1 2 ? -18.891 19.484 22.719 1 71.19 2 ILE B CA 1
ATOM 4839 C C . ILE B 1 2 ? -18.578 20.438 21.562 1 71.19 2 ILE B C 1
ATOM 4841 O O . ILE B 1 2 ? -19.328 21.375 21.312 1 71.19 2 ILE B O 1
ATOM 4845 N N . ALA B 1 3 ? -17.438 20.219 21 1 84.69 3 ALA B N 1
ATOM 4846 C CA . ALA B 1 3 ? -17.047 21.047 19.859 1 84.69 3 ALA B CA 1
ATOM 4847 C C . ALA B 1 3 ? -18.094 20.969 18.75 1 84.69 3 ALA B C 1
ATOM 4849 O O . ALA B 1 3 ? -18.672 19.922 18.5 1 84.69 3 ALA B O 1
ATOM 4850 N N . ARG B 1 4 ? -18.359 22.047 18.172 1 85.12 4 ARG B N 1
ATOM 4851 C CA . ARG B 1 4 ? -19.391 22.125 17.141 1 85.12 4 ARG B CA 1
ATOM 4852 C C . ARG B 1 4 ? -18.906 21.516 15.836 1 85.12 4 ARG B C 1
ATOM 4854 O O . ARG B 1 4 ? -19.719 21.047 15.031 1 85.12 4 ARG B O 1
ATOM 4861 N N . ASN B 1 5 ? -17.656 21.594 15.523 1 92.38 5 ASN B N 1
ATOM 4862 C CA . ASN B 1 5 ? -17.047 21.078 14.312 1 92.38 5 ASN B CA 1
ATOM 4863 C C . ASN B 1 5 ? -15.562 20.75 14.523 1 92.38 5 ASN B C 1
ATOM 4865 O O . ASN B 1 5 ? -15.055 20.875 15.633 1 92.38 5 ASN B O 1
ATOM 4869 N N . ALA B 1 6 ? -14.977 20.281 13.516 1 95.31 6 ALA B N 1
ATOM 4870 C CA . ALA B 1 6 ? -13.594 19.828 13.602 1 95.31 6 ALA B CA 1
ATOM 4871 C C . ALA B 1 6 ? -12.648 20.984 13.891 1 95.31 6 ALA B C 1
ATOM 4873 O O . ALA B 1 6 ? -11.641 20.812 14.586 1 95.31 6 ALA B O 1
ATOM 4874 N N . PHE B 1 7 ? -12.945 22.172 13.391 1 95.81 7 PHE B N 1
ATOM 4875 C CA . PHE B 1 7 ? -12.133 23.359 13.625 1 95.81 7 PHE B CA 1
ATOM 4876 C C . PHE B 1 7 ? -12.125 23.719 15.102 1 95.81 7 PHE B C 1
ATOM 4878 O O . PHE B 1 7 ? -11.055 23.891 15.695 1 95.81 7 PHE B O 1
ATOM 4885 N N . ASP B 1 8 ? -13.289 23.781 15.727 1 94.56 8 ASP B N 1
ATOM 4886 C CA . ASP B 1 8 ? -13.406 24.094 17.156 1 94.56 8 ASP B CA 1
ATOM 4887 C C . ASP B 1 8 ? -12.734 23.031 18.016 1 94.56 8 ASP B C 1
ATOM 4889 O O . ASP B 1 8 ? -12.141 23.344 19.047 1 94.56 8 ASP B O 1
ATOM 4893 N N . TYR B 1 9 ? -12.945 21.828 17.531 1 96 9 TYR B N 1
ATOM 4894 C CA . TYR B 1 9 ? -12.305 20.719 18.219 1 96 9 TYR B CA 1
ATOM 4895 C C . TYR B 1 9 ? -10.789 20.891 18.234 1 96 9 TYR B C 1
ATOM 4897 O O . TYR B 1 9 ? -10.141 20.719 19.266 1 96 9 TYR B O 1
ATOM 4905 N N . THR B 1 10 ? -10.25 21.25 17.156 1 96.81 10 THR B N 1
ATOM 4906 C CA . THR B 1 10 ? -8.812 21.422 17.031 1 96.81 10 THR B CA 1
ATOM 4907 C C . THR B 1 10 ? -8.312 22.562 17.906 1 96.81 10 THR B C 1
ATOM 4909 O O . THR B 1 10 ? -7.297 22.422 18.594 1 96.81 10 THR B O 1
ATOM 4912 N N . VAL B 1 11 ? -9.016 23.672 17.859 1 96.56 11 VAL B N 1
ATOM 4913 C CA . VAL B 1 11 ? -8.648 24.812 18.688 1 96.56 11 VAL B CA 1
ATOM 4914 C C . VAL B 1 11 ? -8.641 24.406 20.156 1 96.56 11 VAL B C 1
ATOM 4916 O O . VAL B 1 11 ? -7.711 24.75 20.891 1 96.56 11 VAL B O 1
ATOM 4919 N N . ASP B 1 12 ? -9.633 23.672 20.531 1 95.62 12 ASP B N 1
ATOM 4920 C CA . ASP B 1 12 ? -9.734 23.219 21.906 1 95.62 12 ASP B CA 1
ATOM 4921 C C . ASP B 1 12 ? -8.555 22.312 22.281 1 95.62 12 ASP B C 1
ATOM 4923 O O . ASP B 1 12 ? -7.98 22.453 23.359 1 95.62 12 ASP B O 1
ATOM 4927 N N . ARG B 1 13 ? -8.227 21.438 21.406 1 96.12 13 ARG B N 1
ATOM 4928 C CA . ARG B 1 13 ? -7.125 20.516 21.672 1 96.12 13 ARG B CA 1
ATOM 4929 C C . ARG B 1 13 ? -5.797 21.266 21.734 1 96.12 13 ARG B C 1
ATOM 4931 O O . ARG B 1 13 ? -4.902 20.891 22.5 1 96.12 13 ARG B O 1
ATOM 4938 N N . ILE B 1 14 ? -5.633 22.281 20.906 1 97.31 14 ILE B N 1
ATOM 4939 C CA . ILE B 1 14 ? -4.422 23.078 20.938 1 97.31 14 ILE B CA 1
ATOM 4940 C C . ILE B 1 14 ? -4.324 23.797 22.297 1 97.31 14 ILE B C 1
ATOM 4942 O O . ILE B 1 14 ? -3.277 23.766 22.938 1 97.31 14 ILE B O 1
ATOM 4946 N N . LEU B 1 15 ? -5.414 24.406 22.75 1 96.31 15 LEU B N 1
ATOM 4947 C CA . LEU B 1 15 ? -5.441 25.172 24 1 96.31 15 LEU B CA 1
ATOM 4948 C C . LEU B 1 15 ? -5.16 24.25 25.188 1 96.31 15 LEU B C 1
ATOM 4950 O O . LEU B 1 15 ? -4.621 24.703 26.203 1 96.31 15 LEU B O 1
ATOM 4954 N N . ARG B 1 16 ? -5.391 22.969 25.031 1 94.62 16 ARG B N 1
ATOM 4955 C CA . ARG B 1 16 ? -5.164 22 26.109 1 94.62 16 ARG B CA 1
ATOM 4956 C C . ARG B 1 16 ? -3.824 21.297 25.922 1 94.62 16 ARG B C 1
ATOM 4958 O O . ARG B 1 16 ? -3.508 20.359 26.656 1 94.62 16 ARG B O 1
ATOM 4965 N N . ARG B 1 17 ? -3.059 21.688 24.969 1 94.12 17 ARG B N 1
ATOM 4966 C CA . ARG B 1 17 ? -1.734 21.141 24.688 1 94.12 17 ARG B CA 1
ATOM 4967 C C . ARG B 1 17 ? -1.814 19.656 24.328 1 94.12 17 ARG B C 1
ATOM 4969 O O . ARG B 1 17 ? -1.007 18.859 24.797 1 94.12 17 ARG B O 1
ATOM 4976 N N . ARG B 1 18 ? -2.873 19.328 23.516 1 94.62 18 ARG B N 1
ATOM 4977 C CA . ARG B 1 18 ? -3.117 17.938 23.156 1 94.62 18 ARG B CA 1
ATOM 4978 C C . ARG B 1 18 ? -3.148 17.75 21.641 1 94.62 18 ARG B C 1
ATOM 4980 O O . ARG B 1 18 ? -3.627 16.734 21.141 1 94.62 18 ARG B O 1
ATOM 4987 N N . CYS B 1 19 ? -2.699 18.734 20.969 1 96.56 19 CYS B N 1
ATOM 4988 C CA . CYS B 1 19 ? -2.715 18.656 19.516 1 96.56 19 CYS B CA 1
ATOM 4989 C C . CYS B 1 19 ? -1.306 18.5 18.969 1 96.56 19 CYS B C 1
ATOM 4991 O O . CYS B 1 19 ? -0.379 19.188 19.406 1 96.56 19 CYS B O 1
ATOM 4993 N N . VAL B 1 20 ? -1.114 17.547 18.047 1 96 20 VAL B N 1
ATOM 4994 C CA . VAL B 1 20 ? 0.147 17.359 17.344 1 96 20 VAL B CA 1
ATOM 4995 C C . VAL B 1 20 ? -0.084 17.484 15.828 1 96 20 VAL B C 1
ATOM 4997 O O . VAL B 1 20 ? -0.7 16.594 15.219 1 96 20 VAL B O 1
ATOM 5000 N N . PRO B 1 21 ? 0.443 18.516 15.211 1 96.69 21 PRO B N 1
ATOM 5001 C CA . PRO B 1 21 ? 0.329 18.609 13.758 1 96.69 21 PRO B CA 1
ATOM 5002 C C . PRO B 1 21 ? 1.155 17.547 13.031 1 96.69 21 PRO B C 1
ATOM 5004 O O . PRO B 1 21 ? 2.299 17.281 13.406 1 96.69 21 PRO B O 1
ATOM 5007 N N . VAL B 1 22 ? 0.568 16.922 12.102 1 93.75 22 VAL B N 1
ATOM 5008 C CA . VAL B 1 22 ? 1.222 16.031 11.148 1 93.75 22 VAL B CA 1
ATOM 5009 C C . VAL B 1 22 ? 1.188 16.656 9.75 1 93.75 22 VAL B C 1
ATOM 5011 O O . VAL B 1 22 ? 0.149 16.656 9.086 1 93.75 22 VAL B O 1
ATOM 5014 N N . ALA B 1 23 ? 2.33 17.109 9.273 1 94.5 23 ALA B N 1
ATOM 5015 C CA . ALA B 1 23 ? 2.367 17.938 8.07 1 94.5 23 ALA B CA 1
ATOM 5016 C C . ALA B 1 23 ? 2.973 17.172 6.898 1 94.5 23 ALA B C 1
ATOM 5018 O O . ALA B 1 23 ? 4 16.5 7.043 1 94.5 23 ALA B O 1
ATOM 5019 N N . GLY B 1 24 ? 2.281 17.281 5.809 1 92 24 GLY B N 1
ATOM 5020 C CA . GLY B 1 24 ? 2.816 16.766 4.562 1 92 24 GLY B CA 1
ATOM 5021 C C . GLY B 1 24 ? 3.33 17.844 3.631 1 92 24 GLY B C 1
ATOM 5022 O O . GLY B 1 24 ? 3.467 19 4.035 1 92 24 GLY B O 1
ATOM 5023 N N . ALA B 1 25 ? 3.586 17.484 2.373 1 91.12 25 ALA B N 1
ATOM 5024 C CA . ALA B 1 25 ? 4.23 18.359 1.402 1 91.12 25 ALA B CA 1
ATOM 5025 C C . ALA B 1 25 ? 3.346 19.562 1.08 1 91.12 25 ALA B C 1
ATOM 5027 O O . ALA B 1 25 ? 3.846 20.625 0.694 1 91.12 25 ALA B O 1
ATOM 5028 N N . GLY B 1 26 ? 2.047 19.5 1.327 1 92.12 26 GLY B N 1
ATOM 5029 C CA . GLY B 1 26 ? 1.124 20.562 0.979 1 92.12 26 GLY B CA 1
ATOM 5030 C C . GLY B 1 26 ? 1.391 21.844 1.735 1 92.12 26 GLY B C 1
ATOM 5031 O O . GLY B 1 26 ? 1.117 22.938 1.229 1 92.12 26 GLY B O 1
ATOM 5032 N N . ILE B 1 27 ? 1.923 21.75 2.902 1 95.12 27 ILE B N 1
ATOM 5033 C CA . ILE B 1 27 ? 2.129 22.922 3.742 1 95.12 27 ILE B CA 1
ATOM 5034 C C . ILE B 1 27 ? 3.262 23.781 3.17 1 95.12 27 ILE B C 1
ATOM 5036 O O . ILE B 1 27 ? 3.316 24.984 3.404 1 95.12 27 ILE B O 1
ATOM 5040 N N . SER B 1 28 ? 4.172 23.109 2.373 1 95.62 28 SER B N 1
ATOM 5041 C CA . SER B 1 28 ? 5.355 23.797 1.869 1 95.62 28 SER B CA 1
ATOM 5042 C C . SER B 1 28 ? 5.238 24.094 0.376 1 95.62 28 SER B C 1
ATOM 5044 O O . SER B 1 28 ? 6.207 24.5 -0.262 1 95.62 28 SER B O 1
ATOM 5046 N N . MET B 1 29 ? 4.094 23.891 -0.206 1 91.75 29 MET B N 1
ATOM 5047 C CA . MET B 1 29 ? 3.922 24.016 -1.651 1 91.75 29 MET B CA 1
ATOM 5048 C C . MET B 1 29 ? 4.203 25.438 -2.115 1 91.75 29 MET B C 1
ATOM 5050 O O . MET B 1 29 ? 4.711 25.641 -3.219 1 91.75 29 MET B O 1
ATOM 5054 N N . THR B 1 30 ? 3.916 26.438 -1.264 1 92 30 THR B N 1
ATOM 5055 C CA . THR B 1 30 ? 4.078 27.828 -1.666 1 92 30 THR B CA 1
ATOM 5056 C C . THR B 1 30 ? 5.402 28.391 -1.162 1 92 30 THR B C 1
ATOM 5058 O O . THR B 1 30 ? 5.656 29.578 -1.261 1 92 30 THR B O 1
ATOM 5061 N N . SER B 1 31 ? 6.215 27.516 -0.594 1 95.12 31 SER B N 1
ATOM 5062 C CA . SER B 1 31 ? 7.52 27.969 -0.117 1 95.12 31 SER B CA 1
ATOM 5063 C C . SER B 1 31 ? 8.383 28.484 -1.265 1 95.12 31 SER B C 1
ATOM 5065 O O . SER B 1 31 ? 8.484 27.828 -2.309 1 95.12 31 SER B O 1
ATOM 5067 N N . LYS B 1 32 ? 8.969 29.578 -1.104 1 90 32 LYS B N 1
ATOM 5068 C CA . LYS B 1 32 ? 9.828 30.156 -2.129 1 90 32 LYS B CA 1
ATOM 5069 C C . LYS B 1 32 ? 11.227 29.547 -2.082 1 90 32 LYS B C 1
ATOM 5071 O O . LYS B 1 32 ? 11.859 29.516 -1.023 1 90 32 LYS B O 1
ATOM 5076 N N . PRO B 1 33 ? 11.672 29.078 -3.234 1 89.12 33 PRO B N 1
ATOM 5077 C CA . PRO B 1 33 ? 13.039 28.562 -3.277 1 89.12 33 PRO B CA 1
ATOM 5078 C C . PRO B 1 33 ? 14.078 29.672 -3.432 1 89.12 33 PRO B C 1
ATOM 5080 O O . PRO B 1 33 ? 13.82 30.672 -4.109 1 89.12 33 PRO B O 1
ATOM 5083 N N . ARG B 1 34 ? 15.211 29.562 -2.834 1 85.06 34 ARG B N 1
ATOM 5084 C CA . ARG B 1 34 ? 16.281 30.547 -2.969 1 85.06 34 ARG B CA 1
ATOM 5085 C C . ARG B 1 34 ? 16.891 30.516 -4.367 1 85.06 34 ARG B C 1
ATOM 5087 O O . ARG B 1 34 ? 17.297 31.547 -4.902 1 85.06 34 ARG B O 1
ATOM 5094 N N . SER B 1 35 ? 16.922 29.297 -4.934 1 84.75 35 SER B N 1
ATOM 5095 C CA . SER B 1 35 ? 17.516 29.094 -6.25 1 84.75 35 SER B CA 1
ATOM 5096 C C . SER B 1 35 ? 16.594 29.594 -7.355 1 84.75 35 SER B C 1
ATOM 5098 O O . SER B 1 35 ? 17.031 29.781 -8.492 1 84.75 35 SER B O 1
ATOM 5100 N N . GLY B 1 36 ? 15.312 29.812 -7.047 1 86.25 36 GLY B N 1
ATOM 5101 C CA . GLY B 1 36 ? 14.352 30.219 -8.055 1 86.25 36 GLY B CA 1
ATOM 5102 C C . GLY B 1 36 ? 13.727 29.047 -8.789 1 86.25 36 GLY B C 1
ATOM 5103 O O . GLY B 1 36 ? 12.758 29.219 -9.539 1 86.25 36 GLY B O 1
ATOM 5104 N N . GLU B 1 37 ? 14.195 27.859 -8.586 1 90.19 37 GLU B N 1
ATOM 5105 C CA . GLU B 1 37 ? 13.656 26.672 -9.234 1 90.19 37 GLU B CA 1
ATOM 5106 C C . GLU B 1 37 ? 12.617 25.984 -8.352 1 90.19 37 GLU B C 1
ATOM 5108 O O . GLU B 1 37 ? 12.906 25.625 -7.207 1 90.19 37 GLU B O 1
ATOM 5113 N N . TRP B 1 38 ? 11.484 25.781 -8.852 1 90.88 38 TRP B N 1
ATOM 5114 C CA . TRP B 1 38 ? 10.398 25.125 -8.117 1 90.88 38 TRP B CA 1
ATOM 5115 C C . TRP B 1 38 ? 10.461 23.609 -8.273 1 90.88 38 TRP B C 1
ATOM 5117 O O . TRP B 1 38 ? 9.609 23.016 -8.945 1 90.88 38 TRP B O 1
ATOM 5127 N N . VAL B 1 39 ? 11.32 23.031 -7.523 1 93.06 39 VAL B N 1
ATOM 5128 C CA . VAL B 1 39 ? 11.609 21.625 -7.734 1 93.06 39 VAL B CA 1
ATOM 5129 C C . VAL B 1 39 ? 10.945 20.797 -6.637 1 93.06 39 VAL B C 1
ATOM 5131 O O . VAL B 1 39 ? 10.82 19.578 -6.762 1 93.06 39 VAL B O 1
ATOM 5134 N N . HIS B 1 40 ? 10.438 21.484 -5.598 1 92.12 40 HIS B N 1
ATOM 5135 C CA . HIS B 1 40 ? 9.953 20.781 -4.422 1 92.12 40 HIS B CA 1
ATOM 5136 C C . HIS B 1 40 ? 8.469 20.438 -4.559 1 92.12 40 HIS B C 1
ATOM 5138 O O . HIS B 1 40 ? 7.672 20.766 -3.674 1 92.12 40 HIS B O 1
ATOM 5144 N N . ASN B 1 41 ? 8.055 19.828 -5.629 1 90.62 41 ASN B N 1
ATOM 5145 C CA . ASN B 1 41 ? 6.703 19.328 -5.84 1 90.62 41 ASN B CA 1
ATOM 5146 C C . ASN B 1 41 ? 6.699 18 -6.57 1 90.62 41 ASN B C 1
ATOM 5148 O O . ASN B 1 41 ? 7.578 17.734 -7.398 1 90.62 41 ASN B O 1
ATOM 5152 N N . VAL B 1 42 ? 5.68 17.234 -6.371 1 89.56 42 VAL B N 1
ATOM 5153 C CA . VAL B 1 42 ? 5.609 15.852 -6.836 1 89.56 42 VAL B CA 1
ATOM 5154 C C . VAL B 1 42 ? 5.555 15.82 -8.359 1 89.56 42 VAL B C 1
ATOM 5156 O O . VAL B 1 42 ? 6.164 14.953 -8.992 1 89.56 42 VAL B O 1
ATOM 5159 N N . LYS B 1 43 ? 4.844 16.766 -8.945 1 91.19 43 LYS B N 1
ATOM 5160 C CA . LYS B 1 43 ? 4.715 16.781 -10.406 1 91.19 43 LYS B CA 1
ATOM 5161 C C . LYS B 1 43 ? 6.074 16.953 -11.07 1 91.19 43 LYS B C 1
ATOM 5163 O O . LYS B 1 43 ? 6.383 16.25 -12.039 1 91.19 43 LYS B O 1
ATOM 5168 N N . TRP B 1 44 ? 6.797 17.844 -10.547 1 95.06 44 TRP B N 1
ATOM 5169 C CA . TRP B 1 44 ? 8.133 18.062 -11.086 1 95.06 44 TRP B CA 1
ATOM 5170 C C . TRP B 1 44 ? 9.008 16.828 -10.891 1 95.06 44 TRP B C 1
ATOM 5172 O O . TRP B 1 44 ? 9.742 16.422 -11.797 1 95.06 44 TRP B O 1
ATOM 5182 N N . MET B 1 45 ? 9 16.25 -9.719 1 96.25 45 MET B N 1
ATOM 5183 C CA . MET B 1 45 ? 9.812 15.086 -9.398 1 96.25 45 MET B CA 1
ATOM 5184 C C . MET B 1 45 ? 9.469 13.914 -10.32 1 96.25 45 MET B C 1
ATOM 5186 O O . MET B 1 45 ? 10.367 13.242 -10.836 1 96.25 45 MET B O 1
ATOM 5190 N N . VAL B 1 46 ? 8.172 13.695 -10.531 1 96.5 46 VAL B N 1
ATOM 5191 C CA . VAL B 1 46 ? 7.684 12.602 -11.375 1 96.5 46 VAL B CA 1
ATOM 5192 C C . VAL B 1 46 ? 8.141 12.812 -12.812 1 96.5 46 VAL B C 1
ATOM 5194 O O . VAL B 1 46 ? 8.648 11.891 -13.453 1 96.5 46 VAL B O 1
ATOM 5197 N N . THR B 1 47 ? 8.008 13.992 -13.297 1 96.06 47 THR B N 1
ATOM 5198 C CA . THR B 1 47 ? 8.398 14.312 -14.664 1 96.06 47 THR B CA 1
ATOM 5199 C C . THR B 1 47 ? 9.906 14.133 -14.852 1 96.06 47 THR B C 1
ATOM 5201 O O . THR B 1 47 ? 10.352 13.586 -15.859 1 96.06 47 THR B O 1
ATOM 5204 N N . THR B 1 48 ? 10.641 14.586 -13.891 1 97.56 48 THR B N 1
ATOM 5205 C CA . THR B 1 48 ? 12.094 14.484 -13.945 1 97.56 48 THR B CA 1
ATOM 5206 C C . THR B 1 48 ? 12.531 13.023 -13.969 1 97.56 48 THR B C 1
ATOM 5208 O O . THR B 1 48 ? 13.359 12.633 -14.797 1 97.56 48 THR B O 1
ATOM 5211 N N . LEU B 1 49 ? 11.984 12.227 -13.086 1 98.06 49 LEU B N 1
ATOM 5212 C CA . LEU B 1 49 ? 12.344 10.812 -13.016 1 98.06 49 LEU B CA 1
ATOM 5213 C C . LEU B 1 49 ? 11.898 10.078 -14.273 1 98.06 49 LEU B C 1
ATOM 5215 O O . LEU B 1 49 ? 12.617 9.203 -14.781 1 98.06 49 LEU B O 1
ATOM 5219 N N . LYS B 1 50 ? 10.664 10.375 -14.727 1 97 50 LYS B N 1
ATOM 5220 C CA . LYS B 1 50 ? 10.164 9.75 -15.953 1 97 50 LYS B CA 1
ATOM 5221 C C . LYS B 1 50 ? 11.125 9.969 -17.109 1 97 50 LYS B C 1
ATOM 5223 O O . LYS B 1 50 ? 11.5 9.023 -17.812 1 97 50 LYS B O 1
ATOM 5228 N N . LYS B 1 51 ? 11.555 11.188 -17.312 1 96.06 51 LYS B N 1
ATOM 5229 C CA . LYS B 1 51 ? 12.453 11.539 -18.406 1 96.06 51 LYS B CA 1
ATOM 5230 C C . LYS B 1 51 ? 13.789 10.805 -18.281 1 96.06 51 LYS B C 1
ATOM 5232 O O . LYS B 1 51 ? 14.281 10.234 -19.266 1 96.06 51 LYS B O 1
ATOM 5237 N N . GLU B 1 52 ? 14.336 10.812 -17.109 1 97.31 52 GLU B N 1
ATOM 5238 C CA . GLU B 1 52 ? 15.641 10.188 -16.906 1 97.31 52 GLU B CA 1
ATOM 5239 C C . GLU B 1 52 ? 15.555 8.672 -17.047 1 97.31 52 GLU B C 1
ATOM 5241 O O . GLU B 1 52 ? 16.469 8.039 -17.562 1 97.31 52 GLU B O 1
ATOM 5246 N N . LEU B 1 53 ? 14.5 8.078 -16.578 1 97.69 53 LEU B N 1
ATOM 5247 C CA . LEU B 1 53 ? 14.305 6.637 -16.672 1 97.69 53 LEU B CA 1
ATOM 5248 C C . LEU B 1 53 ? 14.188 6.195 -18.125 1 97.69 53 LEU B C 1
ATOM 5250 O O . LEU B 1 53 ? 14.742 5.168 -18.516 1 97.69 53 LEU B O 1
ATOM 5254 N N . PHE B 1 54 ? 13.422 6.938 -18.891 1 95.38 54 PHE B N 1
ATOM 5255 C CA . PHE B 1 54 ? 13.305 6.621 -20.312 1 95.38 54 PHE B CA 1
ATOM 5256 C C . PHE B 1 54 ? 14.672 6.672 -21 1 95.38 54 PHE B C 1
ATOM 5258 O O . PHE B 1 54 ? 14.984 5.816 -21.828 1 95.38 54 PHE B O 1
ATOM 5265 N N . LYS B 1 55 ? 15.461 7.664 -20.641 1 94.88 55 LYS B N 1
ATOM 5266 C CA . LYS B 1 55 ? 16.797 7.812 -21.219 1 94.88 55 LYS B CA 1
ATOM 5267 C C . LYS B 1 55 ? 17.688 6.629 -20.844 1 94.88 55 LYS B C 1
ATOM 5269 O O . LYS B 1 55 ? 18.312 6.027 -21.719 1 94.88 55 LYS B O 1
ATOM 5274 N N . LEU B 1 56 ? 17.75 6.293 -19.578 1 94.94 56 LEU B N 1
ATOM 5275 C CA . LEU B 1 56 ? 18.594 5.215 -19.094 1 94.94 56 LEU B CA 1
ATOM 5276 C C . LEU B 1 56 ? 18.172 3.875 -19.688 1 94.94 56 LEU B C 1
ATOM 5278 O O . LEU B 1 56 ? 19.031 3.09 -20.125 1 94.94 56 LEU B O 1
ATOM 5282 N N . ARG B 1 57 ? 16.875 3.602 -19.719 1 94.62 57 ARG B N 1
ATOM 5283 C CA . ARG B 1 57 ? 16.391 2.322 -20.203 1 94.62 57 ARG B CA 1
ATOM 5284 C C . ARG B 1 57 ? 16.562 2.209 -21.719 1 94.62 57 ARG B C 1
ATOM 5286 O O . ARG B 1 57 ? 16.844 1.125 -22.234 1 94.62 57 ARG B O 1
ATOM 5293 N N . PHE B 1 58 ? 16.375 3.291 -22.375 1 92.81 58 PHE B N 1
ATOM 5294 C CA . PHE B 1 58 ? 16.547 3.27 -23.828 1 92.81 58 PHE B CA 1
ATOM 5295 C C . PHE B 1 58 ? 18 2.971 -24.188 1 92.81 58 PHE B C 1
ATOM 5297 O O . PHE B 1 58 ? 18.281 2.314 -25.188 1 92.81 58 PHE B O 1
ATOM 5304 N N . ALA B 1 59 ? 18.906 3.445 -23.422 1 92.81 59 ALA B N 1
ATOM 5305 C CA . ALA B 1 59 ? 20.344 3.227 -23.656 1 92.81 59 ALA B CA 1
ATOM 5306 C C . ALA B 1 59 ? 20.672 1.738 -23.672 1 92.81 59 ALA B C 1
ATOM 5308 O O . ALA B 1 59 ? 21.594 1.312 -24.359 1 92.81 59 ALA B O 1
ATOM 5309 N N . ARG B 1 60 ? 19.875 0.908 -23.016 1 91.38 60 ARG B N 1
ATOM 5310 C CA . ARG B 1 60 ? 20.156 -0.522 -23 1 91.38 60 ARG B CA 1
ATOM 5311 C C . ARG B 1 60 ? 19.078 -1.31 -23.734 1 91.38 60 ARG B C 1
ATOM 5313 O O . ARG B 1 60 ? 19.016 -2.535 -23.625 1 91.38 60 ARG B O 1
ATOM 5320 N N . TYR B 1 61 ? 18.219 -0.605 -24.438 1 91.06 61 TYR B N 1
ATOM 5321 C CA . TYR B 1 61 ? 17.125 -1.244 -25.172 1 91.06 61 TYR B CA 1
ATOM 5322 C C . TYR B 1 61 ? 17.641 -1.882 -26.453 1 91.06 61 TYR B C 1
ATOM 5324 O O . TYR B 1 61 ? 18.391 -1.258 -27.219 1 91.06 61 TYR B O 1
ATOM 5332 N N . LYS B 1 62 ? 17.312 -3.109 -26.609 1 89 62 LYS B N 1
ATOM 5333 C CA . LYS B 1 62 ? 17.531 -3.848 -27.859 1 89 62 LYS B CA 1
ATOM 5334 C C . LYS B 1 62 ? 16.234 -4.48 -28.359 1 89 62 LYS B C 1
ATOM 5336 O O . LYS B 1 62 ? 15.609 -5.262 -27.641 1 89 62 LYS B O 1
ATOM 5341 N N . ALA B 1 63 ? 15.883 -4.234 -29.547 1 83.38 63 ALA B N 1
ATOM 5342 C CA . ALA B 1 63 ? 14.617 -4.707 -30.094 1 83.38 63 ALA B CA 1
ATOM 5343 C C . ALA B 1 63 ? 14.539 -6.23 -30.062 1 83.38 63 ALA B C 1
ATOM 5345 O O . ALA B 1 63 ? 13.469 -6.797 -29.828 1 83.38 63 ALA B O 1
ATOM 5346 N N . GLU B 1 64 ? 15.648 -6.93 -30.312 1 83.31 64 GLU B N 1
ATOM 5347 C CA . GLU B 1 64 ? 15.68 -8.383 -30.375 1 83.31 64 GLU B CA 1
ATOM 5348 C C . GLU B 1 64 ? 15.453 -8.992 -28.984 1 83.31 64 GLU B C 1
ATOM 5350 O O . GLU B 1 64 ? 14.773 -10.008 -28.859 1 83.31 64 GLU B O 1
ATOM 5355 N N . ALA B 1 65 ? 15.938 -8.312 -28.031 1 85.88 65 ALA B N 1
ATOM 5356 C CA . ALA B 1 65 ? 15.906 -8.867 -26.672 1 85.88 65 ALA B CA 1
ATOM 5357 C C . ALA B 1 65 ? 14.672 -8.383 -25.922 1 85.88 65 ALA B C 1
ATOM 5359 O O . ALA B 1 65 ? 14.141 -9.094 -25.062 1 85.88 65 ALA B O 1
ATOM 5360 N N . HIS B 1 66 ? 14.242 -7.141 -26.266 1 88.5 66 HIS B N 1
ATOM 5361 C CA . HIS B 1 66 ? 13.234 -6.512 -25.422 1 88.5 66 HIS B CA 1
ATOM 5362 C C . HIS B 1 66 ? 11.906 -6.375 -26.141 1 88.5 66 HIS B C 1
ATOM 5364 O O . HIS B 1 66 ? 10.891 -6.027 -25.531 1 88.5 66 HIS B O 1
ATOM 5370 N N . GLY B 1 67 ? 11.883 -6.73 -27.359 1 84.19 67 GLY B N 1
ATOM 5371 C CA . GLY B 1 67 ? 10.641 -6.707 -28.125 1 84.19 67 GLY B CA 1
ATOM 5372 C C . GLY B 1 67 ? 10.258 -5.32 -28.609 1 84.19 67 GLY B C 1
ATOM 5373 O O . GLY B 1 67 ? 11.055 -4.383 -28.5 1 84.19 67 GLY B O 1
ATOM 5374 N N . THR B 1 68 ? 9 -5.219 -29.109 1 83.88 68 THR B N 1
ATOM 5375 C CA . THR B 1 68 ? 8.547 -3.979 -29.719 1 83.88 68 THR B CA 1
ATOM 5376 C C . THR B 1 68 ? 8.047 -2.998 -28.656 1 83.88 68 THR B C 1
ATOM 5378 O O . THR B 1 68 ? 7.621 -3.408 -27.578 1 83.88 68 THR B O 1
ATOM 5381 N N . ILE B 1 69 ? 8.164 -1.722 -29.047 1 87.31 69 ILE B N 1
ATOM 5382 C CA . ILE B 1 69 ? 7.715 -0.649 -28.156 1 87.31 69 ILE B CA 1
ATOM 5383 C C . ILE B 1 69 ? 6.273 -0.27 -28.5 1 87.31 69 ILE B C 1
ATOM 5385 O O . ILE B 1 69 ? 5.914 -0.178 -29.688 1 87.31 69 ILE B O 1
ATOM 5389 N N . CYS B 1 70 ? 5.484 -0.102 -27.484 1 83.44 70 CYS B N 1
ATOM 5390 C CA . CYS B 1 70 ? 4.066 0.159 -27.703 1 83.44 70 CYS B CA 1
ATOM 5391 C C . CYS B 1 70 ? 3.855 1.521 -28.344 1 83.44 70 CYS B C 1
ATOM 5393 O O . CYS B 1 70 ? 4.578 2.475 -28.047 1 83.44 70 CYS B O 1
ATOM 5395 N N . LYS B 1 71 ? 2.877 1.643 -29.25 1 76.44 71 LYS B N 1
ATOM 5396 C CA . LYS B 1 71 ? 2.566 2.865 -29.984 1 76.44 71 LYS B CA 1
ATOM 5397 C C . LYS B 1 71 ? 1.797 3.852 -29.109 1 76.44 71 LYS B C 1
ATOM 5399 O O . LYS B 1 71 ? 1.773 5.051 -29.406 1 76.44 71 LYS B O 1
ATOM 5404 N N . CYS B 1 72 ? 1.307 3.354 -28.188 1 70.44 72 CYS B N 1
ATOM 5405 C CA . CYS B 1 72 ? 0.413 4.18 -27.391 1 70.44 72 CYS B CA 1
ATOM 5406 C C . CYS B 1 72 ? 1.188 5.27 -26.656 1 70.44 72 CYS B C 1
ATOM 5408 O O . CYS B 1 72 ? 1.565 6.277 -27.25 1 70.44 72 CYS B O 1
ATOM 5410 N N . TRP B 1 73 ? 1.854 5.121 -25.453 1 76.25 73 TRP B N 1
ATOM 5411 C CA . TRP B 1 73 ? 2.418 6.133 -24.578 1 76.25 73 TRP B CA 1
ATOM 5412 C C . TRP B 1 73 ? 3.941 6.117 -24.625 1 76.25 73 TRP B C 1
ATOM 5414 O O . TRP B 1 73 ? 4.578 7.168 -24.734 1 76.25 73 TRP B O 1
ATOM 5424 N N . CYS B 1 74 ? 4.5 5.016 -24.797 1 87.12 74 CYS B N 1
ATOM 5425 C CA . CYS B 1 74 ? 5.945 4.902 -24.609 1 87.12 74 CYS B CA 1
ATOM 5426 C C . CYS B 1 74 ? 6.688 5.391 -25.844 1 87.12 74 CYS B C 1
ATOM 5428 O O . CYS B 1 74 ? 7.738 6.027 -25.734 1 87.12 74 CYS B O 1
ATOM 5430 N N . SER B 1 75 ? 6.09 5.195 -27.047 1 82.94 75 SER B N 1
ATOM 5431 C CA . SER B 1 75 ? 6.723 5.668 -28.281 1 82.94 75 SER B CA 1
ATOM 5432 C C . SER B 1 75 ? 6.715 7.191 -28.344 1 82.94 75 SER B C 1
ATOM 5434 O O . SER B 1 75 ? 7.684 7.801 -28.812 1 82.94 75 SER B O 1
ATOM 5436 N N . HIS B 1 76 ? 5.648 7.723 -27.891 1 82.94 76 HIS B N 1
ATOM 5437 C CA . HIS B 1 76 ? 5.523 9.18 -27.906 1 82.94 76 HIS B CA 1
ATOM 5438 C C . HIS B 1 76 ? 6.539 9.828 -26.969 1 82.94 76 HIS B C 1
ATOM 5440 O O . HIS B 1 76 ? 7.121 10.859 -27.297 1 82.94 76 HIS B O 1
ATOM 5446 N N . GLU B 1 77 ? 6.695 9.203 -25.859 1 86.56 77 GLU B N 1
ATOM 5447 C CA . GLU B 1 77 ? 7.66 9.734 -24.891 1 86.56 77 GLU B CA 1
ATOM 5448 C C . GLU B 1 77 ? 9.086 9.641 -25.438 1 86.56 77 GLU B C 1
ATOM 5450 O O . GLU B 1 77 ? 9.891 10.547 -25.219 1 86.56 77 GLU B O 1
ATOM 5455 N N . LEU B 1 78 ? 9.398 8.578 -26.078 1 88.75 78 LEU B N 1
ATOM 5456 C CA . LEU B 1 78 ? 10.742 8.383 -26.609 1 88.75 78 LEU B CA 1
ATOM 5457 C C . LEU B 1 78 ? 10.992 9.32 -27.797 1 88.75 78 LEU B C 1
ATOM 5459 O O . LEU B 1 78 ? 12.102 9.828 -27.953 1 88.75 78 LEU B O 1
ATOM 5463 N N . GLU B 1 79 ? 9.961 9.562 -28.547 1 86.38 79 GLU B N 1
ATOM 5464 C CA . GLU B 1 79 ? 10.086 10.523 -29.641 1 86.38 79 GLU B CA 1
ATOM 5465 C C . GLU B 1 79 ? 10.336 11.93 -29.109 1 86.38 79 GLU B C 1
ATOM 5467 O O . GLU B 1 79 ? 11.125 12.688 -29.688 1 86.38 79 GLU B O 1
ATOM 5472 N N . ALA B 1 80 ? 9.609 12.172 -28.125 1 84.88 80 ALA B N 1
ATOM 5473 C CA . ALA B 1 80 ? 9.781 13.484 -27.5 1 84.88 80 ALA B CA 1
ATOM 5474 C C . ALA B 1 80 ? 11.203 13.656 -26.969 1 84.88 80 ALA B C 1
ATOM 5476 O O . ALA B 1 80 ? 11.719 14.766 -26.906 1 84.88 80 ALA B O 1
ATOM 5477 N N . LEU B 1 81 ? 11.812 12.5 -26.688 1 85.25 81 LEU B N 1
ATOM 5478 C CA . LEU B 1 81 ? 13.18 12.531 -26.172 1 85.25 81 LEU B CA 1
ATOM 5479 C C . LEU B 1 81 ? 14.188 12.477 -27.312 1 85.25 81 LEU B C 1
ATOM 5481 O O . LEU B 1 81 ? 15.398 12.461 -27.078 1 85.25 81 LEU B O 1
ATOM 5485 N N . GLY B 1 82 ? 13.633 12.367 -28.547 1 80 82 GLY B N 1
ATOM 5486 C CA . GLY B 1 82 ? 14.492 12.477 -29.719 1 80 82 GLY B CA 1
ATOM 5487 C C . GLY B 1 82 ? 14.852 11.125 -30.312 1 80 82 GLY B C 1
ATOM 5488 O O . GLY B 1 82 ? 15.75 11.039 -31.156 1 80 82 GLY B O 1
ATOM 5489 N N . HIS B 1 83 ? 14.094 10.117 -29.797 1 78.56 83 HIS B N 1
ATOM 5490 C CA . HIS B 1 83 ? 14.422 8.797 -30.328 1 78.56 83 HIS B CA 1
ATOM 5491 C C . HIS B 1 83 ? 13.414 8.375 -31.391 1 78.56 83 HIS B C 1
ATOM 5493 O O . HIS B 1 83 ? 12.219 8.656 -31.281 1 78.56 83 HIS B O 1
ATOM 5499 N N . LYS B 1 84 ? 13.852 7.898 -32.594 1 70.94 84 LYS B N 1
ATOM 5500 C CA . LYS B 1 84 ? 12.984 7.449 -33.688 1 70.94 84 LYS B CA 1
ATOM 5501 C C . LYS B 1 84 ? 12.609 5.98 -33.5 1 70.94 84 LYS B C 1
ATOM 5503 O O . LYS B 1 84 ? 13.477 5.113 -33.469 1 70.94 84 LYS B O 1
ATOM 5508 N N . ILE B 1 85 ? 11.43 5.754 -33.125 1 69.69 85 ILE B N 1
ATOM 5509 C CA . ILE B 1 85 ? 10.977 4.387 -32.906 1 69.69 85 ILE B CA 1
ATOM 5510 C C . ILE B 1 85 ? 10.18 3.896 -34.094 1 69.69 85 ILE B C 1
ATOM 5512 O O . ILE B 1 85 ? 9.281 4.594 -34.594 1 69.69 85 ILE B O 1
ATOM 5516 N N . THR B 1 86 ? 10.766 3.025 -34.969 1 59 86 THR B N 1
ATOM 5517 C CA . THR B 1 86 ? 10.117 2.445 -36.125 1 59 86 THR B CA 1
ATOM 5518 C C . THR B 1 86 ? 9.477 1.105 -35.781 1 59 86 THR B C 1
ATOM 5520 O O . THR B 1 86 ? 10.133 0.219 -35.25 1 59 86 THR B O 1
ATOM 5523 N N . GLY B 1 87 ? 8.641 0.996 -34.781 1 55.62 87 GLY B N 1
ATOM 5524 C CA . GLY B 1 87 ? 8.25 -0.395 -34.594 1 55.62 87 GLY B CA 1
ATOM 5525 C C . GLY B 1 87 ? 6.75 -0.595 -34.594 1 55.62 87 GLY B C 1
ATOM 5526 O O . GLY B 1 87 ? 5.988 0.374 -34.531 1 55.62 87 GLY B O 1
ATOM 5527 N N . ASP B 1 88 ? 6.328 -1.85 -34.812 1 57.19 88 ASP B N 1
ATOM 5528 C CA . ASP B 1 88 ? 4.992 -2.439 -34.906 1 57.19 88 ASP B CA 1
ATOM 5529 C C . ASP B 1 88 ? 4.199 -2.193 -33.625 1 57.19 88 ASP B C 1
ATOM 5531 O O . ASP B 1 88 ? 4.777 -1.878 -32.594 1 57.19 88 ASP B O 1
ATOM 5535 N N . ILE B 1 89 ? 2.879 -2.375 -33.781 1 58.72 89 ILE B N 1
ATOM 5536 C CA . ILE B 1 89 ? 1.812 -2.189 -32.781 1 58.72 89 ILE B CA 1
ATOM 5537 C C . ILE B 1 89 ? 2.014 -3.15 -31.625 1 58.72 89 ILE B C 1
ATOM 5539 O O . ILE B 1 89 ? 2.068 -4.367 -31.812 1 58.72 89 ILE B O 1
ATOM 5543 N N . CYS B 1 90 ? 2.58 -2.559 -30.641 1 61.53 90 CYS B N 1
ATOM 5544 C CA . CYS B 1 90 ? 2.654 -3.379 -29.422 1 61.53 90 CYS B CA 1
ATOM 5545 C C . CYS B 1 90 ? 1.26 -3.732 -28.922 1 61.53 90 CYS B C 1
ATOM 5547 O O . CYS B 1 90 ? 0.41 -2.855 -28.766 1 61.53 90 CYS B O 1
ATOM 5549 N N . LYS B 1 91 ? 0.862 -4.992 -29.109 1 58.81 91 LYS B N 1
ATOM 5550 C CA . LYS B 1 91 ? -0.421 -5.527 -28.656 1 58.81 91 LYS B CA 1
ATOM 5551 C C . LYS B 1 91 ? -0.525 -5.508 -27.141 1 58.81 91 LYS B C 1
ATOM 5553 O O . LYS B 1 91 ? -1.605 -5.711 -26.578 1 58.81 91 LYS B O 1
ATOM 5558 N N . GLY B 1 92 ? 0.685 -5.031 -26.391 1 70.5 92 GLY B N 1
ATOM 5559 C CA . GLY B 1 92 ? 0.577 -5.203 -24.953 1 70.5 92 GLY B CA 1
ATOM 5560 C C . GLY B 1 92 ? 1.562 -4.348 -24.172 1 70.5 92 GLY B C 1
ATOM 5561 O O . GLY B 1 92 ? 1.857 -3.219 -24.578 1 70.5 92 GLY B O 1
ATOM 5562 N N . VAL B 1 93 ? 1.952 -4.812 -23.016 1 84.5 93 VAL B N 1
ATOM 5563 C CA . VAL B 1 93 ? 2.885 -4.16 -22.109 1 84.5 93 VAL B CA 1
ATOM 5564 C C . VAL B 1 93 ? 4.305 -4.254 -22.672 1 84.5 93 VAL B C 1
ATOM 5566 O O . VAL B 1 93 ? 4.781 -5.344 -22.984 1 84.5 93 VAL B O 1
ATOM 5569 N N . CYS B 1 94 ? 4.879 -3.104 -22.984 1 89.5 94 CYS B N 1
ATOM 5570 C CA . CYS B 1 94 ? 6.227 -3.111 -23.547 1 89.5 94 CYS B CA 1
ATOM 5571 C C . CYS B 1 94 ? 7.27 -2.861 -22.469 1 89.5 94 CYS B C 1
ATOM 5573 O O . CYS B 1 94 ? 6.93 -2.768 -21.281 1 89.5 94 CYS B O 1
ATOM 5575 N N . PHE B 1 95 ? 8.547 -2.684 -22.922 1 91.19 95 PHE B N 1
ATOM 5576 C CA . PHE B 1 95 ? 9.727 -2.6 -22.062 1 91.19 95 PHE B CA 1
ATOM 5577 C C . PHE B 1 95 ? 9.688 -1.337 -21.203 1 91.19 95 PHE B C 1
ATOM 5579 O O . PHE B 1 95 ? 10.32 -1.273 -20.156 1 91.19 95 PHE B O 1
ATOM 5586 N N . PHE B 1 96 ? 8.812 -0.309 -21.578 1 93 96 PHE B N 1
ATOM 5587 C CA . PHE B 1 96 ? 8.836 1.004 -20.953 1 93 96 PHE B CA 1
ATOM 5588 C C . PHE B 1 96 ? 7.527 1.267 -20.203 1 93 96 PHE B C 1
ATOM 5590 O O . PHE B 1 96 ? 7.402 2.264 -19.484 1 93 96 PHE B O 1
ATOM 5597 N N . CYS B 1 97 ? 6.602 0.365 -20.234 1 91.31 97 CYS B N 1
ATOM 5598 C CA . CYS B 1 97 ? 5.23 0.636 -19.812 1 91.31 97 CYS B CA 1
ATOM 5599 C C . CYS B 1 97 ? 5.148 0.795 -18.297 1 91.31 97 CYS B C 1
ATOM 5601 O O . CYS B 1 97 ? 4.289 1.518 -17.781 1 91.31 97 CYS B O 1
ATOM 5603 N N . ASP B 1 98 ? 6.016 0.081 -17.562 1 92.69 98 ASP B N 1
ATOM 5604 C CA . ASP B 1 98 ? 5.98 0.234 -16.109 1 92.69 98 ASP B CA 1
ATOM 5605 C C . ASP B 1 98 ? 6.309 1.668 -15.703 1 92.69 98 ASP B C 1
ATOM 5607 O O . ASP B 1 98 ? 5.727 2.197 -14.758 1 92.69 98 ASP B O 1
ATOM 5611 N N . ILE B 1 99 ? 7.191 2.367 -16.453 1 95.31 99 ILE B N 1
ATOM 5612 C CA . ILE B 1 99 ? 7.535 3.762 -16.203 1 95.31 99 ILE B CA 1
ATOM 5613 C C . ILE B 1 99 ? 6.324 4.648 -16.469 1 95.31 99 ILE B C 1
ATOM 5615 O O . ILE B 1 99 ? 5.965 5.492 -15.648 1 95.31 99 ILE B O 1
ATOM 5619 N N . THR B 1 100 ? 5.691 4.414 -17.594 1 92.19 100 THR B N 1
ATOM 5620 C CA . THR B 1 100 ? 4.555 5.223 -18.016 1 92.19 100 THR B CA 1
ATOM 5621 C C . THR B 1 100 ? 3.389 5.066 -17.047 1 92.19 100 THR B C 1
ATOM 5623 O O . THR B 1 100 ? 2.721 6.047 -16.703 1 92.19 100 THR B O 1
ATOM 5626 N N . LYS B 1 101 ? 3.172 3.852 -16.688 1 89.62 101 LYS B N 1
ATOM 5627 C CA . LYS B 1 101 ? 2.082 3.586 -15.758 1 89.62 101 LYS B CA 1
ATOM 5628 C C . LYS B 1 101 ? 2.326 4.273 -14.414 1 89.62 101 LYS B C 1
ATOM 5630 O O . LYS B 1 101 ? 1.422 4.902 -13.859 1 89.62 101 LYS B O 1
ATOM 5635 N N . ALA B 1 102 ? 3.521 4.168 -13.867 1 92.62 102 ALA B N 1
ATOM 5636 C CA . ALA B 1 102 ? 3.859 4.793 -12.594 1 92.62 102 ALA B CA 1
ATOM 5637 C C . ALA B 1 102 ? 3.781 6.312 -12.688 1 92.62 102 ALA B C 1
ATOM 5639 O O . ALA B 1 102 ? 3.283 6.973 -11.773 1 92.62 102 ALA B O 1
ATOM 5640 N N . ALA B 1 103 ? 4.27 6.863 -13.766 1 93.56 103 ALA B N 1
ATOM 5641 C CA . ALA B 1 103 ? 4.277 8.312 -13.953 1 93.56 103 ALA B CA 1
ATOM 5642 C C . ALA B 1 103 ? 2.857 8.852 -14.094 1 93.56 103 ALA B C 1
ATOM 5644 O O . ALA B 1 103 ? 2.521 9.891 -13.516 1 93.56 103 ALA B O 1
ATOM 5645 N N . SER B 1 104 ? 2.035 8.141 -14.867 1 88.94 104 SER B N 1
ATOM 5646 C CA . SER B 1 104 ? 0.662 8.586 -15.094 1 88.94 104 SER B CA 1
ATOM 5647 C C . SER B 1 104 ? -0.142 8.562 -13.797 1 88.94 104 SER B C 1
ATOM 5649 O O . SER B 1 104 ? -1.051 9.375 -13.609 1 88.94 104 SER B O 1
ATOM 5651 N N . ALA B 1 105 ? 0.238 7.762 -12.906 1 85.31 105 ALA B N 1
ATOM 5652 C CA . ALA B 1 105 ? -0.459 7.648 -11.625 1 85.31 105 ALA B CA 1
ATOM 5653 C C . ALA B 1 105 ? 0.232 8.477 -10.547 1 85.31 105 ALA B C 1
ATOM 5655 O O . ALA B 1 105 ? -0.15 8.43 -9.375 1 85.31 105 ALA B O 1
ATOM 5656 N N . ASN B 1 106 ? 1.28 9.195 -10.828 1 89.06 106 ASN B N 1
ATOM 5657 C CA . ASN B 1 106 ? 2.057 10.031 -9.914 1 89.06 106 ASN B CA 1
ATOM 5658 C C . ASN B 1 106 ? 2.604 9.219 -8.742 1 89.06 106 ASN B C 1
ATOM 5660 O O . ASN B 1 106 ? 2.541 9.656 -7.594 1 89.06 106 ASN B O 1
ATOM 5664 N N . GLN B 1 107 ? 3.014 8.008 -9.07 1 89.75 107 GLN B N 1
ATOM 5665 C CA . GLN B 1 107 ? 3.592 7.148 -8.047 1 89.75 107 GLN B CA 1
ATOM 5666 C C . GLN B 1 107 ? 5.09 7.402 -7.891 1 89.75 107 GLN B C 1
ATOM 5668 O O . GLN B 1 107 ? 5.906 6.625 -8.391 1 89.75 107 GLN B O 1
ATOM 5673 N N . LEU B 1 108 ? 5.426 8.383 -7.141 1 92.81 108 LEU B N 1
ATOM 5674 C CA . LEU B 1 108 ? 6.809 8.812 -6.969 1 92.81 108 LEU B CA 1
ATOM 5675 C C . LEU B 1 108 ? 7.66 7.699 -6.371 1 92.81 108 LEU B C 1
ATOM 5677 O O . LEU B 1 108 ? 8.812 7.516 -6.77 1 92.81 108 LEU B O 1
ATOM 5681 N N . GLY B 1 109 ? 7.117 6.949 -5.359 1 91.5 109 GLY B N 1
ATOM 5682 C CA . GLY B 1 109 ? 7.855 5.852 -4.75 1 91.5 109 GLY B CA 1
ATOM 5683 C C . GLY B 1 109 ? 8.25 4.773 -5.738 1 91.5 109 GLY B C 1
ATOM 5684 O O . GLY B 1 109 ? 9.383 4.289 -5.715 1 91.5 109 GLY B O 1
ATOM 5685 N N . CYS B 1 110 ? 7.348 4.453 -6.648 1 92.75 110 CYS B N 1
ATOM 5686 C CA . CYS B 1 110 ? 7.609 3.447 -7.672 1 92.75 110 CYS B CA 1
ATOM 5687 C C . CYS B 1 110 ? 8.672 3.932 -8.648 1 92.75 110 CYS B C 1
ATOM 5689 O O . CYS B 1 110 ? 9.609 3.197 -8.969 1 92.75 110 CYS B O 1
ATOM 5691 N N . LEU B 1 111 ? 8.539 5.156 -9.094 1 96.88 111 LEU B N 1
ATOM 5692 C CA . LEU B 1 111 ? 9.492 5.711 -10.055 1 96.88 111 LEU B CA 1
ATOM 5693 C C . LEU B 1 111 ? 10.883 5.797 -9.445 1 96.88 111 LEU B C 1
ATOM 5695 O O . LEU B 1 111 ? 11.883 5.531 -10.125 1 96.88 111 LEU B O 1
ATOM 5699 N N . SER B 1 112 ? 10.906 6.191 -8.18 1 97.12 112 SER B N 1
ATOM 5700 C CA . SER B 1 112 ? 12.188 6.281 -7.488 1 97.12 112 SER B CA 1
ATOM 5701 C C . SER B 1 112 ? 12.867 4.914 -7.406 1 97.12 112 SER B C 1
ATOM 5703 O O . SER B 1 112 ? 14.078 4.809 -7.566 1 97.12 112 SER B O 1
ATOM 5705 N N . GLU B 1 113 ? 12.102 3.928 -7.145 1 95 113 GLU B N 1
ATOM 5706 C CA . GLU B 1 113 ? 12.664 2.584 -7.047 1 95 113 GLU B CA 1
ATOM 5707 C C . GLU B 1 113 ? 13.078 2.059 -8.414 1 95 113 GLU B C 1
ATOM 5709 O O . GLU B 1 113 ? 14.117 1.413 -8.555 1 95 113 GLU B O 1
ATOM 5714 N N . LEU B 1 114 ? 12.258 2.281 -9.461 1 97.38 114 LEU B N 1
ATOM 5715 C CA . LEU B 1 114 ? 12.648 1.945 -10.828 1 97.38 114 LEU B CA 1
ATOM 5716 C C . LEU B 1 114 ? 13.992 2.578 -11.18 1 97.38 114 LEU B C 1
ATOM 5718 O O . LEU B 1 114 ? 14.836 1.939 -11.805 1 97.38 114 LEU B O 1
ATOM 5722 N N . TYR B 1 115 ? 14.188 3.859 -10.789 1 97.88 115 TYR B N 1
ATOM 5723 C CA . TYR B 1 115 ? 15.43 4.578 -11.031 1 97.88 115 TYR B CA 1
ATOM 5724 C C . TYR B 1 115 ? 16.594 3.914 -10.312 1 97.88 115 TYR B C 1
ATOM 5726 O O . TYR B 1 115 ? 17.672 3.74 -10.883 1 97.88 115 TYR B O 1
ATOM 5734 N N . LEU B 1 116 ? 16.344 3.529 -9.094 1 96.62 116 LEU B N 1
ATOM 5735 C CA . LEU B 1 116 ? 17.375 2.902 -8.289 1 96.62 116 LEU B CA 1
ATOM 5736 C C . LEU B 1 116 ? 17.828 1.587 -8.922 1 96.62 116 LEU B C 1
ATOM 5738 O O . LEU B 1 116 ? 19 1.22 -8.828 1 96.62 116 LEU B O 1
ATOM 5742 N N . TRP B 1 117 ? 16.906 0.881 -9.516 1 96.38 117 TRP B N 1
ATOM 5743 C CA . TRP B 1 117 ? 17.203 -0.429 -10.086 1 96.38 117 TRP B CA 1
ATOM 5744 C C . TRP B 1 117 ? 18.141 -0.302 -11.281 1 96.38 117 TRP B C 1
ATOM 5746 O O . TRP B 1 117 ? 18.734 -1.291 -11.727 1 96.38 117 TRP B O 1
ATOM 5756 N N . GLU B 1 118 ? 18.297 0.878 -11.828 1 95.94 118 GLU B N 1
ATOM 5757 C CA . GLU B 1 118 ? 19.156 1.102 -12.984 1 95.94 118 GLU B CA 1
ATOM 5758 C C . GLU B 1 118 ? 20.625 1.117 -12.586 1 95.94 118 GLU B C 1
ATOM 5760 O O . GLU B 1 118 ? 21.516 1.093 -13.445 1 95.94 118 GLU B O 1
ATOM 5765 N N . PHE B 1 119 ? 20.891 1.087 -11.305 1 94.88 119 PHE B N 1
ATOM 5766 C CA . PHE B 1 119 ? 22.266 1.16 -10.812 1 94.88 119 PHE B CA 1
ATOM 5767 C C . PHE B 1 119 ? 22.688 -0.169 -10.203 1 94.88 119 PHE B C 1
ATOM 5769 O O . PHE B 1 119 ? 21.891 -0.851 -9.562 1 94.88 119 PHE B O 1
ATOM 5776 N N . VAL B 1 120 ? 23.938 -0.495 -10.367 1 90.19 120 VAL B N 1
ATOM 5777 C CA . VAL B 1 120 ? 24.484 -1.737 -9.82 1 90.19 120 VAL B CA 1
ATOM 5778 C C . VAL B 1 120 ? 24.656 -1.613 -8.312 1 90.19 120 VAL B C 1
ATOM 5780 O O . VAL B 1 120 ? 24.281 -2.521 -7.562 1 90.19 120 VAL B O 1
ATOM 5783 N N . SER B 1 121 ? 25.141 -0.469 -7.902 1 89.44 121 SER B N 1
ATOM 5784 C CA . SER B 1 121 ? 25.344 -0.206 -6.48 1 89.44 121 SER B CA 1
ATOM 5785 C C . SER B 1 121 ? 24.219 0.655 -5.914 1 89.44 121 SER B C 1
ATOM 5787 O O . SER B 1 121 ? 23.969 1.758 -6.406 1 89.44 121 SER B O 1
ATOM 5789 N N . PRO B 1 122 ? 23.578 0.177 -4.871 1 88.44 122 PRO B N 1
ATOM 5790 C CA . PRO B 1 122 ? 22.5 0.97 -4.27 1 88.44 122 PRO B CA 1
ATOM 5791 C C . PRO B 1 122 ? 22.984 2.32 -3.748 1 88.44 122 PRO B C 1
ATOM 5793 O O . PRO B 1 122 ? 22.266 3.314 -3.824 1 88.44 122 PRO B O 1
ATOM 5796 N N . ASP B 1 123 ? 24.219 2.369 -3.232 1 90.56 123 ASP B N 1
ATOM 5797 C CA . ASP B 1 123 ? 24.734 3.615 -2.688 1 90.56 123 ASP B CA 1
ATOM 5798 C C . ASP B 1 123 ? 24.859 4.684 -3.77 1 90.56 123 ASP B C 1
ATOM 5800 O O . ASP B 1 123 ? 24.484 5.84 -3.553 1 90.56 123 ASP B O 1
ATOM 5804 N N . ILE B 1 124 ? 25.328 4.238 -4.867 1 94.31 124 ILE B N 1
ATOM 5805 C CA . ILE B 1 124 ? 25.453 5.16 -5.992 1 94.31 124 ILE B CA 1
ATOM 5806 C C . ILE B 1 124 ? 24.062 5.559 -6.484 1 94.31 124 ILE B C 1
ATOM 5808 O O . ILE B 1 124 ? 23.844 6.711 -6.855 1 94.31 124 ILE B O 1
ATOM 5812 N N . GLY B 1 125 ? 23.203 4.613 -6.484 1 95.5 125 GLY B N 1
ATOM 5813 C CA . GLY B 1 125 ? 21.828 4.875 -6.898 1 95.5 125 GLY B CA 1
ATOM 5814 C C . GLY B 1 125 ? 21.125 5.898 -6.027 1 95.5 125 GLY B C 1
ATOM 5815 O O . GLY B 1 125 ? 20.484 6.812 -6.539 1 95.5 125 GLY B O 1
ATOM 5816 N N . TYR B 1 126 ? 21.281 5.738 -4.715 1 95.88 126 TYR B N 1
ATOM 5817 C CA . TYR B 1 126 ? 20.641 6.668 -3.787 1 95.88 126 TYR B CA 1
ATOM 5818 C C . TYR B 1 126 ? 21.219 8.07 -3.949 1 95.88 126 TYR B C 1
ATOM 5820 O O . TYR B 1 126 ? 20.469 9.055 -3.92 1 95.88 126 TYR B O 1
ATOM 5828 N N . LYS B 1 127 ? 22.5 8.164 -4.012 1 96.31 127 LYS B N 1
ATOM 5829 C CA . LYS B 1 127 ? 23.109 9.469 -4.238 1 96.31 127 LYS B CA 1
ATOM 5830 C C . LYS B 1 127 ? 22.594 10.109 -5.52 1 96.31 127 LYS B C 1
ATOM 5832 O O . LYS B 1 127 ? 22.203 11.289 -5.52 1 96.31 127 LYS B O 1
ATOM 5837 N N . SER B 1 128 ? 22.547 9.312 -6.59 1 97.62 128 SER B N 1
ATOM 5838 C CA . SER B 1 128 ? 22.047 9.812 -7.871 1 97.62 128 SER B CA 1
ATOM 5839 C C . SER B 1 128 ? 20.594 10.258 -7.77 1 97.62 128 SER B C 1
ATOM 5841 O O . SER B 1 128 ? 20.219 11.266 -8.367 1 97.62 128 SER B O 1
ATOM 5843 N N . LEU B 1 129 ? 19.828 9.516 -7.07 1 97.88 129 LEU B N 1
ATOM 5844 C CA . LEU B 1 129 ? 18.406 9.82 -6.891 1 97.88 129 LEU B CA 1
ATOM 5845 C C . LEU B 1 129 ? 18.234 11.148 -6.16 1 97.88 129 LEU B C 1
ATOM 5847 O O . LEU B 1 129 ? 17.422 11.984 -6.574 1 97.88 129 LEU B O 1
ATOM 5851 N N . VAL B 1 130 ? 18.969 11.367 -5.098 1 97.56 130 VAL B N 1
ATOM 5852 C CA . VAL B 1 130 ? 18.906 12.594 -4.312 1 97.56 130 VAL B CA 1
ATOM 5853 C C . VAL B 1 130 ? 19.359 13.773 -5.164 1 97.56 130 VAL B C 1
ATOM 5855 O O . VAL B 1 130 ? 18.781 14.859 -5.113 1 97.56 130 VAL B O 1
ATOM 5858 N N . ASP B 1 131 ? 20.344 13.523 -5.965 1 97.12 131 ASP B N 1
ATOM 5859 C CA . ASP B 1 131 ? 20.906 14.57 -6.812 1 97.12 131 ASP B CA 1
ATOM 5860 C C . ASP B 1 131 ? 19.922 14.984 -7.906 1 97.12 131 ASP B C 1
ATOM 5862 O O . ASP B 1 131 ? 19.703 16.172 -8.133 1 97.12 131 ASP B O 1
ATOM 5866 N N . ILE B 1 132 ? 19.391 14.016 -8.57 1 97.81 132 ILE B N 1
ATOM 5867 C CA . ILE B 1 132 ? 18.531 14.328 -9.711 1 97.81 132 ILE B CA 1
ATOM 5868 C C . ILE B 1 132 ? 17.266 15.031 -9.227 1 97.81 132 ILE B C 1
ATOM 5870 O O . ILE B 1 132 ? 16.719 15.883 -9.93 1 97.81 132 ILE B O 1
ATOM 5874 N N . LEU B 1 133 ? 16.812 14.727 -8.031 1 97.56 133 LEU B N 1
ATOM 5875 C CA . LEU B 1 133 ? 15.609 15.336 -7.484 1 97.56 133 LEU B CA 1
ATOM 5876 C C . LEU B 1 133 ? 15.945 16.609 -6.703 1 97.56 133 LEU B C 1
ATOM 5878 O O . LEU B 1 133 ? 15.047 17.25 -6.16 1 97.56 133 LEU B O 1
ATOM 5882 N N . LYS B 1 134 ? 17.203 16.922 -6.57 1 96.31 134 LYS B N 1
ATOM 5883 C CA . LYS B 1 134 ? 17.688 18.141 -5.945 1 96.31 134 LYS B CA 1
ATOM 5884 C C . LYS B 1 134 ? 17.141 18.297 -4.531 1 96.31 134 LYS B C 1
ATOM 5886 O O . LYS B 1 134 ? 16.641 19.359 -4.168 1 96.31 134 LYS B O 1
ATOM 5891 N N . ILE B 1 135 ? 17.156 17.234 -3.773 1 96.5 135 ILE B N 1
ATOM 5892 C CA . ILE B 1 135 ? 16.594 17.219 -2.428 1 96.5 135 ILE B CA 1
ATOM 5893 C C . ILE B 1 135 ? 17.422 18.125 -1.514 1 96.5 135 ILE B C 1
ATOM 5895 O O . ILE B 1 135 ? 16.906 18.703 -0.561 1 96.5 135 ILE B O 1
ATOM 5899 N N . ASP B 1 136 ? 18.719 18.25 -1.773 1 93.38 136 ASP B N 1
ATOM 5900 C CA . ASP B 1 136 ? 19.609 19.078 -0.978 1 93.38 136 ASP B CA 1
ATOM 5901 C C . ASP B 1 136 ? 19.156 20.547 -0.975 1 93.38 136 ASP B C 1
ATOM 5903 O O . ASP B 1 136 ? 19.391 21.266 -0.011 1 93.38 136 ASP B O 1
ATOM 5907 N N . GLN B 1 137 ? 18.438 20.969 -1.975 1 94.44 137 GLN B N 1
ATOM 5908 C CA . GLN B 1 137 ? 18 22.359 -2.102 1 94.44 137 GLN B CA 1
ATOM 5909 C C . GLN B 1 137 ? 16.812 22.641 -1.193 1 94.44 137 GLN B C 1
ATOM 5911 O O . GLN B 1 137 ? 16.469 23.797 -0.952 1 94.44 137 GLN B O 1
ATOM 5916 N N . TYR B 1 138 ? 16.219 21.625 -0.671 1 95.44 138 TYR B N 1
ATOM 5917 C CA . TYR B 1 138 ? 15.008 21.797 0.136 1 95.44 138 TYR B CA 1
ATOM 5918 C C . TYR B 1 138 ? 15.344 22.469 1.467 1 95.44 138 TYR B C 1
ATOM 5920 O O . TYR B 1 138 ? 14.461 23.016 2.127 1 95.44 138 TYR B O 1
ATOM 5928 N N . ARG B 1 139 ? 16.594 22.375 1.954 1 93.25 139 ARG B N 1
ATOM 5929 C CA . ARG B 1 139 ? 17.016 23.016 3.191 1 93.25 139 ARG B CA 1
ATOM 5930 C C . ARG B 1 139 ? 16.938 24.547 3.07 1 93.25 139 ARG B C 1
ATOM 5932 O O . ARG B 1 139 ? 16.844 25.25 4.078 1 93.25 139 ARG B O 1
ATOM 5939 N N . ASP B 1 140 ? 16.906 24.984 1.823 1 93.81 140 ASP B N 1
ATOM 5940 C CA . ASP B 1 140 ? 16.984 26.438 1.596 1 93.81 140 ASP B CA 1
ATOM 5941 C C . ASP B 1 140 ? 15.609 27.016 1.32 1 93.81 140 ASP B C 1
ATOM 5943 O O . ASP B 1 140 ? 15.484 28.219 1.043 1 93.81 140 ASP B O 1
ATOM 5947 N N . LEU B 1 141 ? 14.625 26.266 1.392 1 95.56 141 LEU B N 1
ATOM 5948 C CA . LEU B 1 141 ? 13.266 26.766 1.216 1 95.56 141 LEU B CA 1
ATOM 5949 C C . LEU B 1 141 ? 12.898 27.719 2.346 1 95.56 141 LEU B C 1
ATOM 5951 O O . LEU B 1 141 ? 13.422 27.609 3.455 1 95.56 141 LEU B O 1
ATOM 5955 N N . CYS B 1 142 ? 12.023 28.641 2.027 1 95.62 142 CYS B N 1
ATOM 5956 C CA . CYS B 1 142 ? 11.562 29.594 3.025 1 95.62 142 CYS B CA 1
ATOM 5957 C C . CYS B 1 142 ? 10.266 29.125 3.672 1 95.62 142 CYS B C 1
ATOM 5959 O O . CYS B 1 142 ? 9.391 28.578 2.998 1 95.62 142 CYS B O 1
ATOM 5961 N N . PRO B 1 143 ? 10.18 29.375 4.996 1 96.38 143 PRO B N 1
ATOM 5962 C CA . PRO B 1 143 ? 8.938 28.984 5.672 1 96.38 143 PRO B CA 1
ATOM 5963 C C . PRO B 1 143 ? 7.719 29.734 5.121 1 96.38 143 PRO B C 1
ATOM 5965 O O . PRO B 1 143 ? 7.828 30.891 4.711 1 96.38 143 PRO B O 1
ATOM 5968 N N . THR B 1 144 ? 6.613 29.047 5.09 1 97.19 144 THR B N 1
ATOM 5969 C CA . THR B 1 144 ? 5.336 29.656 4.734 1 97.19 144 THR B CA 1
ATOM 5970 C C . THR B 1 144 ? 4.641 30.219 5.969 1 97.19 144 THR B C 1
ATOM 5972 O O . THR B 1 144 ? 5.082 29.984 7.098 1 97.19 144 THR B O 1
ATOM 5975 N N . PRO B 1 145 ? 3.531 31.047 5.797 1 96.56 145 PRO B N 1
ATOM 5976 C CA . PRO B 1 145 ? 2.801 31.562 6.957 1 96.56 145 PRO B CA 1
ATOM 5977 C C . PRO B 1 145 ? 2.344 30.453 7.906 1 96.56 145 PRO B C 1
ATOM 5979 O O . PRO B 1 145 ? 2.361 30.641 9.125 1 96.56 145 PRO B O 1
ATOM 5982 N N . ALA B 1 146 ? 1.985 29.359 7.387 1 97.81 146 ALA B N 1
ATOM 5983 C CA . ALA B 1 146 ? 1.55 28.234 8.227 1 97.81 146 ALA B CA 1
ATOM 5984 C C . ALA B 1 146 ? 2.648 27.828 9.203 1 97.81 146 ALA B C 1
ATOM 5986 O O . ALA B 1 146 ? 2.379 27.578 10.375 1 97.81 146 ALA B O 1
ATOM 5987 N N . HIS B 1 147 ? 3.867 27.75 8.695 1 97.69 147 HIS B N 1
ATOM 5988 C CA . HIS B 1 147 ? 4.996 27.406 9.547 1 97.69 147 HIS B CA 1
ATOM 5989 C C . HIS B 1 147 ? 5.156 28.422 10.68 1 97.69 147 HIS B C 1
ATOM 5991 O O . HIS B 1 147 ? 5.391 28.047 11.828 1 97.69 147 HIS B O 1
ATOM 5997 N N . TYR B 1 148 ? 5 29.656 10.352 1 96.25 148 TYR B N 1
ATOM 5998 C CA . TYR B 1 148 ? 5.16 30.719 11.344 1 96.25 148 TYR B CA 1
ATOM 5999 C C . TYR B 1 148 ? 4.062 30.656 12.391 1 96.25 148 TYR B C 1
ATOM 6001 O O . TYR B 1 148 ? 4.32 30.844 13.586 1 96.25 148 TYR B O 1
ATOM 6009 N N . TYR B 1 149 ? 2.828 30.406 12 1 97.19 149 TYR B N 1
ATOM 6010 C CA . TYR B 1 149 ? 1.737 30.312 12.961 1 97.19 149 TYR B CA 1
ATOM 6011 C C . TYR B 1 149 ? 1.941 29.141 13.906 1 97.19 149 TYR B C 1
ATOM 6013 O O . TYR B 1 149 ? 1.665 29.234 15.109 1 97.19 149 TYR B O 1
ATOM 6021 N N . ILE B 1 150 ? 2.41 28.031 13.383 1 97.5 150 ILE B N 1
ATOM 6022 C CA . ILE B 1 150 ? 2.686 26.875 14.234 1 97.5 150 ILE B CA 1
ATOM 6023 C C . ILE B 1 150 ? 3.816 27.203 15.203 1 97.5 150 ILE B C 1
ATOM 6025 O O . ILE B 1 150 ? 3.756 26.844 16.375 1 97.5 150 ILE B O 1
ATOM 6029 N N . ALA B 1 151 ? 4.816 27.891 14.695 1 95.81 151 ALA B N 1
ATOM 6030 C CA . ALA B 1 151 ? 5.922 28.312 15.555 1 95.81 151 ALA B CA 1
ATOM 6031 C C . ALA B 1 151 ? 5.441 29.25 16.656 1 95.81 151 ALA B C 1
ATOM 6033 O O . ALA B 1 151 ? 5.91 29.188 17.797 1 95.81 151 ALA B O 1
ATOM 6034 N N . LYS B 1 152 ? 4.535 30.203 16.297 1 95.5 152 LYS B N 1
ATOM 6035 C CA . LYS B 1 152 ? 3.961 31.094 17.281 1 95.5 152 LYS B CA 1
ATOM 6036 C C . LYS B 1 152 ? 3.244 30.312 18.391 1 95.5 152 LYS B C 1
ATOM 6038 O O . LYS B 1 152 ? 3.396 30.625 19.578 1 95.5 152 LYS B O 1
ATOM 6043 N N . LEU B 1 153 ? 2.506 29.312 18 1 97.06 153 LEU B N 1
ATOM 6044 C CA . LEU B 1 153 ? 1.776 28.5 18.953 1 97.06 153 LEU B CA 1
ATOM 6045 C C . LEU B 1 153 ? 2.738 27.688 19.828 1 97.06 153 LEU B C 1
ATOM 6047 O O . LEU B 1 153 ? 2.455 27.422 20.984 1 97.06 153 LEU B O 1
ATOM 6051 N N . SER B 1 154 ? 3.814 27.344 19.188 1 94.62 154 SER B N 1
ATOM 6052 C CA . SER B 1 154 ? 4.848 26.672 19.969 1 94.62 154 SER B CA 1
ATOM 6053 C C . SER B 1 154 ? 5.438 27.609 21.016 1 94.62 154 SER B C 1
ATOM 6055 O O . SER B 1 154 ? 5.637 27.219 22.172 1 94.62 154 SER B O 1
ATOM 6057 N N . ARG B 1 155 ? 5.719 28.844 20.641 1 92.94 155 ARG B N 1
ATOM 6058 C CA . ARG B 1 155 ? 6.246 29.844 21.562 1 92.94 155 ARG B CA 1
ATOM 6059 C C . ARG B 1 155 ? 5.258 30.109 22.688 1 92.94 155 ARG B C 1
ATOM 6061 O O . ARG B 1 155 ? 5.664 30.422 23.812 1 92.94 155 ARG B O 1
ATOM 6068 N N . GLU B 1 156 ? 3.959 29.953 22.422 1 94.94 156 GLU B N 1
ATOM 6069 C CA . GLU B 1 156 ? 2.926 30.094 23.438 1 94.94 156 GLU B CA 1
ATOM 6070 C C . GLU B 1 156 ? 2.9 28.891 24.375 1 94.94 156 GLU B C 1
ATOM 6072 O O . GLU B 1 156 ? 2.195 28.906 25.391 1 94.94 156 GLU B O 1
ATOM 6077 N N . GLY B 1 157 ? 3.674 27.812 24.031 1 92.44 157 GLY B N 1
ATOM 6078 C CA . GLY B 1 157 ? 3.699 26.594 24.828 1 92.44 157 GLY B CA 1
ATOM 6079 C C . GLY B 1 157 ? 2.525 25.672 24.547 1 92.44 157 GLY B C 1
ATOM 6080 O O . GLY B 1 157 ? 2.26 24.734 25.312 1 92.44 157 GLY B O 1
ATOM 6081 N N . LEU B 1 158 ? 1.878 25.891 23.453 1 95.56 158 LEU B N 1
ATOM 6082 C CA . LEU B 1 158 ? 0.645 25.172 23.172 1 95.56 158 LEU B CA 1
ATOM 6083 C C . LEU B 1 158 ? 0.905 23.984 22.25 1 95.56 158 LEU B C 1
ATOM 6085 O O . LEU B 1 158 ? 0.211 22.969 22.328 1 95.56 158 LEU B O 1
ATOM 6089 N N . ILE B 1 159 ? 1.809 24.078 21.281 1 95.38 159 ILE B N 1
ATOM 6090 C CA . ILE B 1 159 ? 2.262 23.016 20.391 1 95.38 159 ILE B CA 1
ATOM 6091 C C . ILE B 1 159 ? 3.754 22.766 20.609 1 95.38 159 ILE B C 1
ATOM 6093 O O . ILE B 1 159 ? 4.582 23.641 20.312 1 95.38 159 ILE B O 1
ATOM 6097 N N . ASN B 1 160 ? 4.07 21.594 21.047 1 90.88 160 ASN B N 1
ATOM 6098 C CA . ASN B 1 160 ? 5.465 21.359 21.391 1 90.88 160 ASN B CA 1
ATOM 6099 C C . ASN B 1 160 ? 6.125 20.375 20.438 1 90.88 160 ASN B C 1
ATOM 6101 O O . ASN B 1 160 ? 7.34 20.172 20.484 1 90.88 160 ASN B O 1
ATOM 6105 N N . GLU B 1 161 ? 5.395 19.844 19.594 1 93.38 161 GLU B N 1
ATOM 6106 C CA . GLU B 1 161 ? 5.965 18.891 18.625 1 93.38 161 GLU B CA 1
ATOM 6107 C C . GLU B 1 161 ? 5.199 18.922 17.312 1 93.38 161 GLU B C 1
ATOM 6109 O O . GLU B 1 161 ? 4.012 19.25 17.281 1 93.38 161 GLU B O 1
ATOM 6114 N N . VAL B 1 162 ? 5.91 18.641 16.281 1 95.06 162 VAL B N 1
ATOM 6115 C CA . VAL B 1 162 ? 5.352 18.469 14.938 1 95.06 162 VAL B CA 1
ATOM 6116 C C . VAL B 1 162 ? 5.953 17.219 14.289 1 95.06 162 VAL B C 1
ATOM 6118 O O . VAL B 1 162 ? 7.145 16.953 14.445 1 95.06 162 VAL B O 1
ATOM 6121 N N . ILE B 1 163 ? 5.133 16.453 13.617 1 91.75 163 ILE B N 1
ATOM 6122 C CA . ILE B 1 163 ? 5.59 15.336 12.805 1 91.75 163 ILE B CA 1
ATOM 6123 C C . ILE B 1 163 ? 5.445 15.68 11.328 1 91.75 163 ILE B C 1
ATOM 6125 O O . ILE B 1 163 ? 4.398 16.172 10.891 1 91.75 163 ILE B O 1
ATOM 6129 N N . THR B 1 164 ? 6.469 15.445 10.531 1 92.25 164 THR B N 1
ATOM 6130 C CA . THR B 1 164 ? 6.367 15.797 9.117 1 92.25 164 THR B CA 1
ATOM 6131 C C . THR B 1 164 ? 7.078 14.766 8.25 1 92.25 164 THR B C 1
ATOM 6133 O O . THR B 1 164 ? 8.031 14.117 8.695 1 92.25 164 THR B O 1
ATOM 6136 N N . THR B 1 165 ? 6.543 14.617 7.082 1 89.56 165 THR B N 1
ATOM 6137 C CA . THR B 1 165 ? 7.18 13.758 6.086 1 89.56 165 THR B CA 1
ATOM 6138 C C . THR B 1 165 ? 8.047 14.586 5.137 1 89.56 165 THR B C 1
ATOM 6140 O O . THR B 1 165 ? 8.633 14.047 4.195 1 89.56 165 THR B O 1
ATOM 6143 N N . ASN B 1 166 ? 8.102 15.883 5.367 1 92.25 166 ASN B N 1
ATOM 6144 C CA . ASN B 1 166 ? 8.859 16.766 4.496 1 92.25 166 ASN B CA 1
ATOM 6145 C C . ASN B 1 166 ? 10.352 16.719 4.809 1 92.25 166 ASN B C 1
ATOM 6147 O O . ASN B 1 166 ? 10.75 16.484 5.953 1 92.25 166 ASN B O 1
ATOM 6151 N N . TYR B 1 167 ? 11.086 17.016 3.787 1 94.56 167 TYR B N 1
ATOM 6152 C CA . TYR B 1 167 ? 12.539 17.016 3.941 1 94.56 167 TYR B CA 1
ATOM 6153 C C . TYR B 1 167 ? 13.047 18.406 4.305 1 94.56 167 TYR B C 1
ATOM 6155 O O . TYR B 1 167 ? 14.164 18.562 4.793 1 94.56 167 TYR B O 1
ATOM 6163 N N . ASP B 1 168 ? 12.25 19.391 4.031 1 96.19 168 ASP B N 1
ATOM 6164 C CA . ASP B 1 168 ? 12.695 20.766 4.176 1 96.19 168 ASP B CA 1
ATOM 6165 C C . ASP B 1 168 ? 12.898 21.125 5.645 1 96.19 168 ASP B C 1
ATOM 6167 O O . ASP B 1 168 ? 12.648 20.312 6.531 1 96.19 168 ASP B O 1
ATOM 6171 N N . CYS B 1 169 ? 13.406 22.344 5.883 1 96.06 169 CYS B N 1
ATOM 6172 C CA . CYS B 1 169 ? 13.727 22.797 7.234 1 96.06 169 CYS B CA 1
ATOM 6173 C C . CYS B 1 169 ? 12.875 24 7.625 1 96.06 169 CYS B C 1
ATOM 6175 O O . CYS B 1 169 ? 13.328 24.859 8.383 1 96.06 169 CYS B O 1
ATOM 6177 N N . ASN B 1 170 ? 11.664 24.031 7.078 1 97.19 170 ASN B N 1
ATOM 6178 C CA . ASN B 1 170 ? 10.836 25.219 7.238 1 97.19 170 ASN B CA 1
ATOM 6179 C C . ASN B 1 170 ? 10.336 25.359 8.672 1 97.19 170 ASN B C 1
ATOM 6181 O O . ASN B 1 170 ? 10.242 26.484 9.188 1 97.19 170 ASN B O 1
ATOM 6185 N N . PHE B 1 171 ? 10.008 24.266 9.328 1 97.06 171 PHE B N 1
ATOM 6186 C CA . PHE B 1 171 ? 9.547 24.344 10.711 1 97.06 171 PHE B CA 1
ATOM 6187 C C . PHE B 1 171 ? 10.656 24.859 11.617 1 97.06 171 PHE B C 1
ATOM 6189 O O . PHE B 1 171 ? 10.414 25.734 12.461 1 97.06 171 PHE B O 1
ATOM 6196 N N . GLU B 1 172 ? 11.836 24.375 11.469 1 94.38 172 GLU B N 1
ATOM 6197 C CA . GLU B 1 172 ? 13 24.781 12.242 1 94.38 172 GLU B CA 1
ATOM 6198 C C . GLU B 1 172 ? 13.328 26.25 12.023 1 94.38 172 GLU B C 1
ATOM 6200 O O . GLU B 1 172 ? 13.539 27 12.984 1 94.38 172 GLU B O 1
ATOM 6205 N N . LYS B 1 173 ? 13.32 26.594 10.844 1 94.25 173 LYS B N 1
ATOM 6206 C CA . LYS B 1 173 ? 13.664 27.969 10.484 1 94.25 173 LYS B CA 1
ATOM 6207 C C . LYS B 1 173 ? 12.641 28.953 11.055 1 94.25 173 LYS B C 1
ATOM 6209 O O . LYS B 1 173 ? 13.008 30 11.602 1 94.25 173 LYS B O 1
ATOM 6214 N N . ALA B 1 174 ? 11.359 28.641 10.852 1 95.25 174 ALA B N 1
ATOM 6215 C CA . ALA B 1 174 ? 10.312 29.5 11.391 1 95.25 174 ALA B CA 1
ATOM 6216 C C . ALA B 1 174 ? 10.453 29.656 12.898 1 95.25 174 ALA B C 1
ATOM 6218 O O . ALA B 1 174 ? 10.312 30.766 13.43 1 95.25 174 ALA B O 1
ATOM 6219 N N . TYR B 1 175 ? 10.734 28.594 13.586 1 94.31 175 TYR B N 1
ATOM 6220 C CA . TYR B 1 175 ? 10.867 28.625 15.031 1 94.31 175 TYR B CA 1
ATOM 6221 C C . TYR B 1 175 ? 12.078 29.453 15.453 1 94.31 175 TYR B C 1
ATOM 6223 O O . TYR B 1 175 ? 11.992 30.25 16.391 1 94.31 175 TYR B O 1
ATOM 6231 N N . VAL B 1 176 ? 13.195 29.281 14.789 1 91.62 176 VAL B N 1
ATOM 6232 C CA . VAL B 1 176 ? 14.422 30 15.094 1 91.62 176 VAL B CA 1
ATOM 6233 C C . VAL B 1 176 ? 14.211 31.5 14.875 1 91.62 176 VAL B C 1
ATOM 6235 O O . VAL B 1 176 ? 14.633 32.312 15.703 1 91.62 176 VAL B O 1
ATOM 6238 N N . GLU B 1 177 ? 13.594 31.828 13.859 1 90.62 177 GLU B N 1
ATOM 6239 C CA . GLU B 1 177 ? 13.352 33.25 13.531 1 90.62 177 GLU B CA 1
ATOM 6240 C C . GLU B 1 177 ? 12.461 33.906 14.586 1 90.62 177 GLU B C 1
ATOM 6242 O O . GLU B 1 177 ? 12.711 35.031 14.984 1 90.62 177 GLU B O 1
ATOM 6247 N N . LEU B 1 178 ? 11.477 33.219 14.992 1 91.62 178 LEU B N 1
ATOM 6248 C CA . LEU B 1 178 ? 10.508 33.781 15.922 1 91.62 178 LEU B CA 1
ATOM 6249 C C . LEU B 1 178 ? 11.055 33.781 17.344 1 91.62 178 LEU B C 1
ATOM 6251 O O . LEU B 1 178 ? 10.602 34.562 18.188 1 91.62 178 LEU B O 1
ATOM 6255 N N . SER B 1 179 ? 12 32.875 17.656 1 87.31 179 SER B N 1
ATOM 6256 C CA . SER B 1 179 ? 12.516 32.75 19.016 1 87.31 179 SER B CA 1
ATOM 6257 C C . SER B 1 179 ? 13.758 33.625 19.219 1 87.31 179 SER B C 1
ATOM 6259 O O . SER B 1 179 ? 14.297 33.688 20.328 1 87.31 179 SER B O 1
ATOM 6261 N N . GLY B 1 180 ? 14.211 34.312 18.266 1 77.81 180 GLY B N 1
ATOM 6262 C CA . GLY B 1 180 ? 15.414 35.125 18.391 1 77.81 180 GLY B CA 1
ATOM 6263 C C . GLY B 1 180 ? 16.688 34.281 18.438 1 77.81 180 GLY B C 1
ATOM 6264 O O . GLY B 1 180 ? 17.672 34.688 19.047 1 77.81 180 GLY B O 1
ATOM 6265 N N . GLY B 1 181 ? 16.594 33.062 18 1 73.56 181 GLY B N 1
ATOM 6266 C CA . GLY B 1 181 ? 17.828 32.312 17.844 1 73.56 181 GLY B CA 1
ATOM 6267 C C . GLY B 1 181 ? 17.812 30.969 18.547 1 73.56 181 GLY B C 1
ATOM 6268 O O . GLY B 1 181 ? 18.719 30.141 18.359 1 73.56 181 GLY B O 1
ATOM 6269 N N . SER B 1 182 ? 16.828 30.703 19.328 1 71.25 182 SER B N 1
ATOM 6270 C CA . SER B 1 182 ? 16.75 29.391 19.953 1 71.25 182 SER B CA 1
ATOM 6271 C C . SER B 1 182 ? 16.391 28.312 18.938 1 71.25 182 SER B C 1
ATOM 6273 O O . SER B 1 182 ? 15.484 28.5 18.109 1 71.25 182 SER B O 1
ATOM 6275 N N . ASN B 1 183 ? 17.109 27.219 19.062 1 74.06 183 ASN B N 1
ATOM 6276 C CA . ASN B 1 183 ? 16.922 26.203 18.031 1 74.06 183 ASN B CA 1
ATOM 6277 C C . ASN B 1 183 ? 15.844 25.188 18.453 1 74.06 183 ASN B C 1
ATOM 6279 O O . ASN B 1 183 ? 15.625 24.969 19.641 1 74.06 183 ASN B O 1
ATOM 6283 N N . SER B 1 184 ? 15.125 24.703 17.516 1 79 184 SER B N 1
ATOM 6284 C CA . SER B 1 184 ? 14.242 23.562 17.719 1 79 184 SER B CA 1
ATOM 6285 C C . SER B 1 184 ? 15.023 22.266 17.797 1 79 184 SER B C 1
ATOM 6287 O O . SER B 1 184 ? 16.219 22.234 17.5 1 79 184 SER B O 1
ATOM 6289 N N . ASP B 1 185 ? 14.414 21.266 18.344 1 79.81 185 ASP B N 1
ATOM 6290 C CA . ASP B 1 185 ? 14.977 19.922 18.344 1 79.81 185 ASP B CA 1
ATOM 6291 C C . ASP B 1 185 ? 14.5 19.125 17.141 1 79.81 185 ASP B C 1
ATOM 6293 O O . ASP B 1 185 ? 13.312 18.812 17.016 1 79.81 185 ASP B O 1
ATOM 6297 N N . VAL B 1 186 ? 15.477 18.844 16.328 1 79.81 186 VAL B N 1
ATOM 6298 C CA . VAL B 1 186 ? 15.133 18.109 15.109 1 79.81 186 VAL B CA 1
ATOM 6299 C C . VAL B 1 186 ? 15.438 16.625 15.305 1 79.81 186 VAL B C 1
ATOM 6301 O O . VAL B 1 186 ? 16.547 16.25 15.672 1 79.81 186 VAL B O 1
ATOM 6304 N N . ILE B 1 187 ? 14.469 15.758 15.117 1 77.88 187 ILE B N 1
ATOM 6305 C CA . ILE B 1 187 ? 14.602 14.305 15.242 1 77.88 187 ILE B CA 1
ATOM 6306 C C . ILE B 1 187 ? 14.297 13.641 13.906 1 77.88 187 ILE B C 1
ATOM 6308 O O . ILE B 1 187 ? 13.164 13.688 13.422 1 77.88 187 ILE B O 1
ATOM 6312 N N . SER B 1 188 ? 15.281 13.078 13.297 1 72.69 188 SER B N 1
ATOM 6313 C CA . SER B 1 188 ? 15.094 12.484 11.977 1 72.69 188 SER B CA 1
ATOM 6314 C C . SER B 1 188 ? 15.562 11.031 11.953 1 72.69 188 SER B C 1
ATOM 6316 O O . SER B 1 188 ? 15.492 10.375 10.914 1 72.69 188 SER B O 1
ATOM 6318 N N . CYS B 1 189 ? 16.078 10.516 13.039 1 70.75 189 CYS B N 1
ATOM 6319 C CA . CYS B 1 189 ? 16.547 9.141 13.156 1 70.75 189 CYS B CA 1
ATOM 6320 C C . CYS B 1 189 ? 16.516 8.68 14.609 1 70.75 189 CYS B C 1
ATOM 6322 O O . CYS B 1 189 ? 16.203 9.461 15.508 1 70.75 189 CYS B O 1
ATOM 6324 N N . LEU B 1 190 ? 16.812 7.371 14.758 1 66.81 190 LEU B N 1
ATOM 6325 C CA . LEU B 1 190 ? 16.781 6.77 16.094 1 66.81 190 LEU B CA 1
ATOM 6326 C C . LEU B 1 190 ? 17.781 7.449 17.016 1 66.81 190 LEU B C 1
ATOM 6328 O O . LEU B 1 190 ? 17.5 7.664 18.188 1 66.81 190 LEU B O 1
ATOM 6332 N N . ASP B 1 191 ? 18.891 7.766 16.484 1 69.44 191 ASP B N 1
ATOM 6333 C CA . ASP B 1 191 ? 19.922 8.406 17.297 1 69.44 191 ASP B CA 1
ATOM 6334 C C . ASP B 1 191 ? 19.469 9.773 17.781 1 69.44 191 ASP B C 1
ATOM 6336 O O . ASP B 1 191 ? 19.734 10.148 18.922 1 69.44 191 ASP B O 1
ATOM 6340 N N . ASP B 1 192 ? 18.859 10.547 16.875 1 73.25 192 ASP B N 1
ATOM 6341 C CA . ASP B 1 192 ? 18.297 11.828 17.266 1 73.25 192 ASP B CA 1
ATOM 6342 C C . ASP B 1 192 ? 17.25 11.648 18.375 1 73.25 192 ASP B C 1
ATOM 6344 O O . ASP B 1 192 ? 17.188 12.43 19.312 1 73.25 192 ASP B O 1
ATOM 6348 N N . TYR B 1 193 ? 16.484 10.633 18.203 1 72.38 193 TYR B N 1
ATOM 6349 C CA . TYR B 1 193 ? 15.383 10.367 19.141 1 72.38 193 TYR B CA 1
ATOM 6350 C C . TYR B 1 193 ? 15.914 10.062 20.531 1 72.38 193 TYR B C 1
ATOM 6352 O O . TYR B 1 193 ? 15.383 10.555 21.531 1 72.38 193 TYR B O 1
ATOM 6360 N N . ARG B 1 194 ? 16.891 9.297 20.578 1 66.31 194 ARG B N 1
ATOM 6361 C CA . ARG B 1 194 ? 17.516 8.938 21.844 1 66.31 194 ARG B CA 1
ATOM 6362 C C . ARG B 1 194 ? 18.094 10.156 22.531 1 66.31 194 ARG B C 1
ATOM 6364 O O . ARG B 1 194 ? 18 10.297 23.766 1 66.31 194 ARG B O 1
ATOM 6371 N N . LYS B 1 195 ? 18.625 11.047 21.781 1 65.88 195 LYS B N 1
ATOM 6372 C CA . LYS B 1 195 ? 19.312 12.211 22.328 1 65.88 195 LYS B CA 1
ATOM 6373 C C . LYS B 1 195 ? 18.328 13.328 22.656 1 65.88 195 LYS B C 1
ATOM 6375 O O . LYS B 1 195 ? 18.453 13.992 23.688 1 65.88 195 LYS B O 1
ATOM 6380 N N . LYS B 1 196 ? 17.375 13.5 21.781 1 71.31 196 LYS B N 1
ATOM 6381 C CA . LYS B 1 196 ? 16.578 14.719 21.844 1 71.31 196 LYS B CA 1
ATOM 6382 C C . LYS B 1 196 ? 15.125 14.406 22.203 1 71.31 196 LYS B C 1
ATOM 6384 O O . LYS B 1 196 ? 14.359 15.305 22.562 1 71.31 196 LYS B O 1
ATOM 6389 N N . GLY B 1 197 ? 14.805 13.156 22.094 1 67.44 197 GLY B N 1
ATOM 6390 C CA . GLY B 1 197 ? 13.406 12.805 22.266 1 67.44 197 GLY B CA 1
ATOM 6391 C C . GLY B 1 197 ? 12.867 13.156 23.641 1 67.44 197 GLY B C 1
ATOM 6392 O O . GLY B 1 197 ? 11.734 13.625 23.781 1 67.44 197 GLY B O 1
ATOM 6393 N N . ALA B 1 198 ? 13.656 12.93 24.672 1 59.56 198 ALA B N 1
ATOM 6394 C CA . ALA B 1 198 ? 13.188 13.117 26.047 1 59.56 198 ALA B CA 1
ATOM 6395 C C . ALA B 1 198 ? 13.789 14.383 26.656 1 59.56 198 ALA B C 1
ATOM 6397 O O . ALA B 1 198 ? 13.469 14.742 27.797 1 59.56 198 ALA B O 1
ATOM 6398 N N . GLU B 1 199 ? 14.633 15.039 25.859 1 55.06 199 GLU B N 1
ATOM 6399 C CA . GLU B 1 199 ? 15.344 16.172 26.453 1 55.06 199 GLU B CA 1
ATOM 6400 C C . GLU B 1 199 ? 14.414 17.359 26.672 1 55.06 199 GLU B C 1
ATOM 6402 O O . GLU B 1 199 ? 13.617 17.688 25.797 1 55.06 199 GLU B O 1
ATOM 6407 N N . ILE B 1 200 ? 14.219 17.656 27.938 1 51.91 200 ILE B N 1
ATOM 6408 C CA . ILE B 1 200 ? 13.578 18.922 28.281 1 51.91 200 ILE B CA 1
ATOM 6409 C C . ILE B 1 200 ? 14.625 20.047 28.297 1 51.91 200 ILE B C 1
ATOM 6411 O O . ILE B 1 200 ? 15.719 19.859 28.828 1 51.91 200 ILE B O 1
ATOM 6415 N N . GLY B 1 201 ? 14.664 20.859 27.25 1 49.5 201 GLY B N 1
ATOM 6416 C CA . GLY B 1 201 ? 15.68 21.891 27.141 1 49.5 201 GLY B CA 1
ATOM 6417 C C . GLY B 1 201 ? 16.047 22.516 28.469 1 49.5 201 GLY B C 1
ATOM 6418 O O . GLY B 1 201 ? 15.258 22.438 29.422 1 49.5 201 GLY B O 1
ATOM 6419 N N . GLU B 1 202 ? 17.5 22.719 28.75 1 45.88 202 GLU B N 1
ATOM 6420 C CA . GLU B 1 202 ? 18.031 23.344 29.953 1 45.88 202 GLU B CA 1
ATOM 6421 C C . GLU B 1 202 ? 17.156 24.5 30.422 1 45.88 202 GLU B C 1
ATOM 6423 O O . GLU B 1 202 ? 17.016 24.719 31.625 1 45.88 202 GLU B O 1
ATOM 6428 N N . ASP B 1 203 ? 16.859 25.422 29.562 1 45.62 203 ASP B N 1
ATOM 6429 C CA . ASP B 1 203 ? 16.234 26.656 30.031 1 45.62 203 ASP B CA 1
ATOM 6430 C C . ASP B 1 203 ? 14.734 26.469 30.188 1 45.62 203 ASP B C 1
ATOM 6432 O O . ASP B 1 203 ? 13.984 27.453 30.203 1 45.62 203 ASP B O 1
ATOM 6436 N N . ASN B 1 204 ? 14.266 25.344 30.453 1 46.59 204 ASN B N 1
ATOM 6437 C CA . ASN B 1 204 ? 12.867 25.094 30.781 1 46.59 204 ASN B CA 1
ATOM 6438 C C . ASN B 1 204 ? 11.945 25.547 29.656 1 46.59 204 ASN B C 1
ATOM 6440 O O . ASN B 1 204 ? 10.82 25.984 29.906 1 46.59 204 ASN B O 1
ATOM 6444 N N . VAL B 1 205 ? 12.586 26.016 28.531 1 52.53 205 VAL B N 1
ATOM 6445 C CA . VAL B 1 205 ? 11.734 26.5 27.453 1 52.53 205 VAL B CA 1
ATOM 6446 C C . VAL B 1 205 ? 11.297 25.328 26.562 1 52.53 205 VAL B C 1
ATOM 6448 O O . VAL B 1 205 ? 12.125 24.516 26.172 1 52.53 205 VAL B O 1
ATOM 6451 N N . ASN B 1 206 ? 10.102 24.953 26.625 1 62.97 206 ASN B N 1
ATOM 6452 C CA . ASN B 1 206 ? 9.461 23.922 25.828 1 62.97 206 ASN B CA 1
ATOM 6453 C C . ASN B 1 206 ? 9.727 24.125 24.328 1 62.97 206 ASN B C 1
ATOM 6455 O O . ASN B 1 206 ? 9.031 24.891 23.672 1 62.97 206 ASN B O 1
ATOM 6459 N N . ARG B 1 207 ? 10.93 23.688 23.812 1 79.81 207 ARG B N 1
ATOM 6460 C CA . ARG B 1 207 ? 11.344 23.797 22.422 1 79.81 207 ARG B CA 1
ATOM 6461 C C . ARG B 1 207 ? 10.484 22.922 21.516 1 79.81 207 ARG B C 1
ATOM 6463 O O . ARG B 1 207 ? 9.953 21.891 21.969 1 79.81 207 ARG B O 1
ATOM 6470 N N . LEU B 1 208 ? 10.32 23.516 20.344 1 90.94 208 LEU B N 1
ATOM 6471 C CA . LEU B 1 208 ? 9.586 22.75 19.344 1 90.94 208 LEU B CA 1
ATOM 6472 C C . LEU B 1 208 ? 10.383 21.531 18.891 1 90.94 208 LEU B C 1
ATOM 6474 O O . LEU B 1 208 ? 11.547 21.656 18.5 1 90.94 208 LEU B O 1
ATOM 6478 N N . LYS B 1 209 ? 9.867 20.406 19.078 1 92.19 209 LYS B N 1
ATOM 6479 C CA . LYS B 1 209 ? 10.438 19.188 18.531 1 92.19 209 LYS B CA 1
ATOM 6480 C C . LYS B 1 209 ? 9.883 18.891 17.156 1 92.19 209 LYS B C 1
ATOM 6482 O O . LYS B 1 209 ? 8.664 18.797 16.969 1 92.19 209 LYS B O 1
ATOM 6487 N N . VAL B 1 210 ? 10.766 18.75 16.203 1 94.19 210 VAL B N 1
ATOM 6488 C CA . VAL B 1 210 ? 10.352 18.438 14.828 1 94.19 210 VAL B CA 1
ATOM 6489 C C . VAL B 1 210 ? 10.758 17.016 14.469 1 94.19 210 VAL B C 1
ATOM 6491 O O . VAL B 1 210 ? 11.938 16.734 14.258 1 94.19 210 VAL B O 1
ATOM 6494 N N . PHE B 1 211 ? 9.812 16.125 14.336 1 92 211 PHE B N 1
ATOM 6495 C CA . PHE B 1 211 ? 10.047 14.75 13.93 1 92 211 PHE B CA 1
ATOM 6496 C C . PHE B 1 211 ? 9.977 14.617 12.414 1 92 211 PHE B C 1
ATOM 6498 O O . PHE B 1 211 ? 8.883 14.656 11.836 1 92 211 PHE B O 1
ATOM 6505 N N . LYS B 1 212 ? 11.055 14.43 11.789 1 91.56 212 LYS B N 1
ATOM 6506 C CA . LYS B 1 212 ? 11.125 14.234 10.344 1 91.56 212 LYS B CA 1
ATOM 6507 C C . LYS B 1 212 ? 11.242 12.758 9.992 1 91.56 212 LYS B C 1
ATOM 6509 O O . LYS B 1 212 ? 12.344 12.258 9.758 1 91.56 212 LYS B O 1
ATOM 6514 N N . VAL B 1 213 ? 10.219 12.156 9.672 1 86.69 213 VAL B N 1
ATOM 6515 C CA . VAL B 1 213 ? 10.141 10.703 9.656 1 86.69 213 VAL B CA 1
ATOM 6516 C C . VAL B 1 213 ? 10.641 10.172 8.312 1 86.69 213 VAL B C 1
ATOM 6518 O O . VAL B 1 213 ? 11.016 9.008 8.195 1 86.69 213 VAL B O 1
ATOM 6521 N N . ASN B 1 214 ? 10.703 10.984 7.219 1 88.44 214 ASN B N 1
ATOM 6522 C CA . ASN B 1 214 ? 11.164 10.523 5.914 1 88.44 214 ASN B CA 1
ATOM 6523 C C . ASN B 1 214 ? 12.578 11.016 5.609 1 88.44 214 ASN B C 1
ATOM 6525 O O . ASN B 1 214 ? 13.102 10.766 4.523 1 88.44 214 ASN B O 1
ATOM 6529 N N . GLY B 1 215 ? 13.18 11.68 6.594 1 89.94 215 GLY B N 1
ATOM 6530 C CA . GLY B 1 215 ? 14.523 12.18 6.398 1 89.94 215 GLY B CA 1
ATOM 6531 C C . GLY B 1 215 ? 14.609 13.695 6.422 1 89.94 215 GLY B C 1
ATOM 6532 O O . GLY B 1 215 ? 13.586 14.383 6.406 1 89.94 215 GLY B O 1
ATOM 6533 N N . CYS B 1 216 ? 15.797 14.234 6.426 1 93.56 216 CYS B N 1
ATOM 6534 C CA . CYS B 1 216 ? 16.047 15.672 6.539 1 93.56 216 CYS B CA 1
ATOM 6535 C C . CYS B 1 216 ? 17.094 16.125 5.512 1 93.56 216 CYS B C 1
ATOM 6537 O O . CYS B 1 216 ? 18.188 15.57 5.453 1 93.56 216 CYS B O 1
ATOM 6539 N N . ALA B 1 217 ? 16.719 17.125 4.793 1 94.81 217 ALA B N 1
ATOM 6540 C CA . ALA B 1 217 ? 17.609 17.625 3.754 1 94.81 217 ALA B CA 1
ATOM 6541 C C . ALA B 1 217 ? 18.875 18.203 4.359 1 94.81 217 ALA B C 1
ATOM 6543 O O . ALA B 1 217 ? 19.953 18.156 3.744 1 94.81 217 ALA B O 1
ATOM 6544 N N . GLU B 1 218 ? 18.812 18.703 5.566 1 93.19 218 GLU B N 1
ATOM 6545 C CA . GLU B 1 218 ? 19.984 19.281 6.234 1 93.19 218 GLU B CA 1
ATOM 6546 C C . GLU B 1 218 ? 21.062 18.234 6.453 1 93.19 218 GLU B C 1
ATOM 6548 O O . GLU B 1 218 ? 22.25 18.547 6.402 1 93.19 218 GLU B O 1
ATOM 6553 N N . LYS B 1 219 ? 20.719 17.031 6.625 1 91.06 219 LYS B N 1
ATOM 6554 C CA . LYS B 1 219 ? 21.641 15.961 6.93 1 91.06 219 LYS B CA 1
ATOM 6555 C C . LYS B 1 219 ? 22.453 15.562 5.691 1 91.06 219 LYS B C 1
ATOM 6557 O O . LYS B 1 219 ? 23.484 14.906 5.805 1 91.06 219 LYS B O 1
ATOM 6562 N N . LEU B 1 220 ? 21.969 15.914 4.574 1 93.19 220 LEU B N 1
ATOM 6563 C CA . LEU B 1 220 ? 22.656 15.586 3.332 1 93.19 220 LEU B CA 1
ATOM 6564 C C . LEU B 1 220 ? 23.984 16.328 3.236 1 93.19 220 LEU B C 1
ATOM 6566 O O . LEU B 1 220 ? 24.891 15.898 2.516 1 93.19 220 LEU B O 1
ATOM 6570 N N . THR B 1 221 ? 24.125 17.406 3.971 1 88.75 221 THR B N 1
ATOM 6571 C CA . THR B 1 221 ? 25.328 18.219 3.922 1 88.75 221 THR B CA 1
ATOM 6572 C C . THR B 1 221 ? 26.375 17.688 4.902 1 88.75 221 THR B C 1
ATOM 6574 O O . THR B 1 221 ? 27.547 18.031 4.812 1 88.75 221 THR B O 1
ATOM 6577 N N . ASP B 1 222 ? 25.953 16.891 5.773 1 87.25 222 ASP B N 1
ATOM 6578 C CA . ASP B 1 222 ? 26.859 16.312 6.758 1 87.25 222 ASP B CA 1
ATOM 6579 C C . ASP B 1 222 ? 27.609 15.109 6.184 1 87.25 222 ASP B C 1
ATOM 6581 O O . ASP B 1 222 ? 27.078 13.992 6.172 1 87.25 222 ASP B O 1
ATOM 6585 N N . THR B 1 223 ? 28.766 15.211 5.875 1 85.56 223 THR B N 1
ATOM 6586 C CA . THR B 1 223 ? 29.562 14.18 5.203 1 85.56 223 THR B CA 1
ATOM 6587 C C . THR B 1 223 ? 29.969 13.094 6.188 1 85.56 223 THR B C 1
ATOM 6589 O O . THR B 1 223 ? 30.453 12.031 5.781 1 85.56 223 THR B O 1
ATOM 6592 N N . THR B 1 224 ? 29.812 13.312 7.484 1 81.56 224 THR B N 1
ATOM 6593 C CA . THR B 1 224 ? 30.188 12.328 8.492 1 81.56 224 THR B CA 1
ATOM 6594 C C . THR B 1 224 ? 29.156 11.203 8.57 1 81.56 224 THR B C 1
ATOM 6596 O O . THR B 1 224 ? 29.422 10.148 9.148 1 81.56 224 THR B O 1
ATOM 6599 N N . VAL B 1 225 ? 28.125 11.484 7.938 1 78.56 225 VAL B N 1
ATOM 6600 C CA . VAL B 1 225 ? 27.062 10.484 7.977 1 78.56 225 VAL B CA 1
ATOM 6601 C C . VAL B 1 225 ? 27.219 9.523 6.797 1 78.56 225 VAL B C 1
ATOM 6603 O O . VAL B 1 225 ? 27.094 9.93 5.641 1 78.56 225 VAL B O 1
ATOM 6606 N N . GLU B 1 226 ? 27.578 8.258 6.91 1 74.12 226 GLU B N 1
ATOM 6607 C CA . GLU B 1 226 ? 27.875 7.273 5.875 1 74.12 226 GLU B CA 1
ATOM 6608 C C . GLU B 1 226 ? 26.656 7.02 4.992 1 74.12 226 GLU B C 1
ATOM 6610 O O . GLU B 1 226 ? 26.766 6.98 3.766 1 74.12 226 GLU B O 1
ATOM 6615 N N . LYS B 1 227 ? 25.422 6.863 5.453 1 85.62 227 LYS B N 1
ATOM 6616 C CA . LYS B 1 227 ? 24.219 6.527 4.703 1 85.62 227 LYS B CA 1
ATOM 6617 C C . LYS B 1 227 ? 23.234 7.695 4.688 1 85.62 227 LYS B C 1
ATOM 6619 O O . LYS B 1 227 ? 22.031 7.504 4.859 1 85.62 227 LYS B O 1
ATOM 6624 N N . ARG B 1 228 ? 23.922 8.906 4.32 1 88.94 228 ARG B N 1
ATOM 6625 C CA . ARG B 1 228 ? 23.094 10.109 4.383 1 88.94 228 ARG B CA 1
ATOM 6626 C C . ARG B 1 228 ? 22.078 10.133 3.246 1 88.94 228 ARG B C 1
ATOM 6628 O O . ARG B 1 228 ? 20.938 10.586 3.432 1 88.94 228 ARG B O 1
ATOM 6635 N N . TYR B 1 229 ? 22.406 9.562 2.121 1 93.44 229 TYR B N 1
ATOM 6636 C CA . TYR B 1 229 ? 21.484 9.586 0.99 1 93.44 229 TYR B CA 1
ATOM 6637 C C . TYR B 1 229 ? 20.375 8.57 1.172 1 93.44 229 TYR B C 1
ATOM 6639 O O . TYR B 1 229 ? 19.219 8.836 0.827 1 93.44 229 TYR B O 1
ATOM 6647 N N . GLU B 1 230 ? 20.719 7.477 1.691 1 90.88 230 GLU B N 1
ATOM 6648 C CA . GLU B 1 230 ? 19.734 6.426 1.941 1 90.88 230 GLU B CA 1
ATOM 6649 C C . GLU B 1 230 ? 18.75 6.836 3.047 1 90.88 230 GLU B C 1
ATOM 6651 O O . GLU B 1 230 ? 17.656 6.289 3.145 1 90.88 230 GLU B O 1
ATOM 6656 N N . SER B 1 231 ? 19.188 7.793 3.838 1 89 231 SER B N 1
ATOM 6657 C CA . SER B 1 231 ? 18.344 8.227 4.953 1 89 231 SER B CA 1
ATOM 6658 C C . SER B 1 231 ? 17.125 9.008 4.461 1 89 231 SER B C 1
ATOM 6660 O O . SER B 1 231 ? 16.172 9.203 5.207 1 89 231 SER B O 1
ATOM 6662 N N . ILE B 1 232 ? 17.172 9.477 3.217 1 92.5 232 ILE B N 1
ATOM 6663 C CA . ILE B 1 232 ? 16.031 10.133 2.59 1 92.5 232 ILE B CA 1
ATOM 6664 C C . ILE B 1 232 ? 15.094 9.086 1.985 1 92.5 232 ILE B C 1
ATOM 6666 O O . ILE B 1 232 ? 15.461 8.391 1.038 1 92.5 232 ILE B O 1
ATOM 6670 N N . LEU B 1 233 ? 13.922 8.969 2.518 1 90.44 233 LEU B N 1
ATOM 6671 C CA . LEU B 1 233 ? 13 7.953 2.031 1 90.44 233 LEU B CA 1
ATOM 6672 C C . LEU B 1 233 ? 12.305 8.414 0.754 1 90.44 233 LEU B C 1
ATOM 6674 O O . LEU B 1 233 ? 11.586 9.414 0.76 1 90.44 233 LEU B O 1
ATOM 6678 N N . LEU B 1 234 ? 12.57 7.723 -0.323 1 91.62 234 LEU B N 1
ATOM 6679 C CA . LEU B 1 234 ? 12.008 8.094 -1.617 1 91.62 234 LEU B CA 1
ATOM 6680 C C . LEU B 1 234 ? 11.359 6.895 -2.297 1 91.62 234 LEU B C 1
ATOM 6682 O O . LEU B 1 234 ? 10.305 7.02 -2.918 1 91.62 234 LEU B O 1
ATOM 6686 N N . THR B 1 235 ? 11.906 5.762 -2.133 1 91.88 235 THR B N 1
ATOM 6687 C CA . THR B 1 235 ? 11.492 4.59 -2.896 1 91.88 235 THR B CA 1
ATOM 6688 C C . THR B 1 235 ? 10.336 3.871 -2.203 1 91.88 235 THR B C 1
ATOM 6690 O O . THR B 1 235 ? 10.148 4.012 -0.993 1 91.88 235 THR B O 1
ATOM 6693 N N . GLU B 1 236 ? 9.602 3.148 -3.031 1 86.88 236 GLU B N 1
ATOM 6694 C CA . GLU B 1 236 ? 8.5 2.352 -2.502 1 86.88 236 GLU B CA 1
ATOM 6695 C C . GLU B 1 236 ? 8.992 1.362 -1.449 1 86.88 236 GLU B C 1
ATOM 6697 O O . GLU B 1 236 ? 8.328 1.153 -0.43 1 86.88 236 GLU B O 1
ATOM 6702 N N . ARG B 1 237 ? 10.109 0.791 -1.669 1 84.06 237 ARG B N 1
ATOM 6703 C CA . ARG B 1 237 ? 10.672 -0.185 -0.741 1 84.06 237 ARG B CA 1
ATOM 6704 C C . ARG B 1 237 ? 11 0.461 0.603 1 84.06 237 ARG B C 1
ATOM 6706 O O . ARG B 1 237 ? 10.703 -0.107 1.656 1 84.06 237 ARG B O 1
ATOM 6713 N N . GLN B 1 238 ? 11.617 1.601 0.595 1 84 238 GLN B N 1
ATOM 6714 C CA . GLN B 1 238 ? 11.945 2.312 1.827 1 84 238 GLN B CA 1
ATOM 6715 C C . GLN B 1 238 ? 10.68 2.635 2.623 1 84 238 GLN B C 1
ATOM 6717 O O . GLN B 1 238 ? 10.656 2.492 3.846 1 84 238 GLN B O 1
ATOM 6722 N N . LEU B 1 239 ? 9.688 3.029 1.905 1 79.38 239 LEU B N 1
ATOM 6723 C CA . LEU B 1 239 ? 8.445 3.439 2.541 1 79.38 239 LEU B CA 1
ATOM 6724 C C . LEU B 1 239 ? 7.715 2.238 3.135 1 79.38 239 LEU B C 1
ATOM 6726 O O . LEU B 1 239 ? 7.035 2.361 4.156 1 79.38 239 LEU B O 1
ATOM 6730 N N . GLN B 1 240 ? 7.93 1.121 2.479 1 72.94 240 GLN B N 1
ATOM 6731 C CA . GLN B 1 240 ? 7.312 -0.105 2.979 1 72.94 240 GLN B CA 1
ATOM 6732 C C . GLN B 1 240 ? 8.055 -0.635 4.199 1 72.94 240 GLN B C 1
ATOM 6734 O O . GLN B 1 240 ? 7.445 -1.229 5.094 1 72.94 240 GLN B O 1
ATOM 6739 N N . LYS B 1 241 ? 9.445 -0.541 4.18 1 66.56 241 LYS B N 1
ATOM 6740 C CA . LYS B 1 241 ? 10.297 -1.063 5.238 1 66.56 241 LYS B CA 1
ATOM 6741 C C . LYS B 1 241 ? 10.375 -0.094 6.414 1 66.56 241 LYS B C 1
ATOM 6743 O O . LYS B 1 241 ? 11.156 -0.299 7.344 1 66.56 241 LYS B O 1
ATOM 6748 N N . TRP B 1 242 ? 9.531 0.692 6.586 1 59.16 242 TRP B N 1
ATOM 6749 C CA . TRP B 1 242 ? 9.602 1.732 7.609 1 59.16 242 TRP B CA 1
ATOM 6750 C C . TRP B 1 242 ? 9.977 1.141 8.961 1 59.16 242 TRP B C 1
ATOM 6752 O O . TRP B 1 242 ? 10.109 1.868 9.953 1 59.16 242 TRP B O 1
ATOM 6762 N N . ARG B 1 243 ? 10.023 -0.236 9.055 1 49.12 243 ARG B N 1
ATOM 6763 C CA . ARG B 1 243 ? 10.289 -0.933 10.312 1 49.12 243 ARG B CA 1
ATOM 6764 C C . ARG B 1 243 ? 11.633 -0.518 10.898 1 49.12 243 ARG B C 1
ATOM 6766 O O . ARG B 1 243 ? 11.766 -0.373 12.117 1 49.12 243 ARG B O 1
ATOM 6773 N N . ASN B 1 244 ? 12.508 -0.26 9.93 1 52.12 244 ASN B N 1
ATOM 6774 C CA . ASN B 1 244 ? 13.781 0.157 10.516 1 52.12 244 ASN B CA 1
ATOM 6775 C C . ASN B 1 244 ? 13.703 1.569 11.086 1 52.12 244 ASN B C 1
ATOM 6777 O O . ASN B 1 244 ? 14.648 2.045 11.711 1 52.12 244 ASN B O 1
ATOM 6781 N N . ARG B 1 245 ? 12.539 2.051 10.875 1 62.72 245 ARG B N 1
ATOM 6782 C CA . ARG B 1 245 ? 12.258 3.322 11.539 1 62.72 245 ARG B CA 1
ATOM 6783 C C . ARG B 1 245 ? 11.172 3.162 12.594 1 62.72 245 ARG B C 1
ATOM 6785 O O . ARG B 1 245 ? 10.18 3.893 12.594 1 62.72 245 ARG B O 1
ATOM 6792 N N . GLN B 1 246 ? 11.391 2.068 13.312 1 67.31 246 GLN B N 1
ATOM 6793 C CA . GLN B 1 246 ? 10.492 1.676 14.398 1 67.31 246 GLN B CA 1
ATOM 6794 C C . GLN B 1 246 ? 10.227 2.842 15.344 1 67.31 246 GLN B C 1
ATOM 6796 O O . GLN B 1 246 ? 9.117 2.977 15.875 1 67.31 246 GLN B O 1
ATOM 6801 N N . TRP B 1 247 ? 11.219 3.781 15.312 1 75.38 247 TRP B N 1
ATOM 6802 C CA . TRP B 1 247 ? 11.047 4.91 16.219 1 75.38 247 TRP B CA 1
ATOM 6803 C C . TRP B 1 247 ? 9.898 5.805 15.766 1 75.38 247 TRP B C 1
ATOM 6805 O O . TRP B 1 247 ? 9.133 6.309 16.594 1 75.38 247 TRP B O 1
ATOM 6815 N N . ALA B 1 248 ? 9.82 5.949 14.453 1 75.69 248 ALA B N 1
ATOM 6816 C CA . ALA B 1 248 ? 8.75 6.789 13.906 1 75.69 248 ALA B CA 1
ATOM 6817 C C . ALA B 1 248 ? 7.383 6.172 14.164 1 75.69 248 ALA B C 1
ATOM 6819 O O . ALA B 1 248 ? 6.434 6.879 14.523 1 75.69 248 ALA B O 1
ATOM 6820 N N . ALA B 1 249 ? 7.305 4.887 13.969 1 76.25 249 ALA B N 1
ATOM 6821 C CA . ALA B 1 249 ? 6.059 4.176 14.25 1 76.25 249 ALA B CA 1
ATOM 6822 C C . ALA B 1 249 ? 5.672 4.312 15.719 1 76.25 249 ALA B C 1
ATOM 6824 O O . ALA B 1 249 ? 4.496 4.477 16.047 1 76.25 249 ALA B O 1
ATOM 6825 N N . ASP B 1 250 ? 6.645 4.266 16.547 1 77.69 250 ASP B N 1
ATOM 6826 C CA . ASP B 1 250 ? 6.402 4.375 17.984 1 77.69 250 ASP B CA 1
ATOM 6827 C C . ASP B 1 250 ? 5.898 5.77 18.344 1 77.69 250 ASP B C 1
ATOM 6829 O O . ASP B 1 250 ? 5.016 5.918 19.203 1 77.69 250 ASP B O 1
ATOM 6833 N N . VAL B 1 251 ? 6.461 6.754 17.719 1 79.62 251 VAL B N 1
ATOM 6834 C CA . VAL B 1 251 ? 6.023 8.125 17.953 1 79.62 251 VAL B CA 1
ATOM 6835 C C . VAL B 1 251 ? 4.559 8.281 17.547 1 79.62 251 VAL B C 1
ATOM 6837 O O . VAL B 1 251 ? 3.754 8.836 18.297 1 79.62 251 VAL B O 1
ATOM 6840 N N . PHE B 1 252 ? 4.227 7.758 16.406 1 79.12 252 PHE B N 1
ATOM 6841 C CA . PHE B 1 252 ? 2.854 7.84 15.914 1 79.12 252 PHE B CA 1
ATOM 6842 C C . PHE B 1 252 ? 1.904 7.109 16.859 1 79.12 252 PHE B C 1
ATOM 6844 O O . PHE B 1 252 ? 0.836 7.629 17.188 1 79.12 252 PHE B O 1
ATOM 6851 N N . ARG B 1 253 ? 2.324 5.957 17.25 1 79 253 ARG B N 1
ATOM 6852 C CA . ARG B 1 253 ? 1.488 5.137 18.125 1 79 253 ARG B CA 1
ATOM 6853 C C . ARG B 1 253 ? 1.223 5.84 19.453 1 79 253 ARG B C 1
ATOM 6855 O O . ARG B 1 253 ? 0.082 5.887 19.906 1 79 253 ARG B O 1
ATOM 6862 N N . ASP B 1 254 ? 2.23 6.324 19.984 1 83.19 254 ASP B N 1
ATOM 6863 C CA . ASP B 1 254 ? 2.127 6.988 21.281 1 83.19 254 ASP B CA 1
ATOM 6864 C C . ASP B 1 254 ? 1.267 8.25 21.188 1 83.19 254 ASP B C 1
ATOM 6866 O O . ASP B 1 254 ? 0.402 8.477 22.031 1 83.19 254 ASP B O 1
ATOM 6870 N N . ARG B 1 255 ? 1.481 9.031 20.219 1 86.81 255 ARG B N 1
ATOM 6871 C CA . ARG B 1 255 ? 0.764 10.297 20.078 1 86.81 255 ARG B CA 1
ATOM 6872 C C . ARG B 1 255 ? -0.7 10.062 19.734 1 86.81 255 ARG B C 1
ATOM 6874 O O . ARG B 1 255 ? -1.58 10.797 20.172 1 86.81 255 ARG B O 1
ATOM 6881 N N . LEU B 1 256 ? -0.969 9.078 18.953 1 82.5 256 LEU B N 1
ATOM 6882 C CA . LEU B 1 256 ? -2.342 8.781 18.547 1 82.5 256 LEU B CA 1
ATOM 6883 C C . LEU B 1 256 ? -3.174 8.336 19.75 1 82.5 256 LEU B C 1
ATOM 6885 O O . LEU B 1 256 ? -4.398 8.5 19.75 1 82.5 256 LEU B O 1
ATOM 6889 N N . ARG B 1 257 ? -2.562 7.824 20.734 1 80.5 257 ARG B N 1
ATOM 6890 C CA . ARG B 1 257 ? -3.264 7.32 21.906 1 80.5 257 ARG B CA 1
ATOM 6891 C C . ARG B 1 257 ? -3.6 8.453 22.859 1 80.5 257 ARG B C 1
ATOM 6893 O O . ARG B 1 257 ? -4.609 8.398 23.578 1 80.5 257 ARG B O 1
ATOM 6900 N N . SER B 1 258 ? -2.768 9.461 22.828 1 86.38 258 SER B N 1
ATOM 6901 C CA . SER B 1 258 ? -2.869 10.43 23.906 1 86.38 258 SER B CA 1
ATOM 6902 C C . SER B 1 258 ? -3.23 11.812 23.391 1 86.38 258 SER B C 1
ATOM 6904 O O . SER B 1 258 ? -3.686 12.672 24.141 1 86.38 258 SER B O 1
ATOM 6906 N N . LYS B 1 259 ? -3.043 12.031 22.109 1 92 259 LYS B N 1
ATOM 6907 C CA . LYS B 1 259 ? -3.234 13.367 21.547 1 92 259 LYS B CA 1
ATOM 6908 C C . LYS B 1 259 ? -4.055 13.312 20.266 1 92 259 LYS B C 1
ATOM 6910 O O . LYS B 1 259 ? -4.344 12.227 19.75 1 92 259 LYS B O 1
ATOM 6915 N N . SER B 1 260 ? -4.5 14.453 19.891 1 94 260 SER B N 1
ATOM 6916 C CA . SER B 1 260 ? -5.18 14.594 18.609 1 94 260 SER B CA 1
ATOM 6917 C C . SER B 1 260 ? -4.191 14.938 17.484 1 94 260 SER B C 1
ATOM 6919 O O . SER B 1 260 ? -3.58 16.016 17.5 1 94 260 SER B O 1
ATOM 6921 N N . LEU B 1 261 ? -4.031 14.023 16.609 1 93.62 261 LEU B N 1
ATOM 6922 C CA . LEU B 1 261 ? -3.182 14.289 15.453 1 93.62 261 LEU B CA 1
ATOM 6923 C C . LEU B 1 261 ? -3.936 15.094 14.398 1 93.62 261 LEU B C 1
ATOM 6925 O O . LEU B 1 261 ? -5.023 14.695 13.977 1 93.62 261 LEU B O 1
ATOM 6929 N N . MET B 1 262 ? -3.391 16.203 14.047 1 95.94 262 MET B N 1
ATOM 6930 C CA . MET B 1 262 ? -3.99 17.047 13.016 1 95.94 262 MET B CA 1
ATOM 6931 C C . MET B 1 262 ? -3.213 16.938 11.711 1 95.94 262 MET B C 1
ATOM 6933 O O . MET B 1 262 ? -2.166 17.562 11.555 1 95.94 262 MET B O 1
ATOM 6937 N N . PHE B 1 263 ? -3.836 16.297 10.75 1 93.81 263 PHE B N 1
ATOM 6938 C CA . PHE B 1 263 ? -3.203 16.109 9.453 1 93.81 263 PHE B CA 1
ATOM 6939 C C . PHE B 1 263 ? -3.455 17.312 8.547 1 93.81 263 PHE B C 1
ATOM 6941 O O . PHE B 1 263 ? -4.605 17.672 8.297 1 93.81 263 PHE B O 1
ATOM 6948 N N . VAL B 1 264 ? -2.35 17.906 8.047 1 95.12 264 VAL B N 1
ATOM 6949 C CA . VAL B 1 264 ? -2.443 19.078 7.18 1 95.12 264 VAL B CA 1
ATOM 6950 C C . VAL B 1 264 ? -1.441 18.953 6.031 1 95.12 264 VAL B C 1
ATOM 6952 O O . VAL B 1 264 ? -0.277 18.609 6.25 1 95.12 264 VAL B O 1
ATOM 6955 N N . GLY B 1 265 ? -1.941 19.25 4.863 1 90.75 265 GLY B N 1
ATOM 6956 C CA . GLY B 1 265 ? -1.07 19.109 3.707 1 90.75 265 GLY B CA 1
ATOM 6957 C C . GLY B 1 265 ? -0.666 17.672 3.441 1 90.75 265 GLY B C 1
ATOM 6958 O O . GLY B 1 265 ? 0.338 17.422 2.771 1 90.75 265 GLY B O 1
ATOM 6959 N N . PHE B 1 266 ? -1.404 16.781 3.936 1 81.12 266 PHE B N 1
ATOM 6960 C CA . PHE B 1 266 ? -1.077 15.359 3.9 1 81.12 266 PHE B CA 1
ATOM 6961 C C . PHE B 1 266 ? -1.961 14.625 2.898 1 81.12 266 PHE B C 1
ATOM 6963 O O . PHE B 1 266 ? -3.135 14.367 3.17 1 81.12 266 PHE B O 1
ATOM 6970 N N . GLY B 1 267 ? -1.471 14.445 1.764 1 72.62 267 GLY B N 1
ATOM 6971 C CA . GLY B 1 267 ? -2.209 13.703 0.75 1 72.62 267 GLY B CA 1
ATOM 6972 C C . GLY B 1 267 ? -1.585 12.367 0.415 1 72.62 267 GLY B C 1
ATOM 6973 O O . GLY B 1 267 ? -1.971 11.719 -0.564 1 72.62 267 GLY B O 1
ATOM 6974 N N . SER B 1 268 ? -0.685 12.031 1.261 1 62.12 268 SER B N 1
ATOM 6975 C CA . SER B 1 268 ? 0.203 10.93 0.911 1 62.12 268 SER B CA 1
ATOM 6976 C C . SER B 1 268 ? -0.473 9.586 1.145 1 62.12 268 SER B C 1
ATOM 6978 O O . SER B 1 268 ? -1.268 9.438 2.074 1 62.12 268 SER B O 1
ATOM 6980 N N . ASP B 1 269 ? -0.35 8.773 0.217 1 64.44 269 ASP B N 1
ATOM 6981 C CA . ASP B 1 269 ? -0.792 7.387 0.313 1 64.44 269 ASP B CA 1
ATOM 6982 C C . ASP B 1 269 ? 0.335 6.484 0.811 1 64.44 269 ASP B C 1
ATOM 6984 O O . ASP B 1 269 ? 0.382 5.297 0.475 1 64.44 269 ASP B O 1
ATOM 6988 N N . GLU B 1 270 ? 1.18 7.039 1.61 1 70.19 270 GLU B N 1
ATOM 6989 C CA . GLU B 1 270 ? 2.314 6.246 2.074 1 70.19 270 GLU B CA 1
ATOM 6990 C C . GLU B 1 270 ? 1.854 5.066 2.926 1 70.19 270 GLU B C 1
ATOM 6992 O O . GLU B 1 270 ? 1.161 5.25 3.93 1 70.19 270 GLU B O 1
ATOM 6997 N N . PRO B 1 271 ? 2.275 3.906 2.58 1 65.12 271 PRO B N 1
ATOM 6998 C CA . PRO B 1 271 ? 1.735 2.684 3.178 1 65.12 271 PRO B CA 1
ATOM 6999 C C . PRO B 1 271 ? 2.045 2.568 4.668 1 65.12 271 PRO B C 1
ATOM 7001 O O . PRO B 1 271 ? 1.198 2.119 5.445 1 65.12 271 PRO B O 1
ATOM 7004 N N . GLN B 1 272 ? 3.154 3.059 5.094 1 63.59 272 GLN B N 1
ATOM 7005 C CA . GLN B 1 272 ? 3.523 2.854 6.492 1 63.59 272 GLN B CA 1
ATOM 7006 C C . GLN B 1 272 ? 2.719 3.766 7.414 1 63.59 272 GLN B C 1
ATOM 7008 O O . GLN B 1 272 ? 2.338 3.365 8.516 1 63.59 272 GLN B O 1
ATOM 7013 N N . VAL B 1 273 ? 2.561 4.977 6.922 1 67.12 273 VAL B N 1
ATOM 7014 C CA . VAL B 1 273 ? 1.771 5.898 7.734 1 67.12 273 VAL B CA 1
ATOM 7015 C C . VAL B 1 273 ? 0.355 5.355 7.902 1 67.12 273 VAL B C 1
ATOM 7017 O O . VAL B 1 273 ? -0.172 5.316 9.016 1 67.12 273 VAL B O 1
ATOM 7020 N N . HIS B 1 274 ? -0.075 4.797 6.867 1 70.12 274 HIS B N 1
ATOM 7021 C CA . HIS B 1 274 ? -1.436 4.277 6.914 1 70.12 274 HIS B CA 1
ATOM 7022 C C . HIS B 1 274 ? -1.51 3.004 7.754 1 70.12 274 HIS B C 1
ATOM 7024 O O . HIS B 1 274 ? -2.451 2.822 8.531 1 70.12 274 HIS B O 1
ATOM 7030 N N . HIS B 1 275 ? -0.489 2.215 7.613 1 68.06 275 HIS B N 1
ATOM 7031 C CA . HIS B 1 275 ? -0.46 0.985 8.398 1 68.06 275 HIS B CA 1
ATOM 7032 C C . HIS B 1 275 ? -0.374 1.283 9.891 1 68.06 275 HIS B C 1
ATOM 7034 O O . HIS B 1 275 ? -1.064 0.653 10.695 1 68.06 275 HIS B O 1
ATOM 7040 N N . THR B 1 276 ? 0.465 2.193 10.203 1 68.75 276 THR B N 1
ATOM 7041 C CA . THR B 1 276 ? 0.644 2.541 11.609 1 68.75 276 THR B CA 1
ATOM 7042 C C . THR B 1 276 ? -0.631 3.154 12.18 1 68.75 276 THR B C 1
ATOM 7044 O O . THR B 1 276 ? -1.054 2.803 13.281 1 68.75 276 THR B O 1
ATOM 7047 N N . LEU B 1 277 ? -1.192 3.986 11.414 1 73.19 277 LEU B N 1
ATOM 7048 C CA . LEU B 1 277 ? -2.424 4.629 11.852 1 73.19 277 LEU B CA 1
ATOM 7049 C C . LEU B 1 277 ? -3.525 3.6 12.086 1 73.19 277 LEU B C 1
ATOM 7051 O O . LEU B 1 277 ? -4.211 3.635 13.109 1 73.19 277 LEU B O 1
ATOM 7055 N N . GLN B 1 278 ? -3.596 2.703 11.195 1 71.44 278 GLN B N 1
ATOM 7056 C CA . GLN B 1 278 ? -4.633 1.682 11.297 1 71.44 278 GLN B CA 1
ATOM 7057 C C . GLN B 1 278 ? -4.395 0.771 12.492 1 71.44 278 GLN B C 1
ATOM 7059 O O . GLN B 1 278 ? -5.34 0.389 13.188 1 71.44 278 GLN B O 1
ATOM 7064 N N . THR B 1 279 ? -3.174 0.447 12.68 1 68.88 279 THR B N 1
ATOM 7065 C CA . THR B 1 279 ? -2.826 -0.428 13.797 1 68.88 279 THR B CA 1
ATOM 7066 C C . THR B 1 279 ? -3.199 0.218 15.125 1 68.88 279 THR B C 1
ATOM 7068 O O . THR B 1 279 ? -3.715 -0.451 16.031 1 68.88 279 THR B O 1
ATOM 7071 N N . VAL B 1 280 ? -2.922 1.459 15.219 1 68.94 280 VAL B N 1
ATOM 7072 C CA . VAL B 1 280 ? -3.213 2.16 16.469 1 68.94 280 VAL B CA 1
ATOM 7073 C C . VAL B 1 280 ? -4.727 2.297 16.641 1 68.94 280 VAL B C 1
ATOM 7075 O O . VAL B 1 280 ? -5.25 2.104 17.734 1 68.94 280 VAL B O 1
ATOM 7078 N N . LEU B 1 281 ? -5.375 2.582 15.578 1 71 281 LEU B N 1
ATOM 7079 C CA . LEU B 1 281 ? -6.824 2.75 15.664 1 71 281 LEU B CA 1
ATOM 7080 C C . LEU B 1 281 ? -7.504 1.436 16.031 1 71 281 LEU B C 1
ATOM 7082 O O . LEU B 1 281 ? -8.516 1.432 16.734 1 71 281 LEU B O 1
ATOM 7086 N N . ASP B 1 282 ? -6.973 0.367 15.633 1 69.81 282 ASP B N 1
ATOM 7087 C CA . ASP B 1 282 ? -7.539 -0.943 15.93 1 69.81 282 ASP B CA 1
ATOM 7088 C C . ASP B 1 282 ? -7.391 -1.277 17.422 1 69.81 282 ASP B C 1
ATOM 7090 O O . ASP B 1 282 ? -8.203 -2.02 17.969 1 69.81 282 ASP B O 1
ATOM 7094 N N . GLU B 1 283 ? -6.406 -0.752 17.984 1 63.91 283 GLU B N 1
ATOM 7095 C CA . GLU B 1 283 ? -6.199 -0.977 19.406 1 63.91 283 GLU B CA 1
ATOM 7096 C C . GLU B 1 283 ? -7.293 -0.31 20.25 1 63.91 283 GLU B C 1
ATOM 7098 O O . GLU B 1 283 ? -7.555 -0.717 21.375 1 63.91 283 GLU B O 1
ATOM 7103 N N . TYR B 1 284 ? -7.953 0.682 19.672 1 61.97 284 TYR B N 1
ATOM 7104 C CA . TYR B 1 284 ? -9.023 1.377 20.375 1 61.97 284 TYR B CA 1
ATOM 7105 C C . TYR B 1 284 ? -10.25 0.485 20.516 1 61.97 284 TYR B C 1
ATOM 7107 O O . TYR B 1 284 ? -11.008 0.613 21.484 1 61.97 284 TYR B O 1
ATOM 7115 N N . ILE B 1 285 ? -10.531 -0.325 19.594 1 58 285 ILE B N 1
ATOM 7116 C CA . ILE B 1 285 ? -11.703 -1.201 19.594 1 58 285 ILE B CA 1
ATOM 7117 C C . ILE B 1 285 ? -11.57 -2.223 20.719 1 58 285 ILE B C 1
ATOM 7119 O O . ILE B 1 285 ? -12.539 -2.508 21.422 1 58 285 ILE B O 1
ATOM 7123 N N . ASP B 1 286 ? -10.484 -2.705 20.875 1 55.5 286 ASP B N 1
ATOM 7124 C CA . ASP B 1 286 ? -10.32 -3.846 21.766 1 55.5 286 ASP B CA 1
ATOM 7125 C C . ASP B 1 286 ? -10.328 -3.4 23.234 1 55.5 286 ASP B C 1
ATOM 7127 O O . ASP B 1 286 ? -10.766 -4.145 24.109 1 55.5 286 ASP B O 1
ATOM 7131 N N . GLU B 1 287 ? -10.086 -2.096 23.375 1 55.28 287 GLU B N 1
ATOM 7132 C CA . GLU B 1 287 ? -9.742 -1.82 24.766 1 55.28 287 GLU B CA 1
ATOM 7133 C C . GLU B 1 287 ? -10.703 -0.801 25.375 1 55.28 287 GLU B C 1
ATOM 7135 O O . GLU B 1 287 ? -10.812 -0.702 26.609 1 55.28 287 GLU B O 1
ATOM 7140 N N . LEU B 1 288 ? -11.438 -0.091 24.516 1 58.06 288 LEU B N 1
ATOM 7141 C CA . LEU B 1 288 ? -12.164 0.992 25.172 1 58.06 288 LEU B CA 1
ATOM 7142 C C . LEU B 1 288 ? -13.469 0.486 25.766 1 58.06 288 LEU B C 1
ATOM 7144 O O . LEU B 1 288 ? -14.219 -0.239 25.109 1 58.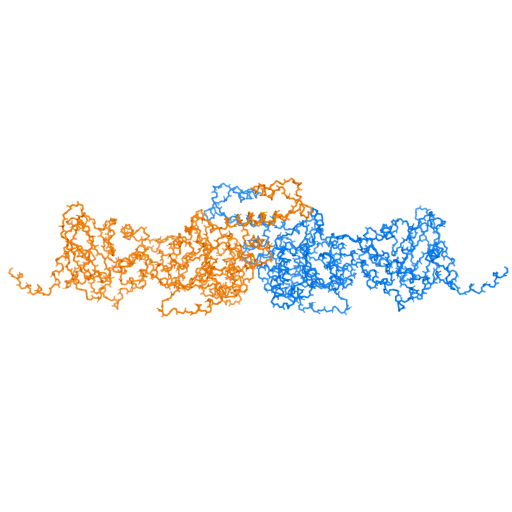06 288 LEU B O 1
ATOM 7148 N N . GLU B 1 289 ? -13.602 0.464 27.016 1 57.12 289 GLU B N 1
ATOM 7149 C CA . GLU B 1 289 ? -14.797 0.083 27.781 1 57.12 289 GLU B CA 1
ATOM 7150 C C . GLU B 1 289 ? -16.031 0.841 27.281 1 57.12 289 GLU B C 1
ATOM 7152 O O . GLU B 1 289 ? -17.094 0.249 27.078 1 57.12 289 GLU B O 1
ATOM 7157 N N . ASN B 1 290 ? -15.969 2.273 27.266 1 60.69 290 ASN B N 1
ATOM 7158 C CA . ASN B 1 290 ? -17.078 3.092 26.812 1 60.69 290 ASN B CA 1
ATOM 7159 C C . ASN B 1 290 ? -16.75 3.811 25.5 1 60.69 290 ASN B C 1
ATOM 7161 O O . ASN B 1 290 ? -16.094 4.852 25.516 1 60.69 290 ASN B O 1
ATOM 7165 N N . ASN B 1 291 ? -17.188 3.199 24.312 1 63.97 291 ASN B N 1
ATOM 7166 C CA . ASN B 1 291 ? -16.75 3.74 23.031 1 63.97 291 ASN B CA 1
ATOM 7167 C C . ASN B 1 291 ? -17.922 4.242 22.203 1 63.97 291 ASN B C 1
ATOM 7169 O O . ASN B 1 291 ? -17.844 4.305 20.969 1 63.97 291 ASN B O 1
ATOM 7173 N N . ASN B 1 292 ? -18.984 4.645 22.984 1 75.56 292 ASN B N 1
ATOM 7174 C CA . ASN B 1 292 ? -20.156 5.09 22.219 1 75.56 292 ASN B CA 1
ATOM 7175 C C . ASN B 1 292 ? -20.359 6.598 22.344 1 75.56 292 ASN B C 1
ATOM 7177 O O . ASN B 1 292 ? -21.406 7.039 22.844 1 75.56 292 ASN B O 1
ATOM 7181 N N . HIS B 1 293 ? -19.375 7.379 22.109 1 82.25 293 HIS B N 1
ATOM 7182 C CA . HIS B 1 293 ? -19.453 8.836 22.141 1 82.25 293 HIS B CA 1
ATOM 7183 C C . HIS B 1 293 ? -19.328 9.422 20.734 1 82.25 293 HIS B C 1
ATOM 7185 O O . HIS B 1 293 ? -18.781 8.773 19.844 1 82.25 293 HIS B O 1
ATOM 7191 N N . ASP B 1 294 ? -19.922 10.555 20.656 1 90.44 294 ASP B N 1
ATOM 7192 C CA . ASP B 1 294 ? -19.703 11.297 19.422 1 90.44 294 ASP B CA 1
ATOM 7193 C C . ASP B 1 294 ? -18.219 11.547 19.188 1 90.44 294 ASP B C 1
ATOM 7195 O O . ASP B 1 294 ? -17.469 11.797 20.141 1 90.44 294 ASP B O 1
ATOM 7199 N N . VAL B 1 295 ? -17.812 11.422 17.984 1 91.88 295 VAL B N 1
ATOM 7200 C CA . VAL B 1 295 ? -16.391 11.477 17.656 1 91.88 295 VAL B CA 1
ATOM 7201 C C . VAL B 1 295 ? -15.805 12.797 18.141 1 91.88 295 VAL B C 1
ATOM 7203 O O . VAL B 1 295 ? -14.625 12.852 18.516 1 91.88 295 VAL B O 1
ATOM 7206 N N . LEU B 1 296 ? -16.609 13.891 18.203 1 93.44 296 LEU B N 1
ATOM 7207 C CA . LEU B 1 296 ? -16.109 15.195 18.625 1 93.44 296 LEU B CA 1
ATOM 7208 C C . LEU B 1 296 ? -16.078 15.312 20.141 1 93.44 296 LEU B C 1
ATOM 7210 O O . LEU B 1 296 ? -15.531 16.281 20.688 1 93.44 296 LEU B O 1
ATOM 7214 N N . GLU B 1 297 ? -16.594 14.32 20.797 1 91.12 297 GLU B N 1
ATOM 7215 C CA . GLU B 1 297 ? -16.578 14.305 22.25 1 91.12 297 GLU B CA 1
ATOM 7216 C C . GLU B 1 297 ? -15.398 13.508 22.797 1 91.12 297 GLU B C 1
ATOM 7218 O O . GLU B 1 297 ? -15.078 13.586 23.984 1 91.12 297 GLU B O 1
ATOM 7223 N N . THR B 1 298 ? -14.773 12.859 21.859 1 88.44 298 THR B N 1
ATOM 7224 C CA . THR B 1 298 ? -13.641 12.047 22.281 1 88.44 298 THR B CA 1
ATOM 7225 C C . THR B 1 298 ? -12.398 12.914 22.484 1 88.44 298 THR B C 1
ATOM 7227 O O . THR B 1 298 ? -12.352 14.055 22.016 1 88.44 298 THR B O 1
ATOM 7230 N N . HIS B 1 299 ? -11.398 12.43 23.141 1 85.56 299 HIS B N 1
ATOM 7231 C CA . HIS B 1 299 ? -10.281 13.25 23.578 1 85.56 299 HIS B CA 1
ATOM 7232 C C . HIS B 1 299 ? -9.141 13.219 22.562 1 85.56 299 HIS B C 1
ATOM 7234 O O . HIS B 1 299 ? -8.305 14.125 22.531 1 85.56 299 HIS B O 1
ATOM 7240 N N . SER B 1 300 ? -9.062 12.211 21.75 1 88.81 300 SER B N 1
ATOM 7241 C CA . SER B 1 300 ? -7.879 12.062 20.922 1 88.81 300 SER B CA 1
ATOM 7242 C C . SER B 1 300 ? -8.258 11.75 19.469 1 88.81 300 SER B C 1
ATOM 7244 O O . SER B 1 300 ? -7.637 10.898 18.828 1 88.81 300 SER B O 1
ATOM 7246 N N . ALA B 1 301 ? -9.312 12.375 18.969 1 91.81 301 ALA B N 1
ATOM 7247 C CA . ALA B 1 301 ? -9.727 12.148 17.578 1 91.81 301 ALA B CA 1
ATOM 7248 C C . ALA B 1 301 ? -8.719 12.75 16.609 1 91.81 301 ALA B C 1
ATOM 7250 O O . ALA B 1 301 ? -8.211 13.852 16.828 1 91.81 301 ALA B O 1
ATOM 7251 N N . PRO B 1 302 ? -8.391 11.969 15.594 1 92.75 302 PRO B N 1
ATOM 7252 C CA . PRO B 1 302 ? -7.594 12.586 14.531 1 92.75 302 PRO B CA 1
ATOM 7253 C C . PRO B 1 302 ? -8.391 13.578 13.695 1 92.75 302 PRO B C 1
ATOM 7255 O O . PRO B 1 302 ? -9.586 13.383 13.469 1 92.75 302 PRO B O 1
ATOM 7258 N N . ILE B 1 303 ? -7.785 14.641 13.328 1 95.62 303 ILE B N 1
ATOM 7259 C CA . ILE B 1 303 ? -8.406 15.641 12.461 1 95.62 303 ILE B CA 1
ATOM 7260 C C . ILE B 1 303 ? -7.68 15.688 11.125 1 95.62 303 ILE B C 1
ATOM 7262 O O . ILE B 1 303 ? -6.449 15.633 11.07 1 95.62 303 ILE B O 1
ATOM 7266 N N . VAL B 1 304 ? -8.484 15.719 10.07 1 94.81 304 VAL B N 1
ATOM 7267 C CA . VAL B 1 304 ? -7.891 15.805 8.734 1 94.81 304 VAL B CA 1
ATOM 7268 C C . VAL B 1 304 ? -8.328 17.109 8.062 1 94.81 304 VAL B C 1
ATOM 7270 O O . VAL B 1 304 ? -9.516 17.328 7.824 1 94.81 304 VAL B O 1
ATOM 7273 N N . ALA B 1 305 ? -7.348 17.953 7.816 1 96 305 ALA B N 1
ATOM 7274 C CA . ALA B 1 305 ? -7.605 19.141 7.016 1 96 305 ALA B CA 1
ATOM 7275 C C . ALA B 1 305 ? -7.363 18.875 5.535 1 96 305 ALA B C 1
ATOM 7277 O O . ALA B 1 305 ? -6.281 18.438 5.145 1 96 305 ALA B O 1
ATOM 7278 N N . VAL B 1 306 ? -8.352 19.172 4.746 1 93 306 VAL B N 1
ATOM 7279 C CA . VAL B 1 306 ? -8.25 18.844 3.33 1 93 306 VAL B CA 1
ATOM 7280 C C . VAL B 1 306 ? -8.148 20.125 2.5 1 93 306 VAL B C 1
ATOM 7282 O O . VAL B 1 306 ? -8.812 21.109 2.797 1 93 306 VAL B O 1
ATOM 7285 N N . TYR B 1 307 ? -7.293 20.078 1.5 1 92.31 307 TYR B N 1
ATOM 7286 C CA . TYR B 1 307 ? -7.109 21.203 0.588 1 92.31 307 TYR B CA 1
ATOM 7287 C C . TYR B 1 307 ? -8.297 21.344 -0.35 1 92.31 307 TYR B C 1
ATOM 7289 O O . TYR B 1 307 ? -8.812 22.453 -0.547 1 92.31 307 TYR B O 1
ATOM 7297 N N . ASP B 1 308 ? -8.734 20.188 -0.938 1 89.44 308 ASP B N 1
ATOM 7298 C CA . ASP B 1 308 ? -9.867 20.188 -1.864 1 89.44 308 ASP B CA 1
ATOM 7299 C C . ASP B 1 308 ? -11.195 20.125 -1.111 1 89.44 308 ASP B C 1
ATOM 7301 O O . ASP B 1 308 ? -11.211 20 0.115 1 89.44 308 ASP B O 1
ATOM 7305 N N . ALA B 1 309 ? -12.227 20.219 -1.889 1 88.62 309 ALA B N 1
ATOM 7306 C CA . ALA B 1 309 ? -13.562 20.188 -1.294 1 88.62 309 ALA B CA 1
ATOM 7307 C C . ALA B 1 309 ? -13.844 18.844 -0.638 1 88.62 309 ALA B C 1
ATOM 7309 O O . ALA B 1 309 ? -14.555 18.781 0.369 1 88.62 309 ALA B O 1
ATOM 7310 N N . TYR B 1 310 ? -13.273 17.844 -1.187 1 90.88 310 TYR B N 1
ATOM 7311 C CA . TYR B 1 310 ? -13.516 16.516 -0.653 1 90.88 310 TYR B CA 1
ATOM 7312 C C . TYR B 1 310 ? -12.211 15.758 -0.435 1 90.88 310 TYR B C 1
ATOM 7314 O O . TYR B 1 310 ? -11.234 15.969 -1.162 1 90.88 310 TYR B O 1
ATOM 7322 N N . PRO B 1 311 ? -12.234 14.93 0.556 1 91.75 311 PRO B N 1
ATOM 7323 C CA . PRO B 1 311 ? -11.023 14.211 0.953 1 91.75 311 PRO B CA 1
ATOM 7324 C C . PRO B 1 311 ? -10.672 13.062 -0 1 91.75 311 PRO B C 1
ATOM 7326 O O . PRO B 1 311 ? -11.547 12.57 -0.722 1 91.75 311 PRO B O 1
ATOM 7329 N N . THR B 1 312 ? -9.43 12.742 -0.031 1 89.75 312 THR B N 1
ATOM 7330 C CA . THR B 1 312 ? -8.984 11.539 -0.723 1 89.75 312 THR B CA 1
ATOM 7331 C C . THR B 1 312 ? -9.422 10.281 0.033 1 89.75 312 THR B C 1
ATOM 7333 O O . THR B 1 312 ? -9.891 10.375 1.17 1 89.75 312 THR B O 1
ATOM 7336 N N . PHE B 1 313 ? -9.266 9.133 -0.579 1 90.31 313 PHE B N 1
ATOM 7337 C CA . PHE B 1 313 ? -9.633 7.867 0.05 1 90.31 313 PHE B CA 1
ATOM 7338 C C . PHE B 1 313 ? -8.883 7.684 1.365 1 90.31 313 PHE B C 1
ATOM 7340 O O . PHE B 1 313 ? -9.484 7.336 2.385 1 90.31 313 PHE B O 1
ATOM 7347 N N . HIS B 1 314 ? -7.645 7.902 1.354 1 87.31 314 HIS B N 1
ATOM 7348 C CA . HIS B 1 314 ? -6.824 7.637 2.531 1 87.31 314 HIS B CA 1
ATOM 7349 C C . HIS B 1 314 ? -7.141 8.617 3.654 1 87.31 314 HIS B C 1
ATOM 7351 O O . HIS B 1 314 ? -7.07 8.266 4.832 1 87.31 314 HIS B O 1
ATOM 7357 N N . GLN B 1 315 ? -7.434 9.828 3.33 1 90.38 315 GLN B N 1
ATOM 7358 C CA . GLN B 1 315 ? -7.867 10.797 4.332 1 90.38 315 GLN B CA 1
ATOM 7359 C C . GLN B 1 315 ? -9.172 10.359 4.992 1 90.38 315 GLN B C 1
ATOM 7361 O O . GLN B 1 315 ? -9.32 10.461 6.211 1 90.38 315 GLN B O 1
ATOM 7366 N N . GLN B 1 316 ? -10.023 9.836 4.176 1 92.62 316 GLN B N 1
ATOM 7367 C CA . GLN B 1 316 ? -11.281 9.312 4.699 1 92.62 316 GLN B CA 1
ATOM 7368 C C . GLN B 1 316 ? -11.047 8.094 5.586 1 92.62 316 GLN B C 1
ATOM 7370 O O . GLN B 1 316 ? -11.727 7.91 6.598 1 92.62 316 GLN B O 1
ATOM 7375 N N . GLN B 1 317 ? -10.125 7.281 5.137 1 89.56 317 GLN B N 1
ATOM 7376 C CA . GLN B 1 317 ? -9.852 6.062 5.887 1 89.56 317 GLN B CA 1
ATOM 7377 C C . GLN B 1 317 ? -9.461 6.379 7.328 1 89.56 317 GLN B C 1
ATOM 7379 O O . GLN B 1 317 ? -9.875 5.68 8.258 1 89.56 317 GLN B O 1
ATOM 7384 N N . ILE B 1 318 ? -8.727 7.438 7.559 1 88.56 318 ILE B N 1
ATOM 7385 C CA . ILE B 1 318 ? -8.266 7.828 8.883 1 88.56 318 ILE B CA 1
ATOM 7386 C C . ILE B 1 318 ? -9.469 8.164 9.766 1 88.56 318 ILE B C 1
ATOM 7388 O O . ILE B 1 318 ? -9.625 7.598 10.859 1 88.56 318 ILE B O 1
ATOM 7392 N N . VAL B 1 319 ? -10.336 8.969 9.281 1 92.62 319 VAL B N 1
ATOM 7393 C CA . VAL B 1 319 ? -11.406 9.5 10.117 1 92.62 319 VAL B CA 1
ATOM 7394 C C . VAL B 1 319 ? -12.547 8.484 10.211 1 92.62 319 VAL B C 1
ATOM 7396 O O . VAL B 1 319 ? -13.211 8.375 11.242 1 92.62 319 VAL B O 1
ATOM 7399 N N . ASN B 1 320 ? -12.812 7.75 9.102 1 92.31 320 ASN B N 1
ATOM 7400 C CA . ASN B 1 320 ? -13.883 6.758 9.117 1 92.31 320 ASN B CA 1
ATOM 7401 C C . ASN B 1 320 ? -13.547 5.586 10.039 1 92.31 320 ASN B C 1
ATOM 7403 O O . ASN B 1 320 ? -14.43 5.031 10.695 1 92.31 320 ASN B O 1
ATOM 7407 N N . THR B 1 321 ? -12.305 5.188 10.016 1 87.69 321 THR B N 1
ATOM 7408 C CA . THR B 1 321 ? -11.883 4.117 10.906 1 87.69 321 THR B CA 1
ATOM 7409 C C . THR B 1 321 ? -12.062 4.527 12.367 1 87.69 321 THR B C 1
ATOM 7411 O O . THR B 1 321 ? -12.477 3.719 13.195 1 87.69 321 THR B O 1
ATOM 7414 N N . TYR B 1 322 ? -11.703 5.766 12.695 1 89.38 322 TYR B N 1
ATOM 7415 C CA . TYR B 1 322 ? -11.883 6.258 14.055 1 89.38 322 TYR B CA 1
ATOM 7416 C C . TYR B 1 322 ? -13.352 6.219 14.461 1 89.38 322 TYR B C 1
ATOM 7418 O O . TYR B 1 322 ? -13.688 5.82 15.578 1 89.38 322 TYR B O 1
ATOM 7426 N N . ALA B 1 323 ? -14.219 6.684 13.539 1 90.62 323 ALA B N 1
ATOM 7427 C CA . ALA B 1 323 ? -15.656 6.645 13.82 1 90.62 323 ALA B CA 1
ATOM 7428 C C . ALA B 1 323 ? -16.125 5.219 14.078 1 90.62 323 ALA B C 1
ATOM 7430 O O . ALA B 1 323 ? -16.875 4.969 15.023 1 90.62 323 ALA B O 1
ATOM 7431 N N . LEU B 1 324 ? -15.672 4.355 13.25 1 86.44 324 LEU B N 1
ATOM 7432 C CA . LEU B 1 324 ? -16.047 2.953 13.383 1 86.44 324 LEU B CA 1
ATOM 7433 C C . LEU B 1 324 ? -15.609 2.396 14.734 1 86.44 324 LEU B C 1
ATOM 7435 O O . LEU B 1 324 ? -16.344 1.635 15.367 1 86.44 324 LEU B O 1
ATOM 7439 N N . HIS B 1 325 ? -14.461 2.742 15.125 1 83.44 325 HIS B N 1
ATOM 7440 C CA . HIS B 1 325 ? -13.906 2.229 16.375 1 83.44 325 HIS B CA 1
ATOM 7441 C C . HIS B 1 325 ? -14.633 2.805 17.578 1 83.44 325 HIS B C 1
ATOM 7443 O O . HIS B 1 325 ? -14.508 2.285 18.688 1 83.44 325 HIS B O 1
ATOM 7449 N N . HIS B 1 326 ? -15.336 3.811 17.375 1 85.56 326 HIS B N 1
ATOM 7450 C CA . HIS B 1 326 ? -16.156 4.379 18.438 1 85.56 326 HIS B CA 1
ATOM 7451 C C . HIS B 1 326 ? -17.625 4.043 18.25 1 85.56 326 HIS B C 1
ATOM 7453 O O . HIS B 1 326 ? -18.516 4.773 18.703 1 85.56 326 HIS B O 1
ATOM 7459 N N . LYS B 1 327 ? -17.844 2.99 17.406 1 84.12 327 LYS B N 1
ATOM 7460 C CA . LYS B 1 327 ? -19.156 2.375 17.203 1 84.12 327 LYS B CA 1
ATOM 7461 C C . LYS B 1 327 ? -20.125 3.361 16.562 1 84.12 327 LYS B C 1
ATOM 7463 O O . LYS B 1 327 ? -21.312 3.4 16.922 1 84.12 327 LYS B O 1
ATOM 7468 N N . LYS B 1 328 ? -19.578 4.25 15.797 1 89.31 328 LYS B N 1
ATOM 7469 C CA . LYS B 1 328 ? -20.391 5.156 14.992 1 89.31 328 LYS B CA 1
ATOM 7470 C C . LYS B 1 328 ? -20.359 4.762 13.523 1 89.31 328 LYS B C 1
ATOM 7472 O O . LYS B 1 328 ? -19.578 3.889 13.117 1 89.31 328 LYS B O 1
ATOM 7477 N N . SER B 1 329 ? -21.297 5.352 12.82 1 91.88 329 SER B N 1
ATOM 7478 C CA . SER B 1 329 ? -21.25 5.137 11.375 1 91.88 329 SER B CA 1
ATOM 7479 C C . SER B 1 329 ? -19.938 5.672 10.789 1 91.88 329 SER B C 1
ATOM 7481 O O . SER B 1 329 ? -19.438 6.711 11.219 1 91.88 329 SER B O 1
ATOM 7483 N N . PRO B 1 330 ? -19.438 4.898 9.852 1 92 330 PRO B N 1
ATOM 7484 C CA . PRO B 1 330 ? -18.203 5.387 9.227 1 92 330 PRO B CA 1
ATOM 7485 C C . PRO B 1 330 ? -18.344 6.801 8.664 1 92 330 PRO B C 1
ATOM 7487 O O . PRO B 1 330 ? -17.406 7.594 8.734 1 92 330 PRO B O 1
ATOM 7490 N N . LEU B 1 331 ? -19.469 7.164 8.227 1 93.12 331 LEU B N 1
ATOM 7491 C CA . LEU B 1 331 ? -19.672 8.469 7.609 1 93.12 331 LEU B CA 1
ATOM 7492 C C . LEU B 1 331 ? -19.641 9.578 8.648 1 93.12 331 LEU B C 1
ATOM 7494 O O . LEU B 1 331 ? -19.5 10.758 8.305 1 93.12 331 LEU B O 1
ATOM 7498 N N . ASP B 1 332 ? -19.719 9.219 9.922 1 93.88 332 ASP B N 1
ATOM 7499 C CA . ASP B 1 332 ? -19.547 10.203 10.992 1 93.88 332 ASP B CA 1
ATOM 7500 C C . ASP B 1 332 ? -18.125 10.727 11.047 1 93.88 332 ASP B C 1
ATOM 7502 O O . ASP B 1 332 ? -17.859 11.758 11.664 1 93.88 332 ASP B O 1
ATOM 7506 N N . GLY B 1 333 ? -17.25 10 10.352 1 94.5 333 GLY B N 1
ATOM 7507 C CA . GLY B 1 333 ? -15.883 10.469 10.258 1 94.5 333 GLY B CA 1
ATOM 7508 C C . GLY B 1 333 ? -15.758 11.82 9.586 1 94.5 333 GLY B C 1
ATOM 7509 O O . GLY B 1 333 ? -14.805 12.562 9.828 1 94.5 333 GLY B O 1
ATOM 7510 N N . ASP B 1 334 ? -16.75 12.156 8.836 1 94.56 334 ASP B N 1
ATOM 7511 C CA . ASP B 1 334 ? -16.734 13.422 8.109 1 94.56 334 ASP B CA 1
ATOM 7512 C C . ASP B 1 334 ? -16.734 14.602 9.07 1 94.56 334 ASP B C 1
ATOM 7514 O O . ASP B 1 334 ? -16.266 15.688 8.727 1 94.56 334 ASP B O 1
ATOM 7518 N N . LYS B 1 335 ? -17.219 14.414 10.281 1 95.31 335 LYS B N 1
ATOM 7519 C CA . LYS B 1 335 ? -17.234 15.453 11.305 1 95.31 335 LYS B CA 1
ATOM 7520 C C . LYS B 1 335 ? -15.82 15.844 11.719 1 95.31 335 LYS B C 1
ATOM 7522 O O . LYS B 1 335 ? -15.609 16.891 12.32 1 95.31 335 LYS B O 1
ATOM 7527 N N . LEU B 1 336 ? -14.867 15 11.414 1 96.38 336 LEU B N 1
ATOM 7528 C CA . LEU B 1 336 ? -13.484 15.195 11.836 1 96.38 336 LEU B CA 1
ATOM 7529 C C . LEU B 1 336 ? -12.656 15.805 10.719 1 96.38 336 LEU B C 1
ATOM 7531 O O . LEU B 1 336 ? -11.422 15.844 10.805 1 96.38 336 LEU B O 1
ATOM 7535 N N . ILE B 1 337 ? -13.32 16.281 9.695 1 95.19 337 ILE B N 1
ATOM 7536 C CA . ILE B 1 337 ? -12.641 16.875 8.547 1 95.19 337 ILE B CA 1
ATOM 7537 C C . ILE B 1 337 ? -12.805 18.391 8.562 1 95.19 337 ILE B C 1
ATOM 7539 O O . ILE B 1 337 ? -13.906 18.891 8.789 1 95.19 337 ILE B O 1
ATOM 7543 N N . ILE B 1 338 ? -11.672 19.094 8.406 1 95.81 338 ILE B N 1
ATOM 7544 C CA . ILE B 1 338 ? -11.711 20.531 8.18 1 95.81 338 ILE B CA 1
ATOM 7545 C C . ILE B 1 338 ? -11.578 20.828 6.688 1 95.81 338 ILE B C 1
ATOM 7547 O O . ILE B 1 338 ? -10.609 20.406 6.051 1 95.81 338 ILE B O 1
ATOM 7551 N N . ARG B 1 339 ? -12.5 21.438 6.094 1 92.31 339 ARG B N 1
ATOM 7552 C CA . ARG B 1 339 ? -12.492 21.844 4.695 1 92.31 339 ARG B CA 1
ATOM 7553 C C . ARG B 1 339 ? -13.109 23.234 4.535 1 92.31 339 ARG B C 1
ATOM 7555 O O . ARG B 1 339 ? -13.664 23.781 5.488 1 92.31 339 ARG B O 1
ATOM 7562 N N . HIS B 1 340 ? -12.922 23.766 3.359 1 89.56 340 HIS B N 1
ATOM 7563 C CA . HIS B 1 340 ? -13.555 25.062 3.111 1 89.56 340 HIS B CA 1
ATOM 7564 C C . HIS B 1 340 ? -15.07 24.969 3.236 1 89.56 340 HIS B C 1
ATOM 7566 O O . HIS B 1 340 ? -15.688 24.031 2.725 1 89.56 340 HIS B O 1
ATOM 7572 N N . PRO B 1 341 ? -15.695 25.859 3.842 1 82.31 341 PRO B N 1
ATOM 7573 C CA . PRO B 1 341 ? -17.141 25.766 4.109 1 82.31 341 PRO B CA 1
ATOM 7574 C C . PRO B 1 341 ? -17.969 25.781 2.834 1 82.31 341 PRO B C 1
ATOM 7576 O O . PRO B 1 341 ? -19.031 25.141 2.775 1 82.31 341 PRO B O 1
ATOM 7579 N N . ASP B 1 342 ? -17.609 26.453 1.745 1 78.31 342 ASP B N 1
ATOM 7580 C CA . ASP B 1 342 ? -18.391 26.562 0.519 1 78.31 342 ASP B CA 1
ATOM 7581 C C . ASP B 1 342 ? -18.094 25.391 -0.424 1 78.31 342 ASP B C 1
ATOM 7583 O O . ASP B 1 342 ? -18.656 25.312 -1.52 1 78.31 342 ASP B O 1
ATOM 7587 N N . ARG B 1 343 ? -17.453 24.391 -0.079 1 77.12 343 ARG B N 1
ATOM 7588 C CA . ARG B 1 343 ? -17.125 23.156 -0.807 1 77.12 343 ARG B CA 1
ATOM 7589 C C . ARG B 1 343 ? -16.625 23.484 -2.213 1 77.12 343 ARG B C 1
ATOM 7591 O O . ARG B 1 343 ? -16.531 22.594 -3.059 1 77.12 343 ARG B O 1
ATOM 7598 N N . GLY B 1 344 ? -16.391 24.641 -2.666 1 75.25 344 GLY B N 1
ATOM 7599 C CA . GLY B 1 344 ? -15.867 25.047 -3.957 1 75.25 344 GLY B CA 1
ATOM 7600 C C . GLY B 1 344 ? -14.414 25.484 -3.896 1 75.25 344 GLY B C 1
ATOM 7601 O O . GLY B 1 344 ? -13.539 24.812 -4.453 1 75.25 344 GLY B O 1
ATOM 7602 N N . PRO B 1 345 ? -14.219 26.375 -3.049 1 82.12 345 PRO B N 1
ATOM 7603 C CA . PRO B 1 345 ? -12.844 26.859 -2.959 1 82.12 345 PRO B CA 1
ATOM 7604 C C . PRO B 1 345 ? -11.93 25.922 -2.193 1 82.12 345 PRO B C 1
ATOM 7606 O O . PRO B 1 345 ? -12.406 25.094 -1.399 1 82.12 345 PRO B O 1
ATOM 7609 N N . ASN B 1 346 ? -10.656 25.969 -2.5 1 89.94 346 ASN B N 1
ATOM 7610 C CA . ASN B 1 346 ? -9.641 25.219 -1.768 1 89.94 346 ASN B CA 1
ATOM 7611 C C . ASN B 1 346 ? -9.328 25.859 -0.422 1 89.94 346 ASN B C 1
ATOM 7613 O O . ASN B 1 346 ? -9.562 27.047 -0.233 1 89.94 346 ASN B O 1
ATOM 7617 N N . LEU B 1 347 ? -8.93 25.141 0.536 1 92.44 347 LEU B N 1
ATOM 7618 C CA . LEU B 1 347 ? -8.445 25.625 1.822 1 92.44 347 LEU B CA 1
ATOM 7619 C C . LEU B 1 347 ? -6.949 25.375 1.97 1 92.44 347 LEU B C 1
ATOM 7621 O O . LEU B 1 347 ? -6.527 24.234 2.164 1 92.44 347 LEU B O 1
ATOM 7625 N N . THR B 1 348 ? -6.176 26.422 1.872 1 94.06 348 THR B N 1
ATOM 7626 C CA . THR B 1 348 ? -4.727 26.266 1.996 1 94.06 348 THR B CA 1
ATOM 7627 C C . THR B 1 348 ? -4.324 26.109 3.459 1 94.06 348 THR B C 1
ATOM 7629 O O . THR B 1 348 ? -5.055 26.531 4.359 1 94.06 348 THR B O 1
ATOM 7632 N N . ALA B 1 349 ? -3.162 25.5 3.699 1 96 349 ALA B N 1
ATOM 7633 C CA . ALA B 1 349 ? -2.633 25.391 5.055 1 96 349 ALA B CA 1
ATOM 7634 C C . ALA B 1 349 ? -2.416 26.766 5.68 1 96 349 ALA B C 1
ATOM 7636 O O . ALA B 1 349 ? -2.619 26.938 6.883 1 96 349 ALA B O 1
ATOM 7637 N N . ASP B 1 350 ? -1.998 27.703 4.895 1 96.19 350 ASP B N 1
ATOM 7638 C CA . ASP B 1 350 ? -1.752 29.062 5.371 1 96.19 350 ASP B CA 1
ATOM 7639 C C . ASP B 1 350 ? -3.031 29.688 5.918 1 96.19 350 ASP B C 1
ATOM 7641 O O . ASP B 1 350 ? -3.027 30.266 7.008 1 96.19 350 ASP B O 1
ATOM 7645 N N . GLU B 1 351 ? -4.055 29.578 5.164 1 94.62 351 GLU B N 1
ATOM 7646 C CA . GLU B 1 351 ? -5.336 30.125 5.586 1 94.62 351 GLU B CA 1
ATOM 7647 C C . GLU B 1 351 ? -5.855 29.422 6.836 1 94.62 351 GLU B C 1
ATOM 7649 O O . GLU B 1 351 ? -6.387 30.062 7.746 1 94.62 351 GLU B O 1
ATOM 7654 N N . LEU B 1 352 ? -5.742 28.156 6.859 1 96.06 352 LEU B N 1
ATOM 7655 C CA . LEU B 1 352 ? -6.23 27.375 7.988 1 96.06 352 LEU B CA 1
ATOM 7656 C C . LEU B 1 352 ? -5.508 27.766 9.273 1 96.06 352 LEU B C 1
ATOM 7658 O O . LEU B 1 352 ? -6.145 28.047 10.289 1 96.06 352 LEU B O 1
ATOM 7662 N N . TRP B 1 353 ? -4.203 27.766 9.266 1 97.06 353 TRP B N 1
ATOM 7663 C CA . TRP B 1 353 ? -3.434 28.016 10.477 1 97.06 353 TRP B CA 1
ATOM 7664 C C . TRP B 1 353 ? -3.545 29.469 10.898 1 97.06 353 TRP B C 1
ATOM 7666 O O . TRP B 1 353 ? -3.465 29.797 12.086 1 97.06 353 TRP B O 1
ATOM 7676 N N . LYS B 1 354 ? -3.719 30.344 9.914 1 95.94 354 LYS B N 1
ATOM 7677 C CA . LYS B 1 354 ? -4.043 31.734 10.25 1 95.94 354 LYS B CA 1
ATOM 7678 C C . LYS B 1 354 ? -5.32 31.797 11.086 1 95.94 354 LYS B C 1
ATOM 7680 O O . LYS B 1 354 ? -5.359 32.469 12.117 1 95.94 354 LYS B O 1
ATOM 7685 N N . SER B 1 355 ? -6.328 31.094 10.609 1 95.81 355 SER B N 1
ATOM 7686 C CA . SER B 1 355 ? -7.613 31.094 11.305 1 95.81 355 SER B CA 1
ATOM 7687 C C . SER B 1 355 ? -7.496 30.453 12.68 1 95.81 355 SER B C 1
ATOM 7689 O O . SER B 1 355 ? -8.102 30.938 13.648 1 95.81 355 SER B O 1
ATOM 7691 N N . ILE B 1 356 ? -6.762 29.391 12.766 1 97.12 356 ILE B N 1
ATOM 7692 C CA . ILE B 1 356 ? -6.562 28.719 14.047 1 97.12 356 ILE B CA 1
ATOM 7693 C C . ILE B 1 356 ? -5.855 29.672 15.016 1 97.12 356 ILE B C 1
ATOM 7695 O O . ILE B 1 356 ? -6.273 29.812 16.172 1 97.12 356 ILE B O 1
ATOM 7699 N N . TYR B 1 357 ? -4.785 30.312 14.539 1 97.06 357 TYR B N 1
ATOM 7700 C CA . TYR B 1 357 ? -4.016 31.203 15.391 1 97.06 357 TYR B CA 1
ATOM 7701 C C . TYR B 1 357 ? -4.883 32.344 15.898 1 97.06 357 TYR B C 1
ATOM 7703 O O . TYR B 1 357 ? -4.789 32.75 17.062 1 97.06 357 TYR B O 1
ATOM 7711 N N . GLU B 1 358 ? -5.711 32.906 15.047 1 95.56 358 GLU B N 1
ATOM 7712 C CA . GLU B 1 358 ? -6.586 34 15.43 1 95.56 358 GLU B CA 1
ATOM 7713 C C . GLU B 1 358 ? -7.5 33.625 16.578 1 95.56 358 GLU B C 1
ATOM 7715 O O . GLU B 1 358 ? -7.699 34.375 17.516 1 95.56 358 GLU B O 1
ATOM 7720 N N . ARG B 1 359 ? -8.062 32.469 16.453 1 95.94 359 ARG B N 1
ATOM 7721 C CA . ARG B 1 359 ? -8.977 31.969 17.484 1 95.94 359 ARG B CA 1
ATOM 7722 C C . ARG B 1 359 ? -8.234 31.719 18.797 1 95.94 359 ARG B C 1
ATOM 7724 O O . ARG B 1 359 ? -8.734 32.062 19.859 1 95.94 359 ARG B O 1
ATOM 7731 N N . VAL B 1 360 ? -7.113 31.156 18.734 1 97.12 360 VAL B N 1
ATOM 7732 C CA . VAL B 1 360 ? -6.316 30.859 19.922 1 97.12 360 VAL B CA 1
ATOM 7733 C C . VAL B 1 360 ? -5.844 32.156 20.562 1 97.12 360 VAL B C 1
ATOM 7735 O O . VAL B 1 360 ? -5.895 32.312 21.797 1 97.12 360 VAL B O 1
ATOM 7738 N N . ALA B 1 361 ? -5.355 33.125 19.703 1 96.38 361 ALA B N 1
ATOM 7739 C CA . ALA B 1 361 ? -4.895 34.406 20.219 1 96.38 361 ALA B CA 1
ATOM 7740 C C . ALA B 1 361 ? -6 35.125 20.984 1 96.38 361 ALA B C 1
ATOM 7742 O O . ALA B 1 361 ? -5.754 35.719 22.031 1 96.38 361 ALA B O 1
ATOM 7743 N N . ARG B 1 362 ? -7.211 35.094 20.469 1 96.12 362 ARG B N 1
ATOM 7744 C CA . ARG B 1 362 ? -8.336 35.688 21.188 1 96.12 362 ARG B CA 1
ATOM 7745 C C . ARG B 1 362 ? -8.484 35.094 22.578 1 96.12 362 ARG B C 1
ATOM 7747 O O . ARG B 1 362 ? -8.664 35.812 23.562 1 96.12 362 ARG B O 1
ATOM 7754 N N . THR B 1 363 ? -8.469 33.75 22.578 1 96.5 363 THR B N 1
ATOM 7755 C CA . THR B 1 363 ? -8.641 33.062 23.844 1 96.5 363 THR B CA 1
ATOM 7756 C C . THR B 1 363 ? -7.535 33.438 24.828 1 96.5 363 THR B C 1
ATOM 7758 O O . THR B 1 363 ? -7.797 33.656 26.016 1 96.5 363 THR B O 1
ATOM 7761 N N . LEU B 1 364 ? -6.336 33.5 24.375 1 97.25 364 LEU B N 1
ATOM 7762 C CA . LEU B 1 364 ? -5.203 33.844 25.234 1 97.25 364 LEU B CA 1
ATOM 7763 C C . LEU B 1 364 ? -5.32 35.281 25.75 1 97.25 364 LEU B C 1
ATOM 7765 O O . LEU B 1 364 ? -4.984 35.562 26.906 1 97.25 364 LEU B O 1
ATOM 7769 N N . ILE B 1 365 ? -5.758 36.188 24.906 1 96.44 365 ILE B N 1
ATOM 7770 C CA . ILE B 1 365 ? -5.914 37.594 25.297 1 96.44 365 ILE B CA 1
ATOM 7771 C C . ILE B 1 365 ? -7 37.719 26.359 1 96.44 365 ILE B C 1
ATOM 7773 O O . ILE B 1 365 ? -6.832 38.438 27.344 1 96.44 365 ILE B O 1
ATOM 7777 N N . VAL B 1 366 ? -8.102 37.031 26.156 1 96.69 366 VAL B N 1
ATOM 7778 C CA . VAL B 1 366 ? -9.188 37.031 27.141 1 96.69 366 VAL B CA 1
ATOM 7779 C C . VAL B 1 366 ? -8.688 36.469 28.469 1 96.69 366 VAL B C 1
ATOM 7781 O O . VAL B 1 366 ? -8.992 37.031 29.531 1 96.69 366 VAL B O 1
ATOM 7784 N N . GLU B 1 367 ? -7.953 35.469 28.406 1 95.81 367 GLU B N 1
ATOM 7785 C CA . GLU B 1 367 ? -7.383 34.875 29.609 1 95.81 367 GLU B CA 1
ATOM 7786 C C . GLU B 1 367 ? -6.43 35.844 30.297 1 95.81 367 GLU B C 1
ATOM 7788 O O . GLU B 1 367 ? -6.391 35.938 31.531 1 95.81 367 GLU B O 1
ATOM 7793 N N . ALA B 1 368 ? -5.629 36.531 29.531 1 94.31 368 ALA B N 1
ATOM 7794 C CA . ALA B 1 368 ? -4.723 37.531 30.062 1 94.31 368 ALA B CA 1
ATOM 7795 C C . ALA B 1 368 ? -5.496 38.625 30.797 1 94.31 368 ALA B C 1
ATOM 7797 O O . ALA B 1 368 ? -5.102 39.062 31.875 1 94.31 368 ALA B O 1
ATOM 7798 N N . LEU B 1 369 ? -6.57 39.062 30.234 1 94.44 369 LEU B N 1
ATOM 7799 C CA . LEU B 1 369 ? -7.414 40.094 30.828 1 94.44 369 LEU B CA 1
ATOM 7800 C C . LEU B 1 369 ? -8.031 39.594 32.125 1 94.44 369 LEU B C 1
ATOM 7802 O O . LEU B 1 369 ? -8.07 40.344 33.125 1 94.44 369 LEU B O 1
ATOM 7806 N N . LYS B 1 370 ? -8.477 38.406 32.094 1 94.12 370 LYS B N 1
ATOM 7807 C CA . LYS B 1 370 ? -9.062 37.812 33.312 1 94.12 370 LYS B CA 1
ATOM 7808 C C . LYS B 1 370 ? -8.031 37.688 34.406 1 94.12 370 LYS B C 1
ATOM 7810 O O . LYS B 1 370 ? -8.344 37.906 35.594 1 94.12 370 LYS B O 1
ATOM 7815 N N . THR B 1 371 ? -6.895 37.344 34.062 1 91.5 371 THR B N 1
ATOM 7816 C CA . THR B 1 371 ? -5.812 37.219 35.031 1 91.5 371 THR B CA 1
ATOM 7817 C C . THR B 1 371 ? -5.465 38.594 35.594 1 91.5 371 THR B C 1
ATOM 7819 O O . THR B 1 371 ? -5.145 38.688 36.781 1 91.5 371 THR B O 1
ATOM 7822 N N . SER B 1 372 ? -5.527 39.625 34.812 1 87.44 372 SER B N 1
ATOM 7823 C CA . SER B 1 372 ? -5.148 40.969 35.219 1 87.44 372 SER B CA 1
ATOM 7824 C C . SER B 1 372 ? -6.168 41.562 36.188 1 87.44 372 SER B C 1
ATOM 7826 O O . SER B 1 372 ? -5.852 42.469 36.938 1 87.44 372 SER B O 1
ATOM 7828 N N . ILE B 1 373 ? -7.352 41.031 36.156 1 86.25 373 ILE B N 1
ATOM 7829 C CA . ILE B 1 373 ? -8.406 41.531 37.062 1 86.25 373 ILE B CA 1
ATOM 7830 C C . ILE B 1 373 ? -8.164 41 38.469 1 86.25 373 ILE B C 1
ATOM 7832 O O . ILE B 1 373 ? -8.586 41.625 39.438 1 86.25 373 ILE B O 1
ATOM 7836 N N . LEU B 1 374 ? -7.453 40 38.531 1 82.44 374 LEU B N 1
ATOM 7837 C CA . LEU B 1 374 ? -7.242 39.375 39.812 1 82.44 374 LEU B CA 1
ATOM 7838 C C . LEU B 1 374 ? -6.359 40.25 40.688 1 82.44 374 LEU B C 1
ATOM 7840 O O . LEU B 1 374 ? -5.395 40.844 40.219 1 82.44 374 LEU B O 1
ATOM 7844 N N . SER B 1 375 ? -6.723 40.438 41.938 1 65.94 375 SER B N 1
ATOM 7845 C CA . SER B 1 375 ? -6.141 41.344 42.906 1 65.94 375 SER B CA 1
ATOM 7846 C C . SER B 1 375 ? -4.641 41.094 43.062 1 65.94 375 SER B C 1
ATOM 7848 O O . SER B 1 375 ? -3.879 42.062 43.25 1 65.94 375 SER B O 1
ATOM 7850 N N . MET B 1 376 ? -4.316 39.938 42.969 1 57.53 376 MET B N 1
ATOM 7851 C CA . MET B 1 376 ? -2.91 39.594 43.156 1 57.53 376 MET B CA 1
ATOM 7852 C C . MET B 1 376 ? -2.059 40.156 42.031 1 57.53 376 MET B C 1
ATOM 7854 O O . MET B 1 376 ? -0.85 40.344 42.188 1 57.53 376 MET B O 1
ATOM 7858 N N . ASN B 1 377 ? -2.607 40.406 40.938 1 59.75 377 ASN B N 1
ATOM 7859 C CA . ASN B 1 377 ? -1.901 40.938 39.781 1 59.75 377 ASN B CA 1
ATOM 7860 C C . ASN B 1 377 ? -2.182 42.438 39.594 1 59.75 377 ASN B C 1
ATOM 7862 O O . ASN B 1 377 ? -2.17 42.938 38.469 1 59.75 377 ASN B O 1
ATOM 7866 N N . ALA B 1 378 ? -2.305 43.125 40.656 1 64.44 378 ALA B N 1
ATOM 7867 C CA . ALA B 1 378 ? -3.086 44.344 40.844 1 64.44 378 ALA B CA 1
ATOM 7868 C C . ALA B 1 378 ? -2.27 45.562 40.469 1 64.44 378 ALA B C 1
ATOM 7870 O O . ALA B 1 378 ? -2.693 46.719 40.719 1 64.44 378 ALA B O 1
ATOM 7871 N N . SER B 1 379 ? -1.136 45.344 39.812 1 75.06 379 SER B N 1
ATOM 7872 C CA . SER B 1 379 ? -0.352 46.531 39.625 1 75.06 379 SER B CA 1
ATOM 7873 C C . SER B 1 379 ? -1.05 47.5 38.688 1 75.06 379 SER B C 1
ATOM 7875 O O . SER B 1 379 ? -1.128 48.719 38.938 1 75.06 379 SER B O 1
ATOM 7877 N N . PHE B 1 380 ? -1.59 46.969 37.625 1 81.81 380 PHE B N 1
ATOM 7878 C CA . PHE B 1 380 ? -2.277 47.812 36.625 1 81.81 380 PHE B CA 1
ATOM 7879 C C . PHE B 1 380 ? -3.643 48.25 37.156 1 81.81 380 PHE B C 1
ATOM 7881 O O . PHE B 1 380 ? -4.004 49.406 37.062 1 81.81 380 PHE B O 1
ATOM 7888 N N . THR B 1 381 ? -4.344 47.375 37.75 1 84.12 381 THR B N 1
ATOM 7889 C CA . THR B 1 381 ? -5.699 47.656 38.219 1 84.12 381 THR B CA 1
ATOM 7890 C C . THR B 1 381 ? -5.68 48.562 39.438 1 84.12 381 THR B C 1
ATOM 7892 O O . THR B 1 381 ? -6.676 49.219 39.75 1 84.12 381 THR B O 1
ATOM 7895 N N . SER B 1 382 ? -4.547 48.594 40.094 1 82.88 382 SER B N 1
ATOM 7896 C CA . SER B 1 382 ? -4.434 49.469 41.281 1 82.88 382 SER B CA 1
ATOM 7897 C C . SER B 1 382 ? -4.23 50.906 40.844 1 82.88 382 SER B C 1
ATOM 7899 O O . SER B 1 382 ? -4.508 51.812 41.625 1 82.88 382 SER B O 1
ATOM 7901 N N . VAL B 1 383 ? -3.805 51.094 39.688 1 85.56 383 VAL B N 1
ATOM 7902 C CA . VAL B 1 383 ? -3.432 52.438 39.25 1 85.56 383 VAL B CA 1
ATOM 7903 C C . VAL B 1 383 ? -4.523 53.031 38.344 1 85.56 383 VAL B C 1
ATOM 7905 O O . VAL B 1 383 ? -4.84 54.219 38.406 1 85.56 383 VAL B O 1
ATOM 7908 N N . LEU B 1 384 ? -5.086 52.281 37.531 1 88.88 384 LEU B N 1
ATOM 7909 C CA . LEU B 1 384 ? -6.117 52.75 36.594 1 88.88 384 LEU B CA 1
ATOM 7910 C C . LEU B 1 384 ? -7.469 52.844 37.312 1 88.88 384 LEU B C 1
ATOM 7912 O O . LEU B 1 384 ? -7.988 51.844 37.812 1 88.88 384 LEU B O 1
ATOM 7916 N N . PRO B 1 385 ? -7.969 54.031 37.312 1 90.12 385 PRO B N 1
ATOM 7917 C CA . PRO B 1 385 ? -9.297 54.188 37.906 1 90.12 385 PRO B CA 1
ATOM 7918 C C . PRO B 1 385 ? -10.359 53.344 37.219 1 90.12 385 PRO B C 1
ATOM 7920 O O . PRO B 1 385 ? -10.344 53.219 35.969 1 90.12 385 PRO B O 1
ATOM 7923 N N . PHE B 1 386 ? -11.273 52.688 38.031 1 90.12 386 PHE B N 1
ATOM 7924 C CA . PHE B 1 386 ? -12.391 51.906 37.531 1 90.12 386 PHE B CA 1
ATOM 7925 C C . PHE B 1 386 ? -11.898 50.719 36.719 1 90.12 386 PHE B C 1
ATOM 7927 O O . PHE B 1 386 ? -12.555 50.312 35.75 1 90.12 386 PHE B O 1
ATOM 7934 N N . SER B 1 387 ? -10.703 50.281 36.969 1 88.81 387 SER B N 1
ATOM 7935 C CA . SER B 1 387 ? -10.031 49.281 36.156 1 88.81 387 SER B CA 1
ATOM 7936 C C . SER B 1 387 ? -10.859 48 36.094 1 88.81 387 SER B C 1
ATOM 7938 O O . SER B 1 387 ? -11 47.406 35.031 1 88.81 387 SER B O 1
ATOM 7940 N N . GLU B 1 388 ? -11.414 47.5 37.125 1 88.06 388 GLU B N 1
ATOM 7941 C CA . GLU B 1 388 ? -12.188 46.281 37.188 1 88.06 388 GLU B CA 1
ATOM 7942 C C . GLU B 1 388 ? -13.391 46.344 36.25 1 88.06 388 GLU B C 1
ATOM 7944 O O . GLU B 1 388 ? -13.648 45.406 35.469 1 88.06 388 GLU B O 1
ATOM 7949 N N . VAL B 1 389 ? -14.078 47.438 36.375 1 91.56 389 VAL B N 1
ATOM 7950 C CA . VAL B 1 389 ? -15.266 47.625 35.531 1 91.56 389 VAL B CA 1
ATOM 7951 C C . VAL B 1 389 ? -14.867 47.688 34.062 1 91.56 389 VAL B C 1
ATOM 7953 O O . VAL B 1 389 ? -15.516 47.094 33.219 1 91.56 389 VAL B O 1
ATOM 7956 N N . ILE B 1 390 ? -13.875 48.469 33.781 1 93.94 390 ILE B N 1
ATOM 7957 C CA . ILE B 1 390 ? -13.422 48.656 32.438 1 93.94 390 ILE B CA 1
ATOM 7958 C C . ILE B 1 390 ? -12.961 47.312 31.844 1 93.94 390 ILE B C 1
ATOM 7960 O O . ILE B 1 390 ? -13.328 46.969 30.719 1 93.94 390 ILE B O 1
ATOM 7964 N N . LEU B 1 391 ? -12.141 46.594 32.562 1 93.75 391 LEU B N 1
ATOM 7965 C CA . LEU B 1 391 ? -11.633 45.312 32.094 1 93.75 391 LEU B CA 1
ATOM 7966 C C . LEU B 1 391 ? -12.781 44.312 31.875 1 93.75 391 LEU B C 1
ATOM 7968 O O . LEU B 1 391 ? -12.766 43.531 30.906 1 93.75 391 LEU B O 1
ATOM 7972 N N . HIS B 1 392 ? -13.773 44.312 32.719 1 94.88 392 HIS B N 1
ATOM 7973 C CA . HIS B 1 392 ? -14.938 43.469 32.531 1 94.88 392 HIS B CA 1
ATOM 7974 C C . HIS B 1 392 ? -15.695 43.844 31.25 1 94.88 392 HIS B C 1
ATOM 7976 O O . HIS B 1 392 ? -16.234 42.969 30.578 1 94.88 392 HIS B O 1
ATOM 7982 N N . GLN B 1 393 ? -15.789 45.062 31.031 1 95.19 393 GLN B N 1
ATOM 7983 C CA . GLN B 1 393 ? -16.453 45.5 29.797 1 95.19 393 GLN B CA 1
ATOM 7984 C C . GLN B 1 393 ? -15.688 45 28.562 1 95.19 393 GLN B C 1
ATOM 7986 O O . GLN B 1 393 ? -16.297 44.531 27.594 1 95.19 393 GLN B O 1
ATOM 7991 N N . VAL B 1 394 ? -14.375 45.188 28.625 1 95.75 394 VAL B N 1
ATOM 7992 C CA . VAL B 1 394 ? -13.539 44.719 27.516 1 95.75 394 VAL B CA 1
ATOM 7993 C C . VAL B 1 394 ? -13.773 43.219 27.297 1 95.75 394 VAL B C 1
ATOM 7995 O O . VAL B 1 394 ? -14 42.781 26.172 1 95.75 394 VAL B O 1
ATOM 7998 N N . ILE B 1 395 ? -13.703 42.406 28.359 1 96.62 395 ILE B N 1
ATOM 7999 C CA . ILE B 1 395 ? -13.875 40.969 28.297 1 96.62 395 ILE B CA 1
ATOM 8000 C C . ILE B 1 395 ? -15.25 40.625 27.734 1 96.62 395 ILE B C 1
ATOM 8002 O O . ILE B 1 395 ? -15.383 39.75 26.891 1 96.62 395 ILE B O 1
ATOM 8006 N N . SER B 1 396 ? -16.219 41.344 28.172 1 96.25 396 SER B N 1
ATOM 8007 C CA . SER B 1 396 ? -17.578 41.125 27.719 1 96.25 396 SER B CA 1
ATOM 8008 C C . SER B 1 396 ? -17.734 41.344 26.219 1 96.25 396 SER B C 1
ATOM 8010 O O . SER B 1 396 ? -18.469 40.625 25.547 1 96.25 396 SER B O 1
ATOM 8012 N N . THR B 1 397 ? -17.109 42.344 25.734 1 95.56 397 THR B N 1
ATOM 8013 C CA . THR B 1 397 ? -17.188 42.625 24.312 1 95.56 397 THR B CA 1
ATOM 8014 C C . THR B 1 397 ? -16.484 41.531 23.516 1 95.56 397 THR B C 1
ATOM 8016 O O . THR B 1 397 ? -16.938 41.188 22.422 1 95.56 397 THR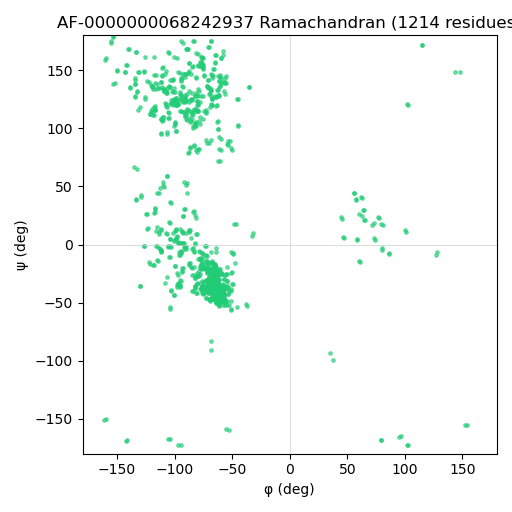 B O 1
ATOM 8019 N N . LEU B 1 398 ? -15.391 41.094 24 1 95.44 398 LEU B N 1
ATOM 8020 C CA . LEU B 1 398 ? -14.648 40.031 23.312 1 95.44 398 LEU B CA 1
ATOM 8021 C C . LEU B 1 398 ? -15.406 38.719 23.359 1 95.44 398 LEU B C 1
ATOM 8023 O O . LEU B 1 398 ? -15.555 38.062 22.328 1 95.44 398 LEU B O 1
ATOM 8027 N N . GLU B 1 399 ? -15.891 38.344 24.469 1 94.31 399 GLU B N 1
ATOM 8028 C CA . GLU B 1 399 ? -16.625 37.094 24.641 1 94.31 399 GLU B CA 1
ATOM 8029 C C . GLU B 1 399 ? -17.984 37.125 23.953 1 94.31 399 GLU B C 1
ATOM 8031 O O . GLU B 1 399 ? -18.516 36.094 23.547 1 94.31 399 GLU B O 1
ATOM 8036 N N . GLY B 1 400 ? -18.5 38.312 23.875 1 91.06 400 GLY B N 1
ATOM 8037 C CA . GLY B 1 400 ? -19.781 38.469 23.219 1 91.06 400 GLY B CA 1
ATOM 8038 C C . GLY B 1 400 ? -19.719 38.156 21.734 1 91.06 400 GLY B C 1
ATOM 8039 O O . GLY B 1 400 ? -20.75 37.812 21.125 1 91.06 400 GLY B O 1
ATOM 8040 N N . THR B 1 401 ? -18.578 38.219 21.188 1 91.81 401 THR B N 1
ATOM 8041 C CA . THR B 1 401 ? -18.422 37.969 19.75 1 91.81 401 THR B CA 1
ATOM 8042 C C . THR B 1 401 ? -18.297 36.469 19.484 1 91.81 401 THR B C 1
ATOM 8044 O O . THR B 1 401 ? -18.328 36.031 18.328 1 91.81 401 THR B O 1
ATOM 8047 N N . LEU B 1 402 ? -18.266 35.656 20.5 1 90.06 402 LEU B N 1
ATOM 8048 C CA . LEU B 1 402 ? -18.078 34.219 20.344 1 90.06 402 LEU B CA 1
ATOM 8049 C C . LEU B 1 402 ? -19.219 33.625 19.531 1 90.06 402 LEU B C 1
ATOM 8051 O O . LEU B 1 402 ? -19 32.719 18.719 1 90.06 402 LEU B O 1
ATOM 8055 N N . LYS B 1 403 ? -20.391 34.156 19.703 1 87.06 403 LYS B N 1
ATOM 8056 C CA . LYS B 1 403 ? -21.562 33.625 19.031 1 87.06 403 LYS B CA 1
ATOM 8057 C C . LYS B 1 403 ? -21.531 33.938 17.547 1 87.06 403 LYS B C 1
ATOM 8059 O O . LYS B 1 403 ? -22.172 33.25 16.734 1 87.06 403 LYS B O 1
ATOM 8064 N N . ASP B 1 404 ? -20.75 34.906 17.219 1 88.81 404 ASP B N 1
ATOM 8065 C CA . ASP B 1 404 ? -20.703 35.375 15.836 1 88.81 404 ASP B CA 1
ATOM 8066 C C . ASP B 1 404 ? -19.578 34.656 15.07 1 88.81 404 ASP B C 1
ATOM 8068 O O . ASP B 1 404 ? -19.375 34.906 13.883 1 88.81 404 ASP B O 1
ATOM 8072 N N . ASP B 1 405 ? -18.922 33.781 15.758 1 89.56 405 ASP B N 1
ATOM 8073 C CA . ASP B 1 405 ? -17.906 33 15.078 1 89.56 405 ASP B CA 1
ATOM 8074 C C . ASP B 1 405 ? -18.5 32.156 13.961 1 89.56 405 ASP B C 1
ATOM 8076 O O . ASP B 1 405 ? -19.609 31.609 14.109 1 89.56 405 ASP B O 1
ATOM 8080 N N . SER B 1 406 ? -18 32.219 12.773 1 79.56 406 SER B N 1
ATOM 8081 C CA . SER B 1 406 ? -18.469 31.375 11.68 1 79.56 406 SER B CA 1
ATOM 8082 C C . SER B 1 406 ? -17.344 30.5 11.148 1 79.56 406 SER B C 1
ATOM 8084 O O . SER B 1 406 ? -16.25 30.984 10.836 1 79.56 406 SER B O 1
ATOM 8086 N N . ASP B 1 407 ? -17.688 29.25 10.93 1 76.38 407 ASP B N 1
ATOM 8087 C CA . ASP B 1 407 ? -16.797 28.234 10.359 1 76.38 407 ASP B CA 1
ATOM 8088 C C . ASP B 1 407 ? -15.375 28.406 10.875 1 76.38 407 ASP B C 1
ATOM 8090 O O . ASP B 1 407 ? -15.102 28.188 12.062 1 76.38 407 ASP B O 1
ATOM 8094 N N . TYR B 1 408 ? -14.5 29.078 10.016 1 81.69 408 TYR B N 1
ATOM 8095 C CA . TYR B 1 408 ? -13.094 29.203 10.383 1 81.69 408 TYR B CA 1
ATOM 8096 C C . TYR B 1 408 ? -12.727 30.672 10.609 1 81.69 408 TYR B C 1
ATOM 8098 O O . TYR B 1 408 ? -11.562 31 10.852 1 81.69 408 TYR B O 1
ATOM 8106 N N . CYS B 1 409 ? -13.82 31.516 10.742 1 85.06 409 CYS B N 1
ATOM 8107 C CA . CYS B 1 409 ? -13.578 32.938 10.938 1 85.06 409 CYS B CA 1
ATOM 8108 C C . CYS B 1 409 ? -13.836 33.344 12.383 1 85.06 409 CYS B C 1
ATOM 8110 O O . CYS B 1 409 ? -14.844 32.938 12.977 1 85.06 409 CYS B O 1
ATOM 8112 N N . THR B 1 410 ? -12.945 34.125 12.906 1 91.5 410 THR B N 1
ATOM 8113 C CA . THR B 1 410 ? -13.047 34.625 14.266 1 91.5 410 THR B CA 1
ATOM 8114 C C . THR B 1 410 ? -13.656 36.031 14.273 1 91.5 410 THR B C 1
ATOM 8116 O O . THR B 1 410 ? -13.109 36.938 13.664 1 91.5 410 THR B O 1
ATOM 8119 N N . ALA B 1 411 ? -14.758 36.125 14.969 1 92.12 411 ALA B N 1
ATOM 8120 C CA . ALA B 1 411 ? -15.438 37.406 15.031 1 92.12 411 ALA B CA 1
ATOM 8121 C C . ALA B 1 411 ? -14.688 38.375 15.938 1 92.12 411 ALA B C 1
ATOM 8123 O O . ALA B 1 411 ? -14.023 37.969 16.891 1 92.12 411 ALA B O 1
ATOM 8124 N N . THR B 1 412 ? -14.719 39.625 15.57 1 92.31 412 THR B N 1
ATOM 8125 C CA . THR B 1 412 ? -14.094 40.719 16.344 1 92.31 412 THR B CA 1
ATOM 8126 C C . THR B 1 412 ? -15.109 41.781 16.734 1 92.31 412 THR B C 1
ATOM 8128 O O . THR B 1 412 ? -16.047 42.031 15.977 1 92.31 412 THR B O 1
ATOM 8131 N N . PRO B 1 413 ? -15 42.281 17.922 1 92.75 413 PRO B N 1
ATOM 8132 C CA . PRO B 1 413 ? -15.883 43.406 18.266 1 92.75 413 PRO B CA 1
ATOM 8133 C C . PRO B 1 413 ? -15.602 44.625 17.422 1 92.75 413 PRO B C 1
ATOM 8135 O O . PRO B 1 413 ? -14.508 44.781 16.891 1 92.75 413 PRO B O 1
ATOM 8138 N N . THR B 1 414 ? -16.5 45.531 17.391 1 88.44 414 THR B N 1
ATOM 8139 C CA . THR B 1 414 ? -16.453 46.688 16.516 1 88.44 414 THR B CA 1
ATOM 8140 C C . THR B 1 414 ? -15.25 47.562 16.828 1 88.44 414 THR B C 1
ATOM 8142 O O . THR B 1 414 ? -14.602 48.094 15.93 1 88.44 414 THR B O 1
ATOM 8145 N N . TRP B 1 415 ? -14.977 47.75 18.125 1 88.44 415 TRP B N 1
ATOM 8146 C CA . TRP B 1 415 ? -13.875 48.625 18.516 1 88.44 415 TRP B CA 1
ATOM 8147 C C . TRP B 1 415 ? -12.539 48.062 18.047 1 88.44 415 TRP B C 1
ATOM 8149 O O . TRP B 1 415 ? -11.625 48.812 17.703 1 88.44 415 TRP B O 1
ATOM 8159 N N . LEU B 1 416 ? -12.367 46.812 18.062 1 88.38 416 LEU B N 1
ATOM 8160 C CA . LEU B 1 416 ? -11.117 46.188 17.641 1 88.38 416 LEU B CA 1
ATOM 8161 C C . LEU B 1 416 ? -10.977 46.188 16.125 1 88.38 416 LEU B C 1
ATOM 8163 O O . LEU B 1 416 ? -9.867 46.312 15.602 1 88.38 416 LEU B O 1
ATOM 8167 N N . ASP B 1 417 ? -12.031 46.031 15.391 1 83.62 417 ASP B N 1
ATOM 8168 C CA . ASP B 1 417 ? -12.031 46.125 13.938 1 83.62 417 ASP B CA 1
ATOM 8169 C C . ASP B 1 417 ? -11.523 47.5 13.469 1 83.62 417 ASP B C 1
ATOM 8171 O O . ASP B 1 417 ? -10.844 47.594 12.445 1 83.62 417 ASP B O 1
ATOM 8175 N N . SER B 1 418 ? -11.898 48.438 14.148 1 72.12 418 SER B N 1
ATOM 8176 C CA . SER B 1 418 ? -11.555 49.812 13.797 1 72.12 418 SER B CA 1
ATOM 8177 C C . SER B 1 418 ? -10.07 50.062 13.992 1 72.12 418 SER B C 1
ATOM 8179 O O . SER B 1 418 ? -9.508 51 13.375 1 72.12 418 SER B O 1
ATOM 8181 N N . ILE B 1 419 ? -9.445 49.281 14.836 1 70.75 419 ILE B N 1
ATOM 8182 C CA . ILE B 1 419 ? -8.062 49.531 15.211 1 70.75 419 ILE B CA 1
ATOM 8183 C C . ILE B 1 419 ? -7.129 48.656 14.375 1 70.75 419 ILE B C 1
ATOM 8185 O O . ILE B 1 419 ? -5.945 48.969 14.219 1 70.75 419 ILE B O 1
ATOM 8189 N N . SER B 1 420 ? -7.555 47.469 13.859 1 67 420 SER B N 1
ATOM 8190 C CA . SER B 1 420 ? -6.73 46.531 13.102 1 67 420 SER B CA 1
ATOM 8191 C C . SER B 1 420 ? -5.984 47.25 11.977 1 67 420 SER B C 1
ATOM 8193 O O . SER B 1 420 ? -4.82 46.938 11.711 1 67 420 SER B O 1
ATOM 8195 N N . GLY B 1 421 ? -6.512 48.188 11.414 1 63.75 421 GLY B N 1
ATOM 8196 C CA . GLY B 1 421 ? -5.84 48.969 10.383 1 63.75 421 GLY B CA 1
ATOM 8197 C C . GLY B 1 421 ? -4.848 49.969 10.945 1 63.75 421 GLY B C 1
ATOM 8198 O O . GLY B 1 421 ? -4.008 50.5 10.211 1 63.75 421 GLY B O 1
ATOM 8199 N N . VAL B 1 422 ? -4.855 50.062 12.219 1 62.59 422 VAL B N 1
ATOM 8200 C CA . VAL B 1 422 ? -4.031 51.094 12.867 1 62.59 422 VAL B CA 1
ATOM 8201 C C . VAL B 1 422 ? -2.693 50.469 13.281 1 62.59 422 VAL B C 1
ATOM 8203 O O . VAL B 1 422 ? -1.646 51.125 13.156 1 62.59 422 VAL B O 1
ATOM 8206 N N . ILE B 1 423 ? -2.756 49.25 13.672 1 62.81 423 ILE B N 1
ATOM 8207 C CA . ILE B 1 423 ? -1.565 48.656 14.266 1 62.81 423 ILE B CA 1
ATOM 8208 C C . ILE B 1 423 ? -0.853 47.781 13.234 1 62.81 423 ILE B C 1
ATOM 8210 O O . ILE B 1 423 ? 0.379 47.75 13.164 1 62.81 423 ILE B O 1
ATOM 8214 N N . SER B 1 424 ? -1.573 47 12.492 1 64.5 424 SER B N 1
ATOM 8215 C CA . SER B 1 424 ? -0.955 46.062 11.539 1 64.5 424 SER B CA 1
ATOM 8216 C C . SER B 1 424 ? -1.949 45.625 10.469 1 64.5 424 SER B C 1
ATOM 8218 O O . SER B 1 424 ? -3.16 45.781 10.641 1 64.5 424 SER B O 1
ATOM 8220 N N . ASP B 1 425 ? -1.372 45.188 9.422 1 65.5 425 ASP B N 1
ATOM 8221 C CA . ASP B 1 425 ? -2.174 44.688 8.32 1 65.5 425 ASP B CA 1
ATOM 8222 C C . ASP B 1 425 ? -2.627 43.25 8.594 1 65.5 425 ASP B C 1
ATOM 8224 O O . ASP B 1 425 ? -3.307 42.625 7.766 1 65.5 425 ASP B O 1
ATOM 8228 N N . GLN B 1 426 ? -2.387 42.844 9.773 1 77.56 426 GLN B N 1
ATOM 8229 C CA . GLN B 1 426 ? -2.777 41.5 10.156 1 77.56 426 GLN B CA 1
ATOM 8230 C C . GLN B 1 426 ? -4.199 41.469 10.719 1 77.56 426 GLN B C 1
ATOM 8232 O O . GLN B 1 426 ? -4.84 42.531 10.844 1 77.56 426 GLN B O 1
ATOM 8237 N N . GLU B 1 427 ? -4.695 40.344 10.867 1 85 427 GLU B N 1
ATOM 8238 C CA . GLU B 1 427 ? -5.977 40.188 11.555 1 85 427 GLU B CA 1
ATOM 8239 C C . GLU B 1 427 ? -5.906 40.719 12.977 1 85 427 GLU B C 1
ATOM 8241 O O . GLU B 1 427 ? -4.82 40.875 13.547 1 85 427 GLU B O 1
ATOM 8246 N N . ALA B 1 428 ? -7.004 41 13.539 1 88.06 428 ALA B N 1
ATOM 8247 C CA . ALA B 1 428 ? -7.113 41.812 14.75 1 88.06 428 ALA B CA 1
ATOM 8248 C C . ALA B 1 428 ? -6.309 41.188 15.891 1 88.06 428 ALA B C 1
ATOM 8250 O O . ALA B 1 428 ? -5.457 41.875 16.484 1 88.06 428 ALA B O 1
ATOM 8251 N N . TYR B 1 429 ? -6.535 40 16.125 1 92.69 429 TYR B N 1
ATOM 8252 C CA . TYR B 1 429 ? -5.895 39.375 17.281 1 92.69 429 TYR B CA 1
ATOM 8253 C C . TYR B 1 429 ? -4.422 39.094 17.016 1 92.69 429 TYR B C 1
ATOM 8255 O O . TYR B 1 429 ? -3.58 39.219 17.906 1 92.69 429 TYR B O 1
ATOM 8263 N N . SER B 1 430 ? -4.152 38.719 15.805 1 91.12 430 SER B N 1
ATOM 8264 C CA . SER B 1 430 ? -2.76 38.562 15.406 1 91.12 430 SER B CA 1
ATOM 8265 C C . SER B 1 430 ? -2.002 39.906 15.5 1 91.12 430 SER B C 1
ATOM 8267 O O . SER B 1 430 ? -0.825 39.906 15.867 1 91.12 430 SER B O 1
ATOM 8269 N N . ALA B 1 431 ? -2.656 40.938 15.195 1 89.19 431 ALA B N 1
ATOM 8270 C CA . ALA B 1 431 ? -2.053 42.25 15.273 1 89.19 431 ALA B CA 1
ATOM 8271 C C . ALA B 1 431 ? -1.732 42.625 16.719 1 89.19 431 ALA B C 1
ATOM 8273 O O . ALA B 1 431 ? -0.684 43.219 17 1 89.19 431 ALA B O 1
ATOM 8274 N N . LEU B 1 432 ? -2.662 42.344 17.594 1 91.44 432 LEU B N 1
ATOM 8275 C CA . LEU B 1 432 ? -2.43 42.594 19.016 1 91.44 432 LEU B CA 1
ATOM 8276 C C . LEU B 1 432 ? -1.229 41.812 19.531 1 91.44 432 LEU B C 1
ATOM 8278 O O . LEU B 1 432 ? -0.393 42.344 20.25 1 91.44 432 LEU B O 1
ATOM 8282 N N . ALA B 1 433 ? -1.172 40.594 19.078 1 92.12 433 ALA B N 1
ATOM 8283 C CA . ALA B 1 433 ? -0.057 39.75 19.5 1 92.12 433 ALA B CA 1
ATOM 8284 C C . ALA B 1 433 ? 1.266 40.281 18.953 1 92.12 433 ALA B C 1
ATOM 8286 O O . ALA B 1 433 ? 2.277 40.281 19.656 1 92.12 433 ALA B O 1
ATOM 8287 N N . ALA B 1 434 ? 1.238 40.656 17.719 1 88.75 434 ALA B N 1
ATOM 8288 C CA . ALA B 1 434 ? 2.445 41.156 17.078 1 88.75 434 ALA B CA 1
ATOM 8289 C C . ALA B 1 434 ? 2.916 42.438 17.734 1 88.75 434 ALA B C 1
ATOM 8291 O O . ALA B 1 434 ? 4.113 42.75 17.75 1 88.75 434 ALA B O 1
ATOM 8292 N N . SER B 1 435 ? 2.039 43.219 18.312 1 89.31 435 SER B N 1
ATOM 8293 C CA . SER B 1 435 ? 2.355 44.469 18.938 1 89.31 435 SER B CA 1
ATOM 8294 C C . SER B 1 435 ? 3.199 44.281 20.203 1 89.31 435 SER B C 1
ATOM 8296 O O . SER B 1 435 ? 3.955 45.156 20.594 1 89.31 435 SER B O 1
ATOM 8298 N N . LEU B 1 436 ? 3.037 43.156 20.766 1 91.56 436 LEU B N 1
ATOM 8299 C CA . LEU B 1 436 ? 3.781 42.906 22 1 91.56 436 LEU B CA 1
ATOM 8300 C C . LEU B 1 436 ? 5.281 42.906 21.734 1 91.56 436 LEU B C 1
ATOM 8302 O O . LEU B 1 436 ? 6.047 43.5 22.5 1 91.56 436 LEU B O 1
ATOM 8306 N N . SER B 1 437 ? 5.633 42.281 20.688 1 89.81 437 SER B N 1
ATOM 8307 C CA . SER B 1 437 ? 7.051 42.281 20.328 1 89.81 437 SER B CA 1
ATOM 8308 C C . SER B 1 437 ? 7.562 43.656 20.016 1 89.81 437 SER B C 1
ATOM 8310 O O . SER B 1 437 ? 8.672 44.031 20.391 1 89.81 437 SER B O 1
ATOM 8312 N N . LYS B 1 438 ? 6.766 44.406 19.359 1 86.19 438 LYS B N 1
ATOM 8313 C CA . LYS B 1 438 ? 7.121 45.781 19.047 1 86.19 438 LYS B CA 1
ATOM 8314 C C . LYS B 1 438 ? 7.277 46.625 20.312 1 86.19 438 LYS B C 1
ATOM 8316 O O . LYS B 1 438 ? 8.211 47.406 20.422 1 86.19 438 LYS B O 1
ATOM 8321 N N . LEU B 1 439 ? 6.371 46.469 21.172 1 88.25 439 LEU B N 1
ATOM 8322 C CA . LEU B 1 439 ? 6.367 47.219 22.406 1 88.25 439 LEU B CA 1
ATOM 8323 C C . LEU B 1 439 ? 7.57 46.844 23.281 1 88.25 439 LEU B C 1
ATOM 8325 O O . LEU B 1 439 ? 8.117 47.688 23.984 1 88.25 439 LEU B O 1
ATOM 8329 N N . ASN B 1 440 ? 7.918 45.625 23.219 1 88.75 440 ASN B N 1
ATOM 8330 C CA . ASN B 1 440 ? 9.055 45.156 23.984 1 88.75 440 ASN B CA 1
ATOM 8331 C C . ASN B 1 440 ? 10.375 45.438 23.297 1 88.75 440 ASN B C 1
ATOM 8333 O O . ASN B 1 440 ? 11.438 45.062 23.781 1 88.75 440 ASN B O 1
ATOM 8337 N N . GLY B 1 441 ? 10.336 46.062 22.172 1 81.12 441 GLY B N 1
ATOM 8338 C CA . GLY B 1 441 ? 11.531 46.5 21.469 1 81.12 441 GLY B CA 1
ATOM 8339 C C . GLY B 1 441 ? 12.25 45.375 20.766 1 81.12 441 GLY B C 1
ATOM 8340 O O . GLY B 1 441 ? 13.469 45.406 20.562 1 81.12 441 GLY B O 1
ATOM 8341 N N . ARG B 1 442 ? 11.539 44.344 20.469 1 82.94 442 ARG B N 1
ATOM 8342 C CA . ARG B 1 442 ? 12.156 43.219 19.797 1 82.94 442 ARG B CA 1
ATOM 8343 C C . ARG B 1 442 ? 12.367 43.5 18.312 1 82.94 442 ARG B C 1
ATOM 8345 O O . ARG B 1 442 ? 11.773 44.438 17.766 1 82.94 442 ARG B O 1
ATOM 8352 N N . LYS B 1 443 ? 13.266 42.688 17.75 1 76.81 443 LYS B N 1
ATOM 8353 C CA . LYS B 1 443 ? 13.438 42.75 16.297 1 76.81 443 LYS B CA 1
ATOM 8354 C C . LYS B 1 443 ? 12.18 42.312 15.57 1 76.81 443 LYS B C 1
ATOM 8356 O O . LYS B 1 443 ? 11.367 41.562 16.141 1 76.81 443 LYS B O 1
ATOM 8361 N N . ALA B 1 444 ? 12.031 42.719 14.398 1 68.75 444 ALA B N 1
ATOM 8362 C CA . ALA B 1 444 ? 10.812 42.594 13.609 1 68.75 444 ALA B CA 1
ATOM 8363 C C . ALA B 1 444 ? 10.383 41.125 13.508 1 68.75 444 ALA B C 1
ATOM 8365 O O . ALA B 1 444 ? 9.188 40.812 13.484 1 68.75 444 ALA B O 1
ATOM 8366 N N . LYS B 1 445 ? 11.156 40.125 13.586 1 80.81 445 LYS B N 1
ATOM 8367 C CA . LYS B 1 445 ? 10.727 38.75 13.328 1 80.81 445 LYS B CA 1
ATOM 8368 C C . LYS B 1 445 ? 10.539 38 14.633 1 80.81 445 LYS B C 1
ATOM 8370 O O . LYS B 1 445 ? 9.953 36.906 14.641 1 80.81 445 LYS B O 1
ATOM 8375 N N . GLU B 1 446 ? 10.797 38.625 15.641 1 88.38 446 GLU B N 1
ATOM 8376 C CA . GLU B 1 446 ? 10.688 37.906 16.906 1 88.38 446 GLU B CA 1
ATOM 8377 C C . GLU B 1 446 ? 9.266 37.969 17.453 1 88.38 446 GLU B C 1
ATOM 8379 O O . GLU B 1 446 ? 8.539 38.938 17.219 1 88.38 446 GLU B O 1
ATOM 8384 N N . TYR B 1 447 ? 8.953 36.938 18.125 1 91.88 447 TYR B N 1
ATOM 8385 C CA . TYR B 1 447 ? 7.605 36.781 18.672 1 91.88 447 TYR B CA 1
ATOM 8386 C C . TYR B 1 447 ? 7.637 36.719 20.188 1 91.88 447 TYR B C 1
ATOM 8388 O O . TYR B 1 447 ? 8.312 35.875 20.766 1 91.88 447 TYR B O 1
ATOM 8396 N N . ASP B 1 448 ? 7.004 37.656 20.844 1 92.38 448 ASP B N 1
ATOM 8397 C CA . ASP B 1 448 ? 6.793 37.625 22.281 1 92.38 448 ASP B CA 1
ATOM 8398 C C . ASP B 1 448 ? 5.434 37.031 22.625 1 92.38 448 ASP B C 1
ATOM 8400 O O . ASP B 1 448 ? 4.395 37.594 22.297 1 92.38 448 ASP B O 1
ATOM 8404 N N . PRO B 1 449 ? 5.445 35.906 23.266 1 94.31 449 PRO B N 1
ATOM 8405 C CA . PRO B 1 449 ? 4.195 35.188 23.531 1 94.31 449 PRO B CA 1
ATOM 8406 C C . PRO B 1 449 ? 3.225 36 24.375 1 94.31 449 PRO B C 1
ATOM 8408 O O . PRO B 1 449 ? 3.646 36.688 25.312 1 94.31 449 PRO B O 1
ATOM 8411 N N . ILE B 1 450 ? 1.954 35.875 24.109 1 95.62 450 ILE B N 1
ATOM 8412 C CA . ILE B 1 450 ? 0.892 36.5 24.891 1 95.62 450 ILE B CA 1
ATOM 8413 C C . ILE B 1 450 ? 0.94 36 26.328 1 95.62 450 ILE B C 1
ATOM 8415 O O . ILE B 1 450 ? 0.849 36.781 27.266 1 95.62 450 ILE B O 1
ATOM 8419 N N . ASN B 1 451 ? 1.176 34.781 26.484 1 93 451 ASN B N 1
ATOM 8420 C CA . ASN B 1 451 ? 1.154 34.125 27.781 1 93 451 ASN B CA 1
ATOM 8421 C C . ASN B 1 451 ? 2.258 34.656 28.703 1 93 451 ASN B C 1
ATOM 8423 O O . ASN B 1 451 ? 2.127 34.625 29.922 1 93 451 ASN B O 1
ATOM 8427 N N . GLU B 1 452 ? 3.271 35.125 28.141 1 91.38 452 GLU B N 1
ATOM 8428 C CA . GLU B 1 452 ? 4.383 35.656 28.922 1 91.38 452 GLU B CA 1
ATOM 8429 C C . GLU B 1 452 ? 4.262 37.188 29.109 1 91.38 452 GLU B C 1
ATOM 8431 O O . GLU B 1 452 ? 5.043 37.781 29.844 1 91.38 452 GLU B O 1
ATOM 8436 N N . ASN B 1 453 ? 3.348 37.75 28.469 1 92.81 453 ASN B N 1
ATOM 8437 C CA . ASN B 1 453 ? 3.154 39.219 28.484 1 92.81 453 ASN B CA 1
ATOM 8438 C C . ASN B 1 453 ? 1.71 39.562 28.812 1 92.81 453 ASN B C 1
ATOM 8440 O O . ASN B 1 453 ? 1.121 40.438 28.156 1 92.81 453 ASN B O 1
ATOM 8444 N N . LYS B 1 454 ? 1.153 38.906 29.734 1 92.31 454 LYS B N 1
ATOM 8445 C CA . LYS B 1 454 ? -0.26 39.062 30.062 1 92.31 454 LYS B CA 1
ATOM 8446 C C . LYS B 1 454 ? -0.565 40.469 30.516 1 92.31 454 LYS B C 1
ATOM 8448 O O . LYS B 1 454 ? -1.587 41.062 30.141 1 92.31 454 LYS B O 1
ATOM 8453 N N . ALA B 1 455 ? 0.292 41.031 31.375 1 89.94 455 ALA B N 1
ATOM 8454 C CA . ALA B 1 455 ? 0.074 42.375 31.875 1 89.94 455 ALA B CA 1
ATOM 8455 C C . ALA B 1 455 ? 0.125 43.375 30.734 1 89.94 455 ALA B C 1
ATOM 8457 O O . ALA B 1 455 ? -0.735 44.25 30.625 1 89.94 455 ALA B O 1
ATOM 8458 N N . LEU B 1 456 ? 1.105 43.25 29.938 1 92.19 456 LEU B N 1
ATOM 8459 C CA . LEU B 1 456 ? 1.313 44.156 28.828 1 92.19 456 LEU B CA 1
ATOM 8460 C C . LEU B 1 456 ? 0.136 44.125 27.875 1 92.19 456 LEU B C 1
ATOM 8462 O O . LEU B 1 456 ? -0.352 45.188 27.438 1 92.19 456 LEU B O 1
ATOM 8466 N N . VAL B 1 457 ? -0.285 42.938 27.5 1 94.88 457 VAL B N 1
ATOM 8467 C CA . VAL B 1 457 ? -1.377 42.812 26.531 1 94.88 457 VAL B CA 1
ATOM 8468 C C . VAL B 1 457 ? -2.664 43.344 27.156 1 94.88 457 VAL B C 1
ATOM 8470 O O . VAL B 1 457 ? -3.488 43.938 26.453 1 94.88 457 VAL B O 1
ATOM 8473 N N . SER B 1 458 ? -2.881 43.156 28.406 1 93.5 458 SER B N 1
ATOM 8474 C CA . SER B 1 458 ? -4.062 43.688 29.094 1 93.5 458 SER B CA 1
ATOM 8475 C C . SER B 1 458 ? -4.086 45.219 29.062 1 93.5 458 SER B C 1
ATOM 8477 O O . SER B 1 458 ? -5.133 45.812 28.812 1 93.5 458 SER B O 1
ATOM 8479 N N . GLU B 1 459 ? -2.928 45.844 29.344 1 93.31 459 GLU B N 1
ATOM 8480 C CA . GLU B 1 459 ? -2.822 47.281 29.312 1 93.31 459 GLU B CA 1
ATOM 8481 C C . GLU B 1 459 ? -3.088 47.812 27.906 1 93.31 459 GLU B C 1
ATOM 8483 O O . GLU B 1 459 ? -3.828 48.781 27.734 1 93.31 459 GLU B O 1
ATOM 8488 N N . LEU B 1 460 ? -2.482 47.156 26.953 1 93.19 460 LEU B N 1
ATOM 8489 C CA . LEU B 1 460 ? -2.633 47.594 25.578 1 93.19 460 LEU B CA 1
ATOM 8490 C C . LEU B 1 460 ? -4.086 47.5 25.125 1 93.19 460 LEU B C 1
ATOM 8492 O O . LEU B 1 460 ? -4.633 48.438 24.562 1 93.19 460 LEU B O 1
ATOM 8496 N N . VAL B 1 461 ? -4.711 46.344 25.328 1 94.62 461 VAL B N 1
ATOM 8497 C CA . VAL B 1 461 ? -6.078 46.094 24.891 1 94.62 461 VAL B CA 1
ATOM 8498 C C . VAL B 1 461 ? -7.031 47.062 25.562 1 94.62 461 VAL B C 1
ATOM 8500 O O . VAL B 1 461 ? -7.957 47.594 24.938 1 94.62 461 VAL B O 1
ATOM 8503 N N . THR B 1 462 ? -6.848 47.312 26.859 1 93.44 462 THR B N 1
ATOM 8504 C CA . THR B 1 462 ? -7.676 48.25 27.609 1 93.44 462 THR B CA 1
ATOM 8505 C C . THR B 1 462 ? -7.551 49.656 27.016 1 93.44 462 THR B C 1
ATOM 8507 O O . THR B 1 462 ? -8.555 50.375 26.844 1 93.44 462 THR B O 1
ATOM 8510 N N . LEU B 1 463 ? -6.305 50.031 26.797 1 92.88 463 LEU B N 1
ATOM 8511 C CA . LEU B 1 463 ? -6.043 51.344 26.219 1 92.88 463 LEU B CA 1
ATOM 8512 C C . LEU B 1 463 ? -6.754 51.5 24.891 1 92.88 463 LEU B C 1
ATOM 8514 O O . LEU B 1 463 ? -7.383 52.531 24.625 1 92.88 463 LEU B O 1
ATOM 8518 N N . LEU B 1 464 ? -6.633 50.531 24.031 1 92.06 464 LEU B N 1
ATOM 8519 C CA . LEU B 1 464 ? -7.258 50.562 22.719 1 92.06 464 LEU B CA 1
ATOM 8520 C C . LEU B 1 464 ? -8.781 50.594 22.828 1 92.06 464 LEU B C 1
ATOM 8522 O O . LEU B 1 464 ? -9.453 51.25 22.031 1 92.06 464 LEU B O 1
ATOM 8526 N N . PHE B 1 465 ? -9.32 49.844 23.734 1 93.19 465 PHE B N 1
ATOM 8527 C CA . PHE B 1 465 ? -10.75 49.875 24.016 1 93.19 465 PHE B CA 1
ATOM 8528 C C . PHE B 1 465 ? -11.211 51.25 24.422 1 93.19 465 PHE B C 1
ATOM 8530 O O . PHE B 1 465 ? -12.266 51.719 23.969 1 93.19 465 PHE B O 1
ATOM 8537 N N . LEU B 1 466 ? -10.438 51.938 25.266 1 92.62 466 LEU B N 1
ATOM 8538 C CA . LEU B 1 466 ? -10.773 53.281 25.75 1 92.62 466 LEU B CA 1
ATOM 8539 C C . LEU B 1 466 ? -10.719 54.281 24.609 1 92.62 466 LEU B C 1
ATOM 8541 O O . LEU B 1 466 ? -11.398 55.312 24.672 1 92.62 466 LEU B O 1
ATOM 8545 N N . PHE B 1 467 ? -9.922 54.031 23.641 1 90.06 467 PHE B N 1
ATOM 8546 C CA . PHE B 1 467 ? -9.734 54.969 22.547 1 90.06 467 PHE B CA 1
ATOM 8547 C C . PHE B 1 467 ? -10.656 54.656 21.391 1 90.06 467 PHE B C 1
ATOM 8549 O O . PHE B 1 467 ? -10.414 55.062 20.25 1 90.06 467 PHE B O 1
ATOM 8556 N N . GLU B 1 468 ? -11.617 53.812 21.531 1 88.31 468 GLU B N 1
ATOM 8557 C CA . GLU B 1 468 ? -12.555 53.469 20.469 1 88.31 468 GLU B CA 1
ATOM 8558 C C . GLU B 1 468 ? -13.047 54.719 19.734 1 88.31 468 GLU B C 1
ATOM 8560 O O . GLU B 1 468 ? -13.562 55.625 20.344 1 88.31 468 GLU B O 1
ATOM 8565 N N . GLY B 1 469 ? -12.852 54.656 18.438 1 81.69 469 GLY B N 1
ATOM 8566 C CA . GLY B 1 469 ? -13.383 55.719 17.594 1 81.69 469 GLY B CA 1
ATOM 8567 C C . GLY B 1 469 ? -12.516 56.969 17.578 1 81.69 469 GLY B C 1
ATOM 8568 O O . GLY B 1 469 ? -12.789 57.906 16.844 1 81.69 469 GLY B O 1
ATOM 8569 N N . LEU B 1 470 ? -11.43 57.062 18.375 1 85.12 470 LEU B N 1
ATOM 8570 C CA . LEU B 1 470 ? -10.625 58.25 18.531 1 85.12 470 LEU B CA 1
ATOM 8571 C C . LEU B 1 470 ? -9.359 58.188 17.688 1 85.12 470 LEU B C 1
ATOM 8573 O O . LEU B 1 470 ? -8.703 59.188 17.453 1 85.12 470 LEU B O 1
ATOM 8577 N N . LEU B 1 471 ? -9.023 57 17.297 1 84.12 471 LEU B N 1
ATOM 8578 C CA . LEU B 1 471 ? -7.73 56.781 16.672 1 84.12 471 LEU B CA 1
ATOM 8579 C C . LEU B 1 471 ? -7.84 56.938 15.148 1 84.12 471 LEU B C 1
ATOM 8581 O O . LEU B 1 471 ? -8.867 56.594 14.57 1 84.12 471 LEU B O 1
ATOM 8585 N N . SER B 1 472 ? -6.809 57.469 14.578 1 77.56 472 SER B N 1
ATOM 8586 C CA . SER B 1 472 ? -6.703 57.594 13.125 1 77.56 472 SER B CA 1
ATOM 8587 C C . SER B 1 472 ? -5.906 56.406 12.547 1 77.56 472 SER B C 1
ATOM 8589 O O . SER B 1 472 ? -5.074 55.812 13.234 1 77.56 472 SER B O 1
ATOM 8591 N N . PRO B 1 473 ? -6.277 56 11.312 1 68.38 473 PRO B N 1
ATOM 8592 C CA . PRO B 1 473 ? -5.516 54.906 10.688 1 68.38 473 PRO B CA 1
ATOM 8593 C C . PRO B 1 473 ? -4.02 55.219 10.594 1 68.38 473 PRO B C 1
ATOM 8595 O O . PRO B 1 473 ? -3.631 56.375 10.492 1 68.38 473 PRO B O 1
ATOM 8598 N N . SER B 1 474 ? -3.23 54.219 11.086 1 57.53 474 SER B N 1
ATOM 8599 C CA . SER B 1 474 ? -1.786 54.312 11.258 1 57.53 474 SER B CA 1
ATOM 8600 C C . SER B 1 474 ? -1.128 54.938 10.031 1 57.53 474 SER B C 1
ATOM 8602 O O . SER B 1 474 ? -1.355 54.5 8.898 1 57.53 474 SER B O 1
ATOM 8604 N N . SER B 1 475 ? -0.776 56.156 10.125 1 49.09 475 SER B N 1
ATOM 8605 C CA . SER B 1 475 ? 0.209 56.656 9.172 1 49.09 475 SER B CA 1
ATOM 8606 C C . SER B 1 475 ? 1.554 55.969 9.344 1 49.09 475 SER B C 1
ATOM 8608 O O . SER B 1 475 ? 1.876 55.469 10.438 1 49.09 475 SER B O 1
ATOM 8610 N N . GLU B 1 476 ? 2.148 55.438 8.391 1 47.06 476 GLU B N 1
ATOM 8611 C CA . GLU B 1 476 ? 3.391 54.688 8.164 1 47.06 476 GLU B CA 1
ATOM 8612 C C . GLU B 1 476 ? 4.484 55.156 9.125 1 47.06 476 GLU B C 1
ATOM 8614 O O . GLU B 1 476 ? 5.656 54.812 8.945 1 47.06 476 GLU B O 1
ATOM 8619 N N . GLN B 1 477 ? 4.309 55.938 10.125 1 44.06 477 GLN B N 1
ATOM 8620 C CA . GLN B 1 477 ? 5.59 56.375 10.664 1 44.06 477 GLN B CA 1
ATOM 8621 C C . GLN B 1 477 ? 6.168 55.344 11.625 1 44.06 477 GLN B C 1
ATOM 8623 O O . GLN B 1 477 ? 5.562 55.062 12.648 1 44.06 477 GLN B O 1
ATOM 8628 N N . GLU B 1 478 ? 6.84 54.406 11.102 1 47.62 478 GLU B N 1
ATOM 8629 C CA . GLU B 1 478 ? 7.566 53.344 11.789 1 47.62 478 GLU B CA 1
ATOM 8630 C C . GLU B 1 478 ? 8.555 53.906 12.805 1 47.62 478 GLU B C 1
ATOM 8632 O O . GLU B 1 478 ? 9.414 54.719 12.453 1 47.62 478 GLU B O 1
ATOM 8637 N N . LEU B 1 479 ? 8.18 54.188 14.008 1 49.12 479 LEU B N 1
ATOM 8638 C CA . LEU B 1 479 ? 9.203 54.469 15.008 1 49.12 479 LEU B CA 1
ATOM 8639 C C . LEU B 1 479 ? 10.008 53.188 15.32 1 49.12 479 LEU B C 1
ATOM 8641 O O . LEU B 1 479 ? 9.477 52.094 15.273 1 49.12 479 LEU B O 1
ATOM 8645 N N . GLU B 1 480 ? 11.234 53.438 15.195 1 55.31 480 GLU B N 1
ATOM 8646 C CA . GLU B 1 480 ? 12.133 52.375 15.656 1 55.31 480 GLU B CA 1
ATOM 8647 C C . GLU B 1 480 ? 11.805 51.969 17.094 1 55.31 480 GLU B C 1
ATOM 8649 O O . GLU B 1 480 ? 11.984 52.75 18.016 1 55.31 480 GLU B O 1
ATOM 8654 N N . GLY B 1 481 ? 10.922 51.031 17.391 1 65.44 481 GLY B N 1
ATOM 8655 C CA . GLY B 1 481 ? 10.609 50.5 18.719 1 65.44 481 GLY B CA 1
ATOM 8656 C C . GLY B 1 481 ? 9.32 51.031 19.297 1 65.44 481 GLY B C 1
ATOM 8657 O O . GLY B 1 481 ? 9.047 52.25 19.188 1 65.44 481 GLY B O 1
ATOM 8658 N N . GLY B 1 482 ? 8.352 50.281 19.609 1 79.19 482 GLY B N 1
ATOM 8659 C CA . GLY B 1 482 ? 7.082 50.688 20.203 1 79.19 482 GLY B CA 1
ATOM 8660 C C . GLY B 1 482 ? 5.992 50.875 19.172 1 79.19 482 GLY B C 1
ATOM 8661 O O . GLY B 1 482 ? 6.051 50.344 18.078 1 79.19 482 GLY B O 1
ATOM 8662 N N . ILE B 1 483 ? 4.918 51.531 19.594 1 84 483 ILE B N 1
ATOM 8663 C CA . ILE B 1 483 ? 3.758 51.781 18.75 1 84 483 ILE B CA 1
ATOM 8664 C C . ILE B 1 483 ? 3.336 53.25 18.875 1 84 483 ILE B C 1
ATOM 8666 O O . ILE B 1 483 ? 3.361 53.844 19.969 1 84 483 ILE B O 1
ATOM 8670 N N . ALA B 1 484 ? 3.143 53.844 17.766 1 82.31 484 ALA B N 1
ATOM 8671 C CA . ALA B 1 484 ? 2.639 55.219 17.75 1 82.31 484 ALA B CA 1
ATOM 8672 C C . ALA B 1 484 ? 1.159 55.25 17.391 1 82.31 484 ALA B C 1
ATOM 8674 O O . ALA B 1 484 ? 0.755 54.719 16.359 1 82.31 484 ALA B O 1
ATOM 8675 N N . LEU B 1 485 ? 0.341 55.812 18.281 1 84.44 485 LEU B N 1
ATOM 8676 C CA . LEU B 1 485 ? -1.083 55.969 18.016 1 84.44 485 LEU B CA 1
ATOM 8677 C C . LEU B 1 485 ? -1.393 57.438 17.641 1 84.44 485 LEU B C 1
ATOM 8679 O O . LEU B 1 485 ? -0.973 58.344 18.328 1 84.44 485 LEU B O 1
ATOM 8683 N N . SER B 1 486 ? -1.986 57.531 16.516 1 82.69 486 SER B N 1
ATOM 8684 C CA . SER B 1 486 ? -2.408 58.844 16.078 1 82.69 486 SER B CA 1
ATOM 8685 C C . SER B 1 486 ? -3.9 59.062 16.312 1 82.69 486 SER B C 1
ATOM 8687 O O . SER B 1 486 ? -4.699 58.125 16.141 1 82.69 486 SER B O 1
ATOM 8689 N N . PHE B 1 487 ? -4.215 60.281 16.688 1 84 487 PHE B N 1
ATOM 8690 C CA . PHE B 1 487 ? -5.605 60.594 17.031 1 84 487 PHE B CA 1
ATOM 8691 C C . PHE B 1 487 ? -6.254 61.469 15.969 1 84 487 PHE B C 1
ATOM 8693 O O . PHE B 1 487 ? -5.582 62.281 15.328 1 84 487 PHE B O 1
ATOM 8700 N N . LYS B 1 488 ? -7.547 61.188 15.859 1 77.56 488 LYS B N 1
ATOM 8701 C CA . LYS B 1 488 ? -8.336 62 14.938 1 77.56 488 LYS B CA 1
ATOM 8702 C C . LYS B 1 488 ? -8.492 63.438 15.461 1 77.56 488 LYS B C 1
ATOM 8704 O O . LYS B 1 488 ? -8.656 63.656 16.656 1 77.56 488 LYS B O 1
ATOM 8709 N N . HIS B 1 489 ? -8.219 64.5 14.609 1 66.06 489 HIS B N 1
ATOM 8710 C CA . HIS B 1 489 ? -8.266 65.938 14.953 1 66.06 489 HIS B CA 1
ATOM 8711 C C . HIS B 1 489 ? -9.625 66.312 15.539 1 66.06 489 HIS B C 1
ATOM 8713 O O . HIS B 1 489 ? -9.695 67.062 16.5 1 66.06 489 HIS B O 1
ATOM 8719 N N . SER B 1 490 ? -10.602 66 14.898 1 57.75 490 SER B N 1
ATOM 8720 C CA . SER B 1 490 ? -11.93 66.5 15.203 1 57.75 490 SER B CA 1
ATOM 8721 C C . SER B 1 490 ? -12.445 65.938 16.531 1 57.75 490 SER B C 1
ATOM 8723 O O . SER B 1 490 ? -13.141 66.688 17.266 1 57.75 490 SER B O 1
ATOM 8725 N N . GLU B 1 491 ? -12.125 64.812 16.812 1 54.56 491 GLU B N 1
ATOM 8726 C CA . GLU B 1 491 ? -12.867 64.125 17.875 1 54.56 491 GLU B CA 1
ATOM 8727 C C . GLU B 1 491 ? -12.141 64.25 19.219 1 54.56 491 GLU B C 1
ATOM 8729 O O . GLU B 1 491 ? -12.781 64.312 20.266 1 54.56 491 GLU B O 1
ATOM 8734 N N . ALA B 1 492 ? -10.805 64.25 19.203 1 53.81 492 ALA B N 1
ATOM 8735 C CA . ALA B 1 492 ? -10.094 64.188 20.484 1 53.81 492 ALA B CA 1
ATOM 8736 C C . ALA B 1 492 ? -9.781 65.562 20.984 1 53.81 492 ALA B C 1
ATOM 8738 O O . ALA B 1 492 ? -9.094 65.75 22 1 53.81 492 ALA B O 1
ATOM 8739 N N . LYS B 1 493 ? -10.539 66.688 20.594 1 61.59 493 LYS B N 1
ATOM 8740 C CA . LYS B 1 493 ? -10.406 68.062 21.062 1 61.59 493 LYS B CA 1
ATOM 8741 C C . LYS B 1 493 ? -8.945 68.5 21.094 1 61.59 493 LYS B C 1
ATOM 8743 O O . LYS B 1 493 ? -8.531 69.25 21.969 1 61.59 493 LYS B O 1
ATOM 8748 N N . PHE B 1 494 ? -8.102 67.812 20.297 1 59.75 494 PHE B N 1
ATOM 8749 C CA . PHE B 1 494 ? -6.688 68.125 20.312 1 59.75 494 PHE B CA 1
ATOM 8750 C C . PHE B 1 494 ? -6.418 69.375 19.453 1 59.75 494 PHE B C 1
ATOM 8752 O O . PHE B 1 494 ? -7.094 69.625 18.453 1 59.75 494 PHE B O 1
ATOM 8759 N N . THR B 1 495 ? -5.73 70.375 20.031 1 54.78 495 THR B N 1
ATOM 8760 C CA . THR B 1 495 ? -5.172 71.438 19.203 1 54.78 495 THR B CA 1
ATOM 8761 C C . THR B 1 495 ? -4.027 70.875 18.344 1 54.78 495 THR B C 1
ATOM 8763 O O . THR B 1 495 ? -2.93 70.625 18.844 1 54.78 495 THR B O 1
ATOM 8766 N N . GLY B 1 496 ? -4.238 70.312 17.016 1 58.25 496 GLY B N 1
ATOM 8767 C CA . GLY B 1 496 ? -3.227 69.812 16.078 1 58.25 496 GLY B CA 1
ATOM 8768 C C . GLY B 1 496 ? -3.131 68.312 16.047 1 58.25 496 GLY B C 1
ATOM 8769 O O . GLY B 1 496 ? -3.959 67.625 16.625 1 58.25 496 GLY B O 1
ATOM 8770 N N . ASP B 1 497 ? -2.119 67.812 15.32 1 64.94 497 ASP B N 1
ATOM 8771 C CA . ASP B 1 497 ? -1.873 66.375 15.172 1 64.94 497 ASP B CA 1
ATOM 8772 C C . ASP B 1 497 ? -1.099 65.812 16.359 1 64.94 497 ASP B C 1
ATOM 8774 O O . ASP B 1 497 ? 0.025 66.25 16.641 1 64.94 497 ASP B O 1
ATOM 8778 N N . LYS B 1 498 ? -1.773 65.062 17.328 1 75.19 498 LYS B N 1
ATOM 8779 C CA . LYS B 1 498 ? -1.1 64.562 18.516 1 75.19 498 LYS B CA 1
ATOM 8780 C C . LYS B 1 498 ? -0.841 63.062 18.359 1 75.19 498 LYS B C 1
ATOM 8782 O O . LYS B 1 498 ? -1.625 62.344 17.719 1 75.19 498 LYS B O 1
ATOM 8787 N N . LEU B 1 499 ? 0.299 62.688 18.844 1 81.44 499 LEU B N 1
ATOM 8788 C CA . LEU B 1 499 ? 0.712 61.312 18.812 1 81.44 499 LEU B CA 1
ATOM 8789 C C . LEU B 1 499 ? 0.95 60.781 20.234 1 81.44 499 LEU B C 1
ATOM 8791 O O . LEU B 1 499 ? 1.441 61.531 21.094 1 81.44 499 LEU B O 1
ATOM 8795 N N . LEU B 1 500 ? 0.473 59.594 20.453 1 87.06 500 LEU B N 1
ATOM 8796 C CA . LEU B 1 500 ? 0.805 58.875 21.688 1 87.06 500 LEU B CA 1
ATO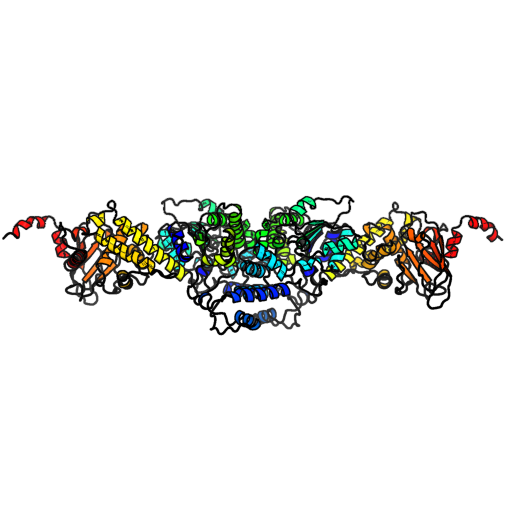M 8797 C C . LEU B 1 500 ? 1.759 57.719 21.391 1 87.06 500 LEU B C 1
ATOM 8799 O O . LEU B 1 500 ? 1.447 56.844 20.594 1 87.06 500 LEU B O 1
ATOM 8803 N N . TYR B 1 501 ? 2.895 57.781 22.047 1 85.69 501 TYR B N 1
ATOM 8804 C CA . TYR B 1 501 ? 3.863 56.719 21.891 1 85.69 501 TYR B CA 1
ATOM 8805 C C . TYR B 1 501 ? 3.721 55.688 23.016 1 85.69 501 TYR B C 1
ATOM 8807 O O . TYR B 1 501 ? 3.598 56.062 24.188 1 85.69 501 TYR B O 1
ATOM 8815 N N . LEU B 1 502 ? 3.646 54.469 22.594 1 89 502 LEU B N 1
ATOM 8816 C CA . LEU B 1 502 ? 3.582 53.375 23.562 1 89 502 LEU B CA 1
ATOM 8817 C C . LEU B 1 502 ? 4.875 52.562 23.547 1 89 502 LEU B C 1
ATOM 8819 O O . LEU B 1 502 ? 5.422 52.281 22.484 1 89 502 LEU B O 1
ATOM 8823 N N . ASN B 1 503 ? 5.371 52.281 24.672 1 87.88 503 ASN B N 1
ATOM 8824 C CA . ASN B 1 503 ? 6.594 51.469 24.797 1 87.88 503 ASN B CA 1
ATOM 8825 C C . ASN B 1 503 ? 6.629 50.688 26.109 1 87.88 503 ASN B C 1
ATOM 8827 O O . ASN B 1 503 ? 6.184 51.188 27.141 1 87.88 503 ASN B O 1
ATOM 8831 N N . ALA B 1 504 ? 7.078 49.469 26 1 88 504 ALA B N 1
ATOM 8832 C CA . ALA B 1 504 ? 7.184 48.625 27.188 1 88 504 ALA B CA 1
ATOM 8833 C C . ALA B 1 504 ? 8.641 48.312 27.516 1 88 504 ALA B C 1
ATOM 8835 O O . ALA B 1 504 ? 8.938 47.688 28.547 1 88 504 ALA B O 1
ATOM 8836 N N . ASP B 1 505 ? 9.531 48.781 26.672 1 80.69 505 ASP B N 1
ATOM 8837 C CA . ASP B 1 505 ? 10.961 48.594 26.906 1 80.69 505 ASP B CA 1
ATOM 8838 C C . ASP B 1 505 ? 11.477 49.594 27.922 1 80.69 505 ASP B C 1
ATOM 8840 O O . ASP B 1 505 ? 11.438 50.812 27.688 1 80.69 505 ASP B O 1
ATOM 8844 N N . PRO B 1 506 ? 12.008 49.156 28.938 1 70.06 506 PRO B N 1
ATOM 8845 C CA . PRO B 1 506 ? 12.492 50.094 29.953 1 70.06 506 PRO B CA 1
ATOM 8846 C C . PRO B 1 506 ? 13.641 50.969 29.469 1 70.06 506 PRO B C 1
ATOM 8848 O O . PRO B 1 506 ? 13.828 52.094 29.969 1 70.06 506 PRO B O 1
ATOM 8851 N N . SER B 1 507 ? 14.406 50.438 28.531 1 67 507 SER B N 1
ATOM 8852 C CA . SER B 1 507 ? 15.547 51.188 28.031 1 67 507 SER B CA 1
ATOM 8853 C C . SER B 1 507 ? 15.102 52.406 27.25 1 67 507 SER B C 1
ATOM 8855 O O . SER B 1 507 ? 15.836 53.406 27.156 1 67 507 SER B O 1
ATOM 8857 N N . PHE B 1 508 ? 14.039 52.25 26.609 1 62.34 508 PHE B N 1
ATOM 8858 C CA . PHE B 1 508 ? 13.5 53.406 25.875 1 62.34 508 PHE B CA 1
ATOM 8859 C C . PHE B 1 508 ? 13.211 54.562 26.812 1 62.34 508 PHE B C 1
ATOM 8861 O O . PHE B 1 508 ? 13.461 55.719 26.453 1 62.34 508 PHE B O 1
ATOM 8868 N N . VAL B 1 509 ? 12.781 54.125 27.906 1 55.72 509 VAL B N 1
ATOM 8869 C CA . VAL B 1 509 ? 12.375 55.125 28.891 1 55.72 509 VAL B CA 1
ATOM 8870 C C . VAL B 1 509 ? 13.609 55.844 29.422 1 55.72 509 VAL B C 1
ATOM 8872 O O . VAL B 1 509 ? 13.562 57.062 29.672 1 55.72 509 VAL B O 1
ATOM 8875 N N . SER B 1 510 ? 14.68 55 29.406 1 51.25 510 SER B N 1
ATOM 8876 C CA . SER B 1 510 ? 15.867 55.562 30.016 1 51.25 510 SER B CA 1
ATOM 8877 C C . SER B 1 510 ? 16.797 56.156 28.953 1 51.25 510 SER B C 1
ATOM 8879 O O . SER B 1 510 ? 17.609 57.062 29.266 1 51.25 510 SER B O 1
ATOM 8881 N N . SER B 1 511 ? 16.75 55.438 27.734 1 50.38 511 SER B N 1
ATOM 8882 C CA . SER B 1 511 ? 17.828 55.781 26.812 1 50.38 511 SER B CA 1
ATOM 8883 C C . SER B 1 511 ? 17.5 57.031 26.031 1 50.38 511 SER B C 1
ATOM 8885 O O . SER B 1 511 ? 16.344 57.312 25.719 1 50.38 511 SER B O 1
ATOM 8887 N N . GLY B 1 512 ? 18.156 58 26.156 1 41.75 512 GLY B N 1
ATOM 8888 C CA . GLY B 1 512 ? 18.156 59.312 25.516 1 41.75 512 GLY B CA 1
ATOM 8889 C C . GLY B 1 512 ? 18.094 59.25 24 1 41.75 512 GLY B C 1
ATOM 8890 O O . GLY B 1 512 ? 18.5 60.188 23.297 1 41.75 512 GLY B O 1
ATOM 8891 N N . ASP B 1 513 ? 17.703 58.125 23.422 1 43.69 513 ASP B N 1
ATOM 8892 C CA . ASP B 1 513 ? 17.953 58 21.984 1 43.69 513 ASP B CA 1
ATOM 8893 C C . ASP B 1 513 ? 16.953 58.844 21.188 1 43.69 513 ASP B C 1
ATOM 8895 O O . ASP B 1 513 ? 15.867 59.156 21.672 1 43.69 513 ASP B O 1
ATOM 8899 N N . GLU B 1 514 ? 17.422 59.281 19.906 1 42.66 514 GLU B N 1
ATOM 8900 C CA . GLU B 1 514 ? 16.828 60.094 18.859 1 42.66 514 GLU B CA 1
ATOM 8901 C C . GLU B 1 514 ? 15.539 59.5 18.328 1 42.66 514 GLU B C 1
ATOM 8903 O O . GLU B 1 514 ? 15.5 58.312 17.953 1 42.66 514 GLU B O 1
ATOM 8908 N N . VAL B 1 515 ? 14.523 59.688 18.953 1 44.5 515 VAL B N 1
ATOM 8909 C CA . VAL B 1 515 ? 13.266 59.25 18.391 1 44.5 515 VAL B CA 1
ATOM 8910 C C . VAL B 1 515 ? 12.82 60.188 17.281 1 44.5 515 VAL B C 1
ATOM 8912 O O . VAL B 1 515 ? 12.859 61.406 17.453 1 44.5 515 VAL B O 1
ATOM 8915 N N . ASN B 1 516 ? 12.914 59.688 16.109 1 42.56 516 ASN B N 1
ATOM 8916 C CA . ASN B 1 516 ? 12.383 60.469 14.992 1 42.56 516 ASN B CA 1
ATOM 8917 C C . ASN B 1 516 ? 10.883 60.688 15.125 1 42.56 516 ASN B C 1
ATOM 8919 O O . ASN B 1 516 ? 10.094 59.75 14.945 1 42.56 516 ASN B O 1
ATOM 8923 N N . VAL B 1 517 ? 10.445 61.438 15.953 1 45.28 517 VAL B N 1
ATOM 8924 C CA . VAL B 1 517 ? 9.023 61.719 16.125 1 45.28 517 VAL B CA 1
ATOM 8925 C C . VAL B 1 517 ? 8.562 62.75 15.125 1 45.28 517 VAL B C 1
ATOM 8927 O O . VAL B 1 517 ? 9.297 63.719 14.844 1 45.28 517 VAL B O 1
ATOM 8930 N N . PRO B 1 518 ? 7.473 62.469 14.438 1 44.28 518 PRO B N 1
ATOM 8931 C CA . PRO B 1 518 ? 7.008 63.438 13.453 1 44.28 518 PRO B CA 1
ATOM 8932 C C . PRO B 1 518 ? 6.793 64.812 14.055 1 44.28 518 PRO B C 1
ATOM 8934 O O . PRO B 1 518 ? 6.895 65 15.273 1 44.28 518 PRO B O 1
ATOM 8937 N N . ARG B 1 519 ? 5.871 65.75 13.32 1 46.94 519 ARG B N 1
ATOM 8938 C CA . ARG B 1 519 ? 5.492 67.125 13.5 1 46.94 519 ARG B CA 1
ATOM 8939 C C . ARG B 1 519 ? 4.648 67.312 14.758 1 46.94 519 ARG B C 1
ATOM 8941 O O . ARG B 1 519 ? 3.881 66.438 15.133 1 46.94 519 ARG B O 1
ATOM 8948 N N . GLY B 1 520 ? 4.984 68.188 15.898 1 52.88 520 GLY B N 1
ATOM 8949 C CA . GLY B 1 520 ? 4.387 68.688 17.141 1 52.88 520 GLY B CA 1
ATOM 8950 C C . GLY B 1 520 ? 5.383 68.812 18.266 1 52.88 520 GLY B C 1
ATOM 8951 O O . GLY B 1 520 ? 6.492 68.312 18.188 1 52.88 520 GLY B O 1
ATOM 8952 N N . ASN B 1 521 ? 5.246 69.812 19.25 1 58.56 521 ASN B N 1
ATOM 8953 C CA . ASN B 1 521 ? 6.309 70.25 20.156 1 58.56 521 ASN B CA 1
ATOM 8954 C C . ASN B 1 521 ? 6.43 69.312 21.359 1 58.56 521 ASN B C 1
ATOM 8956 O O . ASN B 1 521 ? 7.535 69.062 21.859 1 58.56 521 ASN B O 1
ATOM 8960 N N . ASN B 1 522 ? 5.207 68.75 21.922 1 66.75 522 ASN B N 1
ATOM 8961 C CA . ASN B 1 522 ? 5.297 67.938 23.125 1 66.75 522 ASN B CA 1
ATOM 8962 C C . ASN B 1 522 ? 4.527 66.625 22.984 1 66.75 522 ASN B C 1
ATOM 8964 O O . ASN B 1 522 ? 3.311 66.688 22.797 1 66.75 522 ASN B O 1
ATOM 8968 N N . HIS B 1 523 ? 5.293 65.5 23.031 1 80.69 523 HIS B N 1
ATOM 8969 C CA . HIS B 1 523 ? 4.637 64.25 22.859 1 80.69 523 HIS B CA 1
ATOM 8970 C C . HIS B 1 523 ? 4.734 63.375 24.109 1 80.69 523 HIS B C 1
ATOM 8972 O O . HIS B 1 523 ? 5.719 63.469 24.844 1 80.69 523 HIS B O 1
ATOM 8978 N N . LEU B 1 524 ? 3.664 62.625 24.297 1 87.12 524 LEU B N 1
ATOM 8979 C CA . LEU B 1 524 ? 3.627 61.719 25.453 1 87.12 524 LEU B CA 1
ATOM 8980 C C . LEU B 1 524 ? 4.09 60.312 25.062 1 87.12 524 LEU B C 1
ATOM 8982 O O . LEU B 1 524 ? 3.646 59.781 24.047 1 87.12 524 LEU B O 1
ATOM 8986 N N . ALA B 1 525 ? 4.996 59.781 25.766 1 86.81 525 ALA B N 1
ATOM 8987 C CA . ALA B 1 525 ? 5.34 58.375 25.766 1 86.81 525 ALA B CA 1
ATOM 8988 C C . ALA B 1 525 ? 4.816 57.656 27.016 1 86.81 525 ALA B C 1
ATOM 8990 O O . ALA B 1 525 ? 5.219 58 28.125 1 86.81 525 ALA B O 1
ATOM 8991 N N . LEU B 1 526 ? 3.906 56.812 26.75 1 89.75 526 LEU B N 1
ATOM 8992 C CA . LEU B 1 526 ? 3.342 56.062 27.859 1 89.75 526 LEU B CA 1
ATOM 8993 C C . LEU B 1 526 ? 4.078 54.75 28.047 1 89.75 526 LEU B C 1
ATOM 8995 O O . LEU B 1 526 ? 4.184 53.938 27.109 1 89.75 526 LEU B O 1
ATOM 8999 N N . ALA B 1 527 ? 4.605 54.531 29.188 1 87.19 527 ALA B N 1
ATOM 9000 C CA . ALA B 1 527 ? 5.27 53.281 29.531 1 87.19 527 ALA B CA 1
ATOM 9001 C C . ALA B 1 527 ? 4.254 52.188 29.906 1 87.19 527 ALA B C 1
ATOM 9003 O O . ALA B 1 527 ? 3.561 52.312 30.922 1 87.19 527 ALA B O 1
ATOM 9004 N N . LEU B 1 528 ? 4.223 51.156 29.078 1 88.25 528 LEU B N 1
ATOM 9005 C CA . LEU B 1 528 ? 3.307 50.062 29.328 1 88.25 528 LEU B CA 1
ATOM 9006 C C . LEU B 1 528 ? 4.031 48.875 29.984 1 88.25 528 LEU B C 1
ATOM 9008 O O . LEU B 1 528 ? 5.258 48.781 29.891 1 88.25 528 LEU B O 1
ATOM 9012 N N . GLY B 1 529 ? 3.27 48 30.594 1 79.75 529 GLY B N 1
ATOM 9013 C CA . GLY B 1 529 ? 3.811 46.781 31.172 1 79.75 529 GLY B CA 1
ATOM 9014 C C . GLY B 1 529 ? 4.586 47.031 32.469 1 79.75 529 GLY B C 1
ATOM 9015 O O . GLY B 1 529 ? 5.195 46.094 33 1 79.75 529 GLY B O 1
ATOM 9016 N N . GLN B 1 530 ? 4.59 48.219 32.906 1 70.44 530 GLN B N 1
ATOM 9017 C CA . GLN B 1 530 ? 5.41 48.594 34.062 1 70.44 530 GLN B CA 1
ATOM 9018 C C . GLN B 1 530 ? 4.559 49.219 35.156 1 70.44 530 GLN B C 1
ATOM 9020 O O . GLN B 1 530 ? 5.039 50.062 35.906 1 70.44 530 GLN B O 1
ATOM 9025 N N . ALA B 1 531 ? 3.377 48.812 35.094 1 69.19 531 ALA B N 1
ATOM 9026 C CA . ALA B 1 531 ? 2.469 49.469 36.062 1 69.19 531 ALA B CA 1
ATOM 9027 C C . ALA B 1 531 ? 2.904 49.219 37.5 1 69.19 531 ALA B C 1
ATOM 9029 O O . ALA B 1 531 ? 2.633 50 38.375 1 69.19 531 ALA B O 1
ATOM 9030 N N . GLY B 1 532 ? 3.59 48.156 37.719 1 62.81 532 GLY B N 1
ATOM 9031 C CA . GLY B 1 532 ? 4.047 47.875 39.062 1 62.81 532 GLY B CA 1
ATOM 9032 C C . GLY B 1 532 ? 5.449 48.375 39.344 1 62.81 532 GLY B C 1
ATOM 9033 O O . GLY B 1 532 ? 5.906 48.375 40.5 1 62.81 532 GLY B O 1
ATOM 9034 N N . ALA B 1 533 ? 6.012 48.844 38.312 1 65.88 533 ALA B N 1
ATOM 9035 C CA . ALA B 1 533 ? 7.402 49.281 38.469 1 65.88 533 ALA B CA 1
ATOM 9036 C C . ALA B 1 533 ? 7.496 50.781 38.781 1 65.88 533 ALA B C 1
ATOM 9038 O O . ALA B 1 533 ? 6.582 51.531 38.438 1 65.88 533 ALA B O 1
ATOM 9039 N N . ARG B 1 534 ? 8.414 51.156 39.594 1 69.31 534 ARG B N 1
ATOM 9040 C CA . ARG B 1 534 ? 8.656 52.562 39.875 1 69.31 534 ARG B CA 1
ATOM 9041 C C . ARG B 1 534 ? 9.336 53.25 38.688 1 69.31 534 ARG B C 1
ATOM 9043 O O . ARG B 1 534 ? 10.539 53.062 38.469 1 69.31 534 ARG B O 1
ATOM 9050 N N . ILE B 1 535 ? 8.484 53.75 37.844 1 74.38 535 ILE B N 1
ATOM 9051 C CA . ILE B 1 535 ? 8.992 54.531 36.688 1 74.38 535 ILE B CA 1
ATOM 9052 C C . ILE B 1 535 ? 9.109 56 37.062 1 74.38 535 ILE B C 1
ATOM 9054 O O . ILE B 1 535 ? 8.234 56.531 37.75 1 74.38 535 ILE B O 1
ATOM 9058 N N . ARG B 1 536 ? 10.25 56.531 36.781 1 79.75 536 ARG B N 1
ATOM 9059 C CA . ARG B 1 536 ? 10.398 58 36.938 1 79.75 536 ARG B CA 1
ATOM 9060 C C . ARG B 1 536 ? 9.992 58.75 35.688 1 79.75 536 ARG B C 1
ATOM 9062 O O . ARG B 1 536 ? 10.406 58.375 34.594 1 79.75 536 ARG B O 1
ATOM 9069 N N . PRO B 1 537 ? 9.055 59.625 35.906 1 86 537 PRO B N 1
ATOM 9070 C CA . PRO B 1 537 ? 8.727 60.406 34.719 1 86 537 PRO B CA 1
ATOM 9071 C C . PRO B 1 537 ? 9.945 61.125 34.125 1 86 537 PRO B C 1
ATOM 9073 O O . PRO B 1 537 ? 10.844 61.531 34.875 1 86 537 PRO B O 1
ATOM 9076 N N . SER B 1 538 ? 9.984 61.188 32.875 1 83.38 538 SER B N 1
ATOM 9077 C CA . SER B 1 538 ? 11.133 61.812 32.25 1 83.38 538 SER B CA 1
ATOM 9078 C C . SER B 1 538 ? 10.688 62.781 31.141 1 83.38 538 SER B C 1
ATOM 9080 O O . SER B 1 538 ? 9.625 62.594 30.547 1 83.38 538 SER B O 1
ATOM 9082 N N . LEU B 1 539 ? 11.422 63.875 31.031 1 82.56 539 LEU B N 1
ATOM 9083 C CA . LEU B 1 539 ? 11.234 64.875 29.984 1 82.56 539 LEU B CA 1
ATOM 9084 C C . LEU B 1 539 ? 12.508 65 29.156 1 82.56 539 LEU B C 1
ATOM 9086 O O . LEU B 1 539 ? 13.562 65.375 29.688 1 82.56 539 LEU B O 1
ATOM 9090 N N . ARG B 1 540 ? 12.352 64.625 27.969 1 78.19 540 ARG B N 1
ATOM 9091 C CA . ARG B 1 540 ? 13.516 64.688 27.078 1 78.19 540 ARG B CA 1
ATOM 9092 C C . ARG B 1 540 ? 13.266 65.625 25.906 1 78.19 540 ARG B C 1
ATOM 9094 O O . ARG B 1 540 ? 12.18 65.625 25.328 1 78.19 540 ARG B O 1
ATOM 9101 N N . ARG B 1 541 ? 14.312 66.375 25.719 1 71 541 ARG B N 1
ATOM 9102 C CA . ARG B 1 541 ? 14.266 67.25 24.562 1 71 541 ARG B CA 1
ATOM 9103 C C . ARG B 1 541 ? 15.023 66.688 23.391 1 71 541 ARG B C 1
ATOM 9105 O O . ARG B 1 541 ? 16.172 66.25 23.531 1 71 541 ARG B O 1
ATOM 9112 N N . VAL B 1 542 ? 14.312 66.25 22.5 1 64.69 542 VAL B N 1
ATOM 9113 C CA . VAL B 1 542 ? 14.953 65.625 21.344 1 64.69 542 VAL B CA 1
ATOM 9114 C C . VAL B 1 542 ? 14.961 66.562 20.172 1 64.69 542 VAL B C 1
ATOM 9116 O O . VAL B 1 542 ? 14.07 67.438 20.047 1 64.69 542 VAL B O 1
ATOM 9119 N N . VAL B 1 543 ? 16.094 66.688 19.547 1 58.31 543 VAL B N 1
ATOM 9120 C CA . VAL B 1 543 ? 16.25 67.562 18.406 1 58.31 543 VAL B CA 1
ATOM 9121 C C . VAL B 1 543 ? 15.734 66.875 17.141 1 58.31 543 VAL B C 1
ATOM 9123 O O . VAL B 1 543 ? 16.062 65.688 16.875 1 58.31 543 VAL B O 1
ATOM 9126 N N . ASN B 1 544 ? 14.609 67.188 16.703 1 53.47 544 ASN B N 1
ATOM 9127 C CA . ASN B 1 544 ? 14.141 66.688 15.414 1 53.47 544 ASN B CA 1
ATOM 9128 C C . ASN B 1 544 ? 14.742 67.438 14.258 1 53.47 544 ASN B C 1
ATOM 9130 O O . ASN B 1 544 ? 14.625 68.688 14.203 1 53.47 544 ASN B O 1
ATOM 9134 N N . LYS B 1 545 ? 15.727 66.812 13.586 1 52.66 545 LYS B N 1
ATOM 9135 C CA . LYS B 1 545 ? 16.297 67.438 12.398 1 52.66 545 LYS B CA 1
ATOM 9136 C C . LYS B 1 545 ? 15.391 67.25 11.188 1 52.66 545 LYS B C 1
ATOM 9138 O O . LYS B 1 545 ? 15.102 66.125 10.797 1 52.66 545 LYS B O 1
ATOM 9143 N N . ASP B 1 546 ? 14.516 68 11.102 1 47.09 546 ASP B N 1
ATOM 9144 C CA . ASP B 1 546 ? 13.875 67.938 9.789 1 47.09 546 ASP B CA 1
ATOM 9145 C C . ASP B 1 546 ? 14.867 68.312 8.68 1 47.09 546 ASP B C 1
ATOM 9147 O O . ASP B 1 546 ? 15.32 69.438 8.57 1 47.09 546 ASP B O 1
ATOM 9151 N N . THR B 1 547 ? 15.484 67.188 8.188 1 48.91 547 THR B N 1
ATOM 9152 C CA . THR B 1 547 ? 16.469 67.438 7.129 1 48.91 547 THR B CA 1
ATOM 9153 C C . THR B 1 547 ? 15.883 68.312 6.016 1 48.91 547 THR B C 1
ATOM 9155 O O . THR B 1 547 ? 16.625 68.875 5.238 1 48.91 547 THR B O 1
ATOM 9158 N N . ALA B 1 548 ? 14.633 68.125 5.66 1 50.31 548 ALA B N 1
ATOM 9159 C CA . ALA B 1 548 ? 14.117 68.812 4.496 1 50.31 548 ALA B CA 1
ATOM 9160 C C . ALA B 1 548 ? 14.016 70.312 4.777 1 50.31 548 ALA B C 1
ATOM 9162 O O . ALA B 1 548 ? 14.203 71.125 3.875 1 50.31 548 ALA B O 1
ATOM 9163 N N . ALA B 1 549 ? 13.461 70.688 5.898 1 50.94 549 ALA B N 1
ATOM 9164 C CA . ALA B 1 549 ? 13.219 72.125 6.086 1 50.94 549 ALA B CA 1
ATOM 9165 C C . ALA B 1 549 ? 14.375 72.812 6.828 1 50.94 549 ALA B C 1
ATOM 9167 O O . ALA B 1 549 ? 14.414 74 6.977 1 50.94 549 ALA B O 1
ATOM 9168 N N . GLY B 1 550 ? 15.445 72.188 7.004 1 49.47 550 GLY B N 1
ATOM 9169 C CA . GLY B 1 550 ? 16.609 72.812 7.652 1 49.47 550 GLY B CA 1
ATOM 9170 C C . GLY B 1 550 ? 16.328 73.25 9.078 1 49.47 550 GLY B C 1
ATOM 9171 O O . GLY B 1 550 ? 17.141 73.938 9.68 1 49.47 550 GLY B O 1
ATOM 9172 N N . SER B 1 551 ? 15.047 73.312 9.43 1 47.62 551 SER B N 1
ATOM 9173 C CA . SER B 1 551 ? 14.734 73.875 10.75 1 47.62 551 SER B CA 1
ATOM 9174 C C . SER B 1 551 ? 14.836 72.812 11.828 1 47.62 551 SER B C 1
ATOM 9176 O O . SER B 1 551 ? 14.547 71.625 11.57 1 47.62 551 SER B O 1
ATOM 9178 N N . ILE B 1 552 ? 15.609 73 12.828 1 52.38 552 ILE B N 1
ATOM 9179 C CA . ILE B 1 552 ? 15.773 72.188 14.031 1 52.38 552 ILE B CA 1
ATOM 9180 C C . ILE B 1 552 ? 14.648 72.5 15.023 1 52.38 552 ILE B C 1
ATOM 9182 O O . ILE B 1 552 ? 14.531 73.688 15.5 1 52.38 552 ILE B O 1
ATOM 9186 N N . THR B 1 553 ? 13.508 72 14.883 1 54.91 553 THR B N 1
ATOM 9187 C CA . THR B 1 553 ? 12.492 72.25 15.906 1 54.91 553 THR B CA 1
ATOM 9188 C C . THR B 1 553 ? 12.648 71.312 17.062 1 54.91 553 THR B C 1
ATOM 9190 O O . THR B 1 553 ? 12.75 70.062 16.859 1 54.91 553 THR B O 1
ATOM 9193 N N . PRO B 1 554 ? 12.938 71.812 18.25 1 57.22 554 PRO B N 1
ATOM 9194 C CA . PRO B 1 554 ? 13.047 71 19.422 1 57.22 554 PRO B CA 1
ATOM 9195 C C . PRO B 1 554 ? 11.719 70.312 19.812 1 57.22 554 PRO B C 1
ATOM 9197 O O . PRO B 1 554 ? 10.664 70.938 19.672 1 57.22 554 PRO B O 1
ATOM 9200 N N . LYS B 1 555 ? 11.672 69 19.844 1 68.56 555 LYS B N 1
ATOM 9201 C CA . LYS B 1 555 ? 10.5 68.312 20.359 1 68.56 555 LYS B CA 1
ATOM 9202 C C . LYS B 1 555 ? 10.766 67.75 21.75 1 68.56 555 LYS B C 1
ATOM 9204 O O . LYS B 1 555 ? 11.898 67.375 22.062 1 68.56 555 LYS B O 1
ATOM 9209 N N . ILE B 1 556 ? 9.773 67.938 22.656 1 76.12 556 ILE B N 1
ATOM 9210 C CA . ILE B 1 556 ? 9.875 67.375 24.016 1 76.12 556 ILE B CA 1
ATOM 9211 C C . ILE B 1 556 ? 9.086 66.062 24.109 1 76.12 556 ILE B C 1
ATOM 9213 O O . ILE B 1 556 ? 7.93 66 23.688 1 76.12 556 ILE B O 1
ATOM 9217 N N . ILE B 1 557 ? 9.734 65.062 24.531 1 80.75 557 ILE B N 1
ATOM 9218 C CA . ILE B 1 557 ? 9.07 63.812 24.812 1 80.75 557 ILE B CA 1
ATOM 9219 C C . ILE B 1 557 ? 8.961 63.594 26.328 1 80.75 557 ILE B C 1
ATOM 9221 O O . ILE B 1 557 ? 9.969 63.625 27.031 1 80.75 557 ILE B O 1
ATOM 9225 N N . VAL B 1 558 ? 7.738 63.531 26.719 1 86.38 558 VAL B N 1
ATOM 9226 C CA . VAL B 1 558 ? 7.477 63.281 28.125 1 86.38 558 VAL B CA 1
ATOM 9227 C C . VAL B 1 558 ? 7.105 61.812 28.328 1 86.38 558 VAL B C 1
ATOM 9229 O O . VAL B 1 558 ? 6.176 61.281 27.688 1 86.38 558 VAL B O 1
ATOM 9232 N N . THR B 1 559 ? 7.824 61.062 29.109 1 88.69 559 THR B N 1
ATOM 9233 C CA . THR B 1 559 ? 7.523 59.688 29.422 1 88.69 559 THR B CA 1
ATOM 9234 C C . THR B 1 559 ? 6.816 59.562 30.781 1 88.69 559 THR B C 1
ATOM 9236 O O . THR B 1 559 ? 7.352 60 31.797 1 88.69 559 THR B O 1
ATOM 9239 N N . LEU B 1 560 ? 5.672 59.031 30.719 1 89.44 560 LEU B N 1
ATOM 9240 C CA . LEU B 1 560 ? 4.879 58.875 31.938 1 89.44 560 LEU B CA 1
ATOM 9241 C C . LEU B 1 560 ? 4.43 57.438 32.125 1 89.44 560 LEU B C 1
ATOM 9243 O O . LEU B 1 560 ? 4.297 56.688 31.125 1 89.44 560 LEU B O 1
ATOM 9247 N N . GLY B 1 561 ? 4.273 56.969 33.312 1 89.38 561 GLY B N 1
ATOM 9248 C CA . GLY B 1 561 ? 3.559 55.75 33.625 1 89.38 561 GLY B CA 1
ATOM 9249 C C . GLY B 1 561 ? 2.104 55.969 34 1 89.38 561 GLY B C 1
ATOM 9250 O O . GLY B 1 561 ? 1.66 57.125 34.094 1 89.38 561 GLY B O 1
ATOM 9251 N N . TRP B 1 562 ? 1.447 54.906 34.188 1 90.19 562 TRP B N 1
ATOM 9252 C CA . TRP B 1 562 ? 0.032 55.031 34.531 1 90.19 562 TRP B CA 1
ATOM 9253 C C . TRP B 1 562 ? -0.162 55.844 35.781 1 90.19 562 TRP B C 1
ATOM 9255 O O . TRP B 1 562 ? -1.104 56.625 35.906 1 90.19 562 TRP B O 1
ATOM 9265 N N . GLN B 1 563 ? 0.703 55.656 36.75 1 87.81 563 GLN B N 1
ATOM 9266 C CA . GLN B 1 563 ? 0.594 56.344 38.031 1 87.81 563 GLN B CA 1
ATOM 9267 C C . GLN B 1 563 ? 0.777 57.844 37.906 1 87.81 563 GLN B C 1
ATOM 9269 O O . GLN B 1 563 ? 0.262 58.625 38.688 1 87.81 563 GLN B O 1
ATOM 9274 N N . HIS B 1 564 ? 1.477 58.25 36.875 1 90.5 564 HIS B N 1
ATOM 9275 C CA . HIS B 1 564 ? 1.742 59.688 36.656 1 90.5 564 HIS B CA 1
ATOM 9276 C C . HIS B 1 564 ? 0.551 60.375 36 1 90.5 564 HIS B C 1
ATOM 9278 O O . HIS B 1 564 ? 0.366 61.594 36.156 1 90.5 564 HIS B O 1
ATOM 9284 N N . ILE B 1 565 ? -0.139 59.594 35.312 1 91.69 565 ILE B N 1
ATOM 9285 C CA . ILE B 1 565 ? -1.332 60.125 34.656 1 91.69 565 ILE B CA 1
ATOM 9286 C C . ILE B 1 565 ? -2.477 60.188 35.688 1 91.69 565 ILE B C 1
ATOM 9288 O O . ILE B 1 565 ? -3.203 61.188 35.75 1 91.69 565 ILE B O 1
ATOM 9292 N N . PHE B 1 566 ? -2.576 59.188 36.469 1 90.5 566 PHE B N 1
ATOM 9293 C CA . PHE B 1 566 ? -3.643 59.125 37.469 1 90.5 566 PHE B CA 1
ATOM 9294 C C . PHE B 1 566 ? -3.094 59.375 38.875 1 90.5 566 PHE B C 1
ATOM 9296 O O . PHE B 1 566 ? -3.273 58.531 39.75 1 90.5 566 PHE B O 1
ATOM 9303 N N . TYR B 1 567 ? -2.496 60.5 39.062 1 85.81 567 TYR B N 1
ATOM 9304 C CA . TYR B 1 567 ? -1.814 60.844 40.312 1 85.81 567 TYR B CA 1
ATOM 9305 C C . TYR B 1 567 ? -2.795 61.375 41.344 1 85.81 567 TYR B C 1
ATOM 9307 O O . TYR B 1 567 ? -2.514 61.344 42.531 1 85.81 567 TYR B O 1
ATOM 9315 N N . GLN B 1 568 ? -3.926 61.969 40.938 1 79.06 568 GLN B N 1
ATOM 9316 C CA . GLN B 1 568 ? -4.883 62.594 41.844 1 79.06 568 GLN B CA 1
ATOM 9317 C C . GLN B 1 568 ? -5.926 61.594 42.312 1 79.06 568 GLN B C 1
ATOM 9319 O O . GLN B 1 568 ? -6.613 60.969 41.5 1 79.06 568 GLN B O 1
ATOM 9324 N N . LYS B 1 569 ? -5.906 61.344 43.75 1 78.44 569 LYS B N 1
ATOM 9325 C CA . LYS B 1 569 ? -6.91 60.469 44.312 1 78.44 569 LYS B CA 1
ATOM 9326 C C . LYS B 1 569 ? -7.812 61.219 45.312 1 78.44 569 LYS B C 1
ATOM 9328 O O . LYS B 1 569 ? -7.363 62.156 45.969 1 78.44 569 LYS B O 1
ATOM 9333 N N . PRO B 1 570 ? -9.211 60.969 45.312 1 76.06 570 PRO B N 1
ATOM 9334 C CA . PRO B 1 570 ? -9.984 59.906 44.688 1 76.06 570 PRO B CA 1
ATOM 9335 C C . PRO B 1 570 ? -10.414 60.25 43.25 1 76.06 570 PRO B C 1
ATOM 9337 O O . PRO B 1 570 ? -10.508 61.438 42.906 1 76.06 570 PRO B O 1
ATOM 9340 N N . TYR B 1 571 ? -10.508 59.344 42.438 1 79.81 571 TYR B N 1
ATOM 9341 C CA . TYR B 1 571 ? -10.945 59.594 41.062 1 79.81 571 TYR B CA 1
ATOM 9342 C C . TYR B 1 571 ? -12.461 59.469 40.938 1 79.81 571 TYR B C 1
ATOM 9344 O O . TYR B 1 571 ? -13.039 58.438 41.312 1 79.81 571 TYR B O 1
ATOM 9352 N N . ASP B 1 572 ? -12.984 60.656 40.625 1 80.25 572 ASP B N 1
ATOM 9353 C CA . ASP B 1 572 ? -14.43 60.688 40.406 1 80.25 572 ASP B CA 1
ATOM 9354 C C . ASP B 1 572 ? -14.758 60.625 38.906 1 80.25 572 ASP B C 1
ATOM 9356 O O . ASP B 1 572 ? -14.055 61.219 38.094 1 80.25 572 ASP B O 1
ATOM 9360 N N . GLY B 1 573 ? -15.562 59.594 38.5 1 87.12 573 GLY B N 1
ATOM 9361 C CA . GLY B 1 573 ? -15.961 59.531 37.094 1 87.12 573 GLY B CA 1
ATOM 9362 C C . GLY B 1 573 ? -16.234 58.094 36.625 1 87.12 573 GLY B C 1
ATOM 9363 O O . GLY B 1 573 ? -16.797 57.312 37.375 1 87.12 573 GLY B O 1
ATOM 9364 N N . ASN B 1 574 ? -16.094 57.938 35.375 1 89.25 574 ASN B N 1
ATOM 9365 C CA . ASN B 1 574 ? -16.375 56.656 34.719 1 89.25 574 ASN B CA 1
ATOM 9366 C C . ASN B 1 574 ? -15.367 56.375 33.625 1 89.25 574 ASN B C 1
ATOM 9368 O O . ASN B 1 574 ? -14.289 56.969 33.594 1 89.25 574 ASN B O 1
ATOM 9372 N N . LYS B 1 575 ? -15.672 55.406 32.844 1 91.19 575 LYS B N 1
ATOM 9373 C CA . LYS B 1 575 ? -14.805 55 31.75 1 91.19 575 LYS B CA 1
ATOM 9374 C C . LYS B 1 575 ? -14.453 56.188 30.844 1 91.19 575 LYS B C 1
ATOM 9376 O O . LYS B 1 575 ? -13.312 56.312 30.406 1 91.19 575 LYS B O 1
ATOM 9381 N N . ASP B 1 576 ? -15.406 57.031 30.625 1 91 576 ASP B N 1
ATOM 9382 C CA . ASP B 1 576 ? -15.211 58.156 29.734 1 91 576 ASP B CA 1
ATOM 9383 C C . ASP B 1 576 ? -14.242 59.188 30.328 1 91 576 ASP B C 1
ATOM 9385 O O . ASP B 1 576 ? -13.43 59.781 29.625 1 91 576 ASP B O 1
ATOM 9389 N N . THR B 1 577 ? -14.375 59.344 31.672 1 92.31 577 THR B N 1
ATOM 9390 C CA . THR B 1 577 ? -13.484 60.281 32.344 1 92.31 577 THR B CA 1
ATOM 9391 C C . THR B 1 577 ? -12.047 59.75 32.344 1 92.31 577 THR B C 1
ATOM 9393 O O . THR B 1 577 ? -11.102 60.562 32.281 1 92.31 577 THR B O 1
ATOM 9396 N N . VAL B 1 578 ? -11.977 58.5 32.406 1 93.5 578 VAL B N 1
ATOM 9397 C CA . VAL B 1 578 ? -10.648 57.906 32.344 1 93.5 578 VAL B CA 1
ATOM 9398 C C . VAL B 1 578 ? -10.016 58.188 30.984 1 93.5 578 VAL B C 1
ATOM 9400 O O . VAL B 1 578 ? -8.859 58.594 30.906 1 93.5 578 VAL B O 1
ATOM 9403 N N . ALA B 1 579 ? -10.758 57.969 29.891 1 92.69 579 ALA B N 1
ATOM 9404 C CA . ALA B 1 579 ? -10.281 58.25 28.531 1 92.69 579 ALA B CA 1
ATOM 9405 C C . ALA B 1 579 ? -9.922 59.719 28.359 1 92.69 579 ALA B C 1
ATOM 9407 O O . ALA B 1 579 ? -8.906 60.031 27.734 1 92.69 579 ALA B O 1
ATOM 9408 N N . GLU B 1 580 ? -10.711 60.531 28.938 1 90.94 580 GLU B N 1
ATOM 9409 C CA . GLU B 1 580 ? -10.492 61.969 28.844 1 90.94 580 GLU B CA 1
ATOM 9410 C C . GLU B 1 580 ? -9.203 62.375 29.547 1 90.94 580 GLU B C 1
ATOM 9412 O O . GLU B 1 580 ? -8.484 63.25 29.078 1 90.94 580 GLU B O 1
ATOM 9417 N N . THR B 1 581 ? -9.016 61.75 30.703 1 92.88 581 THR B N 1
ATOM 9418 C CA . THR B 1 581 ? -7.805 62.062 31.469 1 92.88 581 THR B CA 1
ATOM 9419 C C . THR B 1 581 ? -6.559 61.656 30.672 1 92.88 581 THR B C 1
ATOM 9421 O O . THR B 1 581 ? -5.566 62.406 30.672 1 92.88 581 THR B O 1
ATOM 9424 N N . ILE B 1 582 ? -6.633 60.562 30.062 1 92.94 582 ILE B N 1
ATOM 9425 C CA . ILE B 1 582 ? -5.496 60.094 29.25 1 92.94 582 ILE B CA 1
ATOM 9426 C C . ILE B 1 582 ? -5.293 61.062 28.078 1 92.94 582 ILE B C 1
ATOM 9428 O O . ILE B 1 582 ? -4.16 61.406 27.75 1 92.94 582 ILE B O 1
ATOM 9432 N N . LEU B 1 583 ? -6.375 61.438 27.453 1 91.31 583 LEU B N 1
ATOM 9433 C CA . LEU B 1 583 ? -6.305 62.375 26.328 1 91.31 583 LEU B CA 1
ATOM 9434 C C . LEU B 1 583 ? -5.746 63.719 26.766 1 91.31 583 LEU B C 1
ATOM 9436 O O . LEU B 1 583 ? -5.023 64.375 26.016 1 91.31 583 LEU B O 1
ATOM 9440 N N . ASP B 1 584 ? -6.137 64.062 27.938 1 90.88 584 ASP B N 1
ATOM 9441 C CA . ASP B 1 584 ? -5.598 65.312 28.484 1 90.88 584 ASP B CA 1
ATOM 9442 C C . ASP B 1 584 ? -4.09 65.188 28.688 1 90.88 584 ASP B C 1
ATOM 9444 O O . ASP B 1 584 ? -3.363 66.188 28.453 1 90.88 584 ASP B O 1
ATOM 9448 N N . ALA B 1 585 ? -3.713 64.062 29.125 1 91.81 585 ALA B N 1
ATOM 9449 C CA . ALA B 1 585 ? -2.279 63.875 29.297 1 91.81 585 ALA B CA 1
ATOM 9450 C C . ALA B 1 585 ? -1.555 63.906 27.969 1 91.81 585 ALA B C 1
ATOM 9452 O O . ALA B 1 585 ? -0.408 64.312 27.875 1 91.81 585 ALA B O 1
ATOM 9453 N N . VAL B 1 586 ? -2.146 63.375 26.922 1 90.25 586 VAL B N 1
ATOM 9454 C CA . VAL B 1 586 ? -1.573 63.406 25.578 1 90.25 586 VAL B CA 1
ATOM 9455 C C . VAL B 1 586 ? -1.479 64.812 25.062 1 90.25 586 VAL B C 1
ATOM 9457 O O . VAL B 1 586 ? -0.504 65.188 24.406 1 90.25 586 VAL B O 1
ATOM 9460 N N . ASP B 1 587 ? -2.438 65.562 25.375 1 87.5 587 ASP B N 1
ATOM 9461 C CA . ASP B 1 587 ? -2.498 66.938 24.922 1 87.5 587 ASP B CA 1
ATOM 9462 C C . ASP B 1 587 ? -1.49 67.812 25.672 1 87.5 587 ASP B C 1
ATOM 9464 O O . ASP B 1 587 ? -0.91 68.75 25.094 1 87.5 587 ASP B O 1
ATOM 9468 N N . SER B 1 588 ? -1.362 67.562 27 1 87.62 588 SER B N 1
ATOM 9469 C CA . SER B 1 588 ? -0.481 68.375 27.844 1 87.62 588 SER B CA 1
ATOM 9470 C C . SER B 1 588 ? 0.391 67.5 28.734 1 87.62 588 SER B C 1
ATOM 9472 O O . SER B 1 588 ? 0.318 67.562 29.953 1 87.62 588 SER B O 1
ATOM 9474 N N . PRO B 1 589 ? 1.26 66.75 28.062 1 90.38 589 PRO B N 1
ATOM 9475 C CA . PRO B 1 589 ? 2.062 65.812 28.844 1 90.38 589 PRO B CA 1
ATOM 9476 C C . PRO B 1 589 ? 2.969 66.5 29.859 1 90.38 589 PRO B C 1
ATOM 9478 O O . PRO B 1 589 ? 3.27 65.938 30.906 1 90.38 589 PRO B O 1
ATOM 9481 N N . THR B 1 590 ? 3.377 67.75 29.625 1 88.19 590 THR B N 1
ATOM 9482 C CA . THR B 1 590 ? 4.273 68.438 30.531 1 88.19 590 THR B CA 1
ATOM 9483 C C . THR B 1 590 ? 3.578 68.75 31.859 1 88.19 590 THR B C 1
ATOM 9485 O O . THR B 1 590 ? 4.215 68.75 32.906 1 88.19 590 THR B O 1
ATOM 9488 N N . ASN B 1 591 ? 2.277 69.062 31.719 1 89.19 591 ASN B N 1
ATOM 9489 C CA . ASN B 1 591 ? 1.511 69.312 32.938 1 89.19 591 ASN B CA 1
ATOM 9490 C C . ASN B 1 591 ? 1.555 68.125 33.875 1 89.19 591 ASN B C 1
ATOM 9492 O O . ASN B 1 591 ? 1.66 68.25 35.094 1 89.19 591 ASN B O 1
ATOM 9496 N N . TYR B 1 592 ? 1.505 67 33.312 1 91.38 592 TYR B N 1
ATOM 9497 C CA . TYR B 1 592 ? 1.502 65.812 34.125 1 91.38 592 TYR B CA 1
ATOM 9498 C C . TYR B 1 592 ? 2.902 65.5 34.625 1 91.38 592 TYR B C 1
ATOM 9500 O O . TYR B 1 592 ? 3.064 64.938 35.719 1 91.38 592 TYR B O 1
ATOM 9508 N N . PHE B 1 593 ? 3.91 65.812 33.812 1 89.94 593 PHE B N 1
ATOM 9509 C CA . PHE B 1 593 ? 5.285 65.688 34.281 1 89.94 593 PHE B CA 1
ATOM 9510 C C . PHE B 1 593 ? 5.539 66.5 35.531 1 89.94 593 PHE B C 1
ATOM 9512 O O . PHE B 1 593 ? 6.055 66 36.531 1 89.94 593 PHE B O 1
ATOM 9519 N N . TYR B 1 594 ? 5.125 67.688 35.469 1 88.44 594 TYR B N 1
ATOM 9520 C CA . TYR B 1 594 ? 5.395 68.625 36.562 1 88.44 594 TYR B CA 1
ATOM 9521 C C . TYR B 1 594 ? 4.527 68.312 37.781 1 88.44 594 TYR B C 1
ATOM 9523 O O . TYR B 1 594 ? 4.945 68.562 38.906 1 88.44 594 TYR B O 1
ATOM 9531 N N . ALA B 1 595 ? 3.367 67.875 37.562 1 87.38 595 ALA B N 1
ATOM 9532 C CA . ALA B 1 595 ? 2.486 67.5 38.656 1 87.38 595 ALA B CA 1
ATOM 9533 C C . ALA B 1 595 ? 3.1 66.375 39.5 1 87.38 595 ALA B C 1
ATOM 9535 O O . ALA B 1 595 ? 2.768 66.188 40.656 1 87.38 595 ALA B O 1
ATOM 9536 N N . ASN B 1 596 ? 3.977 65.625 38.938 1 87.56 596 ASN B N 1
ATOM 9537 C CA . ASN B 1 596 ? 4.566 64.5 39.625 1 87.56 596 ASN B CA 1
ATOM 9538 C C . ASN B 1 596 ? 5.945 64.812 40.188 1 87.56 596 ASN B C 1
ATOM 9540 O O . ASN B 1 596 ? 6.645 63.969 40.719 1 87.56 596 ASN B O 1
ATOM 9544 N N . GLN B 1 597 ? 6.418 66.062 40.25 1 80.06 597 GLN B N 1
ATOM 9545 C CA . GLN B 1 597 ? 7.691 66.5 40.812 1 80.06 597 GLN B CA 1
ATOM 9546 C C . GLN B 1 597 ? 7.543 66.875 42.281 1 80.06 597 GLN B C 1
ATOM 9548 O O . GLN B 1 597 ? 6.535 67.438 42.688 1 80.06 597 GLN B O 1
ATOM 9553 N N . PRO B 1 598 ? 8.344 66.312 43.312 1 66.12 598 PRO B N 1
ATOM 9554 C CA . PRO B 1 598 ? 8.25 66.625 44.719 1 66.12 598 PRO B CA 1
ATOM 9555 C C . PRO B 1 598 ? 8.148 68.125 45.031 1 66.12 598 PRO B C 1
ATOM 9557 O O . PRO B 1 598 ? 7.457 68.5 45.969 1 66.12 598 PRO B O 1
ATOM 9560 N N . SER B 1 599 ? 9.016 69 44.594 1 54.56 599 SER B N 1
ATOM 9561 C CA . SER B 1 599 ? 9.156 70.438 45.031 1 54.56 599 SER B CA 1
ATOM 9562 C C . SER B 1 599 ? 7.871 71.188 44.781 1 54.56 599 SER B C 1
ATOM 9564 O O . SER B 1 599 ? 7.57 72.125 45.531 1 54.56 599 SER B O 1
ATOM 9566 N N . ILE B 1 600 ? 7.191 71 43.781 1 48.56 600 ILE B N 1
ATOM 9567 C CA . ILE B 1 600 ? 6.051 71.812 43.438 1 48.56 600 ILE B CA 1
ATOM 9568 C C . ILE B 1 600 ? 4.828 71.375 44.25 1 48.56 600 ILE B C 1
ATOM 9570 O O . ILE B 1 600 ? 3.807 72.062 44.281 1 48.56 600 ILE B O 1
ATOM 9574 N N . LYS B 1 601 ? 4.684 70.125 44.719 1 48.53 601 LYS B N 1
ATOM 9575 C CA . LYS B 1 601 ? 3.613 69.75 45.656 1 48.53 601 LYS B CA 1
ATOM 9576 C C . LYS B 1 601 ? 3.627 70.625 46.875 1 48.53 601 LYS B C 1
ATOM 9578 O O . LYS B 1 601 ? 2.662 70.688 47.656 1 48.53 601 LYS B O 1
ATOM 9583 N N . ARG B 1 602 ? 4.727 71.188 47.219 1 44.31 602 ARG B N 1
ATOM 9584 C CA . ARG B 1 602 ? 4.754 72.062 48.375 1 44.31 602 ARG B CA 1
ATOM 9585 C C . ARG B 1 602 ? 4.094 73.438 48.094 1 44.31 602 ARG B C 1
ATOM 9587 O O . ARG B 1 602 ? 3.836 74.188 49 1 44.31 602 ARG B O 1
ATOM 9594 N N . ARG B 1 603 ? 3.979 73.812 46.844 1 38.41 603 ARG B N 1
ATOM 9595 C CA . ARG B 1 603 ? 3.475 75.188 46.75 1 38.41 603 ARG B CA 1
ATOM 9596 C C . ARG B 1 603 ? 1.95 75.188 46.688 1 38.41 603 ARG B C 1
ATOM 9598 O O . ARG B 1 603 ? 1.348 76.188 46.219 1 38.41 603 ARG B O 1
ATOM 9605 N N . THR B 1 604 ? 1.231 74.125 46.906 1 35.09 604 THR B N 1
ATOM 9606 C CA . THR B 1 604 ? -0.202 74.312 47.125 1 35.09 604 THR B CA 1
ATOM 9607 C C . THR B 1 604 ? -0.471 75.438 48.156 1 35.09 604 THR B C 1
ATOM 9609 O O . THR B 1 604 ? -1.627 75.75 48.438 1 35.09 604 THR B O 1
ATOM 9612 N N . TYR B 1 605 ? 0.437 75.812 48.844 1 33.34 605 TYR B N 1
ATOM 9613 C CA . TYR B 1 605 ? 0.104 76.938 49.719 1 33.34 605 TYR B CA 1
ATOM 9614 C C . TYR B 1 605 ? -0.23 78.188 48.906 1 33.34 605 TYR B C 1
ATOM 9616 O O . TYR B 1 605 ? -0.646 79.188 49.469 1 33.34 605 TYR B O 1
ATOM 9624 N N . LEU B 1 606 ? 0.13 78.25 47.625 1 30.14 606 LEU B N 1
ATOM 9625 C CA . LEU B 1 606 ? -0.189 79.5 46.969 1 30.14 606 LEU B CA 1
ATOM 9626 C C . LEU B 1 606 ? -1.61 79.438 46.406 1 30.14 606 LEU B C 1
ATOM 9628 O O . LEU B 1 606 ? -2.09 80.5 45.906 1 30.14 606 LEU B O 1
ATOM 9632 N N . ARG B 1 607 ? -2.469 78.438 46.125 1 35.5 607 ARG B N 1
ATOM 9633 C CA . ARG B 1 607 ? -3.668 78.938 45.438 1 35.5 607 ARG B CA 1
ATOM 9634 C C . ARG B 1 607 ? -4.578 79.688 46.375 1 35.5 607 ARG B C 1
ATOM 9636 O O . ARG B 1 607 ? -5.668 80.125 46 1 35.5 607 ARG B O 1
ATOM 9643 N N . GLU B 1 608 ? -4.402 79.562 47.719 1 31.75 608 GLU B N 1
ATOM 9644 C CA . GLU B 1 608 ? -5.391 80.125 48.625 1 31.75 608 GLU B CA 1
ATOM 9645 C C . GLU B 1 608 ? -5.352 81.625 48.562 1 31.75 608 GLU B C 1
ATOM 9647 O O . GLU B 1 608 ? -6.207 82.312 49.156 1 31.75 608 GLU B O 1
ATOM 9652 N N . ALA B 1 609 ? -4.438 82.312 47.875 1 29.77 609 ALA B N 1
ATOM 9653 C CA . ALA B 1 609 ? -4.957 83.688 47.719 1 29.77 609 ALA B CA 1
ATOM 9654 C C . ALA B 1 609 ? -5.836 83.812 46.469 1 29.77 609 ALA B C 1
ATOM 9656 O O . ALA B 1 609 ? -5.562 83.188 45.438 1 29.77 609 ALA B O 1
#

Nearest PDB structures (foldseek):
  8btp-assembly1_A  TM=6.865E-01  e=3.913E-08  Bacillus cereus MSX-D12
  1s7g-assembly1_E  TM=5.194E-01  e=1.844E-03  Archaeoglobus fulgidus
  1m2h-assembly1_A  TM=3.930E-01  e=8.219E-03  Archaeoglobus fulgidus
  5wcr-assembly1_G  TM=1.962E-01  e=5.079E+00  Brevundimonas diminuta
  8btp-assembly1_A  TM=6.949E-01  e=5.287E-08  Bacillus cereus MSX-D12

Organism: Vibrio cholerae serotype O1 (strain ATCC 39315 / El Tor Inaba N16961) (NCBI:txid243277)

Secondary structure (DSSP, 8-state):
---SSHHHHHHHHHHTT-EEEEE-GGGGTTPPPSSS----SHHHHHHHHHHHHHHHHHHT--HHHH-PPPTTTHHHHHHHTT---------S--TTHHHHHHHHTT-HHHHHHHHHTT-SSHHHHHHHHHHHTTGGGGGGPPPPHHHHHHHHHHHTTS--EEEE---S-HHHHHHHHHHTSPPPEEE-SHHHHHHHSS---TTS--PPEEEETT--GGGGG-TT-TTTTTTS--SHHHHH-GGGGHHHHHHHHHHHHHSEEEEES-----HHHHHHHHHHHHHHHHH-S---S-GGGSSS--EEE-SSSS--HHHHHHHHHHHHHTTS-GGGGGGGEE--TTSSS---HHHHHHHHHHHHHHHHHHHHHHHHHSGGGTHHHHHSTTHHHHHHHHHHHHHHGGGG-BTTBPP--HHHHHHHHHH-SS-HHHHHHHHHHHHTT--TT----GGG-HHHHHHHHHHHHHTTTTBPP--S---SSSEEEEB-TTTTT-SS--EEEEE--HHHHH--------S-SEEEEEE-S-TTS-PPPEEEEEEEE-TTT--EEEEEEEEE-HHHHS-SSS----HHHHHHHHHHHHH-HHHHHHHT-TGGGGGGGGGG-/---SSHHHHHHHHHHTT-EEEEE-GGGGTTPPPSSS----SHHHHHHHHHHHHHHHHHHT--HHHH-PPPTTTHHHHHHHTT---------S--TTHHHHHHHHTT-HHHHHHHHHTT-SSHHHHHHHHHHHTTGGGGGGPPPPHHHHHHHHHHHTTS--EEEE---S-HHHHHHHHHHTSPPPEEE-SHHHHHHHSS---TTS--PPEEEETT--GGGGG-TT-TTTTTTS--SHHHHH-GGGGHHHHHHHHHHHHHSEEEEES-----HHHHHHHHHHHHHHHHH-S---S-GGGSSS--EEE-SSSS--HHHHHHHHHHHHHTTS-GGGGGGGEE--TTSSS---HHHHHHHHHHHHHHHHHHHHHHHHHSGGGTHHHHHSTTHHHHHHHHHHHHHHGGGG-BTTB----HHHHHHHHHH-SS-HHHHHHHHHHHHTT--TT----GGG-HHHHHHHHHHHHHTTTTBPP--S---SSSEEEEB-TTTTT-SS--EEEEE--HHHHH--------S-SEEEEEE-S-TTS-PPPEEEEEEEE-TTT--EEEEEEEEE-HHHHS-SSS----HHHHHHHHHHHHH-HHHHHHHT-TGGGGGGGGTT-

Foldseek 3Di:
DFQPFQLSLQLVQLLVLFEAEEEELQQQQPWQFPVRDNLSDLLNLLVLLLLVLLVLQVVVDDCVVFNADAPPPSCVSVVVVVDDGPDDHDPDQGPSNQSVVCSVVSVQQASLVSQCVSDPDNLVSLVVSCVSSVLLRLQRTEADLLLLLLLQSVQLVRYLEYEYQHQYCHNQVSNCLAAVGDTAQEALAPVSCVVPVPDCDPVNRSGRYYYHLQYYSVQVPPPVDPCRSVSHHGHLVCLVPSVNVVVVLVVCLVSLVRHAYEYANDQDPRPVVLVSLLVSLVVLLVDPPQLQDQLSPDGHQYAYEFFALDHDPSSLVNQLSNCVSSVHHSVSSVSRYQADPVRHHTDGSSNQSLLSSLVSLLVLLLVLLVVCLDVVVCLPVVQFPPSNVLSVVLSCQSVVCVVVDDRSHGGHGPLQVVCCQAQHPGPRSVSLQQQVCLQQLHDNRYGDHCNVQSQQSNVVSSLSVLCRPFWDGHDPPDWNGFGKTWGDCPPLVAPDTFIETEHQHVCVQVPLDATQDDDDAEFEYEHGSQSVPPRQKDKHWHFNCPVVVNDGRIHIYIYDYSCLLRVDPDDDDDSNVSSNSVSVCRRPVVVSNVVPDPVVVVPVVVVVD/DFQPFQLSLQLVQLLVLFEAEEEELQQQQPWQFPVRDNLSDLLNLLVLLLLVLLVLQVVVDDCVVFNADAPPPSCVSVVVVVDDGPDDHDPDDGPSVQSVVCSVVSVQQASLVSQCVSDPDNLVSLVVSCVSSVLLRLQRTEADLLLLLLLLSVQLVRYLEYEYQHQYCHNQVSNCLAAVGDTAQEALAPVSCVVPVPDCDPVNRSGRYYYHLQYYSVQVPPPVPPCRSVSHHGHLVCLVVSVNVVVVLVVCLVSLVRHAYEYANDQDPRPVVLVSLLVSLVVLLVDPPQLQDQLSPDGHQYAYEFFALDHDPSSLVNQLSNCVSSVHHSVSSVSRYQADPVRHHTDGSSNQSLLSSLVSLLVLLLVLLVVCLDVVVCLVVVQFPPSNVLSVVLSCQSVVCVVVDDRSHGGDGPLQVVCCQAQHPGPRSVSLQQQVCLQQLHDNRYGDHCNVQSQQSNVVSSLSVLCRPFWDGHDPPDWNGFGKTWGDCPPLVAPDTFIETEHQHVCVLVPLDATQDDDDAEFEYEHGSQSVPDRQKDKHWHFNCPVVVNDGRIHIYIYDYSCLLRVDPDDDDDSNVSSNSVSVCRRPVVVSNVVPDVPVVVVVVPVVD

pLDDT: mean 82.53, std 15.0, range [28.81, 98.06]

Solvent-accessible surface area (backbone atoms only — not comparable to full-atom values): 64766 Å² total; per-residue (Å²): 131,71,40,86,43,31,59,53,38,48,51,52,28,30,77,67,53,30,35,35,46,33,36,24,62,54,54,52,61,80,32,52,46,78,86,70,60,85,52,84,42,67,69,51,43,33,52,53,49,49,54,51,43,53,54,59,50,53,73,72,60,40,60,91,83,52,32,52,51,20,66,68,67,54,43,53,53,38,39,73,71,70,43,88,76,86,60,62,82,36,92,57,53,23,82,53,42,57,56,52,54,30,48,75,68,63,35,52,27,52,48,42,40,58,52,32,42,76,28,68,47,61,70,60,20,32,45,50,52,42,56,77,54,46,43,63,57,34,45,55,37,39,55,34,67,31,32,39,41,52,30,52,37,14,67,56,64,30,30,48,45,37,39,28,60,39,38,48,43,26,59,49,48,27,31,19,49,28,57,73,64,48,70,50,46,70,26,53,46,66,68,35,35,73,65,51,63,77,56,70,48,91,80,74,48,69,50,40,32,38,36,19,71,32,11,52,20,66,50,62,73,41,79,86,46,86,62,37,50,67,50,45,57,53,25,43,64,51,42,62,48,41,63,87,38,48,60,53,51,48,51,52,45,54,42,49,71,69,16,16,38,35,34,33,31,58,82,71,79,52,60,40,63,50,47,47,50,50,55,47,49,54,54,45,50,79,61,51,85,84,39,80,55,59,66,65,66,48,83,33,49,54,34,43,41,31,45,43,41,45,66,53,67,66,60,44,49,58,28,21,50,51,19,40,42,23,73,36,35,24,65,58,16,59,56,30,41,38,52,34,88,75,37,65,52,66,32,52,51,43,60,50,35,50,33,50,45,36,47,49,40,45,52,51,51,50,50,22,41,56,53,39,62,35,71,90,49,28,38,52,47,70,39,41,78,66,30,63,62,52,52,49,51,53,46,48,45,55,59,62,23,58,80,60,42,44,97,69,46,70,50,69,38,71,59,51,62,70,41,24,63,33,78,30,95,45,56,52,43,52,28,56,45,56,44,45,15,29,20,55,53,47,61,91,62,34,62,46,37,58,81,80,34,28,63,37,51,36,51,50,52,50,52,52,59,60,41,49,91,34,59,33,71,45,68,84,73,75,48,92,57,28,46,70,47,38,45,36,51,83,74,62,77,43,94,58,72,52,48,40,33,37,33,45,33,67,56,65,74,68,47,86,69,87,65,82,63,78,86,64,54,62,35,21,32,40,45,40,66,40,55,70,49,92,73,74,67,41,80,40,77,41,75,36,72,40,76,86,74,71,47,71,50,69,25,35,40,26,36,34,39,56,54,46,73,51,63,70,81,83,80,83,79,52,74,65,49,51,39,48,51,52,50,46,36,39,70,40,28,64,60,39,52,53,70,68,39,78,77,61,70,66,53,64,68,61,73,76,105,132,72,43,88,44,32,60,51,38,48,51,52,30,29,78,66,54,30,35,33,46,34,36,25,62,54,54,52,61,80,33,51,46,77,85,70,60,84,52,84,42,67,69,51,44,35,54,52,48,49,55,52,43,53,53,59,51,53,75,72,61,41,60,89,82,50,32,51,51,20,63,70,66,53,43,53,54,38,39,75,72,71,43,88,77,88,59,61,79,36,92,58,55,23,81,52,41,58,57,51,54,30,48,75,67,65,35,52,27,52,48,44,39,58,51,32,42,74,29,69,47,61,68,60,22,33,44,50,51,43,56,77,53,47,44,62,58,34,45,54,36,39,55,35,68,31,32,39,40,51,30,52,37,15,66,54,64,30,29,49,44,37,38,28,61,40,39,47,42,26,60,48,50,27,32,20,48,28,57,73,62,49,70,50,45,72,26,54,48,65,69,36,35,71,66,51,63,78,56,69,51,90,80,73,48,70,51,40,32,38,36,18,71,31,10,50,22,66,50,60,73,43,78,85,45,88,61,38,49,67,48,45,57,53,27,42,64,51,43,63,48,41,64,88,38,48,60,51,51,48,51,53,44,53,42,50,71,69,17,16,39,36,34,33,32,57,81,72,79,51,60,41,63,51,48,48,50,49,55,48,49,54,53,45,50,78,61,52,87,81,39,80,53,58,66,66,66,49,82,34,50,54,32,42,40,31,45,42,41,43,64,53,65,65,58,44,49,58,28,19,50,52,20,41,43,22,72,35,36,24,63,58,15,59,56,29,43,37,50,36,90,75,36,64,53,67,32,52,50,44,58,50,33,47,33,49,45,36,47,51,41,44,52,52,51,48,51,24,40,57,52,39,62,36,71,90,48,28,40,54,47,71,40,41,78,66,30,64,63,52,52,49,50,53,47,48,45,56,58,60,23,58,80,61,44,44,97,69,45,70,51,68,39,71,58,51,60,70,40,23,65,33,80,30,96,45,56,52,44,50,28,57,45,55,42,45,14,29,21,55,53,45,59,92,60,35,62,46,39,60,80,81,33,27,62,37,51,36,52,50,52,51,50,51,59,60,41,48,91,34,60,34,71,43,67,84,71,76,50,91,58,27,46,69,46,37,44,35,51,83,75,62,76,44,94,56,72,51,49,40,34,37,31,45,33,67,56,64,75,67,47,86,68,84,63,82,60,77,86,64,55,62,34,21,30,39,46,41,66,40,53,71,50,92,71,74,67,40,80,40,79,38,76,34,70,39,76,86,73,71,48,72,50,67,25,34,40,27,36,36,41,57,54,46,73,52,64,71,81,82,78,82,80,50,73,66,50,50,41,47,52,52,50,47,37,38,71,40,28,63,62,39,52,54,69,66,41,76,77,61,68,64,51,67,72,57,68,79,110